Protein AF-A0A813WCS8-F1 (afdb_monomer)

Solvent-accessible surface area (backbone atoms only — not comparable to full-atom values): 65583 Å² total; per-residue (Å²): 140,63,80,89,73,40,68,46,46,51,56,26,48,79,69,76,45,44,88,50,39,61,56,40,42,63,80,65,61,40,78,45,73,72,50,58,80,77,59,51,70,71,60,46,44,73,74,68,45,48,73,70,55,47,50,54,49,54,53,55,49,56,73,70,52,80,87,79,82,84,84,76,90,78,84,90,56,73,82,90,68,63,91,81,60,49,68,58,52,55,49,52,51,54,51,66,75,33,71,63,46,60,46,54,70,72,63,73,67,81,82,78,74,84,79,86,50,64,59,99,81,44,48,51,66,44,59,60,90,34,52,46,77,41,69,52,99,89,43,72,38,68,78,48,74,58,99,74,27,39,28,32,35,29,37,34,53,39,98,86,75,48,77,40,71,25,28,32,42,33,28,62,50,93,40,77,42,85,87,40,74,67,28,44,46,53,52,51,43,51,53,44,24,53,56,64,49,63,86,61,84,52,93,22,40,66,47,70,69,32,34,30,67,47,62,98,82,71,76,82,30,54,46,30,41,35,27,66,53,46,82,64,40,30,41,29,60,53,28,49,78,31,40,93,63,44,64,60,56,68,68,55,55,51,50,47,54,42,37,51,27,52,34,46,28,54,31,56,79,67,43,41,28,51,76,57,53,40,42,70,36,27,32,23,61,50,99,87,40,45,23,44,47,72,49,68,64,33,46,72,35,69,92,56,36,44,70,63,92,68,93,68,94,69,72,59,71,42,49,41,67,60,37,66,73,70,32,45,40,30,58,54,38,40,38,24,7,43,30,49,27,51,40,21,62,35,49,30,46,53,68,62,71,70,98,57,53,75,66,57,48,44,44,37,47,68,73,69,61,47,74,83,76,87,33,83,65,53,26,78,74,60,45,52,55,38,50,34,25,61,37,89,53,58,80,66,25,70,53,42,66,53,49,33,51,52,56,72,66,57,78,84,37,65,32,30,26,67,45,69,44,81,52,99,91,40,44,66,41,49,58,64,41,46,32,38,57,38,42,53,61,81,68,47,45,70,25,30,31,30,34,69,86,78,30,41,67,35,41,39,63,53,60,43,52,38,59,94,63,86,87,62,77,84,53,58,28,79,49,52,90,98,48,89,62,68,49,74,78,75,88,90,81,90,91,85,84,78,70,54,62,65,55,66,54,71,68,59,50,63,43,94,62,88,29,62,84,76,66,69,87,61,62,65,80,54,54,54,50,56,55,51,59,65,60,68,60,60,75,58,58,66,51,55,68,65,52,75,82,66,88,74,94,83,90,87,81,90,77,85,87,81,86,82,89,78,87,84,89,83,87,86,83,88,79,90,90,84,82,89,86,87,88,84,90,89,90,87,86,90,80,90,90,86,91,84,90,90,88,92,81,89,92,88,88,86,89,84,86,85,88,84,85,88,79,90,86,84,83,85,92,86,85,89,81,90,83,90,89,91,89,88,83,79,92,85,84,62,88,80,56,60,68,57,56,58,56,54,52,57,59,53,77,73,69,77,54,64,47,100,84,72,45,77,70,80,90,60,80,70,71,67,60,71,71,67,76,80,70,98,71,72,77,96,57,52,78,68,47,58,58,49,50,51,49,53,53,52,50,53,54,46,51,50,52,46,53,50,49,50,52,52,50,49,52,52,48,50,56,54,46,54,56,52,50,52,58,49,50,67,54,58,68,69,78,70,89,77,87,83,93,77,88,87,79,76,98,75,76,77,82,84,56,84,86,58,64,34,34,25,34,38,34,41,31,45,57,63,48,30,72,34,46,82,43,36,41,59,24,37,26,44,48,39,56,29,65,57,63,39,74,52,62,50,26,91,60,47,11,57,50,51,15,64,70,45,28,62,64,54,28,56,53,27,46,75,61,76,30,31,30,54,43,59,66,41,52,49,54,39,33,54,51,17,32,58,49,31,42,71,79,39,57,91,50,37,48,50,39,63,37,62,18,13,68,31,18,83,55,31,42,66,62,34,51,53,50,42,64,71,56,56,27,49,36,32,34,44,32,43,66,38,40,41,35,29,56,50,52,48,39,32,54,51,43,47,57,44,48,52,37,58,74,68,73,43,77,71,93,39,52,55,28,33,47,56,60,51,39,73,42,68,37,55,38,49,41,52,40,49,35,45,52,64,44,49,68,74,42,62,75,99,52,40,75,68,30,35,36,37,34,34,30,78,42,46,44,43,74,53,50,76,25,46,45,56,27,70,61,33,47,51,49,29,51,50,50,25,36,59,73,50,68,60,70,47,56,72,47,79,31,17,35,87,81,77,77,93,68,63,52,47,70,55,40,44,69,62,45,55,45,51,33,28,78,69,71,50,33,35,39,37,39,30,60,74,68,53,50,52,55,37,62,67,49,57,37,48,46,49,42,50,42,49,59,54,40,29,69,75,50,65,42,78,42,72,50,71,36,68,57,50,51,83,41,68,52,41,37,51,29,55,24,50,54,54,48,55,42,63,74,67,65,56,36,50,52,78,69,59,74,56,73,36,87,59,62,82,59,77,61,64,55,57,35,41,47,21,41,72,67,67,48,131

Nearest PDB structures (foldseek):
  7ctc-assembly1_D  TM=9.943E-01  e=7.277E-52  Homo sapiens
  2po5-assembly1_B  TM=9.931E-01  e=8.984E-52  Homo sapiens
  2po7-assembly1_B  TM=9.927E-01  e=1.522E-51  Homo sapiens
  4f4d-assembly1_B  TM=9.910E-01  e=1.691E-51  Homo sapiens
  3aqi-assembly1_B  TM=9.921E-01  e=3.182E-51  Homo sapiens

InterPro domains:
  IPR000719 Protein kinase domain [PS50011] (137-411)
  IPR001015 Ferrochelatase [MF_00323] (758-1080)
  IPR001015 Ferrochelatase [PF00762] (759-1079)
  IPR001015 Ferrochelatase [PTHR11108] (750-1096)
  IPR001015 Ferrochelatase [TIGR00109] (756-1080)
  IPR001245 Serine-threonine/tyrosine-protein kinase, catalytic domain [PF07714] (141-405)
  IPR001245 Serine-threonine/tyrosine-protein kinase, catalytic domain [PR00109] (227-240)
  IPR001245 Serine-threonine/tyrosine-protein kinase, catalytic domain [PR00109] (266-284)
  IPR001245 Serine-threonine/tyrosine-protein kinase, catalytic domain [PR00109] (314-324)
  IPR001245 Serine-threonine/tyrosine-protein kinase, catalytic domain [PR00109] (333-355)
  IPR001245 Serine-threonine/tyrosine-protein kinase, catalytic domain [PR00109] (378-400)
  IPR001452 SH3 domain [PF14604] (422-465)
  IPR001452 SH3 domain [PS50002] (410-470)
  IPR001452 SH3 domain [SM00326] (413-469)
  IPR008266 Tyrosine-protein kinase, active site [PS00109] (272-284)
  IPR011009 Protein kinase-like domain superfamily [SSF56112] (132-403)
  IPR015116 Cdc42 binding domain-like [PF09027] (472-530)
  IPR017441 Protein kinase, ATP binding site [PS00107] (143-169)
  IPR019772 Ferrochelatase, active site [PS00534] (949-969)
  IPR020635 Tyrosine-protein kinase, catalytic domain [SM00219] (140-407)

Structure (mmCIF, N/CA/C/O backbone):
data_AF-A0A813WCS8-F1
#
_entry.id   AF-A0A813WCS8-F1
#
loop_
_atom_site.group_PDB
_atom_site.id
_atom_site.type_symbol
_atom_site.label_atom_id
_atom_site.label_alt_id
_atom_site.label_comp_id
_atom_site.label_asym_id
_atom_site.label_entity_id
_atom_site.label_seq_id
_atom_site.pdbx_PDB_ins_code
_atom_site.Cartn_x
_atom_site.Cartn_y
_atom_site.Cartn_z
_atom_site.occupancy
_atom_site.B_iso_or_equiv
_atom_site.auth_seq_id
_atom_site.auth_comp_id
_atom_site.auth_asym_id
_atom_site.auth_atom_id
_atom_site.pdbx_PDB_model_num
ATOM 1 N N . MET A 1 1 ? 39.001 10.587 -12.744 1.00 32.19 1 MET A N 1
ATOM 2 C CA . MET A 1 1 ? 40.081 11.580 -12.546 1.00 32.19 1 MET A CA 1
ATOM 3 C C . MET A 1 1 ? 39.586 12.700 -11.608 1.00 32.19 1 MET A C 1
ATOM 5 O O . MET A 1 1 ? 39.548 13.858 -11.999 1.00 32.19 1 MET A O 1
ATOM 9 N N . ASP A 1 2 ? 39.154 12.381 -10.377 1.00 41.16 2 ASP A N 1
ATOM 10 C CA . ASP A 1 2 ? 38.017 13.127 -9.778 1.00 41.16 2 ASP A CA 1
ATOM 11 C C . ASP A 1 2 ? 38.301 13.928 -8.494 1.00 41.16 2 ASP A C 1
ATOM 13 O O . ASP A 1 2 ? 37.421 14.645 -8.014 1.00 41.16 2 ASP A O 1
ATOM 17 N N . PHE A 1 3 ? 39.528 13.894 -7.957 1.00 40.31 3 PHE A N 1
ATOM 18 C CA . PHE A 1 3 ? 39.894 14.654 -6.745 1.00 40.31 3 PHE A CA 1
ATOM 19 C C . PHE A 1 3 ? 39.658 16.175 -6.867 1.00 40.31 3 PHE A C 1
ATOM 21 O O . PHE A 1 3 ? 39.407 16.847 -5.868 1.00 40.31 3 PHE A O 1
ATOM 28 N N . LEU A 1 4 ? 39.662 16.720 -8.089 1.00 40.50 4 LEU A N 1
ATOM 29 C CA . LEU A 1 4 ? 39.446 18.146 -8.368 1.00 40.50 4 LEU A CA 1
ATOM 30 C C . LEU A 1 4 ? 37.998 18.635 -8.156 1.00 40.50 4 LEU A C 1
ATOM 32 O O . LEU A 1 4 ? 37.777 19.847 -8.127 1.00 40.50 4 LEU A O 1
ATOM 36 N N . ASN A 1 5 ? 37.016 17.741 -7.984 1.00 47.69 5 ASN A N 1
ATOM 37 C CA . ASN A 1 5 ? 35.599 18.113 -7.837 1.00 47.69 5 ASN A CA 1
ATOM 38 C C . ASN A 1 5 ? 35.020 17.970 -6.419 1.00 47.69 5 ASN A C 1
ATOM 40 O O . ASN A 1 5 ? 33.848 18.274 -6.214 1.00 47.69 5 ASN A O 1
ATOM 44 N N . ASN A 1 6 ? 35.824 17.596 -5.420 1.00 70.56 6 ASN A N 1
ATOM 45 C CA . ASN A 1 6 ? 35.368 17.507 -4.030 1.00 70.56 6 ASN A CA 1
ATOM 46 C C . ASN A 1 6 ? 35.333 18.896 -3.344 1.00 70.56 6 ASN A C 1
ATOM 48 O O . ASN A 1 6 ? 36.366 19.557 -3.219 1.00 70.56 6 ASN A O 1
ATOM 52 N N . GLU A 1 7 ? 34.162 19.327 -2.853 1.00 77.19 7 GLU A N 1
ATOM 53 C CA . GLU A 1 7 ? 33.989 20.579 -2.086 1.00 77.19 7 GLU A CA 1
ATOM 54 C C . GLU A 1 7 ? 34.867 20.635 -0.824 1.00 77.19 7 GLU A C 1
ATOM 56 O O . GLU A 1 7 ? 35.377 21.697 -0.474 1.00 77.19 7 GLU A O 1
ATOM 61 N N . VAL A 1 8 ? 35.078 19.494 -0.156 1.00 80.44 8 VAL A N 1
ATOM 62 C CA . VAL A 1 8 ? 35.924 19.399 1.045 1.00 80.44 8 VAL A CA 1
ATOM 63 C C . VAL A 1 8 ? 37.391 19.651 0.691 1.00 80.44 8 VAL A C 1
ATOM 65 O O . VAL A 1 8 ? 38.073 20.373 1.412 1.00 80.44 8 VAL A O 1
ATOM 68 N N . TYR A 1 9 ? 37.866 19.119 -0.441 1.00 85.38 9 TYR A N 1
ATOM 69 C CA . TYR A 1 9 ? 39.236 19.348 -0.914 1.00 85.38 9 TYR A CA 1
ATOM 70 C C . TYR A 1 9 ? 39.462 20.816 -1.300 1.00 85.38 9 TYR A C 1
ATOM 72 O O . TYR A 1 9 ? 40.485 21.390 -0.930 1.00 85.38 9 TYR A O 1
ATOM 80 N N . LYS A 1 10 ? 38.486 21.447 -1.974 1.00 82.69 10 LYS A N 1
ATOM 81 C CA . LYS A 1 10 ? 38.527 22.885 -2.298 1.00 82.69 10 LYS A CA 1
ATOM 82 C C . LYS A 1 10 ? 38.620 23.730 -1.024 1.00 82.69 10 LYS A C 1
ATOM 84 O O . LYS A 1 10 ? 39.603 24.444 -0.860 1.00 82.69 10 LYS A O 1
ATOM 89 N N . LEU A 1 11 ? 37.706 23.536 -0.067 1.00 88.88 11 LEU A N 1
ATOM 90 C CA . LEU A 1 11 ? 37.731 24.285 1.195 1.00 88.88 11 LEU A CA 1
ATOM 91 C C . LEU A 1 11 ? 39.033 24.085 1.986 1.00 88.88 11 LEU A C 1
ATOM 93 O O . LEU A 1 11 ? 39.532 25.036 2.581 1.00 88.88 11 LEU A O 1
ATOM 97 N N . LEU A 1 12 ? 39.584 22.865 2.014 1.00 87.56 12 LEU A N 1
ATOM 98 C CA . LEU A 1 12 ? 40.853 22.589 2.694 1.00 87.56 12 LEU A CA 1
ATOM 99 C C . LEU A 1 12 ? 42.036 23.291 2.021 1.00 87.56 12 LEU A C 1
ATOM 101 O O . LEU A 1 12 ? 42.902 23.810 2.723 1.00 87.56 12 LEU A O 1
ATOM 105 N N . LYS A 1 13 ? 42.052 23.357 0.688 1.00 86.50 13 LYS A N 1
ATOM 106 C CA . LYS A 1 13 ? 43.065 24.090 -0.078 1.00 86.50 13 LYS A CA 1
ATOM 107 C C . LYS A 1 13 ? 42.977 25.601 0.156 1.00 86.50 13 LYS A C 1
ATOM 109 O O . LYS A 1 13 ? 43.998 26.240 0.397 1.00 86.50 13 LYS A O 1
ATOM 114 N N . ASP A 1 14 ? 41.765 26.153 0.195 1.00 83.88 14 ASP A N 1
ATOM 115 C CA . ASP A 1 14 ? 41.518 27.584 0.441 1.00 83.88 14 ASP A CA 1
ATOM 116 C C . ASP A 1 14 ? 42.014 28.063 1.825 1.00 83.88 14 ASP A C 1
ATOM 118 O O . ASP A 1 14 ? 42.195 29.261 2.047 1.00 83.88 14 ASP A O 1
ATOM 122 N N . ILE A 1 15 ? 42.261 27.138 2.763 1.00 90.81 15 ILE A N 1
ATOM 123 C CA . ILE A 1 15 ? 42.778 27.420 4.113 1.00 90.81 15 ILE A CA 1
ATOM 124 C C . ILE A 1 15 ? 44.161 26.813 4.400 1.00 90.81 15 ILE A C 1
ATOM 126 O O . ILE A 1 15 ? 44.595 26.849 5.558 1.00 90.81 15 ILE A O 1
ATOM 130 N N . GLN A 1 16 ? 44.849 26.290 3.377 1.00 90.50 16 GLN A N 1
ATOM 131 C CA . GLN A 1 16 ? 46.178 25.662 3.458 1.00 90.50 16 GLN A CA 1
ATOM 132 C C . GLN A 1 16 ? 46.229 24.436 4.393 1.00 90.50 16 GLN A C 1
ATOM 134 O O . GLN A 1 16 ? 47.082 24.344 5.280 1.00 90.50 16 GLN A O 1
ATOM 139 N N . LEU A 1 17 ? 45.265 23.522 4.244 1.00 91.19 17 LEU A N 1
ATOM 140 C CA . LEU A 1 17 ? 45.157 22.246 4.968 1.00 91.19 17 LEU A CA 1
ATOM 141 C C . LEU A 1 17 ? 44.853 21.055 4.033 1.00 91.19 17 LEU A C 1
ATOM 143 O O . LEU A 1 17 ? 44.443 19.992 4.499 1.00 91.19 17 LEU A O 1
ATOM 147 N N . GLU A 1 18 ? 45.073 21.187 2.723 1.00 88.31 18 GLU A N 1
ATOM 148 C CA . GLU A 1 18 ? 44.830 20.134 1.726 1.00 88.31 18 GLU A CA 1
ATOM 149 C C . GLU A 1 18 ? 45.628 18.845 1.983 1.00 88.31 18 GLU A C 1
ATOM 151 O O . GLU A 1 18 ? 45.149 17.759 1.662 1.00 88.31 18 GLU A O 1
ATOM 156 N N . ALA A 1 19 ? 46.790 18.941 2.640 1.00 83.69 19 ALA A N 1
ATOM 157 C CA . ALA A 1 19 ? 47.589 17.789 3.066 1.00 83.69 19 ALA A CA 1
ATOM 158 C C . ALA A 1 19 ? 46.855 16.881 4.075 1.00 83.69 19 ALA A C 1
ATOM 160 O O . ALA A 1 19 ? 47.097 15.677 4.105 1.00 83.69 19 ALA A O 1
ATOM 161 N N . PHE A 1 20 ? 45.918 17.433 4.854 1.00 87.25 20 PHE A N 1
ATOM 162 C CA . PHE A 1 20 ? 45.068 16.675 5.777 1.00 87.25 20 PHE A CA 1
ATOM 163 C C . PHE A 1 20 ? 43.812 16.108 5.095 1.00 87.25 20 PHE A C 1
ATOM 165 O O . PHE A 1 20 ? 43.018 15.427 5.745 1.00 87.25 20 PHE A O 1
ATOM 172 N N . CYS A 1 21 ? 43.594 16.369 3.797 1.00 83.00 21 CYS A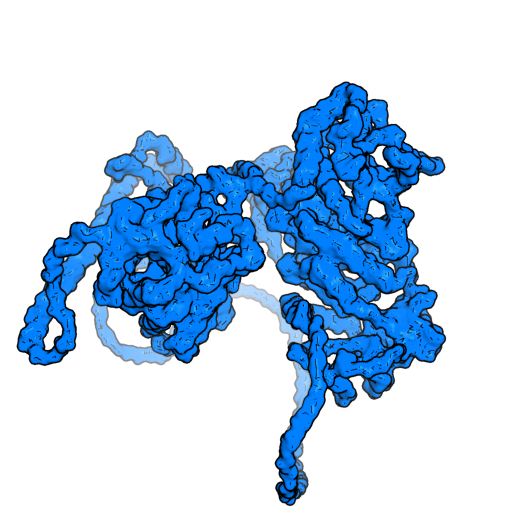 N 1
ATOM 173 C CA . CYS A 1 21 ? 42.383 15.928 3.108 1.00 83.00 21 CYS A CA 1
ATOM 174 C C . CYS A 1 21 ? 42.181 14.404 3.140 1.00 83.00 21 CYS A C 1
ATOM 176 O O . CYS A 1 21 ? 41.077 14.029 3.529 1.00 83.00 21 CYS A O 1
ATOM 178 N N . PRO A 1 22 ? 43.183 13.537 2.861 1.00 76.94 22 PRO A N 1
ATOM 179 C CA . PRO A 1 22 ? 43.013 12.083 2.957 1.00 76.94 22 PRO A CA 1
ATOM 180 C C . PRO A 1 22 ? 42.560 11.650 4.355 1.00 76.94 22 PRO A C 1
ATOM 182 O O . PRO A 1 22 ? 41.559 10.962 4.511 1.00 76.94 22 PRO A O 1
ATOM 185 N N . GLN A 1 23 ? 43.205 12.164 5.404 1.00 82.69 23 GLN A N 1
ATOM 186 C CA . GLN A 1 23 ? 42.868 11.850 6.798 1.00 82.69 23 GLN A CA 1
ATOM 187 C C . GLN A 1 23 ? 41.451 12.325 7.179 1.00 82.69 23 GLN A C 1
ATOM 189 O O . GLN A 1 23 ? 40.750 11.661 7.941 1.00 82.69 23 GLN A O 1
ATOM 194 N N . ILE A 1 24 ? 40.998 13.449 6.619 1.00 81.12 24 ILE A N 1
ATOM 195 C CA . ILE A 1 24 ? 39.640 13.981 6.788 1.00 81.12 24 ILE A CA 1
ATOM 196 C C . ILE A 1 24 ? 38.606 13.138 6.015 1.00 81.12 24 ILE A C 1
ATOM 198 O O . ILE A 1 24 ? 37.544 12.827 6.560 1.00 81.12 24 ILE A O 1
ATOM 202 N N . THR A 1 25 ? 38.899 12.719 4.781 1.00 74.69 25 THR A N 1
ATOM 203 C CA . THR A 1 25 ? 37.969 11.945 3.938 1.00 74.69 25 THR A CA 1
ATOM 204 C C . THR A 1 25 ? 37.929 10.453 4.257 1.00 74.69 25 THR A C 1
ATOM 206 O O . THR A 1 25 ? 36.892 9.834 4.047 1.00 74.69 25 THR A O 1
ATOM 209 N N . GLU A 1 26 ? 39.015 9.877 4.773 1.00 72.69 26 GLU A N 1
ATOM 210 C CA . GLU A 1 26 ? 39.177 8.431 4.986 1.00 72.69 26 GLU A CA 1
ATOM 211 C C . GLU A 1 26 ? 39.004 8.070 6.469 1.00 72.69 26 GLU A C 1
ATOM 213 O O . GLU A 1 26 ? 38.086 7.324 6.812 1.00 72.69 26 GLU A O 1
ATOM 218 N N . ASN A 1 27 ? 39.800 8.664 7.371 1.00 74.38 27 ASN A N 1
ATOM 219 C CA . ASN A 1 27 ? 39.747 8.331 8.805 1.00 74.38 27 ASN A CA 1
ATOM 220 C C . ASN A 1 27 ? 38.509 8.916 9.505 1.00 74.38 27 ASN A C 1
ATOM 222 O O . ASN A 1 27 ? 37.991 8.306 10.439 1.00 74.38 27 ASN A O 1
ATOM 226 N N . LEU A 1 28 ? 38.037 10.093 9.073 1.00 72.75 28 LEU A N 1
ATOM 227 C CA . LEU A 1 28 ? 36.837 10.747 9.623 1.00 72.75 28 LEU A CA 1
ATOM 228 C C . LEU A 1 28 ? 35.609 10.684 8.692 1.00 72.75 28 LEU A C 1
ATOM 230 O O . LEU A 1 28 ? 34.527 11.109 9.093 1.00 72.75 28 LEU A O 1
ATOM 234 N N . GLN A 1 29 ? 35.746 10.145 7.473 1.00 73.38 29 GLN A N 1
ATOM 235 C CA . GLN A 1 29 ? 34.651 9.953 6.500 1.00 73.38 29 GLN A CA 1
ATOM 236 C C . GLN A 1 29 ? 33.902 11.254 6.114 1.00 73.38 29 GLN A C 1
ATOM 238 O O . GLN A 1 29 ? 32.709 11.273 5.781 1.00 73.38 29 GLN A O 1
ATOM 243 N N . ILE A 1 30 ? 34.616 12.384 6.132 1.00 76.62 30 ILE A N 1
ATOM 244 C CA . ILE A 1 30 ? 34.082 13.720 5.839 1.00 76.62 30 ILE A CA 1
ATOM 245 C C . ILE A 1 30 ? 34.128 13.960 4.323 1.00 76.62 30 ILE A C 1
ATOM 247 O O . ILE A 1 30 ? 35.062 14.551 3.788 1.00 76.62 30 ILE A O 1
ATOM 251 N N . THR A 1 31 ? 33.098 13.498 3.615 1.00 72.31 31 THR A N 1
ATOM 252 C CA . THR A 1 31 ? 32.953 13.675 2.156 1.00 72.31 31 THR A CA 1
ATOM 253 C C . THR A 1 31 ? 32.118 14.896 1.754 1.00 72.31 31 THR A C 1
ATOM 255 O O . THR A 1 31 ? 32.017 15.199 0.567 1.00 72.31 31 THR A O 1
ATOM 258 N N . ARG A 1 32 ? 31.511 15.612 2.715 1.00 75.69 32 ARG A N 1
ATOM 259 C CA . ARG A 1 32 ? 30.709 16.833 2.492 1.00 75.69 32 ARG A CA 1
ATOM 260 C C . ARG A 1 32 ? 30.882 17.828 3.639 1.00 75.69 32 ARG A C 1
ATOM 262 O O . ARG A 1 32 ? 31.044 17.422 4.790 1.00 75.69 32 ARG A O 1
ATOM 269 N N . LEU A 1 33 ? 30.739 19.128 3.361 1.00 78.00 33 LEU A N 1
ATOM 270 C CA . LEU A 1 33 ? 30.887 20.196 4.369 1.00 78.00 33 LEU A CA 1
ATOM 271 C C . LEU A 1 33 ? 29.900 20.091 5.549 1.00 78.00 33 LEU A C 1
ATOM 273 O O . LEU A 1 33 ? 30.190 20.552 6.653 1.00 78.00 33 LEU A O 1
ATOM 277 N N . SER A 1 34 ? 28.748 19.447 5.346 1.00 71.94 34 SER A N 1
ATOM 278 C CA . SER A 1 34 ? 27.768 19.170 6.401 1.00 71.94 34 SER A CA 1
ATOM 279 C C . SER A 1 34 ? 28.222 18.107 7.408 1.00 71.94 34 SER A C 1
ATOM 281 O O . SER A 1 34 ? 27.733 18.116 8.537 1.00 71.94 34 SER A O 1
ATOM 283 N N . HIS A 1 35 ? 29.164 17.219 7.060 1.00 76.69 35 HIS A N 1
ATOM 284 C CA . HIS A 1 35 ? 29.621 16.152 7.964 1.00 76.69 35 HIS A CA 1
ATOM 285 C C . HIS A 1 35 ? 30.422 16.732 9.144 1.00 76.69 35 HIS A C 1
ATOM 287 O O . HIS A 1 35 ? 30.319 16.231 10.261 1.00 76.69 35 HIS A O 1
ATOM 293 N N . PHE A 1 36 ? 31.102 17.872 8.952 1.00 81.56 36 PHE A N 1
ATOM 294 C CA . PHE A 1 36 ? 31.761 18.625 10.028 1.00 81.56 36 PHE A CA 1
ATOM 295 C C . PHE A 1 36 ? 30.813 19.108 11.146 1.00 81.56 36 PHE A C 1
ATOM 297 O O . PHE A 1 36 ? 31.293 19.552 12.184 1.00 81.56 36 PHE A O 1
ATOM 304 N N . ASN A 1 37 ? 29.484 19.023 10.993 1.00 73.31 37 ASN A N 1
ATOM 305 C CA . ASN A 1 37 ? 28.548 19.255 12.105 1.00 73.31 37 ASN A CA 1
ATOM 306 C C . ASN A 1 37 ? 28.673 18.210 13.230 1.00 73.31 37 ASN A C 1
ATOM 308 O O . ASN A 1 37 ? 28.256 18.480 14.353 1.00 73.31 37 ASN A O 1
ATOM 312 N N . PHE A 1 38 ? 29.231 17.032 12.935 1.00 65.56 38 PHE A N 1
ATOM 313 C CA . PHE A 1 38 ? 29.321 15.894 13.858 1.00 65.56 38 PHE A CA 1
ATOM 314 C C . PHE A 1 38 ? 30.757 15.625 14.344 1.00 65.56 38 PHE A C 1
ATOM 316 O O . PHE A 1 38 ? 30.988 14.710 15.131 1.00 65.56 38 PHE A O 1
ATOM 323 N N . VAL A 1 39 ? 31.719 16.435 13.893 1.00 75.38 39 VAL A N 1
ATOM 324 C CA . VAL A 1 39 ? 33.158 16.271 14.132 1.00 75.38 39 VAL A CA 1
ATOM 325 C C . VAL A 1 39 ? 33.580 17.184 15.280 1.00 75.38 39 VAL A C 1
ATOM 327 O O . VAL A 1 39 ? 33.466 18.406 15.178 1.00 75.38 39 VAL A O 1
ATOM 330 N N . LYS A 1 40 ? 34.071 16.618 16.388 1.00 82.69 40 LYS A N 1
ATOM 331 C CA . LYS A 1 40 ? 34.500 17.412 17.550 1.00 82.69 40 LYS A CA 1
ATOM 332 C C . LYS A 1 40 ? 35.961 17.852 17.356 1.00 82.69 40 LYS A C 1
ATOM 334 O O . LYS A 1 40 ? 36.724 17.136 16.709 1.00 82.69 40 LYS A O 1
ATOM 339 N N . PRO A 1 41 ? 36.415 18.971 17.959 1.00 84.06 41 PRO A N 1
ATOM 340 C CA . PRO A 1 41 ? 37.815 19.401 17.873 1.00 84.06 41 PRO A CA 1
ATOM 341 C C . PRO A 1 41 ? 38.819 18.292 18.222 1.00 84.06 41 PRO A C 1
ATOM 343 O O . PRO A 1 41 ? 39.787 18.102 17.498 1.00 84.06 41 PRO A O 1
ATOM 346 N N . LYS A 1 42 ? 38.527 17.480 19.250 1.00 78.00 42 LYS A N 1
ATOM 347 C CA . LYS A 1 42 ? 39.355 16.330 19.657 1.00 78.00 42 LYS A CA 1
ATOM 348 C C . LYS A 1 42 ? 39.531 15.260 18.573 1.00 78.00 42 LYS A C 1
ATOM 350 O O . LYS A 1 42 ? 40.495 14.508 18.625 1.00 78.00 42 LYS A O 1
ATOM 355 N N . ASP A 1 43 ? 38.616 15.157 17.614 1.00 80.69 43 ASP A N 1
ATOM 356 C CA . ASP A 1 43 ? 38.708 14.175 16.529 1.00 80.69 43 ASP A CA 1
ATOM 357 C C . ASP A 1 43 ? 39.592 14.692 15.385 1.00 80.69 43 ASP A C 1
ATOM 359 O O . ASP A 1 43 ? 40.299 13.911 14.754 1.00 80.69 43 ASP A O 1
ATOM 363 N N . LEU A 1 44 ? 39.653 16.017 15.206 1.00 86.19 44 LEU A N 1
ATOM 364 C CA . LEU A 1 44 ? 40.629 16.681 14.339 1.00 86.19 44 LEU A CA 1
ATOM 365 C C . LEU A 1 44 ? 42.034 16.718 14.978 1.00 86.19 44 LEU A C 1
ATOM 367 O O . LEU A 1 44 ? 43.023 16.564 14.267 1.00 86.19 44 LEU A O 1
ATOM 371 N N . GLU A 1 45 ? 42.136 16.833 16.310 1.00 86.75 45 GLU A N 1
ATOM 372 C CA . GLU A 1 45 ? 43.411 16.682 17.041 1.00 86.75 45 GLU A CA 1
ATOM 373 C C . GLU A 1 45 ? 44.001 15.271 16.851 1.00 86.75 45 GLU A C 1
ATOM 375 O O . GLU A 1 45 ? 45.199 15.136 16.607 1.00 86.75 45 GLU A O 1
ATOM 380 N N . LYS A 1 46 ? 43.170 14.215 16.890 1.00 86.12 46 LYS A N 1
ATOM 381 C CA . LYS A 1 46 ? 43.603 12.815 16.676 1.00 86.12 46 LYS A CA 1
ATOM 382 C C . LYS A 1 46 ? 44.184 12.545 15.287 1.00 86.12 46 LYS A C 1
ATOM 384 O O . LYS A 1 46 ? 45.027 11.664 15.167 1.00 86.12 46 LYS A O 1
ATOM 389 N N . ILE A 1 47 ? 43.745 13.270 14.254 1.00 84.88 47 ILE A N 1
ATOM 390 C CA . ILE A 1 47 ? 44.322 13.176 12.900 1.00 84.88 47 ILE A CA 1
ATOM 391 C C . ILE A 1 47 ? 45.440 14.207 12.651 1.00 84.88 47 ILE A C 1
ATOM 393 O O . ILE A 1 47 ? 45.840 14.422 11.512 1.00 84.88 47 ILE A O 1
ATOM 397 N N . GLY A 1 48 ? 45.966 14.834 13.709 1.00 85.69 48 GLY A N 1
ATOM 398 C CA . GLY A 1 48 ? 47.180 15.650 13.655 1.00 85.69 48 GLY A CA 1
ATOM 399 C C . GLY A 1 48 ? 46.983 17.136 13.348 1.00 85.69 48 GLY A C 1
ATOM 400 O O . GLY A 1 48 ? 47.980 17.849 13.228 1.00 85.69 48 GLY A O 1
ATOM 401 N N . LEU A 1 49 ? 45.749 17.651 13.249 1.00 88.75 49 LEU A N 1
ATOM 402 C CA . LEU A 1 49 ? 45.558 19.098 13.110 1.00 88.75 49 LEU A CA 1
ATOM 403 C C . LEU A 1 49 ? 45.879 19.804 14.436 1.00 88.75 49 LEU A C 1
ATOM 405 O O . LEU A 1 49 ? 45.375 19.450 15.501 1.00 88.75 49 LEU A O 1
ATOM 409 N N . SER A 1 50 ? 46.670 20.874 14.365 1.00 90.19 50 SER A N 1
ATOM 410 C CA . SER A 1 50 ? 46.936 21.738 15.518 1.00 90.19 50 SER A CA 1
ATOM 411 C C . SER A 1 50 ? 45.711 22.591 15.877 1.00 90.19 50 SER A C 1
ATOM 413 O O . SER A 1 50 ? 44.917 22.962 15.011 1.00 90.19 50 SER A O 1
ATOM 415 N N . LYS A 1 51 ? 45.562 22.979 17.151 1.00 84.00 51 LYS A N 1
ATOM 416 C CA . LYS A 1 51 ? 44.429 23.807 17.626 1.00 84.00 51 LYS A CA 1
ATOM 417 C C . LYS A 1 51 ? 44.162 25.073 16.774 1.00 84.00 51 LYS A C 1
ATOM 419 O O . LYS A 1 51 ? 42.990 25.343 16.502 1.00 84.00 51 LYS A O 1
ATOM 424 N N . PRO A 1 52 ? 45.176 25.821 16.282 1.00 84.62 52 PRO A N 1
ATOM 425 C CA . PRO A 1 52 ? 44.958 26.923 15.338 1.00 84.62 52 PRO A CA 1
ATOM 426 C C . PRO A 1 52 ? 44.405 26.480 13.973 1.00 84.62 52 PRO A C 1
ATOM 428 O O . PRO A 1 52 ? 43.520 27.144 13.435 1.00 84.62 52 PRO A O 1
ATOM 431 N N . ALA A 1 53 ? 44.883 25.357 13.423 1.00 84.94 53 ALA A N 1
ATOM 432 C CA . ALA A 1 53 ? 44.387 24.792 12.166 1.00 84.94 53 ALA A CA 1
ATOM 433 C C . ALA A 1 53 ? 42.932 24.311 12.293 1.00 84.94 53 ALA A C 1
ATOM 435 O O . ALA A 1 53 ? 42.108 24.614 11.434 1.00 84.94 53 ALA A O 1
ATOM 436 N N . ILE A 1 54 ? 42.592 23.649 13.404 1.00 92.25 54 ILE A N 1
ATOM 437 C CA . ILE A 1 54 ? 41.223 23.213 13.724 1.00 92.25 54 ILE A CA 1
ATOM 438 C C . ILE A 1 54 ? 40.266 24.402 13.763 1.00 92.25 54 ILE A C 1
ATOM 440 O O . ILE A 1 54 ? 39.191 24.345 13.171 1.00 92.25 54 ILE A O 1
ATOM 444 N N . ARG A 1 55 ? 40.657 25.495 14.431 1.00 87.19 55 ARG A N 1
ATOM 445 C CA . ARG A 1 55 ? 39.840 26.711 14.495 1.00 87.19 55 ARG A CA 1
ATOM 446 C C . ARG A 1 55 ? 39.635 27.318 13.105 1.00 87.19 55 ARG A C 1
ATOM 448 O O . ARG A 1 55 ? 38.497 27.556 12.721 1.00 87.19 55 ARG A O 1
ATOM 455 N N . ARG A 1 56 ? 40.713 27.462 12.321 1.00 90.94 56 ARG A N 1
ATOM 456 C CA . ARG A 1 56 ? 40.669 27.959 10.932 1.00 90.94 56 ARG A CA 1
ATOM 457 C C . ARG A 1 56 ? 39.729 27.120 10.051 1.00 90.94 56 ARG A C 1
ATOM 459 O O . ARG A 1 56 ? 38.925 27.684 9.314 1.00 90.94 56 ARG A O 1
ATOM 466 N N . LEU A 1 57 ? 39.798 25.791 10.171 1.00 91.12 57 LEU A N 1
ATOM 467 C CA . LEU A 1 57 ? 38.935 24.845 9.462 1.00 91.12 57 LEU A CA 1
ATOM 468 C C . LEU A 1 57 ? 37.469 24.978 9.877 1.00 91.12 57 LEU A C 1
ATOM 470 O O . LEU A 1 57 ? 36.616 25.140 9.011 1.00 91.12 57 LEU A O 1
ATOM 474 N N . LEU A 1 58 ? 37.163 24.958 11.176 1.00 88.38 58 LEU A N 1
ATOM 475 C CA . LEU A 1 58 ? 35.783 25.062 11.656 1.00 88.38 58 LEU A CA 1
ATOM 476 C C . LEU A 1 58 ? 35.156 26.431 11.339 1.00 88.38 58 LEU A C 1
ATOM 478 O O . LEU A 1 58 ? 33.987 26.481 10.960 1.00 88.38 58 LEU A O 1
ATOM 482 N N . ASP A 1 59 ? 35.924 27.521 11.402 1.00 85.19 59 ASP A N 1
ATOM 483 C CA . ASP A 1 59 ? 35.459 28.860 11.018 1.00 85.19 59 ASP A CA 1
ATOM 484 C C . ASP A 1 59 ? 35.175 28.950 9.503 1.00 85.19 59 ASP A C 1
ATOM 486 O O . ASP A 1 59 ? 34.135 29.476 9.098 1.00 85.19 59 ASP A O 1
ATOM 490 N N . ALA A 1 60 ? 36.040 28.387 8.651 1.00 84.94 60 ALA A N 1
ATOM 491 C CA . ALA A 1 60 ? 35.832 28.350 7.198 1.00 84.94 60 ALA A CA 1
ATOM 492 C C . ALA A 1 60 ? 34.674 27.421 6.785 1.00 84.94 60 ALA A C 1
ATOM 494 O O . ALA A 1 60 ? 33.865 27.771 5.923 1.00 84.94 60 ALA A O 1
ATOM 495 N N . VAL A 1 61 ? 34.536 26.274 7.455 1.00 85.44 61 VAL A N 1
ATOM 496 C CA . VAL A 1 61 ? 33.387 25.364 7.348 1.00 85.44 61 VAL A CA 1
ATOM 497 C C . VAL A 1 61 ? 32.090 26.078 7.728 1.00 85.44 61 VAL A C 1
ATOM 499 O O . VAL A 1 61 ? 31.093 25.945 7.024 1.00 85.44 61 VAL A O 1
ATOM 502 N N . ASN A 1 62 ? 32.081 26.856 8.813 1.00 79.81 62 ASN A N 1
ATOM 503 C CA . ASN A 1 62 ? 30.883 27.562 9.264 1.00 79.81 62 ASN A CA 1
ATOM 504 C C . ASN A 1 62 ? 30.505 28.734 8.346 1.00 79.81 62 ASN A C 1
ATOM 506 O O . ASN A 1 62 ? 29.317 28.935 8.110 1.00 79.81 62 ASN A O 1
ATOM 510 N N . LYS A 1 63 ? 31.479 29.442 7.754 1.00 78.00 63 LYS A N 1
ATOM 511 C CA . LYS A 1 63 ? 31.221 30.468 6.723 1.00 78.00 63 LYS A CA 1
ATOM 512 C C . LYS A 1 63 ? 30.595 29.903 5.441 1.00 78.00 63 LYS A C 1
ATOM 514 O O . LYS A 1 63 ? 29.823 30.603 4.798 1.00 78.00 63 LYS A O 1
ATOM 519 N N . ASN A 1 64 ? 30.893 28.651 5.086 1.00 69.06 64 ASN A N 1
ATOM 520 C CA . ASN A 1 64 ? 30.383 28.004 3.869 1.00 69.06 64 ASN A CA 1
ATOM 521 C C . ASN A 1 64 ? 29.099 27.171 4.081 1.00 69.06 64 ASN A C 1
ATOM 523 O O . ASN A 1 64 ? 28.582 26.573 3.135 1.00 69.06 64 ASN A O 1
ATOM 527 N N . LYS A 1 65 ? 28.532 27.135 5.296 1.00 62.72 65 LYS A N 1
ATOM 528 C CA . LYS A 1 65 ? 27.230 26.495 5.552 1.00 62.72 65 LYS A CA 1
ATOM 529 C C . LYS A 1 65 ? 26.078 27.432 5.191 1.00 62.72 65 LYS A C 1
ATOM 531 O O . LYS A 1 65 ? 25.888 28.466 5.824 1.00 62.72 65 LYS A O 1
ATOM 536 N N . LYS A 1 66 ? 25.223 27.010 4.253 1.00 47.75 66 LYS A N 1
ATOM 537 C CA . LYS A 1 66 ? 23.878 27.594 4.105 1.00 47.75 66 LYS A CA 1
ATOM 538 C C . LYS A 1 66 ? 23.059 27.319 5.385 1.00 47.75 66 LYS A C 1
ATOM 540 O O . LYS A 1 66 ? 23.145 26.208 5.915 1.00 47.75 66 LYS A O 1
ATOM 545 N N . PRO A 1 67 ? 22.283 28.289 5.902 1.00 36.19 67 PRO A N 1
ATOM 546 C CA . PRO A 1 67 ? 21.618 28.158 7.196 1.00 36.19 67 PRO A CA 1
ATOM 547 C C . PRO A 1 67 ? 20.479 27.129 7.165 1.00 36.19 67 PRO A C 1
ATOM 549 O O . PRO A 1 67 ? 19.564 27.215 6.348 1.00 36.19 67 PRO A O 1
ATOM 552 N N . LEU A 1 68 ? 20.511 26.180 8.103 1.00 33.06 68 LEU A N 1
ATOM 553 C CA . LEU A 1 68 ? 19.425 25.232 8.363 1.00 33.06 68 LEU A CA 1
ATOM 554 C C . LEU A 1 68 ? 18.551 25.746 9.514 1.00 33.06 68 LEU A C 1
ATOM 556 O O . LEU A 1 68 ? 19.053 26.021 10.603 1.00 33.06 68 LEU A O 1
ATOM 560 N N . LEU A 1 69 ? 17.238 25.838 9.290 1.00 30.50 69 LEU A N 1
ATOM 561 C CA . LEU A 1 69 ? 16.274 26.156 10.348 1.00 30.50 69 LEU A CA 1
ATOM 562 C C . LEU A 1 69 ? 16.048 24.935 11.266 1.00 30.50 69 LEU A C 1
ATOM 564 O O . LEU A 1 69 ? 15.881 23.820 10.763 1.00 30.50 69 LEU A O 1
ATOM 568 N N . PRO A 1 70 ? 16.010 25.113 12.600 1.00 29.05 70 PRO A N 1
ATOM 569 C CA . PRO A 1 70 ? 15.925 24.000 13.541 1.00 29.05 70 PRO A CA 1
ATOM 570 C C . PRO A 1 70 ? 14.518 23.391 13.600 1.00 29.05 70 PRO A C 1
ATOM 572 O O . PRO A 1 70 ? 13.520 24.092 13.777 1.00 29.05 70 PRO A O 1
ATOM 575 N N . CYS A 1 71 ? 14.435 22.062 13.538 1.00 25.75 71 CYS A N 1
ATOM 576 C CA . CYS A 1 71 ? 13.200 21.339 13.841 1.00 25.75 71 CYS A CA 1
ATOM 577 C C . CYS A 1 71 ? 13.004 21.220 15.361 1.00 25.75 71 CYS A C 1
ATOM 579 O O . CYS A 1 71 ? 13.892 20.749 16.069 1.00 25.75 71 CYS A O 1
ATOM 581 N N . ARG A 1 72 ? 11.816 21.587 15.862 1.00 29.25 72 ARG A N 1
ATOM 582 C CA . ARG A 1 72 ? 11.343 21.163 17.193 1.00 29.25 72 ARG A CA 1
ATOM 583 C C . ARG A 1 72 ? 10.628 19.805 17.093 1.00 29.25 72 ARG A C 1
ATOM 585 O O . ARG A 1 72 ? 9.979 19.564 16.074 1.00 29.25 72 ARG A O 1
ATOM 592 N N . PRO A 1 73 ? 10.681 18.949 18.132 1.00 27.34 73 PRO A N 1
ATOM 593 C CA . PRO A 1 73 ? 9.905 17.711 18.165 1.00 27.34 73 PRO A CA 1
ATOM 594 C C . PRO A 1 73 ? 8.395 17.985 18.172 1.00 27.34 73 PRO A C 1
ATOM 596 O O . PRO A 1 73 ? 7.934 18.915 18.837 1.00 27.34 73 PRO A O 1
ATOM 599 N N . ALA A 1 74 ? 7.626 17.148 17.476 1.00 27.91 74 ALA A N 1
ATOM 600 C CA . ALA A 1 74 ? 6.170 17.092 17.604 1.00 27.91 74 ALA A CA 1
ATOM 601 C C . ALA A 1 74 ? 5.769 16.053 18.676 1.00 27.91 74 ALA A C 1
ATOM 603 O O . ALA A 1 74 ? 6.481 15.059 18.840 1.00 27.91 74 ALA A O 1
ATOM 604 N N . PRO A 1 75 ? 4.657 16.248 19.410 1.00 29.78 75 PRO A N 1
ATOM 605 C CA . PRO A 1 75 ? 4.220 15.305 20.440 1.00 29.78 75 PRO A CA 1
ATOM 606 C C . PRO A 1 75 ? 3.725 13.974 19.837 1.00 29.78 75 PRO A C 1
ATOM 608 O O . PRO A 1 75 ? 3.158 13.973 18.739 1.00 29.78 75 PRO A O 1
ATOM 611 N N . PRO A 1 76 ? 3.894 12.841 20.548 1.00 29.09 76 PRO A N 1
ATOM 612 C CA . PRO A 1 76 ? 3.465 11.530 20.074 1.00 29.09 76 PRO A CA 1
ATOM 613 C C . PRO A 1 76 ? 1.929 11.410 20.070 1.00 29.09 76 PRO A C 1
ATOM 615 O O . PRO A 1 76 ? 1.273 11.963 20.958 1.00 29.09 76 PRO A O 1
ATOM 618 N N . PRO A 1 77 ? 1.330 10.677 19.114 1.00 27.28 77 PRO A N 1
ATOM 619 C CA . PRO A 1 77 ? -0.120 10.630 18.981 1.00 27.28 77 PRO A CA 1
ATOM 620 C C . PRO A 1 77 ? -0.725 9.230 19.278 1.00 27.28 77 PRO A C 1
ATOM 622 O O . PRO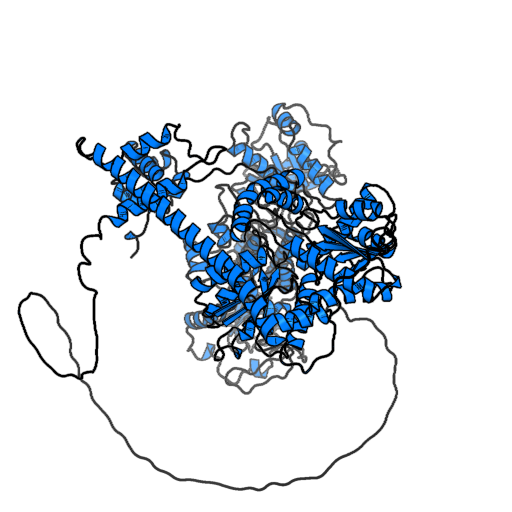 A 1 77 ? -0.002 8.234 19.306 1.00 27.28 77 PRO A O 1
ATOM 625 N N . PRO A 1 78 ? -2.047 9.115 19.529 1.00 27.56 78 PRO A N 1
ATOM 626 C CA . PRO A 1 78 ? -2.643 7.919 20.128 1.00 27.56 78 PRO A CA 1
ATOM 627 C C . PRO A 1 78 ? -2.929 6.795 19.122 1.00 27.56 78 PRO A C 1
ATOM 629 O O . PRO A 1 78 ? -3.552 7.011 18.082 1.00 27.56 78 PRO A O 1
ATOM 632 N N . VAL A 1 79 ? -2.559 5.571 19.500 1.00 30.91 79 VAL A N 1
ATOM 633 C CA . VAL A 1 79 ? -2.842 4.329 18.765 1.00 30.91 79 VAL A CA 1
ATOM 634 C C . VAL A 1 79 ? -4.130 3.688 19.302 1.00 30.91 79 VAL A C 1
ATOM 636 O O . VAL A 1 79 ? -4.217 3.402 20.495 1.00 30.91 79 VAL A O 1
ATOM 639 N N . LYS A 1 80 ? -5.118 3.415 18.434 1.00 27.95 80 LYS A N 1
ATOM 640 C CA . LYS A 1 80 ? -6.175 2.421 18.718 1.00 27.95 80 LYS A CA 1
ATOM 641 C C . LYS A 1 80 ? -5.607 1.034 18.399 1.00 27.95 80 LYS A C 1
ATOM 643 O O . LYS A 1 80 ? -5.133 0.809 17.290 1.00 27.95 80 LYS A O 1
ATOM 648 N N . SER A 1 81 ? -5.665 0.120 19.358 1.00 28.88 81 SER A N 1
ATOM 649 C CA . SER A 1 81 ? -5.035 -1.205 19.312 1.00 28.88 81 SER A CA 1
ATOM 650 C C . SER A 1 81 ? -6.040 -2.321 19.628 1.00 28.88 81 SER A C 1
ATOM 652 O O . SER A 1 81 ? -7.157 -2.058 20.078 1.00 28.88 81 SER A O 1
ATOM 654 N N . SER A 1 82 ? -5.673 -3.576 19.353 1.00 27.59 82 SER A N 1
ATOM 655 C CA . SER A 1 82 ? -6.542 -4.741 19.558 1.00 27.59 82 SER A CA 1
ATOM 656 C C . SER A 1 82 ? -6.872 -4.951 21.044 1.00 27.59 82 SER A C 1
ATOM 658 O O . SER A 1 82 ? -5.992 -5.087 21.900 1.00 27.59 82 SER A O 1
ATOM 660 N N . SER A 1 83 ? -8.171 -4.993 21.346 1.00 30.88 83 SER A N 1
ATOM 661 C CA . SER A 1 83 ? -8.756 -4.762 22.676 1.00 30.88 83 SER A CA 1
ATOM 662 C C . SER A 1 83 ? -8.574 -5.879 23.718 1.00 30.88 83 SER A C 1
ATOM 664 O O . SER A 1 83 ? -9.212 -5.825 24.763 1.00 30.88 83 SER A O 1
ATOM 666 N N . LEU A 1 84 ? -7.700 -6.863 23.468 1.00 30.33 84 LEU A N 1
ATOM 667 C CA . LEU A 1 84 ? -7.316 -7.898 24.445 1.00 30.33 84 LEU A CA 1
ATOM 668 C C . LEU A 1 84 ? -5.797 -8.059 24.657 1.00 30.33 84 LEU A C 1
ATOM 670 O O . LEU A 1 84 ? -5.401 -8.723 25.609 1.00 30.33 84 LEU A O 1
ATOM 674 N N . GLN A 1 85 ? -4.931 -7.472 23.817 1.00 32.84 85 GLN A N 1
ATOM 675 C CA . GLN A 1 85 ? -3.472 -7.510 24.048 1.00 32.84 85 GLN A CA 1
ATOM 676 C C . GLN A 1 85 ? -2.925 -6.167 24.556 1.00 32.84 85 GLN A C 1
ATOM 678 O O . GLN A 1 85 ? -1.975 -6.139 25.337 1.00 32.84 85 GLN A O 1
ATOM 683 N N . ALA A 1 86 ? -3.546 -5.050 24.168 1.00 33.28 86 ALA A N 1
ATOM 684 C CA . ALA A 1 86 ? -3.056 -3.714 24.502 1.00 33.28 86 ALA A CA 1
ATOM 685 C C . ALA A 1 86 ? -3.228 -3.315 25.975 1.00 33.28 86 ALA A C 1
ATOM 687 O O . ALA A 1 86 ? -2.417 -2.560 26.499 1.00 33.28 86 ALA A O 1
ATOM 688 N N . THR A 1 87 ? -4.252 -3.827 26.662 1.00 30.95 87 THR A N 1
ATOM 689 C CA . THR A 1 87 ? -4.439 -3.632 28.113 1.00 30.95 87 THR A CA 1
ATOM 690 C C . THR A 1 87 ? -3.228 -4.123 28.902 1.00 30.95 87 THR A C 1
ATOM 692 O O . THR A 1 87 ? -2.784 -3.468 29.842 1.00 30.95 87 THR A O 1
ATOM 695 N N . ASN A 1 88 ? -2.666 -5.247 28.464 1.00 33.31 88 ASN A N 1
ATOM 696 C CA . ASN A 1 88 ? -1.627 -5.984 29.165 1.00 33.31 88 ASN A CA 1
ATOM 697 C C . ASN A 1 88 ? -0.253 -5.337 28.942 1.00 33.31 88 ASN A C 1
ATOM 699 O O . ASN A 1 88 ? 0.473 -5.086 29.903 1.00 33.31 88 ASN A O 1
ATOM 703 N N . SER A 1 89 ? 0.079 -4.982 27.695 1.00 33.84 89 SER A N 1
ATOM 704 C CA . SER A 1 89 ? 1.316 -4.245 27.409 1.00 33.84 89 SER A CA 1
ATOM 705 C C . SER A 1 89 ? 1.300 -2.848 28.035 1.00 33.84 89 SER A C 1
ATOM 707 O O . SER A 1 89 ? 2.281 -2.456 28.657 1.00 33.84 89 SER A O 1
ATOM 709 N N . PHE A 1 90 ? 0.174 -2.124 27.985 1.00 36.16 90 PHE A N 1
ATOM 710 C CA . PHE A 1 90 ? 0.074 -0.785 28.577 1.00 36.16 90 PHE A CA 1
ATOM 711 C C . PHE A 1 90 ? 0.167 -0.802 30.114 1.00 36.16 90 PHE A C 1
ATOM 713 O O . PHE A 1 90 ? 0.680 0.152 30.697 1.00 36.16 90 PHE A O 1
ATOM 720 N N . GLN A 1 91 ? -0.261 -1.880 30.786 1.00 35.62 91 GLN A N 1
ATOM 721 C CA . GLN A 1 91 ? 0.002 -2.085 32.218 1.00 35.62 91 GLN A CA 1
ATOM 722 C C . GLN A 1 91 ? 1.493 -2.325 32.501 1.00 35.62 91 GLN A C 1
ATOM 724 O O . GLN A 1 91 ? 2.057 -1.636 33.353 1.00 35.62 91 GLN A O 1
ATOM 729 N N . ILE A 1 92 ? 2.146 -3.234 31.767 1.00 38.91 92 ILE A N 1
ATOM 730 C CA . ILE A 1 92 ? 3.574 -3.554 31.954 1.00 38.91 92 ILE A CA 1
ATOM 731 C C . ILE A 1 92 ? 4.449 -2.325 31.677 1.00 38.91 92 ILE A C 1
ATOM 733 O O . ILE A 1 92 ? 5.250 -1.942 32.530 1.00 38.91 92 ILE A O 1
ATOM 737 N N . THR A 1 93 ? 4.246 -1.640 30.546 1.00 38.50 93 THR A N 1
ATOM 738 C CA . THR A 1 93 ? 4.967 -0.401 30.228 1.00 38.50 93 THR A CA 1
ATOM 739 C C . THR A 1 93 ? 4.749 0.650 31.315 1.00 38.50 93 THR A C 1
ATOM 741 O O . THR A 1 93 ? 5.718 1.250 31.757 1.00 38.50 93 THR A O 1
ATOM 744 N N . LYS A 1 94 ? 3.524 0.828 31.832 1.00 39.50 94 LYS A N 1
ATOM 745 C CA . LYS A 1 94 ? 3.233 1.799 32.903 1.00 39.50 94 LYS A CA 1
ATOM 746 C C . LYS A 1 94 ? 3.855 1.426 34.260 1.00 39.50 94 LYS A C 1
ATOM 748 O O . LYS A 1 94 ? 4.144 2.325 35.049 1.00 39.50 94 LYS A O 1
ATOM 753 N N . MET A 1 95 ? 4.092 0.143 34.547 1.00 37.97 95 MET A N 1
ATOM 754 C CA . MET A 1 95 ? 4.835 -0.283 35.744 1.00 37.97 95 MET A CA 1
ATOM 755 C C . MET A 1 95 ? 6.350 -0.092 35.595 1.00 37.97 95 MET A C 1
ATOM 757 O O . MET A 1 95 ? 6.987 0.362 36.542 1.00 37.97 95 MET A O 1
ATOM 761 N N . LEU A 1 96 ? 6.917 -0.373 34.418 1.00 42.72 96 LEU A N 1
ATOM 762 C CA . LEU A 1 96 ? 8.350 -0.188 34.146 1.00 42.72 96 LEU A CA 1
ATOM 763 C C . LEU A 1 96 ? 8.730 1.286 33.894 1.00 42.72 96 LEU A C 1
ATOM 765 O O . LEU A 1 96 ? 9.851 1.688 34.190 1.00 42.72 96 LEU A O 1
ATOM 769 N N . SER A 1 97 ? 7.806 2.112 33.389 1.00 38.50 97 SER A N 1
ATOM 770 C CA . SER A 1 97 ? 8.037 3.527 33.056 1.00 38.50 97 SER A CA 1
ATOM 771 C C . SER A 1 97 ? 7.674 4.517 34.169 1.00 38.50 97 SER A C 1
ATOM 773 O O . SER A 1 97 ? 7.619 5.721 33.909 1.00 38.50 97 SER A O 1
ATOM 775 N N . THR A 1 98 ? 7.340 4.054 35.377 1.00 36.91 98 THR A N 1
ATOM 776 C CA . THR A 1 98 ? 7.016 4.938 36.510 1.00 36.91 98 THR A CA 1
ATOM 777 C C . THR A 1 98 ? 8.091 4.905 37.584 1.00 36.91 98 THR A C 1
ATOM 779 O O . THR A 1 98 ? 8.816 3.926 37.751 1.00 36.91 98 THR A O 1
ATOM 782 N N . THR A 1 99 ? 8.139 5.981 38.371 1.00 37.97 99 THR A N 1
ATOM 783 C CA . THR A 1 99 ? 9.098 6.235 39.457 1.00 37.97 99 THR A CA 1
ATOM 784 C C . THR A 1 99 ? 9.199 5.102 40.486 1.00 37.97 99 THR A C 1
ATOM 786 O O . THR A 1 99 ? 10.168 5.040 41.231 1.00 37.97 99 THR A O 1
ATOM 789 N N . LYS A 1 100 ? 8.239 4.165 40.529 1.00 38.72 100 LYS A N 1
ATOM 790 C CA . LYS A 1 100 ? 8.349 2.937 41.329 1.00 38.72 100 LYS A CA 1
ATOM 791 C C . LYS A 1 100 ? 9.552 2.076 40.930 1.00 38.72 100 LYS A C 1
ATOM 793 O O . LYS A 1 100 ? 10.228 1.590 41.826 1.00 38.72 100 LYS A O 1
ATOM 798 N N . PHE A 1 101 ? 9.843 1.898 39.638 1.00 42.59 101 PHE A N 1
ATOM 799 C CA . PHE A 1 101 ? 10.945 1.028 39.199 1.00 42.59 101 PHE A CA 1
ATOM 800 C C . PHE A 1 101 ? 12.314 1.617 39.580 1.00 42.59 101 PHE A C 1
ATOM 802 O O . PHE A 1 101 ? 13.158 0.921 40.137 1.00 42.59 101 PHE A O 1
ATOM 809 N N . THR A 1 102 ? 12.498 2.929 39.395 1.00 42.09 102 THR A N 1
ATOM 810 C CA . THR A 1 102 ? 13.701 3.644 39.854 1.00 42.09 102 THR A CA 1
ATOM 811 C C . THR A 1 102 ? 13.811 3.678 41.379 1.00 42.09 102 THR A C 1
ATOM 813 O O . THR A 1 102 ? 14.897 3.461 41.905 1.00 42.09 102 THR A O 1
ATOM 816 N N . ASN A 1 103 ? 12.703 3.877 42.103 1.00 38.84 103 ASN A N 1
ATOM 817 C CA . ASN A 1 103 ? 12.718 3.902 43.569 1.00 38.84 103 ASN A CA 1
ATOM 818 C C . ASN A 1 103 ? 12.999 2.518 44.178 1.00 38.84 103 ASN A C 1
ATOM 820 O O . ASN A 1 103 ? 13.656 2.451 45.212 1.00 38.84 103 ASN A O 1
ATOM 824 N N . LEU A 1 104 ? 12.546 1.426 43.549 1.00 42.91 104 LEU A N 1
ATOM 825 C CA . LEU A 1 104 ? 12.878 0.055 43.963 1.00 42.91 104 LEU A CA 1
ATOM 826 C C . LEU A 1 104 ? 14.386 -0.214 43.842 1.00 42.91 104 LEU A C 1
ATOM 828 O O . LEU A 1 104 ? 14.983 -0.747 44.772 1.00 42.91 104 LEU A O 1
ATOM 832 N N . ILE A 1 105 ? 15.010 0.224 42.742 1.00 43.72 105 ILE A N 1
ATOM 833 C CA . ILE A 1 105 ? 16.467 0.128 42.549 1.00 43.72 105 ILE A CA 1
ATOM 834 C C . ILE A 1 105 ? 17.224 1.018 43.554 1.00 43.72 105 ILE A C 1
ATOM 836 O O . ILE A 1 105 ? 18.267 0.615 44.055 1.00 43.72 105 ILE A O 1
ATOM 840 N N . GLN A 1 106 ? 16.701 2.206 43.885 1.00 38.22 106 GLN A N 1
ATOM 841 C CA . GLN A 1 106 ? 17.374 3.166 44.773 1.00 38.22 106 GLN A CA 1
ATOM 842 C C . GLN A 1 106 ? 17.204 2.914 46.282 1.00 38.22 106 GLN A C 1
ATOM 844 O O . GLN A 1 106 ? 18.039 3.390 47.047 1.00 38.22 106 GLN A O 1
ATOM 849 N N . LYS A 1 107 ? 16.146 2.226 46.739 1.00 36.31 107 LYS A N 1
ATOM 850 C CA . LYS A 1 107 ? 15.865 2.067 48.185 1.00 36.31 107 LYS A CA 1
ATOM 851 C C . LYS A 1 107 ? 16.416 0.795 48.824 1.00 36.31 107 LYS A C 1
ATOM 853 O O . LYS A 1 107 ? 16.660 0.814 50.023 1.00 36.31 107 LYS A O 1
ATOM 858 N N . GLY A 1 108 ? 16.575 -0.301 48.076 1.00 36.97 108 GLY A N 1
ATOM 859 C CA . GLY A 1 108 ? 17.048 -1.579 48.638 1.00 36.97 108 GLY A CA 1
ATOM 860 C C . GLY A 1 108 ? 16.128 -2.211 49.700 1.00 36.97 108 GLY A C 1
ATOM 861 O O . GLY A 1 108 ? 16.551 -3.126 50.400 1.00 36.97 108 GLY A O 1
ATOM 862 N N . GLU A 1 109 ? 14.891 -1.725 49.831 1.00 31.94 109 GLU A N 1
ATOM 863 C CA . GLU A 1 109 ? 13.878 -2.251 50.755 1.00 31.94 109 GLU A CA 1
ATOM 864 C C . GLU A 1 109 ? 13.287 -3.577 50.242 1.00 31.94 109 GLU A C 1
ATOM 866 O O . GLU A 1 109 ? 13.357 -3.887 49.051 1.00 31.94 109 GLU A O 1
ATOM 871 N N . GLU A 1 110 ? 12.733 -4.384 51.153 1.00 37.16 110 GLU A N 1
ATOM 872 C CA . GLU A 1 110 ? 12.364 -5.775 50.869 1.00 37.16 110 GLU A CA 1
ATOM 873 C C . GLU A 1 110 ? 11.294 -5.953 49.774 1.00 37.16 110 GLU A C 1
ATOM 875 O O . GLU A 1 110 ? 10.494 -5.070 49.459 1.00 37.16 110 GLU A O 1
ATOM 880 N N . SER A 1 111 ? 11.299 -7.153 49.183 1.00 35.31 111 SER A N 1
ATOM 881 C CA . SER A 1 111 ? 10.564 -7.524 47.969 1.00 35.31 111 SER A CA 1
ATOM 882 C C . SER A 1 111 ? 9.087 -7.090 47.962 1.00 35.31 111 SER A C 1
ATOM 884 O O . SER A 1 111 ? 8.355 -7.436 48.897 1.00 35.31 111 SER A O 1
ATOM 886 N N . PRO A 1 112 ? 8.592 -6.444 46.885 1.00 35.12 112 PRO A N 1
ATOM 887 C CA . PRO A 1 112 ? 7.179 -6.095 46.762 1.00 35.12 112 PRO A CA 1
ATOM 888 C C . PRO A 1 112 ? 6.307 -7.358 46.727 1.00 35.12 112 PRO A C 1
ATOM 890 O O . PRO A 1 112 ? 6.660 -8.353 46.091 1.00 35.12 112 PRO A O 1
ATOM 893 N N . SER A 1 113 ? 5.151 -7.322 47.399 1.00 36.34 113 SER A N 1
ATOM 894 C CA . SER A 1 113 ? 4.311 -8.516 47.551 1.00 36.34 113 SER A CA 1
ATOM 895 C C . SER A 1 113 ? 3.834 -9.060 46.196 1.00 36.34 113 SER A C 1
ATOM 897 O O . SER A 1 113 ? 3.351 -8.316 45.341 1.00 36.34 113 SER A O 1
ATOM 899 N N . THR A 1 114 ? 3.920 -10.376 46.010 1.00 38.78 114 THR A N 1
ATOM 900 C CA . THR A 1 114 ? 3.733 -11.082 44.726 1.00 38.78 114 THR A CA 1
ATOM 901 C C . THR A 1 114 ? 2.284 -11.136 44.207 1.00 38.78 114 THR A C 1
ATOM 903 O O . THR A 1 114 ? 1.966 -11.925 43.317 1.00 38.78 114 THR A O 1
ATOM 906 N N . LYS A 1 115 ? 1.378 -10.311 44.748 1.00 34.62 115 LYS A N 1
ATOM 907 C CA . LYS A 1 115 ? -0.058 -10.316 44.416 1.00 34.62 115 LYS A CA 1
ATOM 908 C C . LYS A 1 115 ? -0.431 -9.420 43.227 1.00 34.62 115 LYS A C 1
ATOM 910 O O . LYS A 1 115 ? -1.375 -9.756 42.517 1.00 34.62 115 LYS A O 1
ATOM 915 N N . ASP A 1 116 ? 0.326 -8.354 42.965 1.00 34.88 116 ASP A N 1
ATOM 916 C CA . ASP A 1 116 ? -0.052 -7.297 42.003 1.00 34.88 116 ASP A CA 1
ATOM 917 C C . ASP A 1 116 ? 0.364 -7.573 40.540 1.00 34.88 116 ASP A C 1
ATOM 919 O O . ASP A 1 116 ? 0.075 -6.778 39.647 1.00 34.88 116 ASP A O 1
ATOM 923 N N . LEU A 1 117 ? 1.058 -8.685 40.272 1.00 40.34 117 LEU A N 1
ATOM 924 C CA . LEU A 1 117 ? 1.680 -8.995 38.977 1.00 40.34 117 LEU A CA 1
ATOM 925 C C . LEU A 1 117 ? 1.262 -10.383 38.471 1.00 40.34 117 LEU A C 1
ATOM 927 O O . LEU A 1 117 ? 2.024 -11.342 38.578 1.00 40.34 117 LEU A O 1
ATOM 931 N N . LYS A 1 118 ? 0.060 -10.499 37.894 1.00 33.94 118 LYS A N 1
ATOM 932 C CA . LYS A 1 118 ? -0.399 -11.726 37.218 1.00 33.94 118 LYS A CA 1
ATOM 933 C C . LYS A 1 118 ? -0.886 -11.451 35.800 1.00 33.94 118 LYS A C 1
ATOM 935 O O . LYS A 1 118 ? -1.915 -10.809 35.612 1.00 33.94 118 LYS A O 1
ATOM 940 N N . LEU A 1 119 ? -0.200 -12.031 34.816 1.00 34.81 119 LEU A N 1
ATOM 941 C CA . LEU A 1 119 ? -0.684 -12.142 33.441 1.00 34.81 119 LEU A CA 1
ATOM 942 C C . LEU A 1 119 ? -1.051 -13.606 33.181 1.00 34.81 119 LEU A C 1
ATOM 944 O O . LEU A 1 119 ? -0.198 -14.483 33.285 1.00 34.81 119 LEU A O 1
ATOM 948 N N . ASN A 1 120 ? -2.328 -13.889 32.909 1.00 30.47 120 ASN A N 1
ATOM 949 C CA . ASN A 1 120 ? -2.859 -15.251 32.726 1.00 30.47 120 ASN A CA 1
ATOM 950 C C . ASN A 1 120 ? -2.419 -16.253 33.824 1.00 30.47 120 ASN A C 1
ATOM 952 O O . ASN A 1 120 ? -2.167 -17.422 33.554 1.00 30.47 120 ASN A O 1
ATOM 956 N N . GLY A 1 121 ? -2.306 -15.781 35.071 1.00 34.09 121 GLY A N 1
ATOM 957 C CA . GLY A 1 121 ? -1.894 -16.580 36.232 1.00 34.09 121 GLY A CA 1
ATOM 958 C C . GLY A 1 121 ? -0.385 -16.630 36.508 1.00 34.09 121 GLY A C 1
ATOM 959 O O . GLY A 1 121 ? -0.014 -16.943 37.638 1.00 34.09 121 GLY A O 1
ATOM 960 N N . VAL A 1 122 ? 0.470 -16.259 35.549 1.00 37.41 122 VAL A N 1
ATOM 961 C CA . VAL A 1 122 ? 1.938 -16.264 35.693 1.00 37.41 122 VAL A CA 1
ATOM 962 C C . VAL A 1 122 ? 2.441 -14.903 36.184 1.00 37.41 122 VAL A C 1
ATOM 964 O O . VAL A 1 122 ? 2.004 -13.853 35.702 1.00 37.41 122 VAL A O 1
ATOM 967 N N . SER A 1 123 ? 3.378 -14.913 37.134 1.00 53.59 123 SER A N 1
ATOM 968 C CA . SER A 1 123 ? 4.123 -13.727 37.562 1.00 53.59 123 SER A CA 1
ATOM 969 C C . SER A 1 123 ? 5.327 -13.498 36.652 1.00 53.59 123 SER A C 1
ATOM 971 O O . SER A 1 123 ? 6.264 -14.291 36.639 1.00 53.59 123 SER A O 1
ATOM 973 N N . PHE A 1 124 ? 5.306 -12.403 35.890 1.00 72.19 124 PHE A N 1
ATOM 974 C CA . PHE A 1 124 ? 6.360 -12.082 34.918 1.00 72.19 124 PHE A CA 1
ATOM 975 C C . PHE A 1 124 ? 7.682 -11.622 35.566 1.00 72.19 124 PHE A C 1
ATOM 977 O O . PHE A 1 124 ? 8.734 -11.654 34.930 1.00 72.19 124 PHE A O 1
ATOM 984 N N . VAL A 1 125 ? 7.640 -11.213 36.838 1.00 77.50 125 VAL A N 1
ATOM 985 C CA . VAL A 1 125 ? 8.836 -11.044 37.672 1.00 77.50 125 VAL A CA 1
ATOM 986 C C . VAL A 1 125 ? 9.076 -12.351 38.424 1.00 77.50 125 VAL A C 1
ATOM 988 O O . VAL A 1 125 ? 8.174 -12.843 39.104 1.00 77.50 125 VAL A O 1
ATOM 991 N N . ILE A 1 126 ? 10.284 -12.892 38.293 1.00 83.94 126 ILE A N 1
ATOM 992 C CA . ILE A 1 126 ? 10.754 -14.104 38.972 1.00 83.94 126 ILE A CA 1
ATOM 993 C C . ILE A 1 126 ? 11.620 -13.677 40.165 1.00 83.94 126 ILE A C 1
ATOM 995 O O . ILE A 1 126 ? 12.391 -12.718 40.061 1.00 83.94 126 ILE A O 1
ATOM 999 N N . ASN A 1 127 ? 11.495 -14.354 41.311 1.00 82.06 127 ASN A N 1
ATOM 1000 C CA . ASN A 1 127 ? 12.323 -14.051 42.479 1.00 82.06 127 ASN A CA 1
ATOM 1001 C C . ASN A 1 127 ? 13.774 -14.488 42.194 1.00 82.06 127 ASN A C 1
ATOM 1003 O O . ASN A 1 127 ? 13.962 -15.607 41.718 1.00 82.06 127 ASN A O 1
ATOM 1007 N N . PRO A 1 128 ? 14.810 -13.688 42.516 1.00 81.69 128 PRO A N 1
ATOM 1008 C CA . PRO A 1 128 ? 16.201 -14.134 42.403 1.00 81.69 128 PRO A CA 1
ATOM 1009 C C . PRO A 1 128 ? 16.474 -15.482 43.092 1.00 81.69 128 PRO A C 1
ATOM 1011 O O . PRO A 1 128 ? 17.265 -16.272 42.591 1.00 81.69 128 PRO A O 1
ATOM 1014 N N . LYS A 1 129 ? 15.771 -15.787 44.195 1.00 83.38 129 LYS A N 1
ATOM 1015 C CA . LYS A 1 129 ? 15.879 -17.067 44.922 1.00 83.38 129 LYS A CA 1
ATOM 1016 C C . LYS A 1 129 ? 15.334 -18.277 44.148 1.00 83.38 129 LYS A C 1
ATOM 1018 O O . LYS A 1 129 ? 15.683 -19.405 44.483 1.00 83.38 129 LYS A O 1
ATOM 1023 N N . ASP A 1 130 ? 14.507 -18.059 43.126 1.00 86.56 130 ASP A N 1
ATOM 1024 C CA . ASP A 1 130 ? 13.933 -19.129 42.304 1.00 86.56 130 ASP A CA 1
ATOM 1025 C C . ASP A 1 130 ? 14.887 -19.565 41.175 1.00 86.56 130 ASP A C 1
ATOM 1027 O O . ASP A 1 130 ? 14.645 -20.602 40.554 1.00 86.56 130 ASP A O 1
ATOM 1031 N N . ILE A 1 131 ? 15.955 -18.801 40.895 1.00 88.94 131 ILE A N 1
ATOM 1032 C CA . ILE A 1 131 ? 16.924 -19.055 39.818 1.00 88.94 131 ILE A CA 1
ATOM 1033 C C . ILE A 1 131 ? 18.271 -19.507 40.391 1.00 88.94 131 ILE A C 1
ATOM 1035 O O . ILE A 1 131 ? 18.965 -18.765 41.078 1.00 88.94 131 ILE A O 1
ATOM 1039 N N . GLU A 1 132 ? 18.682 -20.717 40.028 1.00 89.75 132 GLU A N 1
ATOM 1040 C CA . GLU A 1 132 ? 19.986 -21.293 40.356 1.00 89.75 132 GLU A CA 1
ATOM 1041 C C . GLU A 1 132 ? 20.889 -21.242 39.110 1.00 89.75 132 GLU A C 1
ATOM 1043 O O . GLU A 1 132 ? 20.583 -21.870 38.095 1.00 89.75 132 GLU A O 1
ATOM 1048 N N . ILE A 1 133 ? 21.992 -20.483 39.142 1.00 88.81 133 ILE A N 1
ATOM 1049 C CA . ILE A 1 133 ? 22.960 -20.449 38.030 1.00 88.81 133 ILE A CA 1
ATOM 1050 C C . ILE A 1 133 ? 23.836 -21.702 38.075 1.00 88.81 133 ILE A C 1
ATOM 1052 O O . ILE A 1 133 ? 24.514 -21.963 39.072 1.00 88.81 133 ILE A O 1
ATOM 1056 N N . LEU A 1 134 ? 23.853 -22.461 36.977 1.00 87.25 134 LEU A N 1
ATOM 1057 C CA . LEU A 1 134 ? 24.591 -23.718 36.900 1.00 87.25 134 LEU A CA 1
ATOM 1058 C C . LEU A 1 134 ? 26.091 -23.469 36.700 1.00 87.25 134 LEU A C 1
ATOM 1060 O O . LEU A 1 134 ? 26.510 -22.573 35.961 1.00 87.25 134 LEU A O 1
ATOM 1064 N N . LYS A 1 135 ? 26.907 -24.286 37.371 1.00 86.25 135 LYS A N 1
ATOM 1065 C CA . LYS A 1 135 ? 28.370 -24.171 37.397 1.00 86.25 135 LYS A CA 1
ATOM 1066 C C . LYS A 1 135 ? 29.020 -25.451 36.871 1.00 86.25 135 LYS A C 1
ATOM 1068 O O . LYS A 1 135 ? 28.570 -26.557 37.158 1.00 86.25 135 LYS A O 1
ATOM 1073 N N . ASN A 1 136 ? 30.084 -25.284 36.095 1.00 81.81 136 ASN A N 1
ATOM 1074 C CA . ASN A 1 136 ? 30.952 -26.340 35.585 1.00 81.81 136 ASN A CA 1
ATOM 1075 C C . ASN A 1 136 ? 32.347 -26.243 36.244 1.00 81.81 136 ASN A C 1
ATOM 1077 O O . ASN A 1 136 ? 32.568 -25.438 37.149 1.00 81.81 136 ASN A O 1
ATOM 1081 N N . LYS A 1 137 ? 33.311 -27.060 35.796 1.00 75.25 137 LYS A N 1
ATOM 1082 C CA . LYS A 1 137 ? 34.674 -27.113 36.369 1.00 75.25 137 LYS A CA 1
ATOM 1083 C C . LYS A 1 137 ? 35.457 -25.789 36.302 1.00 75.25 137 LYS A C 1
ATOM 1085 O O . LYS A 1 137 ? 36.433 -25.645 37.029 1.00 75.25 137 LYS A O 1
ATOM 1090 N N . ASN A 1 138 ? 35.034 -24.842 35.463 1.00 70.62 138 ASN A N 1
ATOM 1091 C CA . ASN A 1 138 ? 35.726 -23.583 35.185 1.00 70.62 138 ASN A CA 1
ATOM 1092 C C . ASN A 1 138 ? 34.966 -22.350 35.724 1.00 70.62 138 ASN A C 1
ATOM 1094 O O . ASN A 1 138 ? 35.344 -21.223 35.410 1.00 70.62 138 ASN A O 1
ATOM 1098 N N . GLY A 1 139 ? 33.889 -22.541 36.498 1.00 78.31 139 GLY A N 1
ATOM 1099 C CA . GLY A 1 139 ? 33.014 -21.464 36.976 1.00 78.31 139 GLY A CA 1
ATOM 1100 C C . GLY A 1 139 ? 31.587 -21.606 36.449 1.00 78.31 139 GLY A C 1
ATOM 1101 O O . GLY A 1 139 ? 31.050 -22.706 36.385 1.00 78.31 139 GLY A O 1
ATOM 1102 N N . GLU A 1 140 ? 30.937 -20.499 36.101 1.00 81.88 140 GLU A N 1
ATOM 1103 C CA . GLU A 1 140 ? 29.558 -20.503 35.592 1.00 81.88 140 GLU A CA 1
ATOM 1104 C C . GLU A 1 140 ? 29.461 -21.103 34.179 1.00 81.88 140 GLU A C 1
ATOM 1106 O O . GLU A 1 140 ? 30.346 -20.912 33.342 1.00 81.88 140 GLU A O 1
ATOM 1111 N N . GLU A 1 141 ? 28.369 -21.811 33.873 1.00 84.25 141 GLU A N 1
ATOM 1112 C CA . GLU A 1 141 ? 28.150 -22.374 32.538 1.00 84.25 141 GLU A CA 1
ATOM 1113 C C . GLU A 1 141 ? 27.639 -21.296 31.563 1.00 84.25 141 GLU A C 1
ATOM 1115 O O . GLU A 1 141 ? 26.440 -21.131 31.333 1.00 84.25 141 GLU A O 1
ATOM 1120 N N . ILE A 1 142 ? 28.582 -20.530 31.005 1.00 84.44 142 ILE A N 1
ATOM 1121 C CA . ILE A 1 142 ? 28.335 -19.521 29.968 1.00 84.44 142 ILE A CA 1
ATOM 1122 C C . ILE A 1 142 ? 27.967 -20.208 28.645 1.00 84.44 142 ILE A C 1
ATOM 1124 O O . ILE A 1 142 ? 28.726 -21.013 28.107 1.00 84.44 142 ILE A O 1
ATOM 1128 N N . LEU A 1 143 ? 26.809 -19.837 28.101 1.00 83.12 143 LEU A N 1
ATOM 1129 C CA . LEU A 1 143 ? 26.270 -20.297 26.819 1.00 83.12 143 LEU A CA 1
ATOM 1130 C C . LEU A 1 143 ? 26.690 -19.384 25.654 1.00 83.12 143 LEU A C 1
ATOM 1132 O O . LEU A 1 143 ? 26.811 -19.845 24.520 1.00 83.12 143 LEU A O 1
ATOM 1136 N N . GLY A 1 144 ? 26.925 -18.098 25.932 1.00 77.31 144 GLY A N 1
ATOM 1137 C CA . GLY A 1 144 ? 27.404 -17.116 24.960 1.00 77.31 144 GLY A CA 1
ATOM 1138 C C . GLY A 1 144 ? 27.630 -15.733 25.574 1.00 77.31 144 GLY A C 1
ATOM 1139 O O . GLY A 1 144 ? 27.188 -15.451 26.688 1.00 77.31 144 GLY A O 1
ATOM 1140 N N . SER A 1 145 ? 28.316 -14.855 24.846 1.00 72.62 145 SER A N 1
ATOM 1141 C CA . SER A 1 145 ? 28.569 -13.465 25.241 1.00 72.62 145 SER A CA 1
ATOM 1142 C C . SER A 1 145 ? 28.611 -12.547 24.015 1.00 72.62 145 SER A C 1
ATOM 1144 O O . SER A 1 145 ? 28.953 -12.976 22.914 1.00 72.62 145 SER A O 1
ATOM 1146 N N . GLY A 1 146 ? 28.235 -11.279 24.192 1.00 65.56 146 GLY A N 1
ATOM 1147 C CA . GLY A 1 146 ? 28.188 -10.288 23.116 1.00 65.56 146 GLY A CA 1
ATOM 1148 C C . GLY A 1 146 ? 27.905 -8.877 23.636 1.00 65.56 146 GLY A C 1
ATOM 1149 O O . GLY A 1 146 ? 27.834 -8.662 24.841 1.00 65.56 146 GLY A O 1
ATOM 1150 N N . ASN A 1 147 ? 27.712 -7.907 22.732 1.00 58.41 147 ASN A N 1
ATOM 1151 C CA . ASN A 1 147 ? 27.540 -6.486 23.094 1.00 58.41 147 ASN A CA 1
ATOM 1152 C C . ASN A 1 147 ? 26.420 -6.229 24.125 1.00 58.41 147 ASN A C 1
ATOM 1154 O O . ASN A 1 147 ? 26.504 -5.269 24.887 1.00 58.41 147 ASN A O 1
ATOM 1158 N N . PHE A 1 148 ? 25.375 -7.063 24.136 1.00 59.78 148 PHE A N 1
ATOM 1159 C CA . PHE A 1 148 ? 24.198 -6.895 24.992 1.00 59.78 148 PHE A CA 1
ATOM 1160 C C . PHE A 1 148 ? 24.321 -7.564 26.374 1.00 59.78 148 PHE A C 1
ATOM 1162 O O . PHE A 1 148 ? 23.492 -7.294 27.242 1.00 59.78 148 PHE A O 1
ATOM 1169 N N . GLY A 1 149 ? 25.324 -8.420 26.611 1.00 72.94 149 GLY A N 1
ATOM 1170 C CA . GLY A 1 149 ? 25.466 -9.140 27.879 1.00 72.94 149 GLY A CA 1
ATOM 1171 C C . GLY A 1 149 ? 26.125 -10.517 27.773 1.00 72.94 149 GLY A C 1
ATOM 1172 O O . GLY A 1 149 ? 26.691 -10.899 26.745 1.00 72.94 149 GLY A O 1
ATOM 1173 N N . VAL A 1 150 ? 26.006 -11.285 28.858 1.00 82.06 150 VAL A N 1
ATOM 1174 C CA . VAL A 1 150 ? 26.445 -12.685 28.957 1.00 82.06 150 VAL A CA 1
ATOM 1175 C C . VAL A 1 150 ? 25.224 -13.567 29.184 1.00 82.06 150 VAL A C 1
ATOM 1177 O O . VAL A 1 150 ? 24.421 -13.301 30.075 1.00 82.06 150 VAL A O 1
ATOM 1180 N N . VAL A 1 151 ? 25.088 -14.631 28.397 1.00 87.38 151 VAL A N 1
ATOM 1181 C CA . VAL A 1 151 ? 24.047 -15.643 28.582 1.00 87.38 151 VAL A CA 1
ATOM 1182 C C . VAL A 1 151 ? 24.634 -16.801 29.380 1.00 87.38 151 VAL A C 1
ATOM 1184 O O . VAL A 1 151 ? 25.536 -17.491 28.905 1.00 87.38 151 VAL A O 1
ATOM 1187 N N . LYS A 1 152 ? 24.124 -17.013 30.592 1.00 90.00 152 LYS A N 1
ATOM 1188 C CA . LYS A 1 152 ? 24.455 -18.145 31.466 1.00 90.00 152 LYS A CA 1
ATOM 1189 C C . LYS A 1 152 ? 23.363 -19.212 31.373 1.00 90.00 152 LYS A C 1
ATOM 1191 O O . LYS A 1 152 ? 22.223 -18.915 31.017 1.00 90.00 152 LYS A O 1
ATOM 1196 N N . LYS A 1 153 ? 23.682 -20.451 31.727 1.00 91.44 153 LYS A N 1
ATOM 1197 C CA . LYS A 1 153 ? 22.698 -21.517 31.942 1.00 91.44 153 LYS A CA 1
ATOM 1198 C C . LYS A 1 153 ? 22.216 -21.495 33.391 1.00 91.44 153 LYS A C 1
ATOM 1200 O O . LYS A 1 153 ? 23.021 -21.359 34.312 1.00 91.44 153 LYS A O 1
ATOM 1205 N N . GLY A 1 154 ? 20.918 -21.662 33.597 1.00 92.12 154 GLY A N 1
ATOM 1206 C CA . GLY A 1 154 ? 20.320 -21.714 34.926 1.00 92.12 154 GLY A CA 1
ATOM 1207 C C . GLY A 1 154 ? 19.229 -22.769 35.045 1.00 92.12 154 GLY A C 1
ATOM 1208 O O . GLY A 1 154 ? 18.824 -23.397 34.065 1.00 92.12 154 GLY A O 1
ATOM 1209 N N . LEU A 1 155 ? 18.743 -22.930 36.267 1.00 92.44 155 LEU A N 1
ATOM 1210 C CA . LEU A 1 155 ? 17.648 -23.805 36.645 1.00 92.44 155 LEU A CA 1
ATOM 1211 C C . LEU A 1 155 ? 16.602 -22.961 37.382 1.00 92.44 155 LEU A C 1
ATOM 1213 O O . LEU A 1 155 ? 16.896 -22.360 38.413 1.00 92.44 155 LEU A O 1
ATOM 1217 N N . TRP A 1 156 ? 15.393 -22.882 36.831 1.00 92.50 156 TRP A N 1
ATOM 1218 C CA . TRP A 1 156 ? 14.274 -22.155 37.421 1.00 92.50 156 TRP A CA 1
ATOM 1219 C C . TRP A 1 156 ? 13.375 -23.100 38.211 1.00 92.50 156 TRP A C 1
ATOM 1221 O O . TRP A 1 156 ? 12.832 -24.062 37.666 1.00 92.50 156 TRP A O 1
ATOM 1231 N N . ASN A 1 157 ? 13.194 -22.801 39.493 1.00 89.88 157 ASN A N 1
ATOM 1232 C CA . ASN A 1 157 ? 12.185 -23.409 40.346 1.00 89.88 157 ASN A CA 1
ATOM 1233 C C . ASN A 1 157 ? 10.851 -22.689 40.087 1.00 89.88 157 ASN A C 1
ATOM 1235 O O . ASN A 1 157 ? 10.588 -21.616 40.625 1.00 89.88 157 ASN A O 1
ATOM 1239 N N . SER A 1 158 ? 10.021 -23.249 39.207 1.00 80.44 158 SER A N 1
ATOM 1240 C CA . SER A 1 158 ? 8.721 -22.669 38.862 1.00 80.44 158 SER A CA 1
ATOM 1241 C C . SER A 1 158 ? 7.783 -22.640 40.082 1.00 80.44 158 SER A C 1
ATOM 1243 O O . SER A 1 158 ? 7.809 -23.591 40.868 1.00 80.44 158 SER A O 1
ATOM 1245 N N . PRO A 1 159 ? 6.873 -21.649 40.219 1.00 74.50 159 PRO A N 1
ATOM 1246 C CA . PRO A 1 159 ? 5.860 -21.619 41.284 1.00 74.50 159 PRO A CA 1
ATOM 1247 C C . PRO A 1 159 ? 4.982 -22.879 41.390 1.00 74.50 159 PRO A C 1
ATOM 1249 O O . PRO A 1 159 ? 4.388 -23.128 42.435 1.00 74.50 159 PRO A O 1
ATOM 1252 N N . ASN A 1 160 ? 4.929 -23.696 40.332 1.00 76.62 160 ASN A N 1
ATOM 1253 C CA . ASN A 1 160 ? 4.233 -24.986 40.300 1.00 76.62 160 ASN A CA 1
ATOM 1254 C C . ASN A 1 160 ? 5.088 -26.161 40.841 1.00 76.62 160 ASN A C 1
ATOM 1256 O O . ASN A 1 160 ? 4.728 -27.320 40.651 1.00 76.62 160 ASN A O 1
ATOM 1260 N N . GLY A 1 161 ? 6.251 -25.894 41.447 1.00 77.94 161 GLY A N 1
ATOM 1261 C CA . GLY A 1 161 ? 7.190 -26.898 41.972 1.00 77.94 161 GLY A CA 1
ATOM 1262 C C . GLY A 1 161 ? 8.091 -27.567 40.922 1.00 77.94 161 GLY A C 1
ATOM 1263 O O . GLY A 1 161 ? 8.967 -28.355 41.270 1.00 77.94 161 GLY A O 1
ATOM 1264 N N . THR A 1 162 ? 7.908 -27.268 39.634 1.00 84.81 162 THR A N 1
ATOM 1265 C CA . THR A 1 162 ? 8.691 -27.859 38.537 1.00 84.81 162 THR A CA 1
ATOM 1266 C C . THR A 1 162 ? 10.043 -27.165 38.369 1.00 84.81 162 THR A C 1
ATOM 1268 O O . THR A 1 162 ? 10.094 -25.945 38.218 1.00 84.81 162 THR A O 1
ATOM 1271 N N . LYS A 1 163 ? 11.137 -27.936 38.313 1.00 88.81 163 LYS A N 1
ATOM 1272 C CA . LYS A 1 163 ? 12.465 -27.428 37.936 1.00 88.81 163 LYS A CA 1
ATOM 1273 C C . LYS A 1 163 ? 12.628 -27.406 36.410 1.00 88.81 163 LYS A C 1
ATOM 1275 O O . LYS A 1 163 ? 12.434 -28.431 35.761 1.00 88.81 163 LYS A O 1
ATOM 1280 N N . ILE A 1 164 ? 12.986 -26.254 35.840 1.00 91.56 164 ILE A N 1
ATOM 1281 C CA . ILE A 1 164 ? 13.065 -26.013 34.388 1.00 91.56 164 ILE A CA 1
ATOM 1282 C C . ILE A 1 164 ? 14.459 -25.486 34.027 1.00 91.56 164 ILE A C 1
ATOM 1284 O O . ILE A 1 164 ? 14.911 -24.502 34.603 1.00 91.56 164 ILE A O 1
ATOM 1288 N N . ASN A 1 165 ? 15.141 -26.103 33.057 1.00 92.94 165 ASN A N 1
ATOM 1289 C CA . ASN A 1 165 ? 16.405 -25.571 32.531 1.00 92.94 165 ASN A CA 1
ATOM 1290 C C . ASN A 1 165 ? 16.147 -24.311 31.686 1.00 92.94 165 ASN A C 1
ATOM 1292 O O . ASN A 1 165 ? 15.333 -24.338 30.762 1.00 92.94 165 ASN A O 1
ATOM 1296 N N . VAL A 1 166 ? 16.862 -23.226 31.978 1.00 93.88 166 VAL A N 1
ATOM 1297 C CA . VAL A 1 166 ? 16.659 -21.898 31.378 1.00 93.88 166 VAL A CA 1
ATOM 1298 C C . VAL A 1 166 ? 17.967 -21.283 30.883 1.00 93.88 166 VAL A C 1
ATOM 1300 O O . VAL A 1 166 ? 19.053 -21.586 31.383 1.00 93.88 166 VAL A O 1
ATOM 1303 N N . ALA A 1 167 ? 17.860 -20.387 29.905 1.00 92.75 167 ALA A N 1
ATOM 1304 C CA . ALA A 1 167 ? 18.929 -19.467 29.538 1.00 92.75 167 ALA A CA 1
ATOM 1305 C C . ALA A 1 167 ? 18.704 -18.121 30.246 1.00 92.75 167 ALA A C 1
ATOM 1307 O O . ALA A 1 167 ? 17.599 -17.578 30.239 1.00 92.75 167 ALA A O 1
ATOM 1308 N N . VAL A 1 168 ? 19.756 -17.598 30.875 1.00 90.00 168 VAL A N 1
ATOM 1309 C CA . VAL A 1 168 ? 19.744 -16.383 31.697 1.00 90.00 168 VAL A CA 1
ATOM 1310 C C . VAL A 1 168 ? 20.614 -15.329 31.013 1.00 90.00 168 VAL A C 1
ATOM 1312 O O . VAL A 1 168 ? 21.840 -15.378 31.107 1.00 90.00 168 VAL A O 1
ATOM 1315 N N . LYS A 1 169 ? 19.997 -14.388 30.288 1.00 87.31 169 LYS A N 1
ATOM 1316 C CA . LYS A 1 169 ? 20.694 -13.266 29.629 1.00 87.31 169 LYS A CA 1
ATOM 1317 C C . LYS A 1 169 ? 20.919 -12.156 30.663 1.00 87.31 169 LYS A C 1
ATOM 1319 O O . LYS A 1 169 ? 20.019 -11.356 30.918 1.00 87.31 169 LYS A O 1
ATOM 1324 N N . CYS A 1 170 ? 22.106 -12.145 31.273 1.00 80.69 170 CYS A N 1
ATOM 1325 C CA . CYS A 1 170 ? 22.567 -11.126 32.218 1.00 80.69 170 CYS A CA 1
ATOM 1326 C C . CYS A 1 170 ? 23.079 -9.895 31.459 1.00 80.69 170 CYS A C 1
ATOM 1328 O O . CYS A 1 170 ? 24.013 -9.987 30.657 1.00 80.69 170 CYS A O 1
ATOM 1330 N N . LEU A 1 171 ? 22.479 -8.737 31.723 1.00 71.81 171 LEU A N 1
ATOM 1331 C CA . LEU A 1 171 ? 22.729 -7.486 31.006 1.00 71.81 171 LEU A CA 1
ATOM 1332 C C . LEU A 1 171 ? 23.826 -6.669 31.711 1.00 71.81 171 LEU A C 1
ATOM 1334 O O . LEU A 1 171 ? 23.877 -6.625 32.941 1.00 71.81 171 LEU A O 1
ATOM 1338 N N . HIS A 1 172 ? 24.730 -6.043 30.951 1.00 65.69 172 HIS A N 1
ATOM 1339 C CA . HIS A 1 172 ? 25.956 -5.455 31.510 1.00 65.69 172 HIS A CA 1
ATOM 1340 C C . HIS A 1 172 ? 25.720 -4.242 32.433 1.00 65.69 172 HIS A C 1
ATOM 1342 O O . HIS A 1 172 ? 25.135 -3.232 32.045 1.00 65.69 172 HIS A O 1
ATOM 1348 N N . GLU A 1 173 ? 26.298 -4.311 33.633 1.00 53.72 173 GLU A N 1
ATOM 1349 C CA . GLU A 1 173 ? 26.127 -3.348 34.733 1.00 53.72 173 GLU A CA 1
ATOM 1350 C C . GLU A 1 173 ? 26.638 -1.923 34.453 1.00 53.72 173 GLU A C 1
ATOM 1352 O O . GLU A 1 173 ? 26.120 -0.950 34.997 1.00 53.72 173 GLU A O 1
ATOM 1357 N N . LYS A 1 174 ? 27.617 -1.768 33.550 1.00 51.47 174 LYS A N 1
ATOM 1358 C CA . LYS A 1 174 ? 28.276 -0.478 33.234 1.00 51.47 174 LYS A CA 1
ATOM 1359 C C . LYS A 1 174 ? 27.335 0.594 32.652 1.00 51.47 174 LYS A C 1
ATOM 1361 O O . LYS A 1 174 ? 27.737 1.748 32.507 1.00 51.47 174 LYS A O 1
ATOM 1366 N N . ASN A 1 175 ? 26.095 0.214 32.348 1.00 48.22 175 ASN A N 1
ATOM 1367 C CA . ASN A 1 175 ? 25.068 1.038 31.720 1.00 48.22 175 ASN A CA 1
ATOM 1368 C C . ASN A 1 175 ? 24.036 1.608 32.717 1.00 48.22 175 ASN A C 1
ATOM 1370 O O . ASN A 1 175 ? 23.015 2.134 32.284 1.00 48.22 175 ASN A O 1
ATOM 1374 N N . PHE A 1 176 ? 24.274 1.523 34.032 1.00 53.81 176 PHE A N 1
ATOM 1375 C CA . PHE A 1 176 ? 23.335 1.984 35.065 1.00 53.81 176 PHE A CA 1
ATOM 1376 C C . PHE A 1 176 ? 23.838 3.208 35.850 1.00 53.81 176 PHE A C 1
ATOM 1378 O O . PHE A 1 176 ? 24.137 3.137 37.036 1.00 53.81 176 PHE A O 1
ATOM 1385 N N . ASP A 1 177 ? 23.866 4.365 35.188 1.00 54.09 177 ASP A N 1
ATOM 1386 C CA . ASP A 1 177 ? 23.845 5.674 35.856 1.00 54.09 177 ASP A CA 1
ATOM 1387 C C . ASP A 1 177 ? 22.777 6.539 35.173 1.00 54.09 177 ASP A C 1
ATOM 1389 O O . ASP A 1 177 ? 22.806 6.750 33.962 1.00 54.09 177 ASP A O 1
ATOM 1393 N N . LEU A 1 178 ? 21.788 6.978 35.957 1.00 54.00 178 LEU A N 1
ATOM 1394 C CA . LEU A 1 178 ? 20.604 7.697 35.474 1.00 54.00 178 LEU A CA 1
ATOM 1395 C C . LEU A 1 178 ? 20.887 9.171 35.145 1.00 54.00 178 LEU A C 1
ATOM 1397 O O . LEU A 1 178 ? 20.065 9.809 34.485 1.00 54.00 178 LEU A O 1
ATOM 1401 N N . ASN A 1 179 ? 22.031 9.701 35.588 1.00 51.16 179 ASN A N 1
ATOM 1402 C CA . ASN A 1 179 ? 22.473 11.067 35.302 1.00 51.16 179 ASN A CA 1
ATOM 1403 C C . ASN A 1 179 ? 23.167 11.171 33.933 1.00 51.16 179 ASN A C 1
ATOM 1405 O O . ASN A 1 179 ? 23.270 12.260 33.370 1.00 51.16 179 ASN A O 1
ATOM 1409 N N . ASP A 1 180 ? 23.620 10.040 33.388 1.00 57.84 180 ASP A N 1
ATOM 1410 C CA . ASP A 1 180 ? 24.262 9.927 32.083 1.00 57.84 180 ASP A CA 1
ATOM 1411 C C . ASP A 1 180 ? 23.204 9.686 30.979 1.00 57.84 180 ASP A C 1
ATOM 1413 O O . ASP A 1 180 ? 22.511 8.659 30.988 1.00 57.84 180 ASP A O 1
ATOM 1417 N N . PRO A 1 181 ? 23.049 10.607 30.003 1.00 57.59 181 PRO A N 1
ATOM 1418 C CA . PRO A 1 181 ? 22.042 10.478 28.952 1.00 57.59 181 PRO A CA 1
ATOM 1419 C C . PRO A 1 181 ? 22.204 9.255 28.043 1.00 57.59 181 PRO A C 1
ATOM 1421 O O . PRO A 1 181 ? 21.188 8.781 27.529 1.00 57.59 181 PRO A O 1
ATOM 1424 N N . GLU A 1 182 ? 23.431 8.761 27.834 1.00 55.28 182 GLU A N 1
ATOM 1425 C CA . GLU A 1 182 ? 23.718 7.607 26.971 1.00 55.28 182 GLU A CA 1
ATOM 1426 C C . GLU A 1 182 ? 23.361 6.307 27.703 1.00 55.28 182 GLU A C 1
ATOM 1428 O O . GLU A 1 182 ? 22.624 5.471 27.181 1.00 55.28 182 GLU A O 1
ATOM 1433 N N . LYS A 1 183 ? 23.768 6.176 28.970 1.00 60.12 183 LYS A N 1
ATOM 1434 C CA . LYS A 1 183 ? 23.416 5.020 29.813 1.00 60.12 183 LYS A CA 1
ATOM 1435 C C . LYS A 1 183 ? 21.909 4.904 30.055 1.00 60.12 183 LYS A C 1
ATOM 1437 O O . LYS A 1 183 ? 21.341 3.818 29.943 1.00 60.12 183 LYS A O 1
ATOM 1442 N N . ARG A 1 184 ? 21.227 6.031 30.293 1.00 61.09 184 ARG A N 1
ATOM 1443 C CA . ARG A 1 184 ? 19.760 6.081 30.407 1.00 61.09 184 ARG A CA 1
ATOM 1444 C C . ARG A 1 184 ? 19.053 5.576 29.137 1.00 61.09 184 ARG A C 1
ATOM 1446 O O . ARG A 1 184 ? 17.959 5.025 29.252 1.00 61.09 184 ARG A O 1
ATOM 1453 N N . GLN A 1 185 ? 19.648 5.734 27.950 1.00 60.75 185 GLN A N 1
ATOM 1454 C CA . GLN A 1 185 ? 19.104 5.176 26.706 1.00 60.75 185 GLN A CA 1
ATOM 1455 C C . GLN A 1 185 ? 19.239 3.645 26.673 1.00 60.75 185 GLN A C 1
ATOM 1457 O O . GLN A 1 185 ? 18.245 2.966 26.430 1.00 60.75 185 GLN A O 1
ATOM 1462 N N . SER A 1 186 ? 20.396 3.093 27.056 1.00 60.97 186 SER A N 1
ATOM 1463 C CA . SER A 1 186 ? 20.606 1.638 27.153 1.00 60.97 186 SER A CA 1
ATOM 1464 C C . SER A 1 186 ? 19.574 0.932 28.048 1.00 60.97 186 SER A C 1
ATOM 1466 O O . SER A 1 186 ? 19.124 -0.167 27.730 1.00 60.97 186 SER A O 1
ATOM 1468 N N . ILE A 1 187 ? 19.150 1.564 29.152 1.00 65.25 187 ILE A N 1
ATOM 1469 C CA . ILE A 1 187 ? 18.090 1.031 30.031 1.00 65.25 187 ILE A CA 1
ATOM 1470 C C . ILE A 1 187 ? 16.729 1.004 29.312 1.00 65.25 187 ILE A C 1
ATOM 1472 O O . ILE A 1 187 ? 15.966 0.049 29.464 1.00 65.25 187 ILE A O 1
ATOM 1476 N N . LEU A 1 188 ? 16.418 2.025 28.506 1.00 64.12 188 LEU A N 1
ATOM 1477 C CA . LEU A 1 188 ? 15.191 2.053 27.705 1.00 64.12 188 LEU A CA 1
ATOM 1478 C C . LEU A 1 188 ? 15.208 0.984 26.608 1.00 64.12 188 LEU A C 1
ATOM 1480 O O . LEU A 1 188 ? 14.179 0.359 26.374 1.00 64.12 188 LEU A O 1
ATOM 1484 N N . ASP A 1 189 ? 16.354 0.719 25.982 1.00 66.00 189 ASP A N 1
ATOM 1485 C CA . ASP A 1 189 ? 16.487 -0.352 24.990 1.00 66.00 189 ASP A CA 1
ATOM 1486 C C . ASP A 1 189 ? 16.307 -1.751 25.600 1.00 66.00 189 ASP A C 1
ATOM 1488 O O . ASP A 1 189 ? 15.636 -2.590 24.999 1.00 66.00 189 ASP A O 1
ATOM 1492 N N . ILE A 1 190 ? 16.787 -1.974 26.827 1.00 68.69 190 ILE A N 1
ATOM 1493 C CA . ILE A 1 190 ? 16.514 -3.193 27.609 1.00 68.69 190 ILE A CA 1
ATOM 1494 C C . ILE A 1 190 ? 15.009 -3.349 27.886 1.00 68.69 190 ILE A C 1
ATOM 1496 O O . ILE A 1 190 ? 14.436 -4.415 27.659 1.00 68.69 190 ILE A O 1
ATOM 1500 N N . ILE A 1 191 ? 14.340 -2.281 28.337 1.00 70.44 191 ILE A N 1
ATOM 1501 C CA . ILE A 1 191 ? 12.887 -2.291 28.578 1.00 70.44 191 ILE A CA 1
ATOM 1502 C C . ILE A 1 191 ? 12.115 -2.515 27.266 1.00 70.44 191 ILE A C 1
ATOM 1504 O O . ILE A 1 191 ? 11.098 -3.213 27.271 1.00 70.44 191 ILE A O 1
ATOM 1508 N N . ASN A 1 192 ? 12.599 -1.977 26.142 1.00 68.81 192 ASN A N 1
ATOM 1509 C CA . ASN A 1 192 ? 12.028 -2.197 24.814 1.00 68.81 192 ASN A CA 1
ATOM 1510 C C . ASN A 1 192 ? 12.184 -3.656 24.355 1.00 68.81 192 ASN A C 1
ATOM 1512 O O . ASN A 1 192 ? 11.209 -4.204 23.848 1.00 68.81 192 ASN A O 1
ATOM 1516 N N . GLU A 1 193 ? 13.343 -4.299 24.556 1.00 74.44 193 GLU A N 1
ATOM 1517 C CA . GLU A 1 193 ? 13.544 -5.728 24.251 1.00 74.44 193 GLU A CA 1
ATOM 1518 C C . GLU A 1 193 ? 12.545 -6.591 25.037 1.00 74.44 193 GLU A C 1
ATOM 1520 O O . GLU A 1 193 ? 11.755 -7.327 24.441 1.00 74.44 193 GLU A O 1
ATOM 1525 N N . ILE A 1 194 ? 12.494 -6.410 26.362 1.00 75.81 194 ILE A N 1
ATOM 1526 C CA . ILE A 1 194 ? 11.554 -7.107 27.253 1.00 75.81 194 ILE A CA 1
ATOM 1527 C C . ILE A 1 194 ? 10.106 -6.879 26.790 1.00 75.81 194 ILE A C 1
ATOM 1529 O O . ILE A 1 194 ? 9.346 -7.832 26.631 1.00 75.81 194 ILE A O 1
ATOM 1533 N N . THR A 1 195 ? 9.722 -5.629 26.508 1.00 75.25 195 THR A N 1
ATOM 1534 C CA . THR A 1 195 ? 8.359 -5.271 26.073 1.00 75.25 195 THR A CA 1
ATOM 1535 C C . THR A 1 195 ? 8.012 -5.818 24.683 1.00 75.25 195 THR A C 1
ATOM 1537 O O . THR A 1 195 ? 6.846 -6.120 24.438 1.00 75.25 195 THR A O 1
ATOM 1540 N N . CYS A 1 196 ? 8.984 -5.989 23.780 1.00 73.38 196 CYS A N 1
ATOM 1541 C CA . CYS A 1 196 ? 8.758 -6.632 22.482 1.00 73.38 196 CYS A CA 1
ATOM 1542 C C . CYS A 1 196 ? 8.573 -8.149 22.615 1.00 73.38 196 CYS A C 1
ATOM 1544 O O . CYS A 1 196 ? 7.783 -8.717 21.869 1.00 73.38 196 CYS A O 1
ATOM 1546 N N . MET A 1 197 ? 9.257 -8.793 23.569 1.00 78.62 197 MET A N 1
ATOM 1547 C CA . MET A 1 197 ? 9.093 -10.221 23.873 1.00 78.62 197 MET A CA 1
ATOM 1548 C C . MET A 1 197 ? 7.808 -10.523 24.668 1.00 78.62 197 MET A C 1
ATOM 1550 O O . MET A 1 197 ? 7.235 -11.605 24.528 1.00 78.62 197 MET A O 1
ATOM 1554 N N . CYS A 1 198 ? 7.319 -9.573 25.473 1.00 73.94 198 CYS A N 1
ATOM 1555 C CA . CYS A 1 198 ? 6.054 -9.663 26.208 1.00 73.94 198 CYS A CA 1
ATOM 1556 C C . CYS A 1 198 ? 4.850 -9.924 25.282 1.00 73.94 198 CYS A C 1
ATOM 1558 O O . CYS A 1 198 ? 4.286 -9.005 24.689 1.00 73.94 198 CYS A O 1
ATOM 1560 N N . GLY A 1 199 ? 4.387 -11.175 25.230 1.00 74.06 199 GLY A N 1
ATOM 1561 C CA . GLY A 1 199 ? 3.212 -11.568 24.445 1.00 74.06 199 GLY A CA 1
ATOM 1562 C C . GLY A 1 199 ? 3.517 -12.050 23.024 1.00 74.06 199 GLY A C 1
ATOM 1563 O O . GLY A 1 199 ? 2.579 -12.204 22.236 1.00 74.06 199 GLY A O 1
ATOM 1564 N N . LEU A 1 200 ? 4.787 -12.328 22.707 1.00 85.94 200 LEU A N 1
ATOM 1565 C CA . LEU A 1 200 ? 5.128 -13.255 21.629 1.00 85.94 200 LEU A CA 1
ATOM 1566 C C . LEU A 1 200 ? 4.858 -14.683 22.110 1.00 85.94 200 LEU A C 1
ATOM 1568 O O . LEU A 1 200 ? 5.370 -15.108 23.144 1.00 85.94 200 LEU A O 1
ATOM 1572 N N . ASP A 1 201 ? 4.053 -15.420 21.354 1.00 87.50 201 ASP A N 1
ATOM 1573 C CA . ASP A 1 201 ? 3.806 -16.843 21.583 1.00 87.50 201 ASP A CA 1
ATOM 1574 C C . ASP A 1 201 ? 3.669 -17.509 20.212 1.00 87.50 201 ASP A C 1
ATOM 1576 O O . ASP A 1 201 ? 2.672 -17.322 19.509 1.00 87.50 201 ASP A O 1
ATOM 1580 N N . HIS A 1 202 ? 4.738 -18.183 19.788 1.00 94.69 202 HIS A N 1
ATOM 1581 C CA . HIS A 1 202 ? 4.852 -18.854 18.497 1.00 94.69 202 HIS A CA 1
ATOM 1582 C C . HIS A 1 202 ? 5.885 -19.982 18.587 1.00 94.69 202 HIS A C 1
ATOM 1584 O O . HIS A 1 202 ? 6.917 -19.825 19.239 1.00 94.69 202 HIS A O 1
ATOM 1590 N N . ILE A 1 203 ? 5.650 -21.108 17.908 1.00 95.62 203 ILE A N 1
ATOM 1591 C CA . ILE A 1 203 ? 6.505 -22.302 18.022 1.00 95.62 203 ILE A CA 1
ATOM 1592 C C . ILE A 1 203 ? 7.953 -22.061 17.553 1.00 95.62 203 ILE A C 1
ATOM 1594 O O . ILE A 1 203 ? 8.877 -22.655 18.109 1.00 95.62 203 ILE A O 1
ATOM 1598 N N . ASN A 1 204 ? 8.151 -21.142 16.600 1.00 97.44 204 ASN A N 1
ATOM 1599 C CA . ASN A 1 204 ? 9.459 -20.767 16.047 1.00 97.44 204 ASN A CA 1
ATOM 1600 C C . ASN A 1 204 ? 10.023 -19.430 16.574 1.00 97.44 204 ASN A C 1
ATOM 1602 O O . ASN A 1 204 ? 10.910 -18.860 15.945 1.00 97.44 204 ASN A O 1
ATOM 1606 N N . LEU A 1 205 ? 9.547 -18.916 17.713 1.00 95.75 205 LEU A N 1
ATOM 1607 C CA . LEU A 1 205 ? 10.134 -17.749 18.396 1.00 95.75 205 LEU A CA 1
ATOM 1608 C C . LEU A 1 205 ? 10.560 -18.136 19.819 1.00 95.75 205 LEU A C 1
ATOM 1610 O O . LEU A 1 205 ? 9.851 -18.888 20.487 1.00 95.75 205 LEU A O 1
ATOM 1614 N N . ILE A 1 206 ? 11.713 -17.645 20.286 1.00 93.25 206 ILE A N 1
ATOM 1615 C CA . ILE A 1 206 ? 12.204 -17.942 21.640 1.00 93.25 206 ILE A CA 1
ATOM 1616 C C . ILE A 1 206 ? 11.248 -17.381 22.707 1.00 93.25 206 ILE A C 1
ATOM 1618 O O . ILE A 1 206 ? 10.895 -16.199 22.681 1.00 93.25 206 ILE A O 1
ATOM 1622 N N . LYS A 1 207 ? 10.817 -18.218 23.657 1.00 90.25 207 LYS A N 1
ATOM 1623 C CA . LYS A 1 207 ? 9.876 -17.807 24.706 1.00 90.25 207 LYS A CA 1
ATOM 1624 C C . LYS A 1 207 ? 10.606 -17.183 25.895 1.00 90.25 207 LYS A C 1
ATOM 1626 O O . LYS A 1 207 ? 11.567 -17.746 26.422 1.00 90.25 207 LYS A O 1
ATOM 1631 N N . LEU A 1 208 ? 10.103 -16.031 26.337 1.00 90.00 208 LEU A N 1
ATOM 1632 C CA . LEU A 1 208 ? 10.484 -15.376 27.588 1.00 90.00 208 LEU A CA 1
ATOM 1633 C C . LEU A 1 208 ? 9.576 -15.891 28.714 1.00 90.00 208 LEU A C 1
ATOM 1635 O O . LEU A 1 208 ? 8.355 -15.764 28.629 1.00 90.00 208 LEU A O 1
ATOM 1639 N N . TYR A 1 209 ? 10.164 -16.476 29.757 1.00 87.81 209 TYR A N 1
ATOM 1640 C CA . TYR A 1 209 ? 9.441 -16.900 30.960 1.00 87.81 209 TYR A CA 1
ATOM 1641 C C . TYR A 1 209 ? 9.206 -15.734 31.925 1.00 87.81 209 TYR A C 1
ATOM 1643 O O . TYR A 1 209 ? 8.154 -15.660 32.556 1.00 87.81 209 TYR A O 1
ATOM 1651 N N . GLY A 1 210 ? 10.167 -14.813 32.016 1.00 85.69 210 GLY A N 1
ATOM 1652 C CA . GLY A 1 210 ? 10.075 -13.627 32.858 1.00 85.69 210 GLY A CA 1
ATOM 1653 C C . GLY A 1 210 ? 11.408 -12.900 33.001 1.00 85.69 210 GLY A C 1
ATOM 1654 O O . GLY A 1 210 ? 12.382 -13.193 32.301 1.00 85.69 210 GLY A O 1
ATOM 1655 N N . VAL A 1 211 ? 11.446 -11.951 33.933 1.00 86.31 211 VAL A N 1
ATOM 1656 C CA . VAL A 1 211 ? 12.636 -11.165 34.277 1.00 86.31 211 VAL A CA 1
ATOM 1657 C C . VAL A 1 211 ? 12.959 -11.275 35.763 1.00 86.31 211 VAL A C 1
ATOM 1659 O O . VAL A 1 211 ? 12.061 -11.337 36.603 1.00 86.31 211 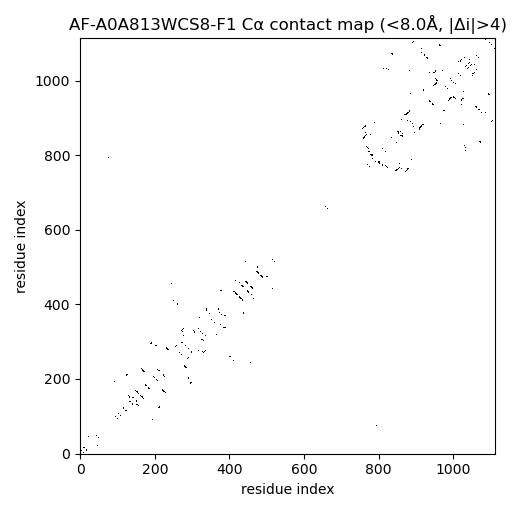VAL A O 1
ATOM 1662 N N . VAL A 1 212 ? 14.249 -11.266 36.082 1.00 84.62 212 VAL A N 1
ATOM 1663 C CA . VAL A 1 212 ? 14.768 -11.189 37.451 1.00 84.62 212 VAL A CA 1
ATOM 1664 C C . VAL A 1 212 ? 15.332 -9.793 37.675 1.00 84.62 212 VAL A C 1
ATOM 1666 O O . VAL A 1 212 ? 16.067 -9.272 36.832 1.00 84.62 212 VAL A O 1
ATOM 1669 N N . LEU A 1 213 ? 14.984 -9.206 38.818 1.00 78.50 213 LEU A N 1
ATOM 1670 C CA . LEU A 1 213 ? 15.539 -7.947 39.306 1.00 78.50 213 LEU A CA 1
ATOM 1671 C C . LEU A 1 213 ? 16.484 -8.274 40.461 1.00 78.50 213 LEU A C 1
ATOM 1673 O O . LEU A 1 213 ? 16.033 -8.679 41.534 1.00 78.50 213 LEU A O 1
ATOM 1677 N N . ASN A 1 214 ? 17.784 -8.129 40.231 1.00 67.81 214 ASN A N 1
ATOM 1678 C CA . ASN A 1 214 ? 18.791 -8.368 41.256 1.00 67.81 214 ASN A CA 1
ATOM 1679 C C . ASN A 1 214 ? 18.928 -7.112 42.124 1.00 67.81 214 ASN A C 1
ATOM 1681 O O . ASN A 1 214 ? 19.032 -5.995 41.614 1.00 67.81 214 ASN A O 1
ATOM 1685 N N . GLY A 1 215 ? 18.907 -7.290 43.446 1.00 56.84 215 GLY A N 1
ATOM 1686 C CA . GLY A 1 215 ? 19.165 -6.199 44.385 1.00 56.84 215 GLY A CA 1
ATOM 1687 C C . GLY A 1 215 ? 20.617 -5.723 44.298 1.00 56.84 215 GLY A C 1
ATOM 1688 O O . GLY A 1 215 ? 21.503 -6.491 43.937 1.00 56.84 215 GLY A O 1
ATOM 1689 N N . SER A 1 216 ? 20.873 -4.472 44.689 1.00 50.03 216 SER A N 1
ATOM 1690 C CA . SER A 1 216 ? 22.190 -3.807 44.613 1.00 50.03 216 SER A CA 1
ATOM 1691 C C . SER A 1 216 ? 23.293 -4.412 45.516 1.00 50.03 216 SER A C 1
ATOM 1693 O O . SER A 1 216 ? 24.295 -3.751 45.786 1.00 50.03 216 SER A O 1
ATOM 1695 N N . SER A 1 217 ? 23.102 -5.621 46.047 1.00 46.62 217 SER A N 1
ATOM 1696 C CA . SER A 1 217 ? 23.883 -6.190 47.148 1.00 46.62 217 SER A CA 1
ATOM 1697 C C . SER A 1 217 ? 24.799 -7.361 46.778 1.00 46.62 217 SER A C 1
ATOM 1699 O O . SER A 1 217 ? 25.603 -7.720 47.633 1.00 46.62 217 SER A O 1
ATOM 1701 N N . ASN A 1 218 ? 24.728 -7.938 45.564 1.00 43.28 218 ASN A N 1
ATOM 1702 C CA . ASN A 1 218 ? 25.795 -8.772 44.968 1.00 43.28 218 ASN A CA 1
ATOM 1703 C C . ASN A 1 218 ? 25.550 -9.125 43.475 1.00 43.28 218 ASN A C 1
ATOM 1705 O O . ASN A 1 218 ? 24.412 -9.283 43.049 1.00 43.28 218 ASN A O 1
ATOM 1709 N N . GLU A 1 219 ? 26.652 -9.334 42.737 1.00 51.72 219 GLU A N 1
ATOM 1710 C CA . GLU A 1 219 ? 26.778 -9.911 41.373 1.00 51.72 219 GLU A CA 1
ATOM 1711 C C . GLU A 1 219 ? 26.241 -9.147 40.128 1.00 51.72 219 GLU A C 1
ATOM 1713 O O . GLU A 1 219 ? 25.253 -9.539 39.509 1.00 51.72 219 GLU A O 1
ATOM 1718 N N . ASN A 1 220 ? 27.051 -8.201 39.625 1.00 54.00 220 ASN A N 1
ATOM 1719 C CA . ASN A 1 220 ? 27.365 -7.908 38.204 1.00 54.00 220 ASN A CA 1
ATOM 1720 C C . ASN A 1 220 ? 26.237 -7.642 37.164 1.00 54.00 220 ASN A C 1
ATOM 1722 O O . ASN A 1 220 ? 26.548 -7.462 35.977 1.00 54.00 220 ASN A O 1
ATOM 1726 N N . SER A 1 221 ? 24.949 -7.653 37.516 1.00 58.59 221 SER A N 1
ATOM 1727 C CA . SER A 1 221 ? 23.843 -7.391 36.583 1.00 58.59 221 SER A CA 1
ATOM 1728 C C . SER A 1 221 ? 22.528 -7.090 37.305 1.00 58.59 221 SER A C 1
ATOM 1730 O O . SER A 1 221 ? 21.963 -7.969 37.948 1.00 58.59 221 SER A O 1
ATOM 1732 N N . ILE A 1 222 ? 21.982 -5.879 37.140 1.00 66.44 222 ILE A N 1
ATOM 1733 C CA . ILE A 1 222 ? 20.735 -5.444 37.809 1.00 66.44 222 ILE A CA 1
ATOM 1734 C C . ILE A 1 222 ? 19.482 -6.142 37.240 1.00 66.44 222 ILE A C 1
ATOM 1736 O O . ILE A 1 222 ? 18.516 -6.384 37.964 1.00 66.44 222 ILE A O 1
ATOM 1740 N N . ILE A 1 223 ? 19.479 -6.483 35.945 1.00 76.44 223 ILE A N 1
ATOM 1741 C CA . ILE A 1 223 ? 18.336 -7.101 35.253 1.00 76.44 223 ILE A CA 1
ATOM 1742 C C . ILE A 1 223 ? 18.823 -8.302 34.441 1.00 76.44 223 ILE A C 1
ATOM 1744 O O . ILE A 1 223 ? 19.719 -8.171 33.606 1.00 76.44 223 ILE A O 1
ATOM 1748 N N . SER A 1 224 ? 18.188 -9.459 34.641 1.00 84.75 224 SER A N 1
ATOM 1749 C CA . SER A 1 224 ? 18.408 -10.664 33.831 1.00 84.75 224 SER A CA 1
ATOM 1750 C C . SER A 1 224 ? 17.103 -11.159 33.203 1.00 84.75 224 SER A C 1
ATOM 1752 O O . SER A 1 224 ? 16.069 -11.214 33.867 1.00 84.75 224 SER A O 1
ATOM 1754 N N . MET A 1 225 ? 17.145 -11.540 31.924 1.00 86.50 225 MET A N 1
ATOM 1755 C CA . MET A 1 225 ? 16.007 -12.147 31.218 1.00 86.50 225 MET A CA 1
ATOM 1756 C C . MET A 1 225 ? 16.097 -13.676 31.253 1.00 86.50 225 MET A C 1
ATOM 1758 O O . MET A 1 225 ? 17.172 -14.229 31.019 1.00 86.50 225 MET A O 1
ATOM 1762 N N . ILE A 1 226 ? 14.971 -14.345 31.519 1.00 90.50 226 ILE A N 1
ATOM 1763 C CA . ILE A 1 226 ? 14.881 -15.804 31.677 1.00 90.50 226 ILE A CA 1
ATOM 1764 C C . ILE A 1 226 ? 14.104 -16.401 30.501 1.00 90.50 226 ILE A C 1
ATOM 1766 O O . ILE A 1 226 ? 12.885 -16.251 30.418 1.00 90.50 226 ILE A O 1
ATOM 1770 N N . THR A 1 227 ? 14.794 -17.082 29.589 1.00 92.31 227 THR A N 1
ATOM 1771 C CA . THR A 1 227 ? 14.213 -17.685 28.375 1.00 92.31 227 THR A CA 1
ATOM 1772 C C . THR A 1 227 ? 14.361 -19.207 28.362 1.00 92.31 227 THR A C 1
ATOM 1774 O O . THR A 1 227 ? 15.094 -19.787 29.166 1.00 92.31 227 THR A O 1
ATOM 1777 N N . GLU A 1 228 ? 13.697 -19.874 27.416 1.00 92.12 228 GLU A N 1
ATOM 1778 C CA . GLU A 1 228 ? 13.948 -21.291 27.113 1.00 92.12 228 GLU A CA 1
ATOM 1779 C C . GLU A 1 228 ? 15.440 -21.565 26.840 1.00 92.12 228 GLU A C 1
ATOM 1781 O O . GLU A 1 228 ? 16.120 -20.778 26.176 1.00 92.12 228 GLU A O 1
ATOM 1786 N N . LEU A 1 229 ? 15.949 -22.705 27.318 1.00 93.25 229 LEU A N 1
ATOM 1787 C CA . LEU A 1 229 ? 17.288 -23.181 26.976 1.00 93.25 229 LEU A CA 1
ATOM 1788 C C . LEU A 1 229 ? 17.258 -23.960 25.651 1.00 93.25 229 LEU A C 1
ATOM 1790 O O . LEU A 1 229 ? 16.634 -25.014 25.578 1.00 93.25 229 LEU A O 1
ATOM 1794 N N . ALA A 1 230 ? 17.980 -23.482 24.635 1.00 93.25 230 ALA A N 1
ATOM 1795 C CA . ALA A 1 230 ? 18.199 -24.204 23.379 1.00 93.25 230 ALA A CA 1
ATOM 1796 C C . ALA A 1 230 ? 19.379 -25.194 23.522 1.00 93.25 230 ALA A C 1
ATOM 1798 O O . ALA A 1 230 ? 20.523 -24.737 23.611 1.00 93.25 230 ALA A O 1
ATOM 1799 N N . PRO A 1 231 ? 19.167 -26.529 23.547 1.00 89.62 231 PRO A N 1
ATOM 1800 C CA . PRO A 1 231 ? 20.221 -27.479 23.925 1.00 89.62 231 PRO A CA 1
ATOM 1801 C C . PRO A 1 231 ? 21.389 -27.565 22.935 1.00 89.62 231 PRO A C 1
ATOM 1803 O O . PRO A 1 231 ? 22.505 -27.892 23.335 1.00 89.62 231 PRO A O 1
ATOM 1806 N N . TYR A 1 232 ? 21.151 -27.259 21.656 1.00 88.81 232 TYR A N 1
ATOM 1807 C CA . TYR A 1 232 ? 22.153 -27.361 20.589 1.00 88.81 232 TYR A CA 1
ATOM 1808 C C . TYR A 1 232 ? 22.818 -26.011 20.248 1.00 88.81 232 TYR A C 1
ATOM 1810 O O . TYR A 1 232 ? 23.719 -25.957 19.411 1.00 88.81 232 TYR A O 1
ATOM 1818 N N . GLY A 1 233 ? 22.429 -24.920 20.921 1.00 91.50 233 GLY A N 1
ATOM 1819 C CA . GLY A 1 233 ? 22.954 -23.575 20.671 1.00 91.50 233 GLY A CA 1
ATOM 1820 C C . GLY A 1 233 ? 22.413 -22.946 19.382 1.00 91.50 233 GLY A C 1
ATOM 1821 O O . GLY A 1 233 ? 21.255 -23.156 19.022 1.00 91.50 233 GLY A O 1
ATOM 1822 N N . SER A 1 234 ? 23.231 -22.134 18.704 1.00 94.25 234 SER A N 1
ATOM 1823 C CA . SER A 1 234 ? 22.836 -21.447 17.468 1.00 94.25 234 SER A CA 1
ATOM 1824 C C . SER A 1 234 ? 23.023 -22.301 16.213 1.00 94.25 234 SER A C 1
ATOM 1826 O O . SER A 1 234 ? 23.969 -23.085 16.093 1.00 94.25 234 SER A O 1
ATOM 1828 N N . LEU A 1 235 ? 22.141 -22.093 15.234 1.00 95.81 235 LEU A N 1
ATOM 1829 C CA . LEU A 1 235 ? 22.154 -22.784 13.949 1.00 95.81 235 LEU A CA 1
ATOM 1830 C C . LEU A 1 235 ? 23.471 -22.550 13.199 1.00 95.81 235 LEU A C 1
ATOM 1832 O O . LEU A 1 235 ? 24.014 -23.500 12.651 1.00 95.81 235 LEU A O 1
ATOM 1836 N N . LEU A 1 236 ? 24.046 -21.341 13.243 1.00 95.00 236 LEU A N 1
ATOM 1837 C CA . LEU A 1 236 ? 25.370 -21.068 12.662 1.00 95.00 236 LEU A CA 1
ATOM 1838 C C . LEU A 1 236 ? 26.461 -22.017 13.196 1.00 95.00 236 LEU A C 1
ATOM 1840 O O . LEU A 1 236 ? 27.223 -22.579 12.412 1.00 95.00 236 LEU A O 1
ATOM 1844 N N . LYS A 1 237 ? 26.505 -22.250 14.517 1.00 92.62 237 LYS A N 1
ATOM 1845 C CA . LYS A 1 237 ? 27.469 -23.174 15.137 1.00 92.62 237 LYS A CA 1
ATOM 1846 C C . LYS A 1 237 ? 27.230 -24.615 14.677 1.00 92.62 237 LYS A C 1
ATOM 1848 O O . LYS A 1 237 ? 28.185 -25.323 14.368 1.00 92.62 237 LYS A O 1
ATOM 1853 N N . TYR A 1 238 ? 25.966 -25.029 14.595 1.00 93.38 238 TYR A N 1
ATOM 1854 C CA . TYR A 1 238 ? 25.580 -26.359 14.122 1.00 93.38 238 TYR A CA 1
ATOM 1855 C C . TYR A 1 238 ? 25.899 -26.576 12.629 1.00 93.38 238 TYR A C 1
ATOM 1857 O O . TYR A 1 238 ? 26.372 -27.646 12.245 1.00 93.38 238 TYR A O 1
ATOM 1865 N N . LEU A 1 239 ? 25.726 -25.551 11.790 1.00 94.12 239 LEU A N 1
ATOM 1866 C CA . LEU A 1 239 ? 26.128 -25.562 10.381 1.00 94.12 239 LEU A CA 1
ATOM 1867 C C . LEU A 1 239 ? 27.652 -25.697 10.244 1.00 94.12 239 LEU A C 1
ATOM 1869 O O . LEU A 1 239 ? 28.114 -26.579 9.521 1.00 94.12 239 LEU A O 1
ATOM 1873 N N . HIS A 1 240 ? 28.436 -24.907 10.993 1.00 93.50 240 HIS A N 1
ATOM 1874 C CA . HIS A 1 240 ? 29.904 -25.009 11.011 1.00 93.50 240 HIS A CA 1
ATOM 1875 C C . HIS A 1 240 ? 30.389 -26.403 11.420 1.00 93.50 240 HIS A C 1
ATOM 1877 O O . HIS A 1 240 ? 31.253 -26.962 10.747 1.00 93.50 240 HIS A O 1
ATOM 1883 N N . GLN A 1 241 ? 29.792 -26.999 12.457 1.00 90.50 241 GLN A N 1
ATOM 1884 C CA . GLN A 1 241 ? 30.101 -28.363 12.913 1.00 90.50 241 GLN A CA 1
ATOM 1885 C C . GLN A 1 241 ? 29.849 -29.449 11.851 1.00 90.50 241 GLN A C 1
ATOM 1887 O O . GLN A 1 241 ? 30.422 -30.531 11.943 1.00 90.50 241 GLN A O 1
ATOM 1892 N N . ASN A 1 242 ? 29.025 -29.169 10.836 1.00 87.69 242 ASN A N 1
ATOM 1893 C CA . ASN A 1 242 ? 28.701 -30.099 9.753 1.00 87.69 242 ASN A CA 1
ATOM 1894 C C . ASN A 1 242 ? 29.291 -29.690 8.386 1.00 87.69 242 ASN A C 1
ATOM 1896 O O . ASN A 1 242 ? 29.085 -30.409 7.406 1.00 87.69 242 ASN A O 1
ATOM 1900 N N . ARG A 1 243 ? 30.028 -28.569 8.304 1.00 86.25 243 ARG A N 1
ATOM 1901 C CA . ARG A 1 243 ? 30.457 -27.926 7.045 1.00 86.25 243 ARG A CA 1
ATOM 1902 C C . ARG A 1 243 ? 31.426 -28.765 6.210 1.00 86.25 243 ARG A C 1
ATOM 1904 O O . ARG A 1 243 ? 31.269 -28.807 4.994 1.00 86.25 243 ARG A O 1
ATOM 1911 N N . GLU A 1 244 ? 32.384 -29.441 6.846 1.00 75.31 244 GLU A N 1
ATOM 1912 C CA . GLU A 1 244 ? 33.497 -30.155 6.185 1.00 75.31 244 GLU A CA 1
ATOM 1913 C C . GLU A 1 244 ? 33.022 -31.179 5.137 1.00 75.31 244 GLU A C 1
ATOM 1915 O O . GLU A 1 244 ? 33.493 -31.169 4.004 1.00 75.31 244 GLU A O 1
ATOM 1920 N N . TYR A 1 245 ? 32.012 -31.989 5.480 1.00 70.81 245 TYR A N 1
ATOM 1921 C CA . TYR A 1 245 ? 31.403 -32.984 4.579 1.00 70.81 245 TYR A CA 1
ATOM 1922 C C . TYR A 1 245 ? 29.911 -32.725 4.316 1.00 70.81 245 TYR A C 1
ATOM 1924 O O . TYR A 1 245 ? 29.216 -33.596 3.799 1.00 70.81 245 TYR A O 1
ATOM 1932 N N . LYS A 1 246 ? 29.403 -31.543 4.694 1.00 77.69 246 LYS A N 1
ATOM 1933 C CA . LYS A 1 246 ? 28.022 -31.085 4.444 1.00 77.69 246 LYS A CA 1
ATOM 1934 C C . LYS A 1 246 ? 26.950 -32.060 4.964 1.00 77.69 246 LYS A C 1
ATOM 1936 O O . LYS A 1 246 ? 25.935 -32.296 4.314 1.00 77.69 246 LYS A O 1
ATOM 1941 N N . LYS A 1 247 ? 27.176 -32.615 6.164 1.00 81.06 247 LYS A N 1
ATOM 1942 C CA . LYS A 1 247 ? 26.474 -33.788 6.743 1.00 81.06 247 LYS A CA 1
ATOM 1943 C C . LYS A 1 247 ? 25.019 -33.555 7.198 1.00 81.06 247 LYS A C 1
ATOM 1945 O O . LYS A 1 247 ? 24.539 -34.266 8.075 1.00 81.06 247 LYS A O 1
ATOM 1950 N N . LEU A 1 248 ? 24.308 -32.576 6.639 1.00 90.88 248 LEU A N 1
ATOM 1951 C CA . LEU A 1 248 ? 22.900 -32.311 6.958 1.00 90.88 248 LEU A CA 1
ATOM 1952 C C . LEU A 1 248 ? 22.014 -32.626 5.746 1.00 90.88 248 LEU A C 1
ATOM 1954 O O . LEU A 1 248 ? 22.338 -32.167 4.647 1.00 90.88 248 LEU A O 1
ATOM 1958 N N . PRO A 1 249 ? 20.898 -33.364 5.907 1.00 92.62 249 PRO A N 1
ATOM 1959 C CA . PRO A 1 249 ? 19.962 -33.601 4.815 1.00 92.62 249 PRO A CA 1
ATOM 1960 C C . PRO A 1 249 ? 19.392 -32.283 4.283 1.00 92.62 249 PRO A C 1
ATOM 1962 O O . PRO A 1 249 ? 18.955 -31.429 5.057 1.00 92.62 249 PRO A O 1
ATOM 1965 N N . LEU A 1 250 ? 19.310 -32.137 2.961 1.00 91.81 250 LEU A N 1
ATOM 1966 C CA . LEU A 1 250 ? 18.756 -30.945 2.314 1.00 91.81 250 LEU A CA 1
ATOM 1967 C C . LEU A 1 250 ? 17.330 -30.638 2.808 1.00 91.81 250 LEU A C 1
ATOM 1969 O O . LEU A 1 250 ? 16.994 -29.483 3.063 1.00 91.81 250 LEU A O 1
ATOM 1973 N N . LYS A 1 251 ? 16.519 -31.680 3.041 1.00 90.62 251 LYS A N 1
ATOM 1974 C CA . LYS A 1 251 ? 15.183 -31.591 3.660 1.00 90.62 251 LYS A CA 1
ATOM 1975 C C . LYS A 1 251 ? 15.190 -30.873 5.015 1.00 90.62 251 LYS A C 1
ATOM 1977 O O . LYS A 1 251 ? 14.303 -30.065 5.276 1.00 90.62 251 LYS A O 1
ATOM 1982 N N . THR A 1 252 ? 16.192 -31.129 5.854 1.00 94.25 252 THR A N 1
ATOM 1983 C CA . THR A 1 252 ? 16.351 -30.485 7.164 1.00 94.25 252 THR A CA 1
ATOM 1984 C C . THR A 1 252 ? 16.676 -28.998 7.001 1.00 94.25 252 THR A C 1
ATOM 1986 O O . THR A 1 252 ? 16.073 -28.166 7.674 1.00 94.25 252 THR A O 1
ATOM 1989 N N . LEU A 1 253 ? 17.530 -28.639 6.031 1.00 95.56 253 LEU A N 1
ATOM 1990 C CA . LEU A 1 253 ? 17.814 -27.235 5.699 1.00 95.56 253 LEU A CA 1
ATOM 1991 C C . LEU A 1 253 ? 16.540 -26.496 5.244 1.00 95.56 253 LEU A C 1
ATOM 1993 O O . LEU A 1 253 ? 16.237 -25.422 5.762 1.00 95.56 253 LEU A O 1
ATOM 1997 N N . PHE A 1 254 ? 15.743 -27.093 4.350 1.00 95.06 254 PHE A N 1
ATOM 1998 C CA . PHE A 1 254 ? 14.442 -26.542 3.940 1.00 95.06 254 PHE A CA 1
ATOM 1999 C C . PHE A 1 254 ? 13.440 -26.429 5.101 1.00 95.06 254 PHE A C 1
ATOM 2001 O O . PHE A 1 254 ? 12.716 -25.436 5.179 1.00 95.06 254 PHE A O 1
ATOM 2008 N N . SER A 1 255 ? 13.420 -27.393 6.030 1.00 95.69 255 SER A N 1
ATOM 2009 C CA . SER A 1 255 ? 12.590 -27.330 7.242 1.00 95.69 255 SER A CA 1
ATOM 2010 C C . SER A 1 255 ? 12.948 -26.121 8.112 1.00 95.69 255 SER A C 1
ATOM 2012 O O . SER A 1 255 ? 12.056 -25.377 8.526 1.00 95.69 255 SER A O 1
ATOM 2014 N N . TYR A 1 256 ? 14.243 -25.860 8.330 1.00 97.94 256 TYR A N 1
ATOM 2015 C CA . TYR A 1 256 ? 14.697 -24.665 9.049 1.00 97.94 256 TYR A CA 1
ATOM 2016 C C . TYR A 1 256 ? 14.281 -23.376 8.325 1.00 97.94 256 TYR A C 1
ATOM 2018 O O . TYR A 1 256 ? 13.758 -22.457 8.953 1.00 97.94 256 TYR A O 1
ATOM 2026 N N . ILE A 1 257 ? 14.453 -23.317 7.001 1.00 98.31 257 ILE A N 1
ATOM 2027 C CA . ILE A 1 257 ? 14.091 -22.154 6.173 1.00 98.31 257 ILE A CA 1
ATOM 2028 C C . ILE A 1 257 ? 12.582 -21.854 6.255 1.00 98.31 257 ILE A C 1
ATOM 2030 O O . ILE A 1 257 ? 12.197 -20.696 6.435 1.00 98.31 257 ILE A O 1
ATOM 2034 N N . TYR A 1 258 ? 11.726 -22.882 6.196 1.00 97.88 258 TYR A N 1
ATOM 2035 C CA . TYR A 1 258 ? 10.277 -22.740 6.383 1.00 97.88 258 TYR A CA 1
ATOM 2036 C C . TYR A 1 258 ? 9.924 -22.224 7.788 1.00 97.88 258 TYR A C 1
ATOM 2038 O O . TYR A 1 258 ? 9.146 -21.283 7.921 1.00 97.88 258 TYR A O 1
ATOM 2046 N N . GLN A 1 259 ? 10.524 -22.798 8.833 1.00 98.31 259 GLN A N 1
ATOM 2047 C CA . GLN A 1 259 ? 10.275 -22.414 10.228 1.00 98.31 259 GLN A CA 1
ATOM 2048 C C . GLN A 1 259 ? 10.684 -20.967 10.537 1.00 98.31 259 GLN A C 1
ATOM 2050 O O . GLN A 1 259 ? 9.982 -20.265 11.267 1.00 98.31 259 GLN A O 1
ATOM 2055 N N . ILE A 1 260 ? 11.790 -20.493 9.955 1.00 98.62 260 ILE A N 1
ATOM 2056 C CA . ILE A 1 260 ? 12.211 -19.090 10.065 1.00 98.62 260 ILE A CA 1
ATOM 2057 C C . ILE A 1 260 ? 11.205 -18.182 9.340 1.00 98.62 260 ILE A C 1
ATOM 2059 O O . ILE A 1 260 ? 10.812 -17.155 9.890 1.00 98.62 260 ILE A O 1
ATOM 2063 N N . ALA A 1 261 ? 10.726 -18.565 8.150 1.00 98.38 261 ALA A N 1
ATOM 2064 C CA . ALA A 1 261 ? 9.695 -17.806 7.437 1.00 98.38 261 ALA A CA 1
ATOM 2065 C C . ALA A 1 261 ? 8.359 -17.746 8.208 1.00 98.38 261 ALA A C 1
ATOM 2067 O O . ALA A 1 261 ? 7.689 -16.717 8.181 1.00 98.38 261 ALA A O 1
ATOM 2068 N N . ASP A 1 262 ? 7.986 -18.808 8.930 1.00 98.19 262 ASP A N 1
ATOM 2069 C CA . ASP A 1 262 ? 6.779 -18.857 9.771 1.00 98.19 262 ASP A CA 1
ATOM 2070 C C . ASP A 1 262 ? 6.903 -17.977 11.025 1.00 98.19 262 ASP A C 1
ATOM 2072 O O . ASP A 1 262 ? 6.011 -17.182 11.326 1.00 98.19 262 ASP A O 1
ATOM 2076 N N . GLY A 1 263 ? 8.055 -18.026 11.705 1.00 97.56 263 GLY A N 1
ATOM 2077 C CA . GLY A 1 263 ? 8.376 -17.105 12.799 1.00 97.56 263 GLY A CA 1
ATOM 2078 C C . GLY A 1 263 ? 8.391 -15.634 12.366 1.00 97.56 263 GLY A C 1
ATOM 2079 O O . GLY A 1 263 ? 7.884 -14.777 13.089 1.00 97.56 263 GLY A O 1
ATOM 2080 N N . MET A 1 264 ? 8.910 -15.333 11.173 1.00 98.06 264 MET A N 1
ATOM 2081 C CA . MET A 1 264 ? 8.937 -13.968 10.642 1.00 98.06 264 MET A CA 1
ATOM 2082 C C . MET A 1 264 ? 7.576 -13.479 10.122 1.00 98.06 264 MET A C 1
ATOM 2084 O O . MET A 1 264 ? 7.259 -12.310 10.321 1.00 98.06 264 MET A O 1
ATOM 2088 N N . ASP A 1 265 ? 6.734 -14.343 9.540 1.00 97.69 265 ASP A N 1
ATOM 2089 C CA . ASP A 1 265 ? 5.339 -14.002 9.203 1.00 97.69 265 ASP A CA 1
ATOM 2090 C C . ASP A 1 265 ? 4.553 -13.637 10.475 1.00 97.69 265 ASP A C 1
ATOM 2092 O O . ASP A 1 265 ? 3.823 -12.645 10.494 1.00 97.69 265 ASP A O 1
ATOM 2096 N N . TYR A 1 266 ? 4.765 -14.344 11.592 1.00 96.31 266 TYR A N 1
ATOM 2097 C CA . TYR A 1 266 ? 4.186 -13.943 12.880 1.00 96.31 266 TYR A CA 1
ATOM 2098 C C . TYR A 1 266 ? 4.622 -12.524 13.299 1.00 96.31 266 TYR A C 1
ATOM 2100 O O . TYR A 1 266 ? 3.781 -11.729 13.722 1.00 96.31 266 TYR A O 1
ATOM 2108 N N . LEU A 1 267 ? 5.907 -12.174 13.157 1.00 93.38 267 LEU A N 1
ATOM 2109 C CA . LEU A 1 267 ? 6.427 -10.841 13.502 1.00 93.38 267 LEU A CA 1
ATOM 2110 C C . LEU A 1 267 ? 5.930 -9.738 12.547 1.00 93.38 267 LEU A C 1
ATOM 2112 O O . LEU A 1 267 ? 5.542 -8.666 13.021 1.00 93.38 267 LEU A O 1
ATOM 2116 N N . GLU A 1 268 ? 5.834 -10.017 11.240 1.00 93.62 268 GLU A N 1
ATOM 2117 C CA . GLU A 1 268 ? 5.214 -9.130 10.239 1.00 93.62 268 GLU A CA 1
ATOM 2118 C C . GLU A 1 268 ? 3.761 -8.811 10.636 1.00 93.62 268 GLU A C 1
ATOM 2120 O O . GLU A 1 268 ? 3.389 -7.642 10.758 1.00 93.62 268 GLU A O 1
ATOM 2125 N N . ASN A 1 269 ? 2.968 -9.831 10.987 1.00 92.00 269 ASN A N 1
ATOM 2126 C CA . ASN A 1 269 ? 1.588 -9.661 11.463 1.00 92.00 269 ASN A CA 1
ATOM 2127 C C . ASN A 1 269 ? 1.478 -8.959 12.841 1.00 92.00 269 ASN A C 1
ATOM 2129 O O . ASN A 1 269 ? 0.398 -8.479 13.201 1.00 92.00 269 ASN A O 1
ATOM 2133 N N . LYS A 1 270 ? 2.570 -8.846 13.613 1.00 88.38 270 LYS A N 1
ATOM 2134 C CA . LYS A 1 270 ? 2.655 -8.025 14.840 1.00 88.38 270 LYS A CA 1
ATOM 2135 C C . LYS A 1 270 ? 3.192 -6.604 14.600 1.00 88.38 270 LYS A C 1
ATOM 2137 O O . LYS A 1 270 ? 3.163 -5.806 15.534 1.00 88.38 270 LYS A O 1
ATOM 2142 N N . ASN A 1 271 ? 3.604 -6.252 13.377 1.00 86.94 271 ASN A N 1
ATOM 2143 C CA . ASN A 1 271 ? 4.305 -5.001 13.033 1.00 86.94 271 ASN A CA 1
ATOM 2144 C C . ASN A 1 271 ? 5.641 -4.823 13.789 1.00 86.94 271 ASN A C 1
ATOM 2146 O O . ASN A 1 271 ? 6.020 -3.705 14.153 1.00 86.94 271 ASN A O 1
ATOM 2150 N N . LEU A 1 272 ? 6.353 -5.924 14.043 1.00 89.19 272 LEU A N 1
ATOM 2151 C CA . LEU A 1 272 ? 7.676 -5.924 14.670 1.00 89.19 272 LEU A CA 1
ATOM 2152 C C . LEU A 1 272 ? 8.752 -6.153 13.605 1.00 89.19 272 LEU A C 1
ATOM 2154 O O . LEU A 1 272 ? 8.711 -7.152 12.893 1.00 89.19 272 LEU A O 1
ATOM 2158 N N . ILE A 1 273 ? 9.715 -5.234 13.516 1.00 91.38 273 ILE A N 1
ATOM 2159 C CA . ILE A 1 273 ? 10.890 -5.363 12.643 1.00 91.38 273 ILE A CA 1
ATOM 2160 C C . ILE A 1 273 ? 12.006 -5.977 13.488 1.00 91.38 273 ILE A C 1
ATOM 2162 O O . ILE A 1 273 ? 12.385 -5.367 14.491 1.00 91.38 273 ILE A O 1
ATOM 2166 N N . HIS A 1 274 ? 12.531 -7.141 13.105 1.00 92.69 274 HIS A N 1
ATOM 2167 C CA . HIS A 1 274 ? 13.533 -7.887 13.872 1.00 92.69 274 HIS A CA 1
ATOM 2168 C C . HIS A 1 274 ? 14.883 -7.157 13.918 1.00 92.69 274 HIS A C 1
ATOM 2170 O O . HIS A 1 274 ? 15.485 -7.013 14.984 1.00 92.69 274 HIS A O 1
ATOM 2176 N N . ARG A 1 275 ? 15.322 -6.636 12.763 1.00 91.31 275 ARG A N 1
ATOM 2177 C CA . ARG A 1 275 ? 16.541 -5.834 12.527 1.00 91.31 275 ARG A CA 1
ATOM 2178 C C . ARG A 1 275 ? 17.888 -6.528 12.749 1.00 91.31 275 ARG A C 1
ATOM 2180 O O . ARG A 1 275 ? 18.904 -5.927 12.400 1.00 91.31 275 ARG A O 1
ATOM 2187 N N . ASP A 1 276 ? 17.917 -7.763 13.245 1.00 91.69 276 ASP A N 1
ATOM 2188 C CA . ASP A 1 276 ? 19.109 -8.623 13.202 1.00 91.69 276 ASP A CA 1
ATOM 2189 C C . ASP A 1 276 ? 18.767 -10.101 12.928 1.00 91.69 276 ASP A C 1
ATOM 2191 O O . ASP A 1 276 ? 18.971 -10.986 13.758 1.00 91.69 276 ASP A O 1
ATOM 2195 N N . LEU A 1 277 ? 18.145 -10.372 11.776 1.00 96.50 277 LEU A N 1
ATOM 2196 C CA . LEU A 1 277 ? 17.879 -11.738 11.317 1.00 96.50 277 LEU A CA 1
ATOM 2197 C C . LEU A 1 277 ? 19.121 -12.306 10.603 1.00 96.50 277 LEU A C 1
ATOM 2199 O O . LEU A 1 277 ? 19.502 -11.822 9.539 1.00 96.50 277 LEU A O 1
ATOM 2203 N N . ALA A 1 278 ? 19.750 -13.309 11.215 1.00 96.19 278 ALA A N 1
ATOM 2204 C CA . ALA A 1 278 ? 20.975 -13.966 10.750 1.00 96.19 278 ALA A CA 1
ATOM 2205 C C . ALA A 1 278 ? 21.068 -15.382 11.342 1.00 96.19 278 ALA A C 1
ATOM 2207 O O . ALA A 1 278 ? 20.526 -15.623 12.424 1.00 96.19 278 ALA A O 1
ATOM 2208 N N . ALA A 1 279 ? 21.819 -16.306 10.730 1.00 96.25 279 ALA A N 1
ATOM 2209 C CA . ALA A 1 279 ? 21.899 -17.704 11.190 1.00 96.25 279 ALA A CA 1
ATOM 2210 C C . ALA A 1 279 ? 22.473 -17.873 12.616 1.00 96.25 279 ALA A C 1
ATOM 2212 O O . ALA A 1 279 ? 22.240 -18.891 13.273 1.00 96.25 279 ALA A O 1
ATOM 2213 N N . ARG A 1 280 ? 23.200 -16.869 13.129 1.00 94.25 280 ARG A N 1
ATOM 2214 C CA . ARG A 1 280 ? 23.663 -16.806 14.531 1.00 94.25 280 ARG A CA 1
ATOM 2215 C C . ARG A 1 280 ? 22.541 -16.559 15.551 1.00 94.25 280 ARG A C 1
ATOM 2217 O O . ARG A 1 280 ? 22.666 -17.018 16.681 1.00 94.25 280 ARG A O 1
ATOM 2224 N N . ASN A 1 281 ? 21.464 -15.889 15.134 1.00 94.94 281 ASN A N 1
ATOM 2225 C CA . ASN A 1 281 ? 20.299 -15.523 15.950 1.00 94.94 281 ASN A CA 1
ATOM 2226 C C . ASN A 1 281 ? 19.117 -16.491 15.725 1.00 94.94 281 ASN A C 1
ATOM 2228 O O . ASN A 1 281 ? 17.974 -16.205 16.078 1.00 94.94 281 ASN A O 1
ATOM 2232 N N . ILE A 1 282 ? 19.395 -17.652 15.126 1.00 97.62 282 ILE A N 1
ATOM 2233 C CA . ILE A 1 282 ? 18.495 -18.802 15.078 1.00 97.62 282 ILE A CA 1
ATOM 2234 C C . ILE A 1 282 ? 19.039 -19.844 16.056 1.00 97.62 282 ILE A C 1
ATOM 2236 O O . ILE A 1 282 ? 20.210 -20.211 15.977 1.00 97.62 282 ILE A O 1
ATOM 2240 N N . LEU A 1 283 ? 18.204 -20.327 16.971 1.00 95.88 283 LEU A N 1
ATOM 2241 C CA . LEU A 1 283 ? 18.535 -21.336 17.976 1.00 95.88 283 LEU A CA 1
ATOM 2242 C C . LEU A 1 283 ? 17.940 -22.695 17.609 1.00 95.88 283 LEU A C 1
ATOM 2244 O O . LEU A 1 283 ? 16.802 -22.770 17.147 1.00 95.88 283 LEU A O 1
ATOM 2248 N N . LEU A 1 284 ? 18.695 -23.764 17.855 1.00 95.19 284 LEU A N 1
ATOM 2249 C CA . LEU A 1 284 ? 18.313 -25.140 17.550 1.00 95.19 284 LEU A CA 1
ATOM 2250 C C . LEU A 1 284 ? 17.872 -25.869 18.833 1.00 95.19 284 LEU A C 1
ATOM 2252 O O . LEU A 1 284 ? 18.640 -26.018 19.789 1.00 95.19 284 LEU A O 1
ATOM 2256 N N . PHE A 1 285 ? 16.610 -26.298 18.856 1.00 92.56 285 PHE A N 1
ATOM 2257 C CA . PHE A 1 285 ? 15.953 -26.927 20.009 1.00 92.56 285 PHE A CA 1
ATOM 2258 C C . PHE A 1 285 ? 15.961 -28.453 19.929 1.00 92.56 285 PHE A C 1
ATOM 2260 O O . PHE A 1 285 ? 16.262 -29.129 20.911 1.00 92.56 285 PHE A O 1
ATOM 2267 N N . THR A 1 286 ? 15.690 -28.981 18.741 1.00 91.75 286 THR A N 1
ATOM 2268 C CA . THR A 1 286 ? 15.873 -30.385 18.353 1.00 91.75 286 THR A CA 1
ATOM 2269 C C . THR A 1 286 ? 16.496 -30.406 16.958 1.00 91.75 286 THR A C 1
ATOM 2271 O O . THR A 1 286 ? 16.616 -29.355 16.330 1.00 91.75 286 THR A O 1
ATOM 2274 N N . GLN A 1 287 ? 16.856 -31.578 16.427 1.00 87.44 287 GLN A N 1
ATOM 2275 C CA . GLN A 1 287 ? 17.356 -31.686 15.047 1.00 87.44 287 GLN A CA 1
ATOM 2276 C C . GLN A 1 287 ? 16.355 -31.165 13.995 1.00 87.44 287 GLN A C 1
ATOM 2278 O O . GLN A 1 287 ? 16.781 -30.738 12.924 1.00 87.44 287 GLN A O 1
ATOM 2283 N N . ASP A 1 288 ? 15.062 -31.107 14.330 1.00 90.38 288 ASP A N 1
ATOM 2284 C CA . ASP A 1 288 ? 13.978 -30.668 13.446 1.00 90.38 288 ASP A CA 1
ATOM 2285 C C . ASP A 1 288 ? 13.342 -29.324 13.840 1.00 90.38 288 ASP A C 1
ATOM 2287 O O . ASP A 1 288 ? 12.498 -28.830 13.096 1.00 90.38 288 ASP A O 1
ATOM 2291 N N . GLN A 1 289 ? 13.712 -28.711 14.975 1.00 95.25 289 GLN A N 1
ATOM 2292 C CA . GLN A 1 289 ? 13.066 -27.493 15.488 1.00 95.25 289 GLN A CA 1
ATOM 2293 C C . GLN A 1 289 ? 14.043 -26.328 15.676 1.00 95.25 289 GLN A C 1
ATOM 2295 O O . GLN A 1 289 ? 14.952 -26.392 16.508 1.00 95.25 289 GLN A O 1
ATOM 2300 N N . VAL A 1 290 ? 13.772 -25.214 14.989 1.00 97.75 290 VAL A N 1
ATOM 2301 C CA . VAL A 1 290 ? 14.489 -23.938 15.152 1.00 97.75 290 VAL A CA 1
ATOM 2302 C C . VAL A 1 290 ? 13.591 -22.823 15.690 1.00 97.75 290 VAL A C 1
ATOM 2304 O O . VAL A 1 290 ? 12.386 -22.796 15.432 1.00 97.75 290 VAL A O 1
ATOM 2307 N N . LYS A 1 291 ? 14.182 -21.871 16.421 1.00 97.69 291 LYS A N 1
ATOM 2308 C CA . LYS A 1 291 ? 13.509 -20.661 16.918 1.00 97.69 291 LYS A CA 1
ATOM 2309 C C . LYS A 1 291 ? 14.353 -19.404 16.698 1.00 97.69 291 LYS A C 1
ATOM 2311 O O . LYS A 1 291 ? 15.562 -19.442 16.897 1.00 97.69 291 LYS A O 1
ATOM 2316 N N . ILE A 1 292 ? 13.725 -18.287 16.337 1.00 97.25 292 ILE A N 1
ATOM 2317 C CA . ILE A 1 292 ? 14.384 -16.974 16.198 1.00 97.25 292 ILE A CA 1
ATOM 2318 C C . ILE A 1 292 ? 14.603 -16.351 17.591 1.00 97.25 292 ILE A C 1
ATOM 2320 O O . ILE A 1 292 ? 13.734 -16.487 18.459 1.00 97.25 292 ILE A O 1
ATOM 2324 N N . CYS A 1 293 ? 15.741 -15.682 17.811 1.00 90.56 293 CYS A N 1
ATOM 2325 C CA . CYS A 1 293 ? 16.100 -15.019 19.069 1.00 90.56 293 CYS A CA 1
ATOM 2326 C C . CYS A 1 293 ? 16.808 -13.657 18.894 1.00 90.56 293 CYS A C 1
ATOM 2328 O O . CYS A 1 293 ? 17.112 -13.231 17.788 1.00 90.56 293 CYS A O 1
ATOM 2330 N N . ASP A 1 294 ? 17.141 -13.037 20.034 1.00 82.44 294 ASP A N 1
ATOM 2331 C CA . ASP A 1 294 ? 17.846 -11.751 20.196 1.00 82.44 294 ASP A CA 1
ATOM 2332 C C . ASP A 1 294 ? 17.088 -10.516 19.671 1.00 82.44 294 ASP A C 1
ATOM 2334 O O . ASP A 1 294 ? 17.535 -9.765 18.805 1.00 82.44 294 ASP A O 1
ATOM 2338 N N . PHE A 1 295 ? 15.931 -10.255 20.285 1.00 80.50 295 PHE A N 1
ATOM 2339 C CA . PHE A 1 295 ? 15.071 -9.107 19.984 1.00 80.50 295 PHE A CA 1
ATOM 2340 C C . PHE A 1 295 ? 15.639 -7.745 20.452 1.00 80.50 295 PHE A C 1
ATOM 2342 O O . PHE A 1 295 ? 14.940 -6.734 20.386 1.00 80.50 295 PHE A O 1
ATOM 2349 N N . GLY A 1 296 ? 16.900 -7.660 20.897 1.00 67.19 296 GLY A N 1
ATOM 2350 C CA . GLY A 1 296 ? 17.521 -6.417 21.388 1.00 67.19 296 GLY A CA 1
ATOM 2351 C C . GLY A 1 296 ? 17.485 -5.260 20.380 1.00 67.19 296 GLY A C 1
ATOM 2352 O O . GLY A 1 296 ? 17.294 -4.097 20.749 1.00 67.19 296 GLY A O 1
ATOM 2353 N N . MET A 1 297 ? 17.569 -5.572 19.082 1.00 69.19 297 MET A N 1
ATOM 2354 C CA . MET A 1 297 ? 17.423 -4.596 17.993 1.00 69.19 297 MET A CA 1
ATOM 2355 C C . MET A 1 297 ? 15.983 -4.436 17.475 1.00 69.19 297 MET A C 1
ATOM 2357 O O . MET A 1 297 ? 15.730 -3.514 16.692 1.00 69.19 297 MET A O 1
ATOM 2361 N N . THR A 1 298 ? 15.036 -5.268 17.919 1.00 78.12 298 THR A N 1
ATOM 2362 C CA . THR A 1 298 ? 13.652 -5.279 17.424 1.00 78.12 298 THR A CA 1
ATOM 2363 C C . THR A 1 298 ? 12.904 -4.012 17.815 1.00 78.12 298 THR A C 1
ATOM 2365 O O . THR A 1 298 ? 12.979 -3.562 18.958 1.00 78.12 298 THR A O 1
ATOM 2368 N N . ARG A 1 299 ? 12.175 -3.404 16.875 1.00 79.50 299 ARG A N 1
ATOM 2369 C CA . ARG A 1 299 ? 11.384 -2.186 17.125 1.00 79.50 299 ARG A CA 1
ATOM 2370 C C . ARG A 1 299 ? 10.017 -2.278 16.441 1.00 79.50 299 ARG A C 1
ATOM 2372 O O . ARG A 1 299 ? 9.875 -2.895 15.386 1.00 79.50 299 ARG A O 1
ATOM 2379 N N . ASN A 1 300 ? 9.010 -1.656 17.053 1.00 75.75 300 ASN A N 1
ATOM 2380 C CA . ASN A 1 300 ? 7.656 -1.562 16.504 1.00 75.75 300 ASN A CA 1
ATOM 2381 C C . ASN A 1 300 ? 7.621 -0.559 15.335 1.00 75.75 300 ASN A C 1
ATOM 2383 O O . ASN A 1 300 ? 8.163 0.544 15.439 1.00 75.75 300 ASN A O 1
ATOM 2387 N N . ALA A 1 301 ? 7.011 -0.955 14.220 1.00 63.91 301 ALA A N 1
ATOM 2388 C CA . ALA A 1 301 ? 7.058 -0.234 12.955 1.00 63.91 301 ALA A CA 1
ATOM 2389 C C . ALA A 1 301 ? 6.023 0.905 12.886 1.00 63.91 301 ALA A C 1
ATOM 2391 O O . ALA A 1 301 ? 4.886 0.713 12.444 1.00 63.91 301 ALA A O 1
ATOM 2392 N N . VAL A 1 302 ? 6.411 2.128 13.262 1.00 56.00 302 VAL A N 1
ATOM 2393 C CA . VAL A 1 302 ? 5.523 3.300 13.167 1.00 56.00 302 VAL A CA 1
ATOM 2394 C C . VAL A 1 302 ? 5.281 3.640 11.690 1.00 56.00 302 VAL A C 1
ATOM 2396 O O . VAL A 1 302 ? 6.136 4.202 11.013 1.00 56.00 302 VAL A O 1
ATOM 2399 N N . ASN A 1 303 ? 4.091 3.295 11.188 1.00 53.81 303 ASN A N 1
ATOM 2400 C CA . ASN A 1 303 ? 3.742 3.298 9.759 1.00 53.81 303 ASN A CA 1
ATOM 2401 C C . ASN A 1 303 ? 4.603 2.341 8.902 1.00 53.81 303 ASN A C 1
ATOM 2403 O O . ASN A 1 303 ? 4.903 2.652 7.752 1.00 53.81 303 ASN A O 1
ATOM 2407 N N . GLY A 1 304 ? 5.022 1.192 9.447 1.00 62.22 304 GLY A N 1
ATOM 2408 C CA . GLY A 1 304 ? 5.815 0.193 8.709 1.00 62.22 304 GLY A CA 1
ATOM 2409 C C . GLY A 1 304 ? 7.316 0.507 8.592 1.00 62.22 304 GLY A C 1
ATOM 2410 O O . GLY A 1 304 ? 8.065 -0.296 8.035 1.00 62.22 304 GLY A O 1
ATOM 2411 N N . LEU A 1 305 ? 7.763 1.640 9.145 1.00 68.00 305 LEU A N 1
ATOM 2412 C CA . LEU A 1 305 ? 9.135 2.143 9.064 1.00 68.00 305 LEU A CA 1
ATOM 2413 C C . LEU A 1 305 ? 9.709 2.455 10.456 1.00 68.00 305 LEU A C 1
ATOM 2415 O O . LEU A 1 305 ? 8.988 2.812 11.388 1.00 68.00 305 LEU A O 1
ATOM 2419 N N . TYR A 1 306 ? 11.032 2.367 10.577 1.00 74.75 306 TYR A N 1
ATOM 2420 C CA . TYR A 1 306 ? 11.813 2.831 11.723 1.00 74.75 306 TYR A CA 1
ATOM 2421 C C . TYR A 1 306 ? 13.135 3.436 11.230 1.00 74.75 306 TYR A C 1
ATOM 2423 O O . TYR A 1 306 ? 13.931 2.748 10.595 1.00 74.75 306 TYR A O 1
ATOM 2431 N N . THR A 1 307 ? 13.396 4.711 11.523 1.00 72.81 307 THR A N 1
ATOM 2432 C CA . THR A 1 307 ? 14.679 5.366 11.213 1.00 72.81 307 THR A CA 1
ATOM 2433 C C . THR A 1 307 ? 15.543 5.400 12.470 1.00 72.81 307 THR A C 1
ATOM 2435 O O . THR A 1 307 ? 15.142 5.982 13.477 1.00 72.81 307 THR A O 1
ATOM 2438 N N . MET A 1 308 ? 16.729 4.792 12.424 1.00 66.25 308 MET A N 1
ATOM 2439 C CA . MET A 1 308 ? 17.648 4.761 13.564 1.00 66.25 308 MET A CA 1
ATOM 2440 C C . MET A 1 308 ? 18.487 6.044 13.621 1.00 66.25 308 MET A C 1
ATOM 2442 O O . MET A 1 308 ? 19.233 6.344 12.692 1.00 66.25 308 MET A O 1
ATOM 2446 N N . THR A 1 309 ? 18.403 6.774 14.733 1.00 55.28 309 THR A N 1
ATOM 2447 C CA . THR A 1 309 ? 19.139 8.033 14.974 1.00 55.28 309 THR A CA 1
ATOM 2448 C C . THR A 1 309 ? 20.445 7.856 15.758 1.00 55.28 309 THR A C 1
ATOM 2450 O O . THR A 1 309 ? 21.112 8.837 16.072 1.00 55.28 309 THR A O 1
ATOM 2453 N N . GLU A 1 310 ? 20.793 6.623 16.119 1.00 55.88 310 GLU A N 1
ATOM 2454 C CA . GLU A 1 310 ? 21.862 6.282 17.066 1.00 55.88 310 GLU A CA 1
ATOM 2455 C C . GLU A 1 310 ? 23.103 5.721 16.359 1.00 55.88 310 GLU A C 1
ATOM 2457 O O . GLU A 1 310 ? 23.004 5.024 15.351 1.00 55.88 310 GLU A O 1
ATOM 2462 N N . THR A 1 311 ? 24.289 5.948 16.926 1.00 52.25 311 THR A N 1
ATOM 2463 C CA . THR A 1 311 ? 25.575 5.456 16.395 1.00 52.25 311 THR A CA 1
ATOM 2464 C C . THR A 1 311 ? 25.924 4.039 16.872 1.00 52.25 311 THR A C 1
ATOM 2466 O O . THR A 1 311 ? 27.088 3.727 17.127 1.00 52.25 311 THR A O 1
ATOM 2469 N N . HIS A 1 312 ? 24.922 3.172 17.027 1.00 55.69 312 HIS A N 1
ATOM 2470 C CA . HIS A 1 312 ? 25.117 1.786 17.452 1.00 55.69 312 HIS A CA 1
ATOM 2471 C C . HIS A 1 312 ? 25.823 0.943 16.370 1.00 55.69 312 HIS A C 1
ATOM 2473 O O . HIS A 1 312 ? 25.623 1.145 15.169 1.00 55.69 312 HIS A O 1
ATOM 2479 N N . LYS A 1 313 ? 26.650 -0.030 16.791 1.00 62.03 313 LYS A N 1
ATOM 2480 C CA . LYS A 1 313 ? 27.254 -1.018 15.878 1.00 62.03 313 LYS A CA 1
ATOM 2481 C C . LYS A 1 313 ? 26.140 -1.855 15.246 1.00 62.03 313 LYS A C 1
ATOM 2483 O O . LYS A 1 313 ? 25.436 -2.561 15.959 1.00 62.03 313 LYS A O 1
ATOM 2488 N N . ILE A 1 314 ? 26.018 -1.791 13.923 1.00 72.06 314 ILE A N 1
ATOM 2489 C CA . ILE A 1 314 ? 24.986 -2.496 13.155 1.00 72.06 314 ILE A CA 1
ATOM 2490 C C . ILE A 1 314 ? 25.567 -3.639 12.300 1.00 72.06 314 ILE A C 1
ATOM 2492 O O . ILE A 1 314 ? 26.689 -3.516 11.802 1.00 72.06 314 ILE A O 1
ATOM 2496 N N . PRO A 1 315 ? 24.809 -4.728 12.077 1.00 84.50 315 PRO A N 1
ATOM 2497 C CA . PRO A 1 315 ? 25.212 -5.885 11.274 1.00 84.50 315 PRO A CA 1
ATOM 2498 C C . PRO A 1 315 ? 25.109 -5.602 9.760 1.00 84.50 315 PRO A C 1
ATOM 2500 O O . PRO A 1 315 ? 24.335 -6.235 9.048 1.00 84.50 315 PRO A O 1
ATOM 2503 N N . CYS A 1 316 ? 25.901 -4.648 9.248 1.00 87.38 316 CYS A N 1
ATOM 2504 C CA . CYS A 1 316 ? 25.816 -4.147 7.864 1.00 87.38 316 CYS A CA 1
ATOM 2505 C C . CYS A 1 316 ? 25.785 -5.230 6.772 1.00 87.38 316 CYS A C 1
ATOM 2507 O O . CYS A 1 316 ? 25.145 -5.015 5.749 1.00 87.38 316 CYS A O 1
ATOM 2509 N N . ALA A 1 317 ? 26.453 -6.372 6.969 1.00 92.00 317 ALA A N 1
ATOM 2510 C CA . ALA A 1 317 ? 26.502 -7.452 5.980 1.00 92.00 317 ALA A CA 1
ATOM 2511 C C . ALA A 1 317 ? 25.149 -8.153 5.745 1.00 92.00 317 ALA A C 1
ATOM 2513 O O . ALA A 1 317 ? 24.980 -8.783 4.704 1.00 92.00 317 ALA A O 1
ATOM 2514 N N . TRP A 1 318 ? 24.181 -8.003 6.662 1.00 95.56 318 TRP A N 1
ATOM 2515 C CA . TRP A 1 318 ? 22.808 -8.510 6.530 1.00 95.56 318 TRP A CA 1
ATOM 2516 C C . TRP A 1 318 ? 21.810 -7.453 6.029 1.00 95.56 318 TRP A C 1
ATOM 2518 O O . TRP A 1 318 ? 20.621 -7.742 5.902 1.00 95.56 318 TRP A O 1
ATOM 2528 N N . TYR A 1 319 ? 22.254 -6.221 5.756 1.00 94.56 319 TYR A N 1
ATOM 2529 C CA . TYR A 1 319 ? 21.364 -5.094 5.465 1.00 94.56 319 TYR A CA 1
ATOM 2530 C C . TYR A 1 319 ? 21.248 -4.777 3.965 1.00 94.56 319 TYR A C 1
ATOM 2532 O O . TYR A 1 319 ? 22.228 -4.898 3.228 1.00 94.56 319 TYR A O 1
ATOM 2540 N N . PRO A 1 320 ? 20.065 -4.329 3.505 1.00 94.75 320 PRO A N 1
ATOM 2541 C CA . PRO A 1 320 ? 19.878 -3.810 2.159 1.00 94.75 320 PRO A CA 1
ATOM 2542 C C . PRO A 1 320 ? 20.476 -2.397 2.016 1.00 94.75 320 PRO A C 1
ATOM 2544 O O . PRO A 1 320 ? 20.702 -1.713 3.026 1.00 94.75 320 PRO A O 1
ATOM 2547 N N . PRO A 1 321 ? 20.699 -1.912 0.779 1.00 91.38 321 PRO A N 1
ATOM 2548 C CA . PRO A 1 321 ? 21.373 -0.638 0.530 1.00 91.38 321 PRO A CA 1
ATOM 2549 C C . PRO A 1 321 ? 20.760 0.577 1.239 1.00 91.38 321 PRO A C 1
ATOM 2551 O O . PRO A 1 321 ? 21.494 1.395 1.801 1.00 91.38 321 PRO A O 1
ATOM 2554 N N . GLU A 1 322 ? 19.428 0.677 1.292 1.00 91.00 322 GLU A N 1
ATOM 2555 C CA . GLU A 1 322 ? 18.729 1.775 1.968 1.00 91.00 322 GLU A CA 1
ATOM 2556 C C . GLU A 1 322 ? 18.962 1.773 3.491 1.00 91.00 322 GLU A C 1
ATOM 2558 O O . GLU A 1 322 ? 19.181 2.825 4.097 1.00 91.00 322 GLU A O 1
ATOM 2563 N N . SER A 1 323 ? 19.027 0.595 4.119 1.00 91.31 323 SER A N 1
ATOM 2564 C CA . SER A 1 323 ? 19.332 0.465 5.550 1.00 91.31 323 SER A CA 1
ATOM 2565 C C . SER A 1 323 ? 20.810 0.734 5.855 1.00 91.31 323 SER A C 1
ATOM 2567 O O . SER A 1 323 ? 21.130 1.247 6.931 1.00 91.31 323 SER A O 1
ATOM 2569 N N . ILE A 1 324 ? 21.718 0.451 4.911 1.00 88.50 324 ILE A N 1
ATOM 2570 C CA . ILE A 1 324 ? 23.141 0.800 5.036 1.00 88.50 324 ILE A CA 1
ATOM 2571 C C . ILE A 1 324 ? 23.336 2.321 4.937 1.00 88.50 324 ILE A C 1
ATOM 2573 O O . ILE A 1 324 ? 24.004 2.886 5.808 1.00 88.50 324 ILE A O 1
ATOM 2577 N N . ARG A 1 325 ? 22.748 2.997 3.939 1.00 85.81 325 ARG A N 1
ATOM 2578 C CA . ARG A 1 325 ? 22.873 4.459 3.763 1.00 85.81 325 ARG A CA 1
ATOM 2579 C C . ARG A 1 325 ? 22.102 5.262 4.804 1.00 85.81 325 ARG A C 1
ATOM 2581 O O . ARG A 1 325 ? 22.683 6.039 5.553 1.00 85.81 325 ARG A O 1
ATOM 2588 N N . GLU A 1 326 ? 20.783 5.106 4.802 1.00 81.75 326 GLU A N 1
ATOM 2589 C CA . GLU A 1 326 ? 19.830 6.070 5.369 1.00 81.75 326 GLU A CA 1
ATOM 2590 C C . GLU A 1 326 ? 19.367 5.663 6.775 1.00 81.75 326 GLU A C 1
ATOM 2592 O O . GLU A 1 326 ? 18.628 6.395 7.429 1.00 81.75 326 GLU A O 1
ATOM 2597 N N . LYS A 1 327 ? 19.817 4.491 7.250 1.00 86.44 327 LYS A N 1
ATOM 2598 C CA . LYS A 1 327 ? 19.433 3.873 8.532 1.00 86.44 327 LYS A CA 1
ATOM 2599 C C . LYS A 1 327 ? 17.915 3.704 8.680 1.00 86.44 327 LYS A C 1
ATOM 2601 O O . LYS A 1 327 ? 17.385 3.716 9.793 1.00 86.44 327 LYS A O 1
ATOM 2606 N N . ILE A 1 328 ? 17.227 3.537 7.550 1.00 84.94 328 ILE A N 1
ATOM 2607 C CA . ILE A 1 328 ? 15.803 3.222 7.468 1.00 84.94 328 ILE A CA 1
ATOM 2608 C C . ILE A 1 328 ? 15.639 1.703 7.531 1.00 84.94 328 ILE A C 1
ATOM 2610 O O . ILE A 1 328 ? 16.296 0.962 6.801 1.00 84.94 328 ILE A O 1
ATOM 2614 N N . PHE A 1 329 ? 14.751 1.251 8.407 1.00 89.00 329 PHE A N 1
ATOM 2615 C CA . PHE A 1 329 ? 14.412 -0.144 8.644 1.00 89.00 329 PHE A CA 1
ATOM 2616 C C . PHE A 1 329 ? 12.922 -0.366 8.406 1.00 89.00 329 PHE A C 1
ATOM 2618 O O . PHE A 1 329 ? 12.096 0.485 8.733 1.00 89.00 329 PHE A O 1
ATOM 2625 N N . SER A 1 330 ? 12.581 -1.525 7.860 1.00 92.88 330 SER A N 1
ATOM 2626 C CA . SER A 1 330 ? 11.207 -1.984 7.638 1.00 92.88 330 SER A CA 1
ATOM 2627 C C . SER A 1 330 ? 11.181 -3.510 7.639 1.00 92.88 330 SER A C 1
ATOM 2629 O O . SER A 1 330 ? 12.241 -4.135 7.621 1.00 92.88 330 SER A O 1
ATOM 2631 N N . ILE A 1 331 ? 10.005 -4.133 7.541 1.00 94.75 331 ILE A N 1
ATOM 2632 C CA . ILE A 1 331 ? 9.944 -5.585 7.305 1.00 94.75 331 ILE A CA 1
ATOM 2633 C C . ILE A 1 331 ? 10.682 -5.988 6.008 1.00 94.75 331 ILE A C 1
ATOM 2635 O O . ILE A 1 331 ? 11.272 -7.062 5.940 1.00 94.75 331 ILE A O 1
ATOM 2639 N N . LYS A 1 332 ? 10.775 -5.093 5.008 1.00 96.50 332 LYS A N 1
ATOM 2640 C CA . LYS A 1 332 ? 11.560 -5.301 3.774 1.00 96.50 332 LYS A CA 1
ATOM 2641 C C . LYS A 1 332 ? 13.077 -5.340 4.017 1.00 96.50 332 LYS A C 1
ATOM 2643 O O . LYS A 1 332 ? 13.804 -5.866 3.173 1.00 96.50 332 LYS A O 1
ATOM 2648 N N . THR A 1 333 ? 13.554 -4.823 5.153 1.00 95.75 333 THR A N 1
ATOM 2649 C CA . THR A 1 333 ? 14.926 -5.036 5.642 1.00 95.75 333 THR A CA 1
ATOM 2650 C C . THR A 1 333 ? 15.094 -6.463 6.153 1.00 95.75 333 THR A C 1
ATOM 2652 O O . THR A 1 333 ? 16.048 -7.133 5.766 1.00 95.75 333 THR A O 1
ATOM 2655 N N . ASP A 1 334 ? 14.146 -6.958 6.952 1.00 97.12 334 ASP A N 1
ATOM 2656 C CA . ASP A 1 334 ? 14.190 -8.334 7.456 1.00 97.12 334 ASP A CA 1
ATOM 2657 C C . ASP A 1 334 ? 14.020 -9.366 6.330 1.00 97.12 334 ASP A C 1
ATOM 2659 O O . ASP A 1 334 ? 14.617 -10.431 6.395 1.00 97.12 334 ASP A O 1
ATOM 2663 N N . ILE A 1 335 ? 13.274 -9.056 5.264 1.00 98.12 335 ILE A N 1
ATOM 2664 C CA . ILE A 1 335 ? 13.147 -9.914 4.068 1.00 98.12 335 ILE A CA 1
ATOM 2665 C C . ILE A 1 335 ? 14.483 -10.039 3.314 1.00 98.12 335 ILE A C 1
ATOM 2667 O O . ILE A 1 335 ? 14.862 -11.134 2.897 1.00 98.12 335 ILE A O 1
ATOM 2671 N N . TRP A 1 336 ? 15.244 -8.947 3.187 1.00 97.88 336 TRP A N 1
ATOM 2672 C CA . TRP A 1 336 ? 16.602 -8.991 2.629 1.00 97.88 336 TRP A CA 1
ATOM 2673 C C . TRP A 1 336 ? 17.540 -9.823 3.519 1.00 97.88 336 TRP A C 1
ATOM 2675 O O . TRP A 1 336 ? 18.253 -10.706 3.032 1.00 97.88 336 TRP A O 1
ATOM 2685 N N . ALA A 1 337 ? 17.483 -9.590 4.835 1.00 97.88 337 ALA A N 1
ATOM 2686 C CA . ALA A 1 337 ? 18.245 -10.331 5.838 1.00 97.88 337 ALA A CA 1
ATOM 2687 C C . ALA A 1 337 ? 17.854 -11.823 5.893 1.00 97.88 337 ALA A C 1
ATOM 2689 O O . ALA A 1 337 ? 18.717 -12.679 6.085 1.00 97.88 337 ALA A O 1
ATOM 2690 N N . PHE A 1 338 ? 16.588 -12.163 5.631 1.00 98.56 338 PHE A N 1
ATOM 2691 C CA . PHE A 1 338 ? 16.111 -13.536 5.462 1.00 98.56 338 PHE A CA 1
ATOM 2692 C C . PHE A 1 338 ? 16.749 -14.190 4.239 1.00 98.56 338 PHE A C 1
ATOM 2694 O O . PHE A 1 338 ? 17.303 -15.275 4.371 1.00 98.56 338 PHE A O 1
ATOM 2701 N N . GLY A 1 339 ? 16.767 -13.524 3.077 1.00 97.94 339 GLY A N 1
ATOM 2702 C CA . GLY A 1 339 ? 17.471 -14.034 1.893 1.00 97.94 339 GLY A CA 1
ATOM 2703 C C . GLY A 1 339 ? 18.945 -14.357 2.179 1.00 97.94 339 GLY A C 1
ATOM 2704 O O . GLY A 1 339 ? 19.448 -15.392 1.746 1.00 97.94 339 GLY A O 1
ATOM 2705 N N . LEU A 1 340 ? 19.617 -13.523 2.981 1.00 97.75 340 LEU A N 1
ATOM 2706 C CA . LEU A 1 340 ? 20.995 -13.762 3.429 1.00 97.75 340 LEU A CA 1
ATOM 2707 C C . LEU A 1 340 ? 21.106 -14.869 4.493 1.00 97.75 340 LEU A C 1
ATOM 2709 O O . LEU A 1 340 ? 22.022 -15.677 4.414 1.00 97.75 340 LEU A O 1
ATOM 2713 N N . THR A 1 341 ? 20.150 -14.987 5.416 1.00 98.12 341 THR A N 1
ATOM 2714 C CA . THR A 1 341 ? 20.074 -16.093 6.393 1.00 98.12 341 THR A CA 1
ATOM 2715 C C . THR A 1 341 ? 19.876 -17.442 5.692 1.00 98.12 341 THR A C 1
ATOM 2717 O O . THR A 1 341 ? 20.487 -18.443 6.053 1.00 98.12 341 THR A O 1
ATOM 2720 N N . VAL A 1 342 ? 19.054 -17.479 4.642 1.00 98.06 342 VAL A N 1
ATOM 2721 C CA . VAL A 1 342 ? 18.860 -18.658 3.785 1.00 98.06 342 VAL A CA 1
ATOM 2722 C C . VAL A 1 342 ? 20.136 -18.982 2.998 1.00 98.06 342 VAL A C 1
ATOM 2724 O O . VAL A 1 342 ? 20.480 -20.154 2.838 1.00 98.06 342 VAL A O 1
ATOM 2727 N N . TRP A 1 343 ? 20.880 -17.961 2.560 1.00 97.56 343 TRP A N 1
ATOM 2728 C CA . TRP A 1 343 ? 22.198 -18.142 1.950 1.00 97.56 343 TRP A CA 1
ATOM 2729 C C . TRP A 1 343 ? 23.219 -18.730 2.940 1.00 97.56 343 TRP A C 1
ATOM 2731 O O . TRP A 1 343 ? 23.879 -19.706 2.590 1.00 97.56 343 TRP A O 1
ATOM 2741 N N . GLU A 1 344 ? 23.282 -18.230 4.185 1.00 97.31 344 GLU A N 1
ATOM 2742 C CA . GLU A 1 344 ? 24.084 -18.817 5.278 1.00 97.31 344 GLU A CA 1
ATOM 2743 C C . GLU A 1 344 ? 23.728 -20.298 5.508 1.00 97.31 344 GLU A C 1
ATOM 2745 O O . GLU A 1 344 ? 24.616 -21.130 5.687 1.00 97.31 344 GLU A O 1
ATOM 2750 N N . ILE A 1 345 ? 22.441 -20.664 5.475 1.00 96.94 345 ILE A N 1
ATOM 2751 C CA . ILE A 1 345 ? 21.999 -22.055 5.673 1.00 96.94 345 ILE A CA 1
ATOM 2752 C C . ILE A 1 345 ? 22.516 -22.972 4.552 1.00 96.94 345 ILE A C 1
ATOM 2754 O O . ILE A 1 345 ? 23.078 -24.030 4.839 1.00 96.94 345 ILE A O 1
ATOM 2758 N N . PHE A 1 346 ? 22.396 -22.574 3.282 1.00 95.81 346 PHE A N 1
ATOM 2759 C CA . PHE A 1 346 ? 22.855 -23.393 2.149 1.00 95.81 346 PHE A CA 1
ATOM 2760 C C . PHE A 1 346 ? 24.374 -23.356 1.893 1.00 95.81 346 PHE A C 1
ATOM 2762 O O . PHE A 1 346 ? 24.882 -24.216 1.165 1.00 95.81 346 PHE A O 1
ATOM 2769 N N . SER A 1 347 ? 25.105 -22.395 2.468 1.00 94.19 347 SER A N 1
ATOM 2770 C CA . SER A 1 347 ? 26.576 -22.337 2.449 1.00 94.19 347 SER A CA 1
ATOM 2771 C C . SER A 1 347 ? 27.234 -23.043 3.646 1.00 94.19 347 SER A C 1
ATOM 2773 O O . SER A 1 347 ? 28.459 -23.121 3.716 1.00 94.19 347 SER A O 1
ATOM 2775 N N . PHE A 1 348 ? 26.440 -23.598 4.573 1.00 94.44 348 PHE A N 1
ATOM 2776 C CA . PHE A 1 348 ? 26.898 -24.117 5.871 1.00 94.44 348 PHE A CA 1
ATOM 2777 C C . PHE A 1 348 ? 27.612 -23.057 6.734 1.00 94.44 348 PHE A C 1
ATOM 2779 O O . PHE A 1 348 ? 28.606 -23.338 7.404 1.00 94.44 348 PHE A O 1
ATOM 2786 N N . GLY A 1 349 ? 27.067 -21.841 6.764 1.00 93.25 349 GLY A N 1
ATOM 2787 C CA . GLY A 1 349 ? 27.464 -20.776 7.681 1.00 93.25 349 GLY A CA 1
ATOM 2788 C C . GLY A 1 349 ? 28.585 -19.873 7.171 1.00 93.25 349 GLY A C 1
ATOM 2789 O O . GLY A 1 349 ? 29.354 -19.345 7.976 1.00 93.25 349 GLY A O 1
ATOM 2790 N N . GLU A 1 350 ? 28.733 -19.705 5.858 1.00 93.62 350 GLU A N 1
ATOM 2791 C CA . GLU A 1 350 ? 29.677 -18.719 5.323 1.00 93.62 350 GLU A CA 1
ATOM 2792 C C . GLU A 1 350 ? 29.187 -17.294 5.603 1.00 93.62 350 GLU A C 1
ATOM 2794 O O . GLU A 1 350 ? 27.991 -17.013 5.563 1.00 93.62 350 GLU A O 1
ATOM 2799 N N . HIS A 1 351 ? 30.115 -16.383 5.899 1.00 91.94 351 HIS A N 1
ATOM 2800 C CA . HIS A 1 351 ? 29.778 -14.997 6.212 1.00 91.94 351 HIS A CA 1
ATOM 2801 C C . HIS A 1 351 ? 29.398 -14.240 4.924 1.00 91.94 351 HIS A C 1
ATOM 2803 O O . HIS A 1 351 ? 30.217 -14.210 4.002 1.00 91.94 351 HIS A O 1
ATOM 2809 N N . PRO A 1 352 ? 28.227 -13.577 4.845 1.00 93.06 352 PRO A N 1
ATOM 2810 C CA . PRO A 1 352 ? 27.875 -12.722 3.711 1.00 93.06 352 PRO A CA 1
ATOM 2811 C C . PRO A 1 352 ? 28.936 -11.641 3.456 1.00 93.06 352 PRO A C 1
ATOM 2813 O O . PRO A 1 352 ? 29.384 -10.988 4.397 1.00 93.06 352 PRO A O 1
ATOM 2816 N N . TRP A 1 353 ? 29.327 -11.434 2.195 1.00 89.94 353 TRP A N 1
ATOM 2817 C CA . TRP A 1 353 ? 30.287 -10.392 1.779 1.00 89.94 353 TRP A CA 1
ATOM 2818 C C . TRP A 1 353 ? 31.592 -10.369 2.614 1.00 89.94 353 TRP A C 1
ATOM 2820 O O . TRP A 1 353 ? 31.918 -9.357 3.242 1.00 89.94 353 TRP A O 1
ATOM 2830 N N . PRO A 1 354 ? 32.350 -11.482 2.662 1.00 88.81 354 PRO A N 1
ATOM 2831 C CA . PRO A 1 354 ? 33.495 -11.612 3.556 1.00 88.81 354 PRO A CA 1
ATOM 2832 C C . PRO A 1 354 ? 34.581 -10.581 3.223 1.00 88.81 354 PRO A C 1
ATOM 2834 O O . PRO A 1 354 ? 34.881 -10.333 2.056 1.00 88.81 354 PRO A O 1
ATOM 2837 N N . ASN A 1 355 ? 35.184 -10.008 4.268 1.00 86.12 355 ASN A N 1
ATOM 2838 C CA . ASN A 1 355 ? 36.254 -9.003 4.201 1.00 86.12 355 ASN A CA 1
ATOM 2839 C C . ASN A 1 355 ? 35.895 -7.687 3.474 1.00 86.12 355 ASN A C 1
ATOM 2841 O O . ASN A 1 355 ? 36.803 -6.958 3.087 1.00 86.12 355 ASN A O 1
ATOM 2845 N N . MET A 1 356 ? 34.608 -7.356 3.301 1.00 87.62 356 MET A N 1
ATOM 2846 C CA . MET A 1 356 ? 34.166 -6.126 2.622 1.00 87.62 356 MET A CA 1
ATOM 2847 C C . MET A 1 356 ? 33.585 -5.096 3.596 1.00 87.62 356 MET A C 1
ATOM 2849 O O . MET A 1 356 ? 32.818 -5.420 4.505 1.00 87.62 356 MET A O 1
ATOM 2853 N N . THR A 1 357 ? 33.911 -3.824 3.378 1.00 89.44 357 THR A N 1
ATOM 2854 C CA . THR A 1 357 ? 33.300 -2.694 4.085 1.00 89.44 357 THR A CA 1
ATOM 2855 C C . THR A 1 357 ? 31.882 -2.404 3.584 1.00 89.44 357 THR A C 1
ATOM 2857 O O . THR A 1 357 ? 31.462 -2.822 2.503 1.00 89.44 357 THR A O 1
ATOM 2860 N N . ALA A 1 358 ? 31.133 -1.603 4.348 1.00 86.12 358 ALA A N 1
ATOM 2861 C CA . ALA A 1 358 ? 29.808 -1.133 3.944 1.00 86.12 358 ALA A CA 1
ATOM 2862 C C . ALA A 1 358 ? 29.809 -0.330 2.625 1.00 86.12 358 ALA A C 1
ATOM 2864 O O . ALA A 1 358 ? 28.809 -0.349 1.911 1.00 86.12 358 ALA A O 1
ATOM 2865 N N . ALA A 1 359 ? 30.914 0.344 2.284 1.00 86.88 359 ALA A N 1
ATOM 2866 C CA . ALA A 1 359 ? 31.046 1.077 1.025 1.00 86.88 359 ALA A CA 1
ATOM 2867 C C . ALA A 1 359 ? 31.238 0.126 -0.170 1.00 86.88 359 ALA A C 1
ATOM 2869 O O . ALA A 1 359 ? 30.549 0.261 -1.179 1.00 86.88 359 ALA A O 1
ATOM 2870 N N . GLU A 1 360 ? 32.104 -0.881 -0.036 1.00 90.69 360 GLU A N 1
ATOM 2871 C CA . GLU A 1 360 ? 32.353 -1.881 -1.086 1.00 90.69 360 GLU A CA 1
ATOM 2872 C C . GLU A 1 360 ? 31.132 -2.777 -1.335 1.00 90.69 360 GLU A C 1
ATOM 2874 O O . GLU A 1 360 ? 30.853 -3.142 -2.478 1.00 90.69 360 GLU A O 1
ATOM 2879 N N . MET A 1 361 ? 30.359 -3.093 -0.287 1.00 90.06 361 MET A N 1
ATOM 2880 C CA . MET A 1 361 ? 29.070 -3.777 -0.438 1.00 90.06 361 MET A CA 1
ATOM 2881 C C . MET A 1 361 ? 28.081 -2.935 -1.255 1.00 90.06 361 MET A C 1
ATOM 2883 O O . MET A 1 361 ? 27.501 -3.450 -2.209 1.00 90.06 361 MET A O 1
ATOM 2887 N N . LEU A 1 362 ? 27.926 -1.639 -0.951 1.00 90.19 362 LEU A N 1
ATOM 2888 C CA . LEU A 1 362 ? 27.078 -0.736 -1.745 1.00 90.19 362 LEU A CA 1
ATOM 2889 C C . LEU A 1 362 ? 27.549 -0.642 -3.205 1.00 90.19 362 LEU A C 1
ATOM 2891 O O . LEU A 1 362 ? 26.734 -0.766 -4.119 1.00 90.19 362 LEU A O 1
ATOM 2895 N N . GLN A 1 363 ? 28.858 -0.503 -3.436 1.00 88.88 363 GLN A N 1
ATOM 2896 C CA . GLN A 1 363 ? 29.441 -0.486 -4.780 1.00 88.88 363 GLN A CA 1
ATOM 2897 C C . GLN A 1 363 ? 29.073 -1.751 -5.572 1.00 88.88 363 GLN A C 1
ATOM 2899 O O . GLN A 1 363 ? 28.539 -1.652 -6.681 1.00 88.88 363 GLN A O 1
ATOM 2904 N N . LYS A 1 364 ? 29.267 -2.940 -4.990 1.00 87.44 364 LYS A N 1
ATOM 2905 C CA . LYS A 1 364 ? 28.941 -4.209 -5.657 1.00 87.44 364 LYS A CA 1
ATOM 2906 C C . LYS A 1 364 ? 27.442 -4.384 -5.898 1.00 87.44 364 LYS A C 1
ATOM 2908 O O . LYS A 1 364 ? 27.051 -4.797 -6.986 1.00 87.44 364 LYS A O 1
ATOM 2913 N N . ILE A 1 365 ? 26.604 -4.055 -4.915 1.00 89.06 365 ILE A N 1
ATOM 2914 C CA . ILE A 1 365 ? 25.152 -4.288 -4.967 1.00 89.06 365 ILE A CA 1
ATOM 2915 C C . ILE A 1 365 ? 24.442 -3.308 -5.916 1.00 89.06 365 ILE A C 1
ATOM 2917 O O . ILE A 1 365 ? 23.518 -3.717 -6.628 1.00 89.06 365 ILE A O 1
ATOM 2921 N N . GLU A 1 366 ? 24.857 -2.036 -5.947 1.00 84.31 366 GLU A N 1
ATOM 2922 C CA . GLU A 1 366 ? 24.142 -0.970 -6.664 1.00 84.31 366 GLU A CA 1
ATOM 2923 C C . GLU A 1 366 ? 24.830 -0.460 -7.930 1.00 84.31 366 GLU A C 1
ATOM 2925 O O . GLU A 1 366 ? 24.114 -0.140 -8.881 1.00 84.31 366 GLU A O 1
ATOM 2930 N N . HIS A 1 367 ? 26.163 -0.389 -7.981 1.00 79.75 367 HIS A N 1
ATOM 2931 C CA . HIS A 1 367 ? 26.881 0.054 -9.183 1.00 79.75 367 HIS A CA 1
ATOM 2932 C C . HIS A 1 367 ? 27.208 -1.133 -10.092 1.00 79.75 367 HIS A C 1
ATOM 2934 O O . HIS A 1 367 ? 26.843 -1.118 -11.263 1.00 79.75 367 HIS A O 1
ATOM 2940 N N . GLU A 1 368 ? 27.808 -2.195 -9.547 1.00 83.69 368 GLU A N 1
ATOM 2941 C CA . GLU A 1 368 ? 28.134 -3.415 -10.308 1.00 83.69 368 GLU A CA 1
ATOM 2942 C C . GLU A 1 368 ? 26.934 -4.373 -10.466 1.00 83.69 368 GLU A C 1
ATOM 2944 O O . GLU A 1 368 ? 27.051 -5.388 -11.145 1.00 83.69 368 GLU A O 1
ATOM 2949 N N . LYS A 1 369 ? 25.791 -4.077 -9.821 1.00 83.94 369 LYS A N 1
ATOM 2950 C CA . LYS A 1 369 ? 24.545 -4.882 -9.794 1.00 83.94 369 LYS A CA 1
ATOM 2951 C C . LYS A 1 369 ? 24.697 -6.339 -9.320 1.00 83.94 369 LYS A C 1
ATOM 2953 O O . LYS A 1 369 ? 23.765 -7.130 -9.454 1.00 83.94 369 LYS A O 1
ATOM 2958 N N . LYS A 1 370 ? 25.823 -6.694 -8.701 1.00 87.19 370 LYS A N 1
ATOM 2959 C CA . LYS A 1 370 ? 26.141 -8.057 -8.252 1.00 87.19 370 LYS A CA 1
ATOM 2960 C C . LYS A 1 370 ? 25.300 -8.486 -7.048 1.00 87.19 370 LYS A C 1
ATOM 2962 O O . LYS A 1 370 ? 24.753 -7.671 -6.301 1.00 87.19 370 LYS A O 1
ATOM 2967 N N . ARG A 1 371 ? 25.224 -9.799 -6.847 1.00 91.56 371 ARG A N 1
ATOM 2968 C CA . ARG A 1 371 ? 24.662 -10.485 -5.672 1.00 91.56 371 ARG A CA 1
ATOM 2969 C C . ARG A 1 371 ? 25.668 -11.536 -5.191 1.00 91.56 371 ARG A C 1
ATOM 2971 O O . ARG A 1 371 ? 26.678 -11.754 -5.858 1.00 91.56 371 ARG A O 1
ATOM 2978 N N . LEU A 1 372 ? 25.425 -12.151 -4.032 1.00 92.19 372 LEU A N 1
ATOM 2979 C CA . LEU A 1 372 ? 26.190 -13.336 -3.627 1.00 92.19 372 LEU A CA 1
ATOM 2980 C C . LEU A 1 372 ? 25.928 -14.464 -4.632 1.00 92.19 372 LEU A C 1
ATOM 2982 O O . LEU A 1 372 ? 24.808 -14.583 -5.115 1.00 92.19 372 LEU A O 1
ATOM 2986 N N . SER A 1 373 ? 26.934 -15.280 -4.945 1.00 91.75 373 SER A N 1
ATOM 2987 C CA . SER A 1 373 ? 26.777 -16.432 -5.841 1.00 91.75 373 SER A CA 1
ATOM 2988 C C . SER A 1 373 ? 25.800 -17.470 -5.275 1.00 91.75 373 SER A C 1
ATOM 2990 O O . SER A 1 373 ? 25.510 -17.488 -4.074 1.00 91.75 373 SER A O 1
ATOM 2992 N N . ILE A 1 374 ? 25.285 -18.354 -6.136 1.00 90.94 374 ILE A N 1
ATOM 2993 C CA . ILE A 1 374 ? 24.388 -19.435 -5.715 1.00 90.94 374 ILE A CA 1
ATOM 2994 C C . ILE A 1 374 ? 25.088 -20.337 -4.671 1.00 90.94 374 ILE A C 1
ATOM 2996 O O . ILE A 1 374 ? 26.147 -20.901 -4.954 1.00 90.94 374 ILE A O 1
ATOM 3000 N N . PRO A 1 375 ? 24.550 -20.467 -3.441 1.00 91.00 375 PRO A N 1
ATOM 3001 C CA . PRO A 1 375 ? 25.213 -21.219 -2.382 1.00 91.00 375 PRO A CA 1
ATOM 3002 C C . PRO A 1 375 ? 25.093 -22.722 -2.643 1.00 91.00 375 PRO A C 1
ATOM 3004 O O . PRO A 1 375 ? 24.104 -23.196 -3.199 1.00 91.00 375 PRO A O 1
ATOM 3007 N N . TYR A 1 376 ? 26.100 -23.488 -2.222 1.00 84.19 376 TYR A N 1
ATOM 3008 C CA . TYR A 1 376 ? 26.358 -24.837 -2.735 1.00 84.19 376 TYR A CA 1
ATOM 3009 C C . TYR A 1 376 ? 25.176 -25.830 -2.643 1.00 84.19 376 TYR A C 1
ATOM 3011 O O . TYR A 1 376 ? 25.061 -26.685 -3.523 1.00 84.19 376 TYR A O 1
ATOM 3019 N N . MET A 1 377 ? 24.317 -25.751 -1.620 1.00 89.19 377 MET A N 1
ATOM 3020 C CA . MET A 1 377 ? 23.150 -26.642 -1.462 1.00 89.19 377 MET A CA 1
ATOM 3021 C C . MET A 1 377 ? 21.852 -26.128 -2.115 1.00 89.19 377 MET A C 1
ATOM 3023 O O . MET A 1 377 ? 20.834 -26.811 -2.054 1.00 89.19 377 MET A O 1
ATOM 3027 N N . CYS A 1 378 ? 21.854 -24.934 -2.708 1.00 90.75 378 CYS A N 1
ATOM 3028 C CA . CYS A 1 378 ? 20.664 -24.315 -3.290 1.00 90.75 378 CYS A CA 1
ATOM 3029 C C . CYS A 1 378 ? 20.503 -24.691 -4.771 1.00 90.75 378 CYS A C 1
ATOM 3031 O O . CYS A 1 378 ? 21.482 -24.731 -5.517 1.00 90.75 378 CYS A O 1
ATOM 3033 N N . SER A 1 379 ? 19.264 -24.938 -5.201 1.00 87.31 379 SER A N 1
ATOM 3034 C CA . SER A 1 379 ? 18.926 -25.132 -6.614 1.00 87.31 379 SER A CA 1
ATOM 3035 C C . SER A 1 379 ? 18.780 -23.797 -7.345 1.00 87.31 379 SER A C 1
ATOM 3037 O O . SER A 1 379 ? 18.477 -22.767 -6.735 1.00 87.31 379 SER A O 1
ATOM 3039 N N . ARG A 1 380 ? 18.954 -23.800 -8.674 1.00 82.19 380 ARG A N 1
ATOM 3040 C CA . ARG A 1 380 ? 18.796 -22.594 -9.511 1.00 82.19 380 ARG A CA 1
ATOM 3041 C C . ARG A 1 380 ? 17.379 -22.016 -9.409 1.00 82.19 380 ARG A C 1
ATOM 3043 O O . ARG A 1 380 ? 17.193 -20.804 -9.473 1.00 82.19 380 ARG A O 1
ATOM 3050 N N . GLU A 1 381 ? 16.392 -22.873 -9.177 1.00 78.75 381 GLU A N 1
ATOM 3051 C CA . GLU A 1 381 ? 14.975 -22.543 -9.031 1.00 78.75 381 GLU A CA 1
ATOM 3052 C C . GLU A 1 381 ? 14.712 -21.847 -7.695 1.00 78.75 381 GLU A C 1
ATOM 3054 O O . GLU A 1 381 ? 14.073 -20.797 -7.668 1.00 78.75 381 GLU A O 1
ATOM 3059 N N . PHE A 1 382 ? 15.241 -22.383 -6.590 1.00 87.12 382 PHE A N 1
ATOM 3060 C CA . PHE A 1 382 ? 15.061 -21.779 -5.271 1.00 87.12 382 PHE A CA 1
ATOM 3061 C C . PHE A 1 382 ? 15.905 -20.507 -5.101 1.00 87.12 382 PHE A C 1
ATOM 3063 O O . PHE A 1 382 ? 15.482 -19.559 -4.442 1.00 87.12 382 PHE A O 1
ATOM 3070 N N . TYR A 1 383 ? 17.056 -20.423 -5.772 1.00 91.69 383 TYR A N 1
ATOM 3071 C CA . TYR A 1 383 ? 17.886 -19.220 -5.805 1.00 91.69 383 TYR A CA 1
ATOM 3072 C C . TYR A 1 383 ? 17.151 -17.995 -6.392 1.00 91.69 383 TYR A C 1
ATOM 3074 O O . TYR A 1 383 ? 17.391 -16.874 -5.943 1.00 91.69 383 TYR A O 1
ATOM 3082 N N . LYS A 1 384 ? 16.164 -18.183 -7.286 1.00 88.19 384 LYS A N 1
ATOM 3083 C CA . LYS A 1 384 ? 15.273 -17.094 -7.751 1.00 88.19 384 LYS A CA 1
ATOM 3084 C C . LYS A 1 384 ? 14.486 -16.448 -6.601 1.00 88.19 384 LYS A C 1
ATOM 3086 O O . LYS A 1 384 ? 14.255 -15.241 -6.622 1.00 88.19 384 LYS A O 1
ATOM 3091 N N . ILE A 1 385 ? 14.134 -17.212 -5.561 1.00 91.25 385 ILE A N 1
ATOM 3092 C CA . ILE A 1 385 ? 13.467 -16.679 -4.363 1.00 91.25 385 ILE A CA 1
ATOM 3093 C C . ILE A 1 385 ? 14.439 -15.789 -3.573 1.00 91.25 385 ILE A C 1
ATOM 3095 O O . ILE A 1 385 ? 14.065 -14.677 -3.198 1.00 91.25 385 ILE A O 1
ATOM 3099 N N . LEU A 1 386 ? 15.702 -16.204 -3.398 1.00 94.69 386 LEU A N 1
ATOM 3100 C CA . LEU A 1 386 ? 16.737 -15.372 -2.761 1.00 94.69 386 LEU A CA 1
ATOM 3101 C C . LEU A 1 386 ? 16.977 -14.075 -3.554 1.00 94.69 386 LEU A C 1
ATOM 3103 O O . LEU A 1 386 ? 17.039 -13.003 -2.957 1.00 94.69 386 LEU A O 1
ATOM 3107 N N . LEU A 1 387 ? 17.022 -14.148 -4.890 1.00 93.06 387 LEU A N 1
ATOM 3108 C CA . LEU A 1 387 ? 17.110 -12.962 -5.750 1.00 93.06 387 LEU A CA 1
ATOM 3109 C C . LEU A 1 387 ? 15.926 -12.001 -5.544 1.00 93.06 387 LEU A C 1
ATOM 3111 O O . LEU A 1 387 ? 16.154 -10.796 -5.465 1.00 93.06 387 LEU A O 1
ATOM 3115 N N . SER A 1 388 ? 14.695 -12.506 -5.375 1.00 93.31 388 SER A N 1
ATOM 3116 C CA . SER A 1 388 ? 13.520 -11.667 -5.074 1.00 93.31 388 SER A CA 1
ATOM 3117 C C . SER A 1 388 ? 13.596 -10.995 -3.692 1.00 93.31 388 SER A C 1
ATOM 3119 O O . SER A 1 388 ? 13.211 -9.837 -3.537 1.00 93.31 388 SER A O 1
ATOM 3121 N N . CYS A 1 389 ? 14.178 -11.661 -2.687 1.00 96.69 389 CYS A N 1
ATOM 3122 C CA . CYS A 1 389 ? 14.502 -11.033 -1.401 1.00 96.69 389 CYS A CA 1
ATOM 3123 C C . CYS A 1 389 ? 15.554 -9.921 -1.546 1.00 96.69 389 CYS A C 1
ATOM 3125 O O . CYS A 1 389 ? 15.585 -8.994 -0.735 1.00 96.69 389 CYS A O 1
ATOM 3127 N N . TRP A 1 390 ? 16.401 -9.996 -2.577 1.00 96.06 390 TRP A N 1
ATOM 3128 C CA . TRP A 1 390 ? 17.463 -9.034 -2.872 1.00 96.06 390 TRP A CA 1
ATOM 3129 C C . TRP A 1 390 ? 17.124 -8.040 -3.995 1.00 96.06 390 TRP A C 1
ATOM 3131 O O . TRP A 1 390 ? 18.033 -7.444 -4.592 1.00 96.06 390 TRP A O 1
ATOM 3141 N N . SER A 1 391 ? 15.838 -7.808 -4.274 1.00 92.62 391 SER A N 1
ATOM 3142 C CA . SER A 1 391 ? 15.390 -6.711 -5.141 1.00 92.62 391 SER A CA 1
ATOM 3143 C C . SER A 1 391 ? 15.898 -5.356 -4.623 1.00 92.62 391 SER A C 1
ATOM 3145 O O . SER A 1 391 ? 15.851 -5.077 -3.421 1.00 92.62 391 SER A O 1
ATOM 3147 N N . ASN A 1 392 ? 16.393 -4.497 -5.526 1.00 86.25 392 ASN A N 1
ATOM 3148 C CA . ASN A 1 392 ? 16.906 -3.166 -5.158 1.00 86.25 392 ASN A CA 1
ATOM 3149 C C . ASN A 1 392 ? 15.799 -2.313 -4.514 1.00 86.25 392 ASN A C 1
ATOM 3151 O O . ASN A 1 392 ? 15.982 -1.784 -3.422 1.00 86.25 392 ASN A O 1
ATOM 3155 N N . SER A 1 393 ? 14.633 -2.248 -5.164 1.00 87.19 393 SER A N 1
ATOM 3156 C CA . SER A 1 393 ? 13.405 -1.684 -4.596 1.00 87.19 393 SER A CA 1
ATOM 3157 C C . SER A 1 393 ? 12.940 -2.530 -3.399 1.00 87.19 393 SER A C 1
ATOM 3159 O O . SER A 1 393 ? 12.772 -3.742 -3.557 1.00 87.19 393 SER A O 1
ATOM 3161 N N . PRO A 1 394 ? 12.689 -1.935 -2.215 1.00 91.12 394 PRO A N 1
ATOM 3162 C CA . PRO A 1 394 ? 12.115 -2.653 -1.076 1.00 91.12 394 PRO A CA 1
ATOM 3163 C C . PRO A 1 394 ? 10.702 -3.184 -1.343 1.00 91.12 394 PRO A C 1
ATOM 3165 O O . PRO A 1 394 ? 10.310 -4.205 -0.779 1.00 91.12 394 PRO A O 1
ATOM 3168 N N . ASN A 1 395 ? 9.941 -2.515 -2.213 1.00 87.56 395 ASN A N 1
ATOM 3169 C CA . ASN A 1 395 ? 8.572 -2.898 -2.554 1.00 87.56 395 ASN A CA 1
ATOM 3170 C C . ASN A 1 395 ? 8.523 -4.175 -3.401 1.00 87.56 395 ASN A C 1
ATOM 3172 O O . ASN A 1 395 ? 7.640 -5.003 -3.191 1.00 87.56 395 ASN A O 1
ATOM 3176 N N . ASP A 1 396 ? 9.516 -4.364 -4.271 1.00 89.56 396 ASP A N 1
ATOM 3177 C CA . ASP A 1 396 ? 9.665 -5.507 -5.183 1.00 89.56 396 ASP A CA 1
ATOM 3178 C C . ASP A 1 396 ? 10.176 -6.777 -4.462 1.00 89.56 396 ASP A C 1
ATOM 3180 O O . ASP A 1 396 ? 10.463 -7.791 -5.099 1.00 89.56 396 ASP A O 1
ATOM 3184 N N . ARG A 1 397 ? 10.354 -6.723 -3.134 1.00 95.12 397 ARG A N 1
ATOM 3185 C CA . ARG A 1 397 ? 10.674 -7.885 -2.290 1.00 95.12 397 ARG A CA 1
ATOM 3186 C C . ARG A 1 397 ? 9.359 -8.530 -1.812 1.00 95.12 397 ARG A C 1
ATOM 3188 O O . ARG A 1 397 ? 8.455 -7.784 -1.423 1.00 95.12 397 ARG A O 1
ATOM 3195 N N . PRO A 1 398 ? 9.216 -9.868 -1.771 1.00 94.19 398 PRO A N 1
ATOM 3196 C CA . PRO A 1 398 ? 7.998 -10.542 -1.288 1.00 94.19 398 PRO A CA 1
ATOM 3197 C C . PRO A 1 398 ? 7.685 -10.222 0.188 1.00 94.19 398 PRO A C 1
ATOM 3199 O O . PRO A 1 398 ? 8.518 -9.660 0.888 1.00 94.19 398 PRO A O 1
ATOM 3202 N N . SER A 1 399 ? 6.493 -10.567 0.690 1.00 96.00 399 SER A N 1
ATOM 3203 C CA . SER A 1 399 ? 6.212 -10.609 2.143 1.00 96.00 399 SER A CA 1
ATOM 3204 C C . SER A 1 399 ? 6.574 -11.974 2.740 1.00 96.00 399 SER A C 1
ATOM 3206 O O . SER A 1 399 ? 6.703 -12.955 1.998 1.00 96.00 399 SER A O 1
ATOM 3208 N N . PHE A 1 400 ? 6.686 -12.089 4.068 1.00 97.44 400 PHE A N 1
ATOM 3209 C CA . PHE A 1 400 ? 6.959 -13.384 4.703 1.00 97.44 400 PHE A CA 1
ATOM 3210 C C . PHE A 1 400 ? 5.819 -14.381 4.490 1.00 97.44 400 PHE A C 1
ATOM 3212 O O . PHE A 1 400 ? 6.078 -15.561 4.255 1.00 97.44 400 PHE A O 1
ATOM 3219 N N . LYS A 1 401 ? 4.569 -13.906 4.432 1.00 94.94 401 LYS A N 1
ATOM 3220 C CA . LYS A 1 401 ? 3.416 -14.718 4.014 1.00 94.94 401 LYS A CA 1
ATOM 3221 C C . LYS A 1 401 ? 3.602 -15.350 2.625 1.00 94.94 401 LYS A C 1
ATOM 3223 O O . LYS A 1 401 ? 3.292 -16.529 2.450 1.00 94.94 401 LYS A O 1
ATOM 3228 N N . ILE A 1 402 ? 4.101 -14.587 1.644 1.00 92.69 402 ILE A N 1
ATOM 3229 C CA . ILE A 1 402 ? 4.364 -15.087 0.281 1.00 92.69 402 ILE A CA 1
ATOM 3230 C C . ILE A 1 402 ? 5.536 -16.072 0.305 1.00 92.69 402 ILE A C 1
ATOM 3232 O O . ILE A 1 402 ? 5.392 -17.194 -0.179 1.00 92.69 402 ILE A O 1
ATOM 3236 N N . LEU A 1 403 ? 6.656 -15.697 0.935 1.00 94.81 403 LEU A N 1
ATOM 3237 C CA . LEU A 1 403 ? 7.834 -16.559 1.079 1.00 94.81 403 LEU A CA 1
ATOM 3238 C C . LEU A 1 403 ? 7.475 -17.910 1.700 1.00 94.81 403 LEU A C 1
ATOM 3240 O O . LEU A 1 403 ? 7.785 -18.946 1.120 1.00 94.81 403 LEU A O 1
ATOM 3244 N N . LYS A 1 404 ? 6.753 -17.918 2.825 1.00 95.19 404 LYS A N 1
ATOM 3245 C CA . LYS A 1 404 ? 6.296 -19.143 3.492 1.00 95.19 404 LYS A CA 1
ATOM 3246 C C . LYS A 1 404 ? 5.473 -20.039 2.562 1.00 95.19 404 LYS A C 1
ATOM 3248 O O . LYS A 1 404 ? 5.646 -21.256 2.589 1.00 95.19 404 LYS A O 1
ATOM 3253 N N . SER A 1 405 ? 4.601 -19.457 1.734 1.00 88.94 405 SER A N 1
ATOM 3254 C CA . SER A 1 405 ? 3.798 -20.217 0.771 1.00 88.94 405 SER A CA 1
ATOM 3255 C C . SER A 1 405 ? 4.666 -20.836 -0.329 1.00 88.94 405 SER A C 1
ATOM 3257 O O . SER A 1 405 ? 4.569 -22.039 -0.564 1.00 88.94 405 SER A O 1
ATOM 3259 N N . LEU A 1 406 ? 5.569 -20.053 -0.932 1.00 88.00 406 LEU A N 1
ATOM 3260 C CA . LEU A 1 406 ? 6.504 -20.530 -1.960 1.00 88.00 406 LEU A CA 1
ATOM 3261 C C . LEU A 1 406 ? 7.417 -21.645 -1.424 1.00 88.00 406 LEU A C 1
ATOM 3263 O O . LEU A 1 406 ? 7.558 -22.685 -2.062 1.00 88.00 406 LEU A O 1
ATOM 3267 N N . ILE A 1 407 ? 7.979 -21.473 -0.222 1.00 91.88 407 ILE A N 1
ATOM 3268 C CA . ILE A 1 407 ? 8.836 -22.472 0.437 1.00 91.88 407 ILE A CA 1
ATOM 3269 C C . ILE A 1 407 ? 8.054 -23.765 0.709 1.00 91.88 407 ILE A C 1
ATOM 3271 O O . ILE A 1 407 ? 8.566 -24.852 0.461 1.00 91.88 407 ILE A O 1
ATOM 3275 N N . LYS A 1 408 ? 6.799 -23.666 1.170 1.00 89.00 408 LYS A N 1
ATOM 3276 C CA . LYS A 1 408 ? 5.935 -24.828 1.443 1.00 89.00 408 LYS A CA 1
ATOM 3277 C C . LYS A 1 408 ? 5.518 -25.590 0.183 1.00 89.00 408 LYS A C 1
ATOM 3279 O O . LYS A 1 408 ? 5.273 -26.791 0.248 1.00 89.00 408 LYS A O 1
ATOM 3284 N N . GLN A 1 409 ? 5.395 -24.892 -0.943 1.00 82.56 409 GLN A N 1
ATOM 3285 C CA . GLN A 1 409 ? 5.058 -25.473 -2.243 1.00 82.56 409 GLN A CA 1
ATOM 3286 C C . GLN A 1 409 ? 6.286 -26.023 -2.987 1.00 82.56 409 GLN A C 1
ATOM 3288 O O . GLN A 1 409 ? 6.121 -26.792 -3.937 1.00 82.56 409 GLN A O 1
ATOM 3293 N N . PHE A 1 410 ? 7.503 -25.649 -2.576 1.00 84.56 410 PHE A N 1
ATOM 3294 C CA . PHE A 1 410 ? 8.734 -26.042 -3.252 1.00 84.56 410 PHE A CA 1
ATOM 3295 C C . PHE A 1 410 ? 8.985 -27.553 -3.129 1.00 84.56 410 PHE A C 1
ATOM 3297 O O . PHE A 1 410 ? 9.258 -28.084 -2.051 1.00 84.56 410 PHE A O 1
ATOM 3304 N N . LYS A 1 411 ? 8.889 -28.265 -4.255 1.00 77.56 411 LYS A N 1
ATOM 3305 C CA . LYS A 1 411 ? 9.031 -29.723 -4.304 1.00 77.56 411 LYS A CA 1
ATOM 3306 C C . LYS A 1 411 ? 10.507 -30.109 -4.289 1.00 77.56 411 LYS A C 1
ATOM 3308 O O . LYS A 1 411 ? 11.199 -29.972 -5.292 1.00 77.56 411 LYS A O 1
ATOM 3313 N N . ILE A 1 412 ? 10.968 -30.645 -3.162 1.00 82.88 412 ILE A N 1
ATOM 3314 C CA . ILE A 1 412 ? 12.243 -31.366 -3.092 1.00 82.88 412 ILE A CA 1
ATOM 3315 C C . ILE A 1 412 ? 12.096 -32.659 -3.903 1.00 82.88 412 ILE A C 1
ATOM 3317 O O . ILE A 1 412 ? 11.146 -33.417 -3.704 1.00 82.88 412 ILE A O 1
ATOM 3321 N N . ILE A 1 413 ? 13.017 -32.886 -4.836 1.00 81.69 413 ILE A N 1
ATOM 3322 C CA . ILE A 1 413 ? 12.965 -34.000 -5.786 1.00 81.69 413 ILE A CA 1
ATOM 3323 C C . ILE A 1 413 ? 13.857 -35.131 -5.283 1.00 81.69 413 ILE A C 1
ATOM 3325 O O . ILE A 1 413 ? 15.028 -34.905 -4.990 1.00 81.69 413 ILE A O 1
ATOM 3329 N N . GLU A 1 414 ? 13.319 -36.348 -5.239 1.00 86.38 414 GLU A N 1
ATOM 3330 C CA . GLU A 1 414 ? 14.063 -37.565 -4.909 1.00 86.38 414 GLU A CA 1
ATOM 3331 C C . GLU A 1 414 ? 13.939 -38.596 -6.030 1.00 86.38 414 GLU A C 1
ATOM 3333 O O . GLU A 1 414 ? 12.861 -38.798 -6.592 1.00 86.38 414 GLU A O 1
ATOM 3338 N N . MET A 1 415 ? 15.054 -39.250 -6.347 1.00 87.06 415 MET A N 1
ATOM 3339 C CA . MET A 1 415 ? 15.157 -40.300 -7.363 1.00 87.06 415 MET A CA 1
ATOM 3340 C C . MET A 1 415 ? 16.013 -41.449 -6.828 1.00 87.06 415 MET A C 1
ATOM 3342 O O . MET A 1 415 ? 16.763 -41.270 -5.868 1.00 87.06 415 MET A O 1
ATOM 3346 N N . LYS A 1 416 ? 15.909 -42.635 -7.430 1.00 89.81 416 LYS A N 1
ATOM 3347 C CA . LYS A 1 416 ? 16.628 -43.832 -6.971 1.00 89.81 416 LYS A CA 1
ATOM 3348 C C . LYS A 1 416 ? 17.780 -44.178 -7.911 1.00 89.81 416 LYS A C 1
ATOM 3350 O O . LYS A 1 416 ? 17.580 -44.193 -9.120 1.00 89.81 416 LYS A O 1
ATOM 3355 N N . ALA A 1 417 ? 18.960 -44.491 -7.386 1.00 91.25 417 ALA A N 1
ATOM 3356 C CA . ALA A 1 417 ? 20.093 -44.932 -8.197 1.00 91.25 417 ALA A CA 1
ATOM 3357 C C . ALA A 1 417 ? 19.801 -46.294 -8.864 1.00 91.25 417 ALA A C 1
ATOM 3359 O O . ALA A 1 417 ? 19.469 -47.266 -8.178 1.00 91.25 417 ALA A O 1
ATOM 3360 N N . LYS A 1 418 ? 19.930 -46.370 -10.195 1.00 87.38 418 LYS A N 1
ATOM 3361 C CA . LYS A 1 418 ? 19.741 -47.588 -11.002 1.00 87.38 418 LYS A CA 1
ATOM 3362 C C . LYS A 1 418 ? 20.870 -48.590 -10.806 1.00 87.38 418 LYS A C 1
ATOM 3364 O O . LYS A 1 418 ? 20.586 -49.772 -10.635 1.00 87.38 418 LYS A O 1
ATOM 3369 N N . ASP A 1 419 ? 22.105 -48.096 -10.758 1.00 87.56 419 ASP A N 1
ATOM 3370 C CA . ASP A 1 419 ? 23.342 -48.877 -10.713 1.00 87.56 419 ASP A CA 1
ATOM 3371 C C . ASP A 1 419 ? 24.402 -48.212 -9.818 1.00 87.56 419 ASP A C 1
ATOM 3373 O O . ASP A 1 419 ? 24.188 -47.130 -9.267 1.00 87.56 419 ASP A O 1
ATOM 3377 N N . ASN A 1 420 ? 25.540 -48.887 -9.643 1.00 90.62 420 ASN A N 1
ATOM 3378 C CA . ASN A 1 420 ? 26.677 -48.370 -8.883 1.00 90.62 420 ASN A CA 1
ATOM 3379 C C . ASN A 1 420 ? 27.465 -47.332 -9.702 1.00 90.62 420 ASN A C 1
ATOM 3381 O O . ASN A 1 420 ? 27.651 -47.496 -10.906 1.00 90.62 420 ASN A O 1
ATOM 3385 N N . PHE A 1 421 ? 28.008 -46.315 -9.034 1.00 92.06 421 PHE A N 1
ATOM 3386 C CA . PHE A 1 421 ? 28.903 -45.318 -9.625 1.00 92.06 421 PHE A CA 1
ATOM 3387 C C . PHE A 1 421 ? 30.037 -44.976 -8.662 1.00 92.06 421 PHE A C 1
ATOM 3389 O O . PHE A 1 421 ? 29.794 -44.798 -7.468 1.00 92.06 421 PHE A O 1
ATOM 3396 N N . ASN A 1 422 ? 31.263 -44.853 -9.171 1.00 91.00 422 ASN A N 1
ATOM 3397 C CA . ASN A 1 422 ? 32.407 -44.387 -8.398 1.00 91.00 422 ASN A CA 1
ATOM 3398 C C . ASN A 1 422 ? 33.418 -43.683 -9.317 1.00 91.00 422 ASN A C 1
ATOM 3400 O O . ASN A 1 422 ? 33.870 -44.268 -10.297 1.00 91.00 422 ASN A O 1
ATOM 3404 N N . ASP A 1 423 ? 33.752 -42.441 -8.984 1.00 87.31 423 ASP A N 1
ATOM 3405 C CA . ASP A 1 423 ? 34.697 -41.547 -9.664 1.00 87.31 423 ASP A CA 1
ATOM 3406 C C . ASP A 1 423 ? 35.276 -40.654 -8.555 1.00 87.31 423 ASP A C 1
ATOM 3408 O O . ASP A 1 423 ? 34.530 -40.189 -7.691 1.00 87.31 423 ASP A O 1
ATOM 3412 N N . GLU A 1 424 ? 36.599 -40.475 -8.531 1.00 77.88 424 GLU A N 1
ATOM 3413 C CA . GLU A 1 424 ? 37.334 -39.903 -7.391 1.00 77.88 424 GLU A CA 1
ATOM 3414 C C . GLU A 1 424 ? 36.917 -38.470 -7.023 1.00 77.88 424 GLU A C 1
ATOM 3416 O O . GLU A 1 424 ? 37.108 -38.053 -5.882 1.00 77.88 424 GLU A O 1
ATOM 3421 N N . ASN A 1 425 ? 36.325 -37.720 -7.959 1.00 82.31 425 ASN A N 1
ATOM 3422 C CA . ASN A 1 425 ? 35.940 -36.318 -7.766 1.00 82.31 425 ASN A CA 1
ATOM 3423 C C . ASN A 1 425 ? 34.413 -36.109 -7.780 1.00 82.31 425 ASN A C 1
ATOM 3425 O O . ASN A 1 425 ? 33.927 -34.983 -7.931 1.00 82.31 425 ASN A O 1
ATOM 3429 N N . ARG A 1 426 ? 33.633 -37.190 -7.661 1.00 89.69 426 ARG A N 1
ATOM 3430 C CA . ARG A 1 426 ? 32.180 -37.194 -7.883 1.00 89.69 426 ARG A CA 1
ATOM 3431 C C . ARG A 1 426 ? 31.424 -37.964 -6.800 1.00 89.69 426 ARG A C 1
ATOM 3433 O O . ARG A 1 426 ? 32.007 -38.555 -5.898 1.00 89.69 426 ARG A O 1
ATOM 3440 N N . LEU A 1 427 ? 30.092 -37.904 -6.838 1.00 91.19 427 LEU A N 1
ATOM 3441 C CA . LEU A 1 427 ? 29.263 -38.538 -5.812 1.00 91.19 427 LEU A CA 1
ATOM 3442 C C . LEU A 1 427 ? 29.129 -40.040 -6.073 1.00 91.19 427 LEU A C 1
ATOM 3444 O O . LEU A 1 427 ? 28.342 -40.441 -6.929 1.00 91.19 427 LEU A O 1
ATOM 3448 N N . SER A 1 428 ? 29.841 -40.868 -5.308 1.00 92.56 428 SER A N 1
ATOM 3449 C CA . SER A 1 428 ? 29.688 -42.324 -5.370 1.00 92.56 428 SER A CA 1
ATOM 3450 C C . SER A 1 428 ? 28.249 -42.751 -5.043 1.00 92.56 428 SER A C 1
ATOM 3452 O O . SER A 1 428 ? 27.676 -42.348 -4.022 1.00 92.56 428 SER A O 1
ATOM 3454 N N . LEU A 1 429 ? 27.674 -43.594 -5.901 1.00 93.56 429 LEU A N 1
ATOM 3455 C CA . LEU A 1 429 ? 26.315 -44.129 -5.783 1.00 93.56 429 LEU A CA 1
ATOM 3456 C C . LEU A 1 429 ? 26.371 -45.651 -5.632 1.00 93.56 429 LEU A C 1
ATOM 3458 O O . LEU A 1 429 ? 27.168 -46.315 -6.295 1.00 93.56 429 LEU A O 1
ATOM 3462 N N . ILE A 1 430 ? 25.492 -46.216 -4.808 1.00 94.00 430 ILE A N 1
ATOM 3463 C CA . ILE A 1 430 ? 25.199 -47.652 -4.797 1.00 94.00 430 ILE A CA 1
ATOM 3464 C C . ILE A 1 430 ? 23.797 -47.859 -5.369 1.00 94.00 430 ILE A C 1
ATOM 3466 O O . ILE A 1 430 ? 22.883 -47.081 -5.090 1.00 94.00 430 ILE A O 1
ATOM 3470 N N . ARG A 1 431 ? 23.616 -48.928 -6.151 1.00 91.81 431 ARG A N 1
ATOM 3471 C CA . ARG A 1 431 ? 22.325 -49.344 -6.701 1.00 91.81 431 ARG A CA 1
ATOM 3472 C C . ARG A 1 431 ? 21.256 -49.371 -5.611 1.00 91.81 431 ARG A C 1
ATOM 3474 O O . ARG A 1 431 ? 21.297 -50.180 -4.687 1.00 91.81 431 ARG A O 1
ATOM 3481 N N . GLY A 1 432 ? 20.259 -48.512 -5.771 1.00 88.31 432 GLY A N 1
ATOM 3482 C CA . GLY A 1 432 ? 19.134 -48.365 -4.864 1.00 88.31 432 GLY A CA 1
ATOM 3483 C C . GLY A 1 432 ? 19.231 -47.233 -3.841 1.00 88.31 432 GLY A C 1
ATOM 3484 O O . GLY A 1 432 ? 18.241 -47.026 -3.138 1.00 88.31 432 GLY A O 1
ATOM 3485 N N . ASP A 1 433 ? 20.337 -46.485 -3.788 1.00 94.06 433 ASP A N 1
ATOM 3486 C CA . ASP A 1 433 ? 20.438 -45.251 -3.001 1.00 94.06 433 ASP A CA 1
ATOM 3487 C C . ASP A 1 433 ? 19.359 -44.238 -3.410 1.00 94.06 433 ASP A C 1
ATOM 3489 O O . ASP A 1 433 ? 19.088 -44.043 -4.596 1.00 94.06 433 ASP A O 1
ATOM 3493 N N . MET A 1 434 ? 18.768 -43.558 -2.426 1.00 92.56 434 MET A N 1
ATOM 3494 C CA . MET A 1 434 ? 17.863 -42.432 -2.663 1.00 92.56 434 MET A CA 1
ATOM 3495 C C . MET A 1 434 ? 18.666 -41.137 -2.749 1.00 92.56 434 MET A C 1
ATOM 3497 O O . MET A 1 434 ? 19.422 -40.818 -1.832 1.00 92.56 434 MET A O 1
ATOM 3501 N N . ILE A 1 435 ? 18.502 -40.396 -3.840 1.00 92.94 435 ILE A N 1
ATOM 3502 C CA . ILE A 1 435 ? 19.267 -39.191 -4.159 1.00 92.94 435 ILE A CA 1
ATOM 3503 C C . ILE A 1 435 ? 18.320 -37.994 -4.207 1.00 92.94 435 ILE A C 1
ATOM 3505 O O . ILE A 1 435 ? 17.392 -37.965 -5.018 1.00 92.94 435 ILE A O 1
ATOM 3509 N N . THR A 1 436 ? 18.567 -36.998 -3.359 1.00 92.00 436 THR A N 1
ATOM 3510 C CA . THR A 1 436 ? 17.878 -35.704 -3.400 1.00 92.00 436 THR A CA 1
ATOM 3511 C C . THR A 1 436 ? 18.543 -34.800 -4.444 1.00 92.00 436 THR A C 1
ATOM 3513 O O . THR A 1 436 ? 19.739 -34.530 -4.351 1.00 92.00 436 THR A O 1
ATOM 3516 N N . ILE A 1 437 ? 17.797 -34.316 -5.437 1.00 89.69 437 ILE A N 1
ATOM 3517 C CA . ILE A 1 437 ? 18.335 -33.524 -6.560 1.00 89.69 437 ILE A CA 1
ATOM 3518 C C . ILE A 1 437 ? 18.472 -32.040 -6.178 1.00 89.69 437 ILE A C 1
ATOM 3520 O O . ILE A 1 437 ? 17.577 -31.472 -5.553 1.00 89.69 437 ILE A O 1
ATOM 3524 N N . ILE A 1 438 ? 19.589 -31.414 -6.571 1.00 89.31 438 ILE A N 1
ATOM 3525 C CA . ILE A 1 438 ? 19.922 -29.996 -6.323 1.00 89.31 438 ILE A CA 1
ATOM 3526 C C . ILE A 1 438 ? 20.033 -29.216 -7.644 1.00 89.31 438 ILE A C 1
ATOM 3528 O O . ILE A 1 438 ? 19.475 -28.131 -7.756 1.00 89.31 438 ILE A O 1
ATOM 3532 N N . ASP A 1 439 ? 20.702 -29.770 -8.658 1.00 83.06 439 ASP A N 1
ATOM 3533 C CA . ASP A 1 439 ? 20.634 -29.293 -10.048 1.00 83.06 439 ASP A CA 1
ATOM 3534 C C . ASP A 1 439 ? 20.426 -30.509 -10.954 1.00 83.06 439 ASP A C 1
ATOM 3536 O O . ASP A 1 439 ? 21.290 -31.382 -11.046 1.00 83.06 439 ASP A O 1
ATOM 3540 N N . GLY A 1 440 ? 19.253 -30.565 -11.582 1.00 75.44 440 GLY A N 1
ATOM 3541 C CA . GLY A 1 440 ? 18.856 -31.604 -12.529 1.00 75.44 440 GLY A CA 1
ATOM 3542 C C . GLY A 1 440 ? 18.501 -31.030 -13.898 1.00 75.44 440 GLY A C 1
ATOM 3543 O O . GLY A 1 440 ? 17.545 -31.479 -14.527 1.00 75.44 440 GLY A O 1
ATOM 3544 N N . SER A 1 441 ? 19.216 -29.988 -14.333 1.00 72.25 441 SER A N 1
ATOM 3545 C CA . SER A 1 441 ? 19.030 -29.366 -15.648 1.00 72.25 441 SER A CA 1
ATOM 3546 C C . SER A 1 441 ? 19.100 -30.421 -16.764 1.00 72.25 441 SER A C 1
ATOM 3548 O O . SER A 1 441 ? 20.133 -31.066 -16.945 1.00 72.25 441 SER A O 1
ATOM 3550 N N . ALA A 1 442 ? 18.016 -30.590 -17.532 1.00 64.25 442 ALA A N 1
ATOM 3551 C CA . ALA A 1 442 ? 17.885 -31.649 -18.544 1.00 64.25 442 ALA A CA 1
ATOM 3552 C C . ALA A 1 442 ? 18.961 -31.599 -19.650 1.00 64.25 442 ALA A C 1
ATOM 3554 O O . ALA A 1 442 ? 19.312 -32.626 -20.226 1.00 64.25 442 ALA A O 1
ATOM 3555 N N . GLU A 1 443 ? 19.499 -30.408 -19.923 1.00 64.44 443 GLU A N 1
ATOM 3556 C CA . GLU A 1 443 ? 20.545 -30.180 -20.924 1.00 64.44 443 GLU A CA 1
ATOM 3557 C C . GLU A 1 443 ? 21.917 -30.740 -20.500 1.00 64.44 443 GLU A C 1
ATOM 3559 O O . GLU A 1 443 ? 22.715 -31.083 -21.368 1.00 64.44 443 GLU A O 1
ATOM 3564 N N . LYS A 1 444 ? 22.185 -30.880 -19.190 1.00 74.25 444 LYS A N 1
ATOM 3565 C CA . LYS A 1 444 ? 23.468 -31.360 -18.641 1.00 74.25 444 LYS A CA 1
ATOM 3566 C C . LYS A 1 444 ? 23.531 -32.884 -18.558 1.00 74.25 444 LYS A C 1
ATOM 3568 O O . LYS A 1 444 ? 22.520 -33.538 -18.295 1.00 74.25 444 LYS A O 1
ATOM 3573 N N . TYR A 1 445 ? 24.717 -33.466 -18.714 1.00 82.19 445 TYR A N 1
ATOM 3574 C CA . TYR A 1 445 ? 25.011 -34.856 -18.351 1.00 82.19 445 TYR A CA 1
ATOM 3575 C C . TYR A 1 445 ? 25.254 -35.018 -16.847 1.00 82.19 445 TYR A C 1
ATOM 3577 O O . TYR A 1 445 ? 24.720 -35.938 -16.221 1.00 82.19 445 TYR A O 1
ATOM 3585 N N . TRP A 1 446 ? 26.044 -34.110 -16.274 1.00 86.25 446 TRP A N 1
ATOM 3586 C CA . TRP A 1 446 ? 26.436 -34.106 -14.873 1.00 86.25 446 TRP A CA 1
ATOM 3587 C C . TRP A 1 446 ? 25.394 -33.375 -14.028 1.00 86.25 446 TRP A C 1
ATOM 3589 O O . TRP A 1 446 ? 25.350 -32.146 -13.957 1.00 86.25 446 TRP A O 1
ATOM 3599 N N . TRP A 1 447 ? 24.548 -34.156 -13.368 1.00 88.81 447 TRP A N 1
ATOM 3600 C CA . TRP A 1 447 ? 23.576 -33.671 -12.395 1.00 88.81 447 TRP A CA 1
ATOM 3601 C C . TRP A 1 447 ? 24.182 -33.594 -11.007 1.00 88.81 447 TRP A C 1
ATOM 3603 O O . TRP A 1 447 ? 25.087 -34.358 -10.685 1.00 88.81 447 TRP A O 1
ATOM 3613 N N . LYS A 1 448 ? 23.660 -32.696 -10.170 1.00 90.06 448 LYS A N 1
ATOM 3614 C CA . LYS A 1 448 ? 24.097 -32.506 -8.786 1.00 90.06 448 LYS A CA 1
ATOM 3615 C C . LYS A 1 448 ? 22.990 -32.895 -7.818 1.00 90.06 448 LYS A C 1
ATOM 3617 O O . LYS A 1 448 ? 21.850 -32.448 -7.948 1.00 90.06 448 LYS A O 1
ATOM 3622 N N . GLY A 1 449 ? 23.345 -33.647 -6.786 1.00 91.94 449 GLY A N 1
ATOM 3623 C CA . GLY A 1 449 ? 22.427 -34.027 -5.717 1.00 91.94 449 GLY A CA 1
ATOM 3624 C C . GLY A 1 449 ? 23.152 -34.486 -4.459 1.00 91.94 449 GLY A C 1
ATOM 3625 O O . GLY A 1 449 ? 24.381 -34.556 -4.429 1.00 91.94 449 GLY A O 1
ATOM 3626 N N . GLN A 1 450 ? 22.375 -34.786 -3.424 1.00 93.88 450 GLN A N 1
ATOM 3627 C CA . GLN A 1 450 ? 22.825 -35.358 -2.161 1.00 93.88 450 GLN A CA 1
ATOM 3628 C C . GLN A 1 450 ? 22.364 -36.814 -2.067 1.00 93.88 450 GLN A C 1
ATOM 3630 O O . GLN A 1 450 ? 21.192 -37.112 -2.286 1.00 93.88 450 GLN A O 1
ATOM 3635 N N . ASN A 1 451 ? 23.269 -37.723 -1.714 1.00 93.81 451 ASN A N 1
ATOM 3636 C CA . ASN A 1 451 ? 22.932 -39.120 -1.455 1.00 93.81 451 ASN A CA 1
ATOM 3637 C C . ASN A 1 451 ? 22.366 -39.239 -0.031 1.00 93.81 451 ASN A C 1
ATOM 3639 O O . ASN A 1 451 ? 23.071 -38.969 0.939 1.00 93.81 451 ASN A O 1
ATOM 3643 N N . ASN A 1 452 ? 21.105 -39.650 0.118 1.00 92.00 452 ASN A N 1
ATOM 3644 C CA . ASN A 1 452 ? 20.421 -39.682 1.414 1.00 92.00 452 ASN A CA 1
ATOM 3645 C C . ASN A 1 452 ? 21.040 -40.687 2.409 1.00 92.00 452 ASN A C 1
ATOM 3647 O O . ASN A 1 452 ? 20.812 -40.555 3.609 1.00 92.00 452 ASN A O 1
ATOM 3651 N N . ARG A 1 453 ? 21.812 -41.683 1.942 1.00 92.12 453 ARG A N 1
ATOM 3652 C CA . ARG A 1 453 ? 22.492 -42.672 2.801 1.00 92.12 453 ARG A CA 1
ATOM 3653 C C . ARG A 1 453 ? 23.816 -42.150 3.361 1.00 92.12 453 ARG A C 1
ATOM 3655 O O . ARG A 1 453 ? 24.144 -42.446 4.505 1.00 92.12 453 ARG A O 1
ATOM 3662 N N . THR A 1 454 ? 24.597 -41.422 2.563 1.00 91.25 454 THR A N 1
ATOM 3663 C CA . THR A 1 454 ? 25.930 -40.923 2.969 1.00 91.25 454 THR A CA 1
ATOM 3664 C C . THR A 1 454 ? 25.922 -39.455 3.395 1.00 91.25 454 THR A C 1
ATOM 3666 O O . THR A 1 454 ? 26.890 -38.989 3.991 1.00 91.25 454 THR A O 1
ATOM 3669 N N . LEU A 1 455 ? 24.854 -38.723 3.062 1.00 91.38 455 LEU A N 1
ATOM 3670 C CA . LEU A 1 455 ? 24.695 -37.264 3.143 1.00 91.38 455 LEU A CA 1
ATOM 3671 C C . LEU A 1 455 ? 25.734 -36.454 2.349 1.00 91.38 455 LEU A C 1
ATOM 3673 O O . LEU A 1 455 ? 25.668 -35.223 2.324 1.00 91.38 455 LEU A O 1
ATOM 3677 N N . LEU A 1 456 ? 26.634 -37.126 1.626 1.00 90.25 456 LEU A N 1
ATOM 3678 C CA . LEU A 1 456 ? 27.562 -36.492 0.701 1.00 90.25 456 LEU A CA 1
ATOM 3679 C C . LEU A 1 456 ? 26.801 -35.906 -0.488 1.00 90.25 456 LEU A C 1
ATOM 3681 O O . LEU A 1 456 ? 25.785 -36.439 -0.939 1.00 90.25 456 LEU A O 1
ATOM 3685 N N . THR A 1 457 ? 27.322 -34.796 -0.995 1.00 89.88 457 THR A N 1
ATOM 3686 C CA . THR A 1 457 ? 26.777 -34.064 -2.138 1.00 89.88 457 THR A CA 1
ATOM 3687 C C . THR A 1 457 ? 27.849 -33.953 -3.208 1.00 89.88 457 THR A C 1
ATOM 3689 O O . THR A 1 457 ? 29.014 -33.716 -2.896 1.00 89.88 457 THR A O 1
ATOM 3692 N N . GLY A 1 458 ? 27.462 -34.099 -4.470 1.00 90.12 458 GLY A N 1
ATOM 3693 C CA . GLY A 1 458 ? 28.379 -34.002 -5.599 1.00 90.12 458 GLY A CA 1
ATOM 3694 C C . GLY A 1 458 ? 27.661 -34.213 -6.923 1.00 90.12 458 GLY A C 1
ATOM 3695 O O . GLY A 1 458 ? 26.431 -34.316 -6.960 1.00 90.12 458 GLY A O 1
ATOM 3696 N N . SER A 1 459 ? 28.439 -34.258 -8.001 1.00 91.38 459 SER A N 1
ATOM 3697 C CA . SER A 1 459 ? 27.916 -34.490 -9.346 1.00 91.38 459 SER A CA 1
ATOM 3698 C C . SER A 1 459 ? 27.938 -35.977 -9.711 1.00 91.38 459 SER A C 1
ATOM 3700 O O . SER A 1 459 ? 28.820 -36.701 -9.258 1.00 91.38 459 SER A O 1
ATOM 3702 N N . PHE A 1 460 ? 27.007 -36.427 -10.549 1.00 91.31 460 PHE A N 1
ATOM 3703 C CA . PHE A 1 460 ? 26.898 -37.800 -11.058 1.00 91.31 460 PHE A CA 1
ATOM 3704 C C . PHE A 1 460 ? 26.218 -37.815 -12.446 1.00 91.31 460 PHE A C 1
ATOM 3706 O O . PHE A 1 460 ? 25.584 -36.825 -12.822 1.00 91.31 460 PHE A O 1
ATOM 3713 N N . PRO A 1 461 ? 26.324 -38.904 -13.229 1.00 88.62 461 PRO A N 1
ATOM 3714 C CA . PRO A 1 461 ? 25.636 -39.023 -14.515 1.00 88.62 461 PRO A CA 1
ATOM 3715 C C . PRO A 1 461 ? 24.109 -39.119 -14.354 1.00 88.62 461 PRO A C 1
ATOM 3717 O O . PRO A 1 461 ? 23.612 -39.996 -13.642 1.00 88.62 461 PRO A O 1
ATOM 3720 N N . ARG A 1 462 ? 23.340 -38.265 -15.047 1.00 82.62 462 ARG A N 1
ATOM 3721 C CA . ARG A 1 462 ? 21.860 -38.239 -14.963 1.00 82.62 462 ARG A CA 1
ATOM 3722 C C . ARG A 1 462 ? 21.180 -39.583 -15.272 1.00 82.62 462 ARG A C 1
ATOM 3724 O O . ARG A 1 462 ? 20.116 -39.881 -14.739 1.00 82.62 462 ARG A O 1
ATOM 3731 N N . ASN A 1 463 ? 21.783 -40.396 -16.140 1.00 82.12 463 ASN A N 1
ATOM 3732 C CA . ASN A 1 463 ? 21.228 -41.657 -16.641 1.00 82.12 463 ASN A CA 1
ATOM 3733 C C . ASN A 1 463 ? 21.237 -42.785 -15.597 1.00 82.12 463 ASN A C 1
ATOM 3735 O O . ASN A 1 463 ? 20.547 -43.784 -15.789 1.00 82.12 463 ASN A O 1
ATOM 3739 N N . LEU A 1 464 ? 21.960 -42.617 -14.487 1.00 84.94 464 LEU A N 1
ATOM 3740 C CA . LEU A 1 464 ? 21.998 -43.575 -13.380 1.00 84.94 464 LEU A CA 1
ATOM 3741 C C . LEU A 1 464 ? 20.840 -43.407 -12.388 1.00 84.94 464 LEU A C 1
ATOM 3743 O O . LEU A 1 464 ? 20.870 -44.016 -11.322 1.00 84.94 464 LEU A O 1
ATOM 3747 N N . LEU A 1 465 ? 19.821 -42.604 -12.707 1.00 83.81 465 LEU A N 1
ATOM 3748 C CA . LEU A 1 465 ? 18.650 -42.387 -11.857 1.00 83.81 465 LEU A CA 1
ATOM 3749 C C . LEU A 1 465 ? 17.364 -42.993 -12.431 1.00 83.81 465 LEU A C 1
ATOM 3751 O O . LEU A 1 465 ? 17.168 -43.095 -13.643 1.00 83.81 465 LEU A O 1
ATOM 3755 N N . ASP A 1 466 ? 16.466 -43.364 -11.521 1.00 77.88 466 ASP A N 1
ATOM 3756 C CA . ASP A 1 466 ? 15.124 -43.861 -11.794 1.00 77.88 466 ASP A CA 1
ATOM 3757 C C . ASP A 1 466 ? 14.060 -42.978 -11.133 1.00 77.88 466 ASP A C 1
ATOM 3759 O O . ASP A 1 466 ? 14.141 -42.652 -9.941 1.00 77.88 466 ASP A O 1
ATOM 3763 N N . ALA A 1 467 ? 13.046 -42.609 -11.914 1.00 64.69 467 ALA A N 1
ATOM 3764 C CA . ALA A 1 467 ? 11.883 -41.874 -11.438 1.00 64.69 467 ALA A CA 1
ATOM 3765 C C . ALA A 1 467 ? 10.856 -42.873 -10.887 1.00 64.69 467 ALA A C 1
ATOM 3767 O O . ALA A 1 467 ? 10.188 -43.576 -11.641 1.00 64.69 467 ALA A O 1
ATOM 3768 N N . GLN A 1 468 ? 10.695 -42.939 -9.562 1.00 57.41 468 GLN A N 1
ATOM 3769 C CA . GLN A 1 468 ? 9.868 -43.960 -8.893 1.00 57.41 468 GLN A CA 1
ATOM 3770 C C . GLN A 1 468 ? 8.337 -43.782 -9.060 1.00 57.41 468 GLN A C 1
ATOM 3772 O O . GLN A 1 468 ? 7.561 -44.216 -8.207 1.00 57.41 468 GLN A O 1
ATOM 3777 N N . ARG A 1 469 ? 7.868 -43.115 -10.121 1.00 55.53 469 ARG A N 1
ATOM 3778 C CA . ARG A 1 469 ? 6.452 -42.797 -10.350 1.00 55.53 469 ARG A CA 1
ATOM 3779 C C . ARG A 1 469 ? 6.140 -42.715 -11.848 1.00 55.53 469 ARG A C 1
ATOM 3781 O O . ARG A 1 469 ? 6.912 -42.146 -12.610 1.00 55.53 469 ARG A O 1
ATOM 3788 N N . ARG A 1 470 ? 4.960 -43.207 -12.251 1.00 46.16 470 ARG A N 1
ATOM 3789 C CA . ARG A 1 470 ? 4.405 -42.991 -13.601 1.00 46.16 470 ARG A CA 1
ATOM 3790 C C . ARG A 1 470 ? 4.143 -41.500 -13.884 1.00 46.16 470 ARG A C 1
ATOM 3792 O O . ARG A 1 470 ? 3.790 -40.742 -12.977 1.00 46.16 470 ARG A O 1
ATOM 3799 N N . ILE A 1 471 ? 4.301 -41.129 -15.152 1.00 48.59 471 ILE A N 1
ATOM 3800 C CA . ILE A 1 471 ? 4.109 -39.778 -15.700 1.00 48.59 471 ILE A CA 1
ATOM 3801 C C . ILE A 1 471 ? 2.602 -39.460 -15.797 1.00 48.59 471 ILE A C 1
ATOM 3803 O O . ILE A 1 471 ? 1.818 -40.317 -16.208 1.00 48.59 471 ILE A O 1
ATOM 3807 N N . ASN A 1 472 ? 2.202 -38.242 -15.421 1.00 49.09 472 ASN A N 1
ATOM 3808 C CA . ASN A 1 472 ? 0.871 -37.660 -15.632 1.00 49.09 472 ASN A CA 1
ATOM 3809 C C . ASN A 1 472 ? 0.919 -36.579 -16.743 1.00 49.09 472 ASN A C 1
ATOM 3811 O O . ASN A 1 472 ? 1.990 -36.153 -17.168 1.00 49.09 472 ASN A O 1
ATOM 3815 N N . SER A 1 473 ? -0.249 -36.083 -17.167 1.00 44.75 473 SER A N 1
ATOM 3816 C CA . SER A 1 473 ? -0.425 -34.979 -18.135 1.00 44.75 473 SER A CA 1
ATOM 3817 C C . SER A 1 473 ? 0.334 -33.689 -17.804 1.00 44.75 473 SER A C 1
ATOM 3819 O O . SER A 1 473 ? 0.730 -32.958 -18.705 1.00 44.75 473 SER A O 1
ATOM 3821 N N . ASP A 1 474 ? 0.537 -33.410 -16.519 1.00 43.81 474 ASP A N 1
ATOM 3822 C CA . ASP A 1 474 ? 0.969 -32.094 -16.024 1.00 43.81 474 ASP A CA 1
ATOM 3823 C C . ASP A 1 474 ? 2.503 -31.998 -15.877 1.00 43.81 474 ASP A C 1
ATOM 3825 O O . ASP A 1 474 ? 3.045 -31.012 -15.381 1.00 43.81 474 ASP A O 1
ATOM 3829 N N . ASP A 1 475 ? 3.208 -33.062 -16.265 1.00 46.28 475 ASP A N 1
ATOM 3830 C CA . ASP A 1 475 ? 4.608 -33.332 -15.923 1.00 46.28 475 ASP A CA 1
ATOM 3831 C C . ASP A 1 475 ? 5.595 -33.038 -17.066 1.00 46.28 475 ASP A C 1
ATOM 3833 O O . ASP A 1 475 ? 6.742 -33.483 -17.044 1.00 46.28 475 ASP A O 1
ATOM 3837 N N . ILE A 1 476 ? 5.125 -32.342 -18.099 1.00 46.53 476 ILE A N 1
ATOM 3838 C CA . ILE A 1 476 ? 5.606 -32.512 -19.469 1.00 46.53 476 ILE A CA 1
ATOM 3839 C C . ILE A 1 476 ? 6.398 -31.285 -19.962 1.00 46.53 476 ILE A C 1
ATOM 3841 O O . ILE A 1 476 ? 6.032 -30.143 -19.683 1.00 46.53 476 ILE A O 1
ATOM 3845 N N . SER A 1 477 ? 7.504 -31.506 -20.687 1.00 46.78 477 SER A N 1
ATOM 3846 C CA . SER A 1 477 ? 8.486 -30.468 -21.042 1.00 46.78 477 SER A CA 1
ATOM 3847 C C . SER A 1 477 ? 8.609 -30.163 -22.541 1.00 46.78 477 SER A C 1
ATOM 3849 O O . SER A 1 477 ? 8.462 -31.037 -23.399 1.00 46.78 477 SER A O 1
ATOM 3851 N N . LEU A 1 478 ? 8.986 -28.912 -22.833 1.00 43.44 478 LEU A N 1
ATOM 3852 C CA . LEU A 1 478 ? 9.415 -28.434 -24.154 1.00 43.44 478 LEU A CA 1
ATOM 3853 C C . LEU A 1 478 ? 10.590 -29.258 -24.728 1.00 43.44 478 LEU A C 1
ATOM 3855 O O . LEU A 1 478 ? 11.364 -29.826 -23.954 1.00 43.44 478 LEU A O 1
ATOM 3859 N N . PRO A 1 479 ? 10.756 -29.298 -26.066 1.00 47.06 479 PRO A N 1
ATOM 3860 C CA . PRO A 1 479 ? 11.874 -29.992 -26.699 1.00 47.06 479 PRO A CA 1
ATOM 3861 C C . PRO A 1 479 ? 13.229 -29.356 -26.360 1.00 47.06 479 PRO A C 1
ATOM 3863 O O . PRO A 1 479 ? 13.336 -28.142 -26.171 1.00 47.06 479 PRO A O 1
ATOM 3866 N N . LEU A 1 480 ? 14.276 -30.189 -26.323 1.00 49.78 480 LEU A N 1
ATOM 3867 C CA . LEU A 1 480 ? 15.661 -29.741 -26.144 1.00 49.78 480 LEU A CA 1
ATOM 3868 C C . LEU A 1 480 ? 16.079 -28.779 -27.266 1.00 49.78 480 LEU A C 1
ATOM 3870 O O . LEU A 1 480 ? 15.709 -28.949 -28.430 1.00 49.78 480 LEU A O 1
ATOM 3874 N N . LYS A 1 481 ? 16.917 -27.795 -26.927 1.00 44.31 481 LYS A N 1
ATOM 3875 C CA . LYS A 1 481 ? 17.499 -26.854 -27.890 1.00 44.31 481 LYS A CA 1
ATOM 3876 C C . LYS A 1 481 ? 18.241 -27.628 -28.992 1.00 44.31 481 LYS A C 1
ATOM 3878 O O . LYS A 1 481 ? 19.103 -28.450 -28.697 1.00 44.31 481 LYS A O 1
ATOM 3883 N N . ASN A 1 482 ? 17.893 -27.362 -30.252 1.00 45.47 482 ASN A N 1
ATOM 3884 C CA . ASN A 1 482 ? 18.365 -28.079 -31.449 1.00 45.47 482 ASN A CA 1
ATOM 3885 C C . ASN A 1 482 ? 17.940 -29.567 -31.544 1.00 45.47 482 ASN A C 1
ATOM 3887 O O . ASN A 1 482 ? 18.624 -30.356 -32.191 1.00 45.47 482 ASN A O 1
ATOM 3891 N N . SER A 1 483 ? 16.810 -29.960 -30.942 1.00 49.56 483 SER A N 1
ATOM 3892 C CA . SER A 1 483 ? 16.266 -31.323 -31.023 1.00 49.56 483 SER A CA 1
ATOM 3893 C C . SER A 1 483 ? 14.766 -31.350 -31.331 1.00 49.56 483 SER A C 1
ATOM 3895 O O . SER A 1 483 ? 14.018 -30.473 -30.907 1.00 49.56 483 SER A O 1
ATOM 3897 N N . PHE A 1 484 ? 14.316 -32.407 -32.013 1.00 46.06 484 PHE A N 1
ATOM 3898 C CA . PHE A 1 484 ? 12.896 -32.706 -32.257 1.00 46.06 484 PHE A CA 1
ATOM 3899 C C . PHE A 1 484 ? 12.292 -33.664 -31.211 1.00 46.06 484 PHE A C 1
ATOM 3901 O O . PHE A 1 484 ? 11.182 -34.162 -31.391 1.00 46.06 484 PHE A O 1
ATOM 3908 N N . ILE A 1 485 ? 13.005 -33.960 -30.117 1.00 51.00 485 ILE A N 1
ATOM 3909 C CA . ILE A 1 485 ? 12.482 -34.802 -29.031 1.00 51.00 485 ILE A CA 1
ATOM 3910 C C . ILE A 1 485 ? 11.458 -33.993 -28.229 1.00 51.00 485 ILE A C 1
ATOM 3912 O O . ILE A 1 485 ? 11.814 -33.206 -27.353 1.00 51.00 485 ILE A O 1
ATOM 3916 N N . HIS A 1 486 ? 10.182 -34.185 -28.555 1.00 44.12 486 HIS A N 1
ATOM 3917 C CA . HIS A 1 486 ? 9.048 -33.601 -27.846 1.00 44.12 486 HIS A CA 1
ATOM 3918 C C . HIS A 1 486 ? 8.598 -34.466 -26.670 1.00 44.12 486 HIS A C 1
ATOM 3920 O O . HIS A 1 486 ? 8.612 -35.693 -26.740 1.00 44.12 486 HIS A O 1
ATOM 3926 N N . THR A 1 487 ? 8.025 -33.807 -25.666 1.00 43.03 487 THR A N 1
ATOM 3927 C CA . THR A 1 487 ? 6.943 -34.379 -24.858 1.00 43.03 487 THR A CA 1
ATOM 3928 C C . THR A 1 487 ? 5.742 -33.403 -24.910 1.00 43.03 487 THR A C 1
ATOM 3930 O O . THR A 1 487 ? 5.935 -32.232 -25.236 1.00 43.03 487 THR A O 1
ATOM 3933 N N . GLY A 1 488 ? 4.503 -33.889 -24.732 1.00 32.56 488 GLY A N 1
ATOM 3934 C CA . GLY A 1 488 ? 3.224 -33.179 -25.007 1.00 32.56 488 GLY A CA 1
ATOM 3935 C C . GLY A 1 488 ? 2.856 -31.898 -24.206 1.00 32.56 488 GLY A C 1
ATOM 3936 O O . GLY A 1 488 ? 3.711 -31.163 -23.718 1.00 32.56 488 GLY A O 1
ATOM 3937 N N . HIS A 1 489 ? 1.561 -31.552 -24.156 1.00 33.25 489 HIS A N 1
ATOM 3938 C CA . HIS A 1 489 ? 1.021 -30.236 -23.723 1.00 33.25 489 HIS A CA 1
ATOM 3939 C C . HIS A 1 489 ? -0.277 -30.429 -22.891 1.00 33.25 489 HIS A C 1
ATOM 3941 O O . HIS A 1 489 ? -0.806 -31.537 -22.897 1.00 33.25 489 HIS A O 1
ATOM 3947 N N . MET A 1 490 ? -0.885 -29.467 -22.174 1.00 29.58 490 MET A N 1
ATOM 3948 C CA . MET A 1 490 ? -0.795 -27.985 -22.068 1.00 29.58 490 MET A CA 1
ATOM 3949 C C . MET A 1 490 ? -0.817 -27.552 -20.572 1.00 29.58 490 MET A C 1
ATOM 3951 O O . MET A 1 490 ? -0.999 -28.403 -19.711 1.00 29.58 490 MET A O 1
ATOM 3955 N N . GLY A 1 491 ? -0.656 -26.289 -20.140 1.00 39.69 491 GLY A N 1
ATOM 3956 C CA . GLY A 1 491 ? -0.512 -24.994 -20.839 1.00 39.69 491 GLY A CA 1
ATOM 3957 C C . GLY A 1 491 ? -1.700 -24.034 -20.588 1.00 39.69 491 GLY A C 1
ATOM 3958 O O . GLY A 1 491 ? -2.835 -24.415 -20.844 1.00 39.69 491 GLY A O 1
ATOM 3959 N N . ALA A 1 492 ? -1.451 -22.800 -20.107 1.00 27.50 492 ALA A N 1
ATOM 3960 C CA . ALA A 1 492 ? -2.490 -21.767 -19.884 1.00 27.50 492 ALA A CA 1
ATOM 3961 C C . ALA A 1 492 ? -1.967 -20.309 -19.910 1.00 27.50 492 ALA A C 1
ATOM 3963 O O . ALA A 1 492 ? -2.638 -19.446 -20.464 1.00 27.50 492 ALA A O 1
ATOM 3964 N N . ASP A 1 493 ? -0.763 -20.040 -19.382 1.00 35.69 493 ASP A N 1
ATOM 3965 C CA . ASP A 1 493 ? -0.062 -18.749 -19.541 1.00 35.69 493 ASP A CA 1
ATOM 3966 C C . ASP A 1 493 ? 1.420 -18.954 -19.936 1.00 35.69 493 ASP A C 1
ATOM 3968 O O . ASP A 1 493 ? 1.885 -20.088 -20.103 1.00 35.69 493 ASP A O 1
ATOM 3972 N N . SER A 1 494 ? 2.136 -17.874 -20.254 1.00 42.53 494 SER A N 1
ATOM 3973 C CA . SER A 1 494 ? 2.748 -17.795 -21.578 1.00 42.53 494 SER A CA 1
ATOM 3974 C C . SER A 1 494 ? 4.251 -17.451 -21.614 1.00 42.53 494 SER A C 1
ATOM 3976 O O . SER A 1 494 ? 4.694 -16.348 -21.317 1.00 42.53 494 SER A O 1
ATOM 3978 N N . LYS A 1 495 ? 5.030 -18.393 -22.180 1.00 34.69 495 LYS A N 1
ATOM 3979 C CA . LYS A 1 495 ? 6.395 -18.222 -22.742 1.00 34.69 495 LYS A CA 1
ATOM 3980 C C . LYS A 1 495 ? 7.631 -18.228 -21.805 1.00 34.69 495 LYS A C 1
ATOM 3982 O O . LYS A 1 495 ? 8.593 -17.542 -22.146 1.00 34.69 495 LYS A O 1
ATOM 3987 N N . LYS A 1 496 ? 7.695 -19.059 -20.744 1.00 37.91 496 LYS A N 1
ATOM 3988 C CA . LYS A 1 496 ? 8.927 -19.781 -20.270 1.00 37.91 496 LYS A CA 1
ATOM 3989 C C . LYS A 1 496 ? 8.702 -20.538 -18.939 1.00 37.91 496 LYS A C 1
ATOM 3991 O O . LYS A 1 496 ? 9.090 -20.063 -17.880 1.00 37.91 496 LYS A O 1
ATOM 3996 N N . ASN A 1 497 ? 8.173 -21.761 -19.000 1.00 34.72 497 ASN A N 1
ATOM 3997 C CA . ASN A 1 497 ? 8.292 -22.729 -17.897 1.00 34.72 497 ASN A CA 1
ATOM 3998 C C . ASN A 1 497 ? 9.153 -23.916 -18.350 1.00 34.72 497 ASN A C 1
ATOM 4000 O O . ASN A 1 497 ? 9.079 -24.328 -19.508 1.00 34.72 497 ASN A O 1
ATOM 4004 N N . TRP A 1 498 ? 10.034 -24.398 -17.468 1.00 40.03 498 TRP A N 1
ATOM 4005 C CA . TRP A 1 498 ? 11.102 -25.361 -17.781 1.00 40.03 498 TRP A CA 1
ATOM 4006 C C . TRP A 1 498 ? 10.873 -26.704 -17.064 1.00 40.03 498 TRP A C 1
ATOM 4008 O O . TRP A 1 498 ? 10.170 -26.759 -16.056 1.00 40.03 498 TRP A O 1
ATOM 4018 N N . GLY A 1 499 ? 11.429 -27.790 -17.612 1.00 40.75 499 GLY A N 1
ATOM 4019 C CA . GLY A 1 499 ? 11.127 -29.167 -17.195 1.00 40.75 499 GLY A CA 1
ATOM 4020 C C . GLY A 1 499 ? 11.508 -29.504 -15.746 1.00 40.75 499 GLY A C 1
ATOM 4021 O O . GLY A 1 499 ? 12.490 -28.997 -15.210 1.00 40.75 499 GLY A O 1
ATOM 4022 N N . HIS A 1 500 ? 10.733 -30.394 -15.120 1.00 40.12 500 HIS A N 1
ATOM 4023 C CA . HIS A 1 500 ? 10.871 -30.771 -13.710 1.00 40.12 500 HIS A CA 1
ATOM 4024 C C . HIS A 1 500 ? 11.759 -32.029 -13.543 1.00 40.12 500 HIS A C 1
ATOM 4026 O O . HIS A 1 500 ? 11.324 -33.118 -13.931 1.00 40.12 500 HIS A O 1
ATOM 4032 N N . PRO A 1 501 ? 12.953 -31.949 -12.910 1.00 40.09 501 PRO A N 1
ATOM 4033 C CA . PRO A 1 501 ? 13.954 -33.031 -12.918 1.00 40.09 501 PRO A CA 1
ATOM 4034 C C . PRO A 1 501 ? 13.467 -34.422 -12.488 1.00 40.09 501 PRO A C 1
ATOM 4036 O O . PRO A 1 501 ? 13.928 -35.432 -13.006 1.00 40.09 501 PRO A O 1
ATOM 4039 N N . GLY A 1 502 ? 12.497 -34.496 -11.572 1.00 43.12 502 GLY A N 1
ATOM 4040 C CA . GLY A 1 502 ? 11.975 -35.766 -11.055 1.00 43.12 502 GLY A CA 1
ATOM 4041 C C . GLY A 1 502 ? 11.083 -36.560 -12.014 1.00 43.12 502 GLY A C 1
ATOM 4042 O O . GLY A 1 502 ? 10.556 -37.590 -11.601 1.00 43.12 502 GLY A O 1
ATOM 4043 N N . LYS A 1 503 ? 10.833 -36.061 -13.234 1.00 52.75 503 LYS A N 1
ATOM 4044 C CA . LYS A 1 503 ? 9.882 -36.643 -14.201 1.00 52.75 503 LYS A CA 1
ATOM 4045 C C . LYS A 1 503 ? 10.370 -36.558 -15.650 1.00 52.75 503 LYS A C 1
ATOM 4047 O O . LYS A 1 503 ? 9.599 -36.318 -16.571 1.00 52.75 503 LYS A O 1
ATOM 4052 N N . ILE A 1 504 ? 11.671 -36.741 -15.839 1.00 50.84 504 ILE A N 1
ATOM 4053 C CA . ILE A 1 504 ? 12.286 -36.755 -17.164 1.00 50.84 504 ILE A CA 1
ATOM 4054 C C . ILE A 1 504 ? 12.088 -38.124 -17.827 1.00 50.84 504 ILE A C 1
ATOM 4056 O O . ILE A 1 504 ? 12.347 -39.159 -17.214 1.00 50.84 504 ILE A O 1
ATOM 4060 N N . ASP A 1 505 ? 11.629 -38.103 -19.080 1.00 51.72 505 ASP A N 1
ATOM 4061 C CA . ASP A 1 505 ? 11.446 -39.286 -19.926 1.00 51.72 505 ASP A CA 1
ATOM 4062 C C . ASP A 1 505 ? 12.765 -40.067 -20.090 1.00 51.72 505 ASP A C 1
ATOM 4064 O O . ASP A 1 505 ? 13.859 -39.491 -20.140 1.00 51.72 505 ASP A O 1
ATOM 4068 N N . GLU A 1 506 ? 12.683 -41.391 -20.205 1.00 55.41 506 GLU A N 1
ATOM 4069 C CA . GLU A 1 506 ? 13.866 -42.229 -20.370 1.00 55.41 506 GLU A CA 1
ATOM 4070 C C . GLU A 1 506 ? 14.641 -41.906 -21.663 1.00 55.41 506 GLU A C 1
ATOM 4072 O O . GLU A 1 506 ? 15.868 -42.034 -21.683 1.00 55.41 506 GLU A O 1
ATOM 4077 N N . ILE A 1 507 ? 13.972 -41.389 -22.704 1.00 52.16 507 ILE A N 1
ATOM 4078 C CA . ILE A 1 507 ? 14.628 -40.902 -23.930 1.00 52.16 507 ILE A CA 1
ATOM 4079 C C . ILE A 1 507 ? 15.545 -39.691 -23.673 1.00 52.16 507 ILE A C 1
ATOM 4081 O O . ILE A 1 507 ? 16.595 -39.565 -24.302 1.00 52.16 507 ILE A O 1
ATOM 4085 N N . PHE A 1 508 ? 15.199 -38.828 -22.711 1.00 54.97 508 PHE A N 1
ATOM 4086 C CA . PHE A 1 508 ? 16.010 -37.674 -22.313 1.00 54.97 508 PHE A CA 1
ATOM 4087 C C . PHE A 1 508 ? 17.131 -38.067 -21.345 1.00 54.97 508 PHE A C 1
ATOM 4089 O O . PHE A 1 508 ? 18.251 -37.572 -21.476 1.00 54.97 508 PHE A O 1
ATOM 4096 N N . LEU A 1 509 ? 16.891 -39.000 -20.413 1.00 57.72 509 LEU A N 1
ATOM 4097 C CA . LEU A 1 509 ? 17.972 -39.562 -19.589 1.00 57.72 509 LEU A CA 1
ATOM 4098 C C . LEU A 1 509 ? 19.081 -40.136 -20.490 1.00 57.72 509 LEU A C 1
ATOM 4100 O O . LEU A 1 509 ? 20.263 -39.843 -20.286 1.00 57.72 509 LEU A O 1
ATOM 4104 N N . ARG A 1 510 ? 18.676 -40.844 -21.553 1.00 60.97 510 ARG A N 1
ATOM 4105 C CA . ARG A 1 510 ? 19.524 -41.443 -22.597 1.00 60.97 510 ARG A CA 1
ATOM 4106 C C . ARG A 1 510 ? 19.937 -40.486 -23.740 1.00 60.97 510 ARG A C 1
ATOM 4108 O O . ARG A 1 510 ? 20.445 -40.992 -24.732 1.00 60.97 510 ARG A O 1
ATOM 4115 N N . ASN A 1 511 ? 19.717 -39.163 -23.618 1.00 57.19 511 ASN A N 1
ATOM 4116 C CA . ASN A 1 511 ? 19.820 -38.138 -24.686 1.00 57.19 511 ASN A CA 1
ATOM 4117 C C . ASN A 1 511 ? 20.772 -38.502 -25.858 1.00 57.19 511 ASN A C 1
ATOM 4119 O O . ASN A 1 511 ? 21.980 -38.585 -25.628 1.00 57.19 511 ASN A O 1
ATOM 4123 N N . PRO A 1 512 ? 20.269 -38.652 -27.101 1.00 55.25 512 PRO A N 1
ATOM 4124 C CA . PRO A 1 512 ? 21.084 -39.015 -28.264 1.00 55.25 512 PRO A CA 1
ATOM 4125 C C . PRO A 1 512 ? 21.965 -37.873 -28.806 1.00 55.25 512 PRO A C 1
ATOM 4127 O O . PRO A 1 512 ? 22.716 -38.088 -29.755 1.00 55.25 512 PRO A O 1
ATOM 4130 N N . LEU A 1 513 ? 21.878 -36.663 -28.241 1.00 57.31 513 LEU A N 1
ATOM 4131 C CA . LEU A 1 513 ? 22.794 -35.555 -28.518 1.00 57.31 513 LEU A CA 1
ATOM 4132 C C . LEU A 1 513 ? 23.841 -35.443 -27.404 1.00 57.31 513 LEU A C 1
ATOM 4134 O O . LEU A 1 513 ? 23.495 -35.491 -26.222 1.00 57.31 513 LEU A O 1
ATOM 4138 N N . ASN A 1 514 ? 25.104 -35.219 -27.781 1.00 64.69 514 ASN A N 1
ATOM 4139 C CA . ASN A 1 514 ? 26.189 -34.954 -26.834 1.00 64.69 514 ASN A CA 1
ATOM 4140 C C . ASN A 1 514 ? 25.875 -33.695 -25.995 1.00 64.69 514 ASN A C 1
ATOM 4142 O O . ASN A 1 514 ? 25.730 -32.613 -26.570 1.00 64.69 514 ASN A O 1
ATOM 4146 N N . PRO A 1 515 ? 25.763 -33.807 -24.658 1.00 69.19 515 PRO A N 1
ATOM 4147 C CA . PRO A 1 515 ? 25.487 -32.672 -23.777 1.00 69.19 515 PRO A CA 1
ATOM 4148 C C . PRO A 1 515 ? 26.607 -31.615 -23.792 1.00 69.19 515 PRO A C 1
ATOM 4150 O O . PRO A 1 515 ? 27.771 -31.983 -23.972 1.00 69.19 515 PRO A O 1
ATOM 4153 N N . PRO A 1 516 ? 26.310 -30.320 -23.558 1.00 67.50 516 PRO A N 1
ATOM 4154 C CA . PRO A 1 516 ? 27.315 -29.254 -23.627 1.00 67.50 516 PRO A CA 1
ATOM 4155 C C . PRO A 1 516 ? 28.480 -29.454 -22.645 1.00 67.50 516 PRO A C 1
ATOM 4157 O O . PRO A 1 516 ? 29.630 -29.188 -22.976 1.00 67.50 516 PRO A O 1
ATOM 4160 N N . ASP A 1 517 ? 28.193 -30.012 -21.468 1.00 74.75 517 ASP A N 1
ATOM 4161 C CA . ASP A 1 517 ? 29.156 -30.354 -20.417 1.00 74.75 517 ASP A CA 1
ATOM 4162 C C . ASP A 1 517 ? 29.995 -31.618 -20.707 1.00 74.75 517 ASP A C 1
ATOM 4164 O O . ASP A 1 517 ? 30.847 -31.985 -19.898 1.00 74.75 517 ASP A O 1
ATOM 4168 N N . LEU A 1 518 ? 29.790 -32.268 -21.862 1.00 75.50 518 LEU A N 1
ATOM 4169 C CA . LEU A 1 518 ? 30.690 -33.286 -22.427 1.00 75.50 518 LEU A CA 1
ATOM 4170 C C . LEU A 1 518 ? 31.419 -32.818 -23.702 1.00 75.50 518 LEU A C 1
ATOM 4172 O O . LEU A 1 518 ? 32.309 -33.524 -24.172 1.00 75.50 518 LEU A O 1
ATOM 4176 N N . LEU A 1 519 ? 31.067 -31.656 -24.266 1.00 69.81 519 LEU A N 1
ATOM 4177 C CA . LEU A 1 519 ? 31.671 -31.121 -25.497 1.00 69.81 519 LEU A CA 1
ATOM 4178 C C . LEU A 1 519 ? 32.848 -30.161 -25.247 1.00 69.81 519 LEU A C 1
ATOM 4180 O O . LEU A 1 519 ? 33.545 -29.805 -26.189 1.00 69.81 519 LEU A O 1
ATOM 4184 N N . GLY A 1 520 ? 33.090 -29.752 -23.999 1.00 53.50 520 GLY A N 1
ATOM 4185 C CA . GLY A 1 520 ? 34.248 -28.938 -23.596 1.00 53.50 520 GLY A CA 1
ATOM 4186 C C . GLY A 1 520 ? 34.119 -27.427 -23.837 1.00 53.50 520 GLY A C 1
ATOM 4187 O O . GLY A 1 520 ? 34.701 -26.655 -23.081 1.00 53.50 520 GLY A O 1
ATOM 4188 N N . ASP A 1 521 ? 33.312 -26.991 -24.808 1.00 43.56 521 ASP A N 1
ATOM 4189 C CA . ASP A 1 521 ? 33.130 -25.576 -25.188 1.00 43.56 521 ASP A CA 1
ATOM 4190 C C . ASP A 1 521 ? 32.229 -24.756 -24.226 1.00 43.56 521 ASP A C 1
ATOM 4192 O O . ASP A 1 521 ? 31.336 -24.018 -24.651 1.00 43.56 521 ASP A O 1
ATOM 4196 N N . ILE A 1 522 ? 32.463 -24.846 -22.909 1.00 42.31 522 ILE A N 1
ATOM 4197 C CA . ILE A 1 522 ? 31.910 -23.909 -21.915 1.00 42.31 522 ILE A CA 1
ATOM 4198 C C . ILE A 1 522 ? 32.986 -23.500 -20.898 1.00 42.31 522 ILE A C 1
ATOM 4200 O O . ILE A 1 522 ? 33.301 -24.236 -19.966 1.00 42.31 522 ILE A O 1
ATOM 4204 N N . ASP A 1 523 ? 33.454 -22.252 -21.001 1.00 38.38 523 ASP A N 1
ATOM 4205 C CA . ASP A 1 523 ? 33.964 -21.515 -19.840 1.00 38.38 523 ASP A CA 1
ATOM 4206 C C . ASP A 1 523 ? 32.797 -21.300 -18.859 1.00 38.38 523 ASP A C 1
ATOM 4208 O O . ASP A 1 523 ? 31.931 -20.449 -19.107 1.00 38.38 523 ASP A O 1
ATOM 4212 N N . GLU A 1 524 ? 32.758 -22.033 -17.741 1.00 38.28 524 GLU A N 1
ATOM 4213 C CA . GLU A 1 524 ? 31.668 -21.911 -16.752 1.00 38.28 524 GLU A CA 1
ATOM 4214 C C . GLU A 1 524 ? 31.514 -20.453 -16.265 1.00 38.28 524 GLU A C 1
ATOM 4216 O O . GLU A 1 524 ? 30.407 -19.918 -16.203 1.00 38.28 524 GLU A O 1
ATOM 4221 N N . GLU A 1 525 ? 32.637 -19.749 -16.084 1.00 35.94 525 GLU A N 1
ATOM 4222 C CA . GLU A 1 525 ? 32.706 -18.319 -15.752 1.00 35.94 525 GLU A CA 1
ATOM 4223 C C . GLU A 1 525 ? 32.098 -17.352 -16.789 1.00 35.94 525 GLU A C 1
ATOM 4225 O O . GLU A 1 525 ? 31.862 -16.186 -16.453 1.00 35.94 525 GLU A O 1
ATOM 4230 N N . LYS A 1 526 ? 31.926 -17.759 -18.054 1.00 30.88 526 LYS A N 1
ATOM 4231 C CA . LYS A 1 526 ? 31.356 -16.909 -19.119 1.00 30.88 526 LYS A CA 1
ATOM 4232 C C . LYS A 1 526 ? 29.878 -17.202 -19.345 1.00 30.88 526 LYS A C 1
ATOM 4234 O O . LYS A 1 526 ? 29.111 -16.263 -19.551 1.00 30.88 526 LYS A O 1
ATOM 4239 N N . VAL A 1 527 ? 29.462 -18.467 -19.250 1.00 35.91 527 VAL A N 1
ATOM 4240 C CA . VAL A 1 527 ? 28.034 -18.818 -19.320 1.00 35.91 527 VAL A CA 1
ATOM 4241 C C . VAL A 1 527 ? 27.283 -18.298 -18.094 1.00 35.91 527 VAL A C 1
ATOM 4243 O O . VAL A 1 527 ? 26.218 -17.712 -18.271 1.00 35.91 527 VAL A O 1
ATOM 4246 N N . GLU A 1 528 ? 27.858 -18.364 -16.883 1.00 35.88 528 GLU A N 1
ATOM 4247 C CA . GLU A 1 528 ? 27.222 -17.723 -15.720 1.00 35.88 528 GLU A CA 1
ATOM 4248 C C . GLU A 1 528 ? 27.058 -16.206 -15.904 1.00 35.88 528 GLU A C 1
ATOM 4250 O O . GLU A 1 528 ? 26.001 -15.678 -15.568 1.00 35.88 528 GLU A O 1
ATOM 4255 N N . LYS A 1 529 ? 28.038 -15.498 -16.489 1.00 33.59 529 LYS A N 1
ATOM 4256 C CA . LYS A 1 529 ? 27.919 -14.051 -16.762 1.00 33.59 529 LYS A CA 1
ATOM 4257 C C . LYS A 1 529 ? 26.793 -13.747 -17.755 1.00 33.59 529 LYS A C 1
ATOM 4259 O O . LYS A 1 529 ? 25.947 -12.910 -17.453 1.00 33.59 529 LYS A O 1
ATOM 4264 N N . ASN A 1 530 ? 26.733 -14.455 -18.884 1.00 29.38 530 ASN A N 1
ATOM 4265 C CA . ASN A 1 530 ? 25.723 -14.207 -19.919 1.00 29.38 530 ASN A CA 1
ATOM 4266 C C . ASN A 1 530 ? 24.292 -14.524 -19.439 1.00 29.38 530 ASN A C 1
ATOM 4268 O O . ASN A 1 530 ? 23.372 -13.742 -19.690 1.00 29.38 530 ASN A O 1
ATOM 4272 N N . ASP A 1 531 ? 24.095 -15.626 -18.706 1.00 33.56 531 ASP A N 1
ATOM 4273 C CA . ASP A 1 531 ? 22.784 -15.957 -18.137 1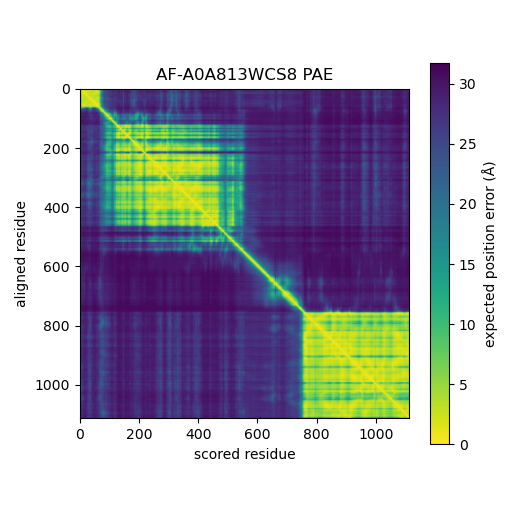.00 33.56 531 ASP A CA 1
ATOM 4274 C C . ASP A 1 531 ? 22.391 -14.969 -17.023 1.00 33.56 531 ASP A C 1
ATOM 4276 O O . ASP A 1 531 ? 21.251 -14.492 -17.006 1.00 33.56 531 ASP A O 1
ATOM 4280 N N . LEU A 1 532 ? 23.320 -14.585 -16.134 1.00 37.59 532 LEU A N 1
ATOM 4281 C CA . LEU A 1 532 ? 23.050 -13.610 -15.069 1.00 37.59 532 LEU A CA 1
ATOM 4282 C C . LEU A 1 532 ? 22.714 -12.220 -15.623 1.00 37.59 532 LEU A C 1
ATOM 4284 O O . LEU A 1 532 ? 21.743 -11.615 -15.160 1.00 37.59 532 LEU A O 1
ATOM 4288 N N . GLU A 1 533 ? 23.433 -11.736 -16.639 1.00 33.69 533 GLU A N 1
ATOM 4289 C CA . GLU A 1 533 ? 23.102 -10.478 -17.320 1.00 33.69 533 GLU A CA 1
ATOM 4290 C C . GLU A 1 533 ? 21.709 -10.544 -17.966 1.00 33.69 533 GLU A C 1
ATOM 4292 O O . GLU A 1 533 ? 20.926 -9.604 -17.802 1.00 33.69 533 GLU A O 1
ATOM 4297 N N . SER A 1 534 ? 21.325 -11.677 -18.571 1.00 31.30 534 SER A N 1
ATOM 4298 C CA . SER A 1 534 ? 19.971 -11.867 -19.121 1.00 31.30 534 SER A CA 1
ATOM 4299 C C . SER A 1 534 ? 18.859 -11.807 -18.058 1.00 31.30 534 SER A C 1
ATOM 4301 O O . SER A 1 534 ? 17.759 -11.337 -18.344 1.00 31.30 534 SER A O 1
ATOM 4303 N N . THR A 1 535 ? 19.150 -12.220 -16.816 1.00 34.78 535 THR A N 1
ATOM 4304 C CA . THR A 1 535 ? 18.211 -12.149 -15.676 1.00 34.78 535 THR A CA 1
ATOM 4305 C C . THR A 1 535 ? 18.246 -10.825 -14.906 1.00 34.78 535 THR A C 1
ATOM 4307 O O . THR A 1 535 ? 17.437 -10.619 -14.003 1.00 34.78 535 THR A O 1
ATOM 4310 N N . SER A 1 536 ? 19.147 -9.900 -15.259 1.00 34.16 536 SER A N 1
ATOM 4311 C CA . SER A 1 536 ? 19.207 -8.565 -14.642 1.00 34.16 536 SER A CA 1
ATOM 4312 C C . SER A 1 536 ? 18.083 -7.628 -15.115 1.00 34.16 536 SER A C 1
ATOM 4314 O O . SER A 1 536 ? 17.771 -6.637 -14.447 1.00 34.16 536 SER A O 1
ATOM 4316 N N . ALA A 1 537 ? 17.441 -7.954 -16.242 1.00 31.88 537 ALA A N 1
ATOM 4317 C CA . ALA A 1 537 ? 16.289 -7.242 -16.775 1.00 31.88 537 ALA A CA 1
ATOM 4318 C C . ALA A 1 537 ? 14.973 -7.796 -16.195 1.00 31.88 537 ALA A C 1
ATOM 4320 O O . ALA A 1 537 ? 14.670 -8.976 -16.331 1.00 31.88 537 ALA A O 1
ATOM 4321 N N . SER A 1 538 ? 14.152 -6.911 -15.618 1.00 34.72 538 SER A N 1
ATOM 4322 C CA . SER A 1 538 ? 12.813 -7.214 -15.082 1.00 34.72 538 SER A CA 1
ATOM 4323 C C . SER A 1 538 ? 12.767 -8.245 -13.938 1.00 34.72 538 SER A C 1
ATOM 4325 O O . SER A 1 538 ? 12.228 -9.343 -14.064 1.00 34.72 538 SER A O 1
ATOM 4327 N N . SER A 1 539 ? 13.176 -7.817 -12.738 1.00 37.34 539 SER A N 1
ATOM 4328 C CA . SER A 1 539 ? 12.786 -8.481 -11.480 1.00 37.34 539 SER A CA 1
ATOM 4329 C C . SER A 1 539 ? 11.268 -8.483 -11.234 1.00 37.34 539 SER A C 1
ATOM 4331 O O . SER A 1 539 ? 10.794 -9.196 -10.355 1.00 37.34 539 SER A O 1
ATOM 4333 N N . LYS A 1 540 ? 10.509 -7.671 -11.984 1.00 37.78 540 LYS A N 1
ATOM 4334 C CA . LYS A 1 540 ? 9.075 -7.459 -11.784 1.00 37.78 540 LYS A CA 1
ATOM 4335 C C . LYS A 1 540 ? 8.213 -8.514 -12.480 1.00 37.78 540 LYS A C 1
ATOM 4337 O O . LYS A 1 540 ? 7.385 -9.120 -11.814 1.00 37.78 540 LYS A O 1
ATOM 4342 N N . SER A 1 541 ? 8.474 -8.816 -13.756 1.00 37.16 541 SER A N 1
ATOM 4343 C CA . SER A 1 541 ? 7.729 -9.869 -14.470 1.00 37.16 541 SER A CA 1
ATOM 4344 C C . SER A 1 541 ? 7.863 -11.226 -13.779 1.00 37.16 541 SER A C 1
ATOM 4346 O O . SER A 1 541 ? 6.857 -11.869 -13.543 1.00 37.16 541 SER A O 1
ATOM 4348 N N . ILE A 1 542 ? 9.064 -11.592 -13.308 1.00 40.94 542 ILE A N 1
ATOM 4349 C CA . ILE A 1 542 ? 9.292 -12.840 -12.551 1.00 40.94 542 ILE A CA 1
ATOM 4350 C C . ILE A 1 542 ? 8.396 -12.931 -11.296 1.00 40.94 542 ILE A C 1
ATOM 4352 O O . ILE A 1 542 ? 8.047 -14.028 -10.868 1.00 40.94 542 ILE A O 1
ATOM 4356 N N . PHE A 1 543 ? 8.028 -11.798 -10.691 1.00 40.28 543 PHE A N 1
ATOM 4357 C CA . PHE A 1 543 ? 7.154 -11.752 -9.519 1.00 40.28 543 PHE A CA 1
ATOM 4358 C C . PHE A 1 543 ? 5.665 -11.779 -9.895 1.00 40.28 543 PHE A C 1
ATOM 4360 O O . PHE A 1 543 ? 4.895 -12.499 -9.261 1.00 40.28 543 PHE A O 1
ATOM 4367 N N . ASP A 1 544 ? 5.275 -11.055 -10.946 1.00 39.69 544 ASP A N 1
ATOM 4368 C CA . ASP A 1 544 ? 3.906 -11.062 -11.475 1.00 39.69 544 ASP A CA 1
ATOM 4369 C C . ASP A 1 544 ? 3.537 -12.467 -12.028 1.00 39.69 544 ASP A C 1
ATOM 4371 O O . ASP A 1 544 ? 2.488 -13.015 -11.675 1.00 39.69 544 ASP A O 1
ATOM 4375 N N . ASP A 1 545 ? 4.457 -13.114 -12.761 1.00 39.91 545 ASP A N 1
ATOM 4376 C CA . ASP A 1 545 ? 4.358 -14.492 -13.284 1.00 39.91 545 ASP A CA 1
ATOM 4377 C C . ASP A 1 545 ? 4.158 -15.542 -12.164 1.00 39.91 545 ASP A C 1
ATOM 4379 O O . ASP A 1 545 ? 3.516 -16.575 -12.369 1.00 39.91 545 ASP A O 1
ATOM 4383 N N . LEU A 1 546 ? 4.698 -15.294 -10.962 1.00 37.88 546 LEU A N 1
ATOM 4384 C CA . LEU A 1 546 ? 4.571 -16.185 -9.798 1.00 37.88 546 LEU A CA 1
ATOM 4385 C C . LEU A 1 546 ? 3.256 -16.004 -9.022 1.00 37.88 546 LEU A C 1
ATOM 4387 O O . LEU A 1 546 ? 2.878 -16.898 -8.262 1.00 37.88 546 LEU A O 1
ATOM 4391 N N . ILE A 1 547 ? 2.562 -14.874 -9.185 1.00 38.28 547 ILE A N 1
ATOM 4392 C CA . ILE A 1 547 ? 1.292 -14.591 -8.495 1.00 38.28 547 ILE A CA 1
ATOM 4393 C C . ILE A 1 547 ? 0.090 -15.109 -9.295 1.00 38.28 547 ILE A C 1
ATOM 4395 O O . ILE A 1 547 ? -0.855 -15.624 -8.692 1.00 38.28 547 ILE A O 1
ATOM 4399 N N . GLY A 1 548 ? 0.145 -15.069 -10.632 1.00 36.03 548 GLY A N 1
ATOM 4400 C CA . GLY A 1 548 ? -0.954 -15.491 -11.518 1.00 36.03 548 GLY A CA 1
ATOM 4401 C C . GLY A 1 548 ? -1.419 -16.952 -11.371 1.00 36.03 548 GLY A C 1
ATOM 4402 O O . GLY A 1 548 ? -2.483 -17.310 -11.866 1.00 36.03 548 GLY A O 1
ATOM 4403 N N . LEU A 1 549 ? -0.665 -17.796 -10.659 1.00 36.62 549 LEU A N 1
ATOM 4404 C CA . LEU A 1 549 ? -0.965 -19.218 -10.449 1.00 36.62 549 LEU A CA 1
ATOM 4405 C C . LEU A 1 549 ? -1.889 -19.529 -9.253 1.00 36.62 549 LEU A C 1
ATOM 4407 O O . LEU A 1 549 ? -2.222 -20.698 -9.057 1.00 36.62 549 LEU A O 1
ATOM 4411 N N . PHE A 1 550 ? -2.283 -18.543 -8.430 1.00 37.03 550 PHE A N 1
ATOM 4412 C CA . PHE A 1 550 ? -2.894 -18.823 -7.113 1.00 37.03 550 PHE A CA 1
ATOM 4413 C C . PHE A 1 550 ? -4.258 -18.177 -6.814 1.00 37.03 550 PHE A C 1
ATOM 4415 O O . PHE A 1 550 ? -4.843 -18.480 -5.770 1.00 37.03 550 PHE A O 1
ATOM 4422 N N . ASP A 1 551 ? -4.817 -17.371 -7.717 1.00 28.58 551 ASP A N 1
ATOM 4423 C CA . ASP A 1 551 ? -6.129 -16.729 -7.531 1.00 28.58 551 ASP A CA 1
ATOM 4424 C C . ASP A 1 551 ? -7.315 -17.613 -7.977 1.00 28.58 551 ASP A C 1
ATOM 4426 O O . ASP A 1 551 ? -8.099 -17.237 -8.846 1.00 28.58 551 ASP A O 1
ATOM 4430 N N . ASN A 1 552 ? -7.509 -18.777 -7.333 1.00 29.98 552 ASN A N 1
ATOM 4431 C CA . ASN A 1 552 ? -8.875 -19.305 -7.159 1.00 29.98 552 ASN A CA 1
ATOM 4432 C C . ASN A 1 552 ? -9.056 -20.274 -5.960 1.00 29.98 552 ASN A C 1
ATOM 4434 O O . ASN A 1 552 ? -8.758 -21.464 -6.073 1.00 29.98 552 ASN A O 1
ATOM 4438 N N . PRO A 1 553 ? -9.577 -19.801 -4.808 1.00 28.66 553 PRO A N 1
ATOM 4439 C CA . PRO A 1 553 ? -9.843 -20.634 -3.635 1.00 28.66 553 PRO A CA 1
ATOM 4440 C C . PRO A 1 553 ? -11.349 -20.841 -3.344 1.00 28.66 553 PRO A C 1
ATOM 4442 O O . PRO A 1 553 ? -11.767 -20.694 -2.197 1.00 28.66 553 PRO A O 1
ATOM 4445 N N . ASN A 1 554 ? -12.172 -21.174 -4.347 1.00 29.55 554 ASN A N 1
ATOM 4446 C CA . ASN A 1 554 ? -13.530 -21.720 -4.158 1.00 29.55 554 ASN A CA 1
ATOM 4447 C C . ASN A 1 554 ? -14.028 -22.449 -5.421 1.00 29.55 554 ASN A C 1
ATOM 4449 O O . ASN A 1 554 ? -14.479 -21.784 -6.343 1.00 29.55 554 ASN A O 1
ATOM 4453 N N . ASP A 1 555 ? -14.007 -23.789 -5.428 1.00 28.44 555 ASP A N 1
ATOM 4454 C CA . ASP A 1 555 ? -15.090 -24.611 -6.010 1.00 28.44 555 ASP A CA 1
ATOM 4455 C C . ASP A 1 555 ? -14.906 -26.110 -5.694 1.00 28.44 555 ASP A C 1
ATOM 4457 O O . ASP A 1 555 ? -14.425 -26.906 -6.497 1.00 28.44 555 ASP A O 1
ATOM 4461 N N . ILE A 1 556 ? -15.308 -26.513 -4.482 1.00 25.72 556 ILE A N 1
ATOM 4462 C CA . ILE A 1 556 ? -15.653 -27.911 -4.172 1.00 25.72 556 ILE A CA 1
ATOM 4463 C C . ILE A 1 556 ? -16.924 -27.916 -3.317 1.00 25.72 556 ILE A C 1
ATOM 4465 O O . ILE A 1 556 ? -16.869 -27.810 -2.089 1.00 25.72 556 ILE A O 1
ATOM 4469 N N . LYS A 1 557 ? -18.081 -28.102 -3.960 1.00 24.05 557 LYS A N 1
ATOM 4470 C CA . LYS A 1 557 ? -19.269 -28.685 -3.322 1.00 24.05 557 LYS A CA 1
ATOM 4471 C C . LYS A 1 557 ? -19.922 -29.709 -4.243 1.00 24.05 557 LYS A C 1
ATOM 4473 O O . LYS A 1 557 ? -19.886 -29.592 -5.460 1.00 24.05 557 LYS A O 1
ATOM 4478 N N . ILE A 1 558 ? -20.464 -30.747 -3.615 1.00 26.78 558 ILE A N 1
ATOM 4479 C CA . ILE A 1 558 ? -20.923 -31.975 -4.262 1.00 26.78 558 ILE A CA 1
ATOM 4480 C C . ILE A 1 558 ? -22.397 -31.845 -4.647 1.00 26.78 558 ILE A C 1
ATOM 4482 O O . ILE A 1 558 ? -23.230 -31.584 -3.780 1.00 26.78 558 ILE A O 1
ATOM 4486 N N . SER A 1 559 ? -22.719 -32.147 -5.905 1.00 22.34 559 SER A N 1
ATOM 4487 C CA . SER A 1 559 ? -24.052 -32.609 -6.312 1.00 22.34 559 SER A CA 1
ATOM 4488 C C . SER A 1 559 ? -23.985 -33.360 -7.647 1.00 22.34 559 SER A C 1
ATOM 4490 O O . SER A 1 559 ? -23.788 -32.742 -8.691 1.00 22.34 559 SER A O 1
ATOM 4492 N N . HIS A 1 560 ? -24.205 -34.677 -7.621 1.00 24.00 560 HIS A N 1
ATOM 4493 C CA . HIS A 1 560 ? -24.787 -35.371 -8.777 1.00 24.00 560 HIS A CA 1
ATOM 4494 C C . HIS A 1 560 ? -26.249 -34.907 -8.943 1.00 24.00 560 HIS A C 1
ATOM 4496 O O . HIS A 1 560 ? -26.873 -34.489 -7.962 1.00 24.00 560 HIS A O 1
ATOM 4502 N N . PRO A 1 561 ? -26.793 -34.958 -10.167 1.00 28.39 561 PRO A N 1
ATOM 4503 C CA . PRO A 1 561 ? -27.627 -36.114 -10.503 1.00 28.39 561 PRO A CA 1
ATOM 4504 C C . PRO A 1 561 ? -27.231 -36.776 -11.837 1.00 28.39 561 PRO A C 1
ATOM 4506 O O . PRO A 1 561 ? -26.185 -36.481 -12.415 1.00 28.39 561 PRO A O 1
ATOM 4509 N N . GLU A 1 562 ? -28.037 -37.740 -12.278 1.00 25.09 562 GLU A N 1
ATOM 4510 C CA . GLU A 1 562 ? -27.673 -38.744 -13.277 1.00 25.09 562 GLU A CA 1
ATOM 4511 C C . GLU A 1 562 ? -28.350 -38.546 -14.646 1.00 25.09 562 GLU A C 1
ATOM 4513 O O . GLU A 1 562 ? -29.536 -38.236 -14.729 1.00 25.09 562 GLU A O 1
ATOM 4518 N N . SER A 1 563 ? -27.637 -38.987 -15.690 1.00 24.92 563 SER A N 1
ATOM 4519 C CA . SER A 1 563 ? -28.180 -39.713 -16.856 1.00 24.92 563 SER A CA 1
ATOM 4520 C C . SER A 1 563 ? -28.927 -38.983 -17.995 1.00 24.92 563 SER A C 1
ATOM 4522 O O . SER A 1 563 ? -29.533 -37.931 -17.843 1.00 24.92 563 SER A O 1
ATOM 4524 N N . SER A 1 564 ? -28.958 -39.717 -19.117 1.00 24.17 564 SER A N 1
ATOM 4525 C CA . SER A 1 564 ? -30.064 -39.830 -20.086 1.00 24.17 564 SER A CA 1
ATOM 4526 C C . SER A 1 564 ? -30.181 -38.855 -21.272 1.00 24.17 564 SER A C 1
ATOM 4528 O O . SER A 1 564 ? -30.904 -37.872 -21.204 1.00 24.17 564 SER A O 1
ATOM 4530 N N . LEU A 1 565 ? -29.662 -39.342 -22.417 1.00 23.78 565 LEU A N 1
ATOM 4531 C CA . LEU A 1 565 ? -30.279 -39.311 -23.766 1.00 23.78 565 LEU A CA 1
ATOM 4532 C C . LEU A 1 565 ? -30.421 -37.944 -24.492 1.00 23.78 565 LEU A C 1
ATOM 4534 O O . LEU A 1 565 ? -30.587 -36.909 -23.869 1.00 23.78 565 LEU A O 1
ATOM 4538 N N . ALA A 1 566 ? -30.461 -37.855 -25.829 1.00 24.00 566 ALA A N 1
ATOM 4539 C CA . ALA A 1 566 ? -29.942 -38.682 -26.937 1.00 24.00 566 ALA A CA 1
ATOM 4540 C C . ALA A 1 566 ? -30.166 -37.921 -28.276 1.00 24.00 566 ALA A C 1
ATOM 4542 O O . ALA A 1 566 ? -30.892 -36.932 -28.287 1.00 24.00 566 ALA A O 1
ATOM 4543 N N . LEU A 1 567 ? -29.664 -38.471 -29.399 1.00 24.30 567 LEU A N 1
ATOM 4544 C CA . LEU A 1 567 ? -30.000 -38.098 -30.796 1.00 24.30 567 LEU A CA 1
ATOM 4545 C C . LEU A 1 567 ? -29.455 -36.711 -31.263 1.00 24.30 567 LEU A C 1
ATOM 4547 O O . LEU A 1 567 ? -29.238 -35.823 -30.452 1.00 24.30 567 LEU A O 1
ATOM 4551 N N . ILE A 1 568 ? -29.169 -36.450 -32.550 1.00 25.39 568 ILE A N 1
ATOM 4552 C CA . ILE A 1 568 ? -29.197 -37.314 -33.749 1.00 25.39 568 ILE A CA 1
ATOM 4553 C C . ILE A 1 568 ? -28.020 -37.006 -34.708 1.00 25.39 568 ILE A C 1
ATOM 4555 O O . ILE A 1 568 ? -27.307 -36.019 -34.551 1.00 25.39 568 ILE A O 1
ATOM 4559 N N . SER A 1 569 ? -27.799 -37.904 -35.669 1.00 23.58 569 SER A N 1
ATOM 4560 C CA . SER A 1 569 ? -26.678 -37.963 -36.619 1.00 23.58 569 SER A CA 1
ATOM 4561 C C . SER A 1 569 ? -26.689 -36.925 -37.755 1.00 23.58 569 SER A C 1
ATOM 4563 O O . SER A 1 569 ? -27.734 -36.374 -38.089 1.00 23.58 569 SER A O 1
ATOM 4565 N N . ASN A 1 570 ? -25.532 -36.756 -38.418 1.00 25.59 570 ASN A N 1
ATOM 4566 C CA . ASN A 1 570 ? -25.271 -37.100 -39.841 1.00 25.59 570 ASN A CA 1
ATOM 4567 C C . ASN A 1 570 ? -23.813 -36.698 -40.182 1.00 25.59 570 ASN A C 1
ATOM 4569 O O . ASN A 1 570 ? -23.439 -35.547 -40.007 1.00 25.59 570 ASN A O 1
ATOM 4573 N N . GLN A 1 571 ? -22.878 -37.638 -40.365 1.00 26.16 571 GLN A N 1
ATOM 4574 C CA . GLN A 1 571 ? -22.563 -38.414 -41.585 1.00 26.16 571 GLN A CA 1
ATOM 4575 C C . GLN A 1 571 ? -21.834 -37.623 -42.702 1.00 26.16 571 GLN A C 1
ATOM 4577 O O . GLN A 1 571 ? -22.209 -36.514 -43.060 1.00 26.16 571 GLN A O 1
ATOM 4582 N N . GLN A 1 572 ? -20.746 -38.231 -43.198 1.00 23.09 572 GLN A N 1
ATOM 4583 C CA . GLN A 1 572 ? -19.801 -37.779 -44.247 1.00 23.09 572 GLN A CA 1
ATOM 4584 C C . GLN A 1 572 ? -20.262 -38.328 -45.640 1.00 23.09 572 GLN A C 1
ATOM 4586 O O . GLN A 1 572 ? -21.412 -38.772 -45.686 1.00 23.09 572 GLN A O 1
ATOM 4591 N N . PRO A 1 573 ? -19.462 -38.443 -46.746 1.00 42.00 573 PRO A N 1
ATOM 4592 C CA . PRO A 1 573 ? -18.051 -38.082 -47.039 1.00 42.00 573 PRO A CA 1
ATOM 4593 C C . PRO A 1 573 ? -17.827 -37.470 -48.465 1.00 42.00 573 PRO A C 1
ATOM 4595 O O . PRO A 1 573 ? -18.720 -36.815 -48.984 1.00 42.00 573 PRO A O 1
ATOM 4598 N N . VAL A 1 574 ? -16.662 -37.756 -49.097 1.00 22.67 574 VAL A N 1
ATOM 4599 C CA . VAL A 1 574 ? -16.257 -37.539 -50.523 1.00 22.67 574 VAL A CA 1
ATOM 4600 C C . VAL A 1 574 ? -15.704 -36.134 -50.871 1.00 22.67 574 VAL A C 1
ATOM 4602 O O . VAL A 1 574 ? -16.290 -35.139 -50.472 1.00 22.67 574 VAL A O 1
ATOM 4605 N N . SER A 1 575 ? -14.617 -35.945 -51.649 1.00 24.11 575 SER A N 1
ATOM 4606 C CA . SER A 1 575 ? -13.378 -36.737 -51.890 1.00 24.11 575 SER A CA 1
ATOM 4607 C C . SER A 1 575 ? -12.303 -35.885 -52.611 1.00 24.11 575 SER A C 1
ATOM 4609 O O . SER A 1 575 ? -12.654 -34.959 -53.328 1.00 24.11 575 SER A O 1
ATOM 4611 N N . GLN A 1 576 ? -11.024 -36.265 -52.464 1.00 26.48 576 GLN A N 1
ATOM 4612 C CA . GLN A 1 576 ? -9.877 -36.144 -53.403 1.00 26.48 576 GLN A CA 1
ATOM 4613 C C . GLN A 1 576 ? -9.912 -35.145 -54.590 1.00 26.48 576 GLN A C 1
ATOM 4615 O O . GLN A 1 576 ? -10.781 -35.234 -55.451 1.00 26.48 576 GLN A O 1
ATOM 4620 N N . ASN A 1 577 ? -8.817 -34.383 -54.772 1.00 25.77 577 ASN A N 1
ATOM 4621 C CA . ASN A 1 577 ? -7.909 -34.578 -55.925 1.00 25.77 577 ASN A CA 1
ATOM 4622 C C . ASN A 1 577 ? -6.564 -33.819 -55.807 1.00 25.77 577 ASN A C 1
ATOM 4624 O O . ASN A 1 577 ? -6.487 -32.756 -55.197 1.00 25.77 577 ASN A O 1
ATOM 4628 N N . LEU A 1 578 ? -5.524 -34.390 -56.427 1.00 24.83 578 LEU A N 1
ATOM 4629 C CA . LEU A 1 578 ? -4.172 -33.848 -56.668 1.00 24.83 578 LEU A CA 1
ATOM 4630 C C . LEU A 1 578 ? -3.862 -33.986 -58.174 1.00 24.83 578 LEU A C 1
ATOM 4632 O O . LEU A 1 578 ? -4.433 -34.868 -58.820 1.00 24.83 578 LEU A O 1
ATOM 4636 N N . PRO A 1 579 ? -3.046 -33.088 -58.751 1.00 29.39 579 PRO A N 1
ATOM 4637 C CA . PRO A 1 579 ? -1.726 -33.459 -59.313 1.00 29.39 579 PRO A CA 1
ATOM 4638 C C . PRO A 1 579 ? -0.606 -32.532 -58.759 1.00 29.39 579 PRO A C 1
ATOM 4640 O O . PRO A 1 579 ? -0.911 -31.458 -58.247 1.00 29.39 579 PRO A O 1
ATOM 4643 N N . ASP A 1 580 ? 0.682 -32.894 -58.651 1.00 25.25 580 ASP A N 1
ATOM 4644 C CA . ASP A 1 580 ? 1.675 -33.375 -59.648 1.00 25.25 580 ASP A CA 1
ATOM 4645 C C . ASP A 1 580 ? 2.057 -32.297 -60.708 1.00 25.25 580 ASP A C 1
ATOM 4647 O O . ASP A 1 580 ? 1.180 -31.593 -61.195 1.00 25.25 580 ASP A O 1
ATOM 4651 N N . TYR A 1 581 ? 3.322 -32.068 -61.126 1.00 25.30 581 TYR A N 1
ATOM 4652 C CA . TYR A 1 581 ? 4.588 -32.806 -60.913 1.00 25.30 581 TYR A CA 1
ATOM 4653 C C . TYR A 1 581 ? 5.870 -31.950 -61.200 1.00 25.30 581 TYR A C 1
ATOM 4655 O O . TYR A 1 581 ? 5.832 -31.032 -62.009 1.00 25.30 581 TYR A O 1
ATOM 4663 N N . GLN A 1 582 ? 7.018 -32.370 -60.631 1.00 24.28 582 GLN A N 1
ATOM 4664 C CA . GLN A 1 582 ? 8.401 -32.387 -61.199 1.00 24.28 582 GLN A CA 1
ATOM 4665 C C . GLN A 1 582 ? 9.351 -31.157 -61.431 1.00 24.28 582 GLN A C 1
ATOM 4667 O O . GLN A 1 582 ? 9.148 -30.313 -62.289 1.00 24.28 582 GLN A O 1
ATOM 4672 N N . ASN A 1 583 ? 10.532 -31.262 -60.778 1.00 24.86 583 ASN A N 1
ATOM 4673 C CA . ASN A 1 583 ? 11.934 -31.327 -61.292 1.00 24.86 583 ASN A CA 1
ATOM 4674 C C . ASN A 1 583 ? 12.718 -30.196 -62.041 1.00 24.86 583 ASN A C 1
ATOM 4676 O O . ASN A 1 583 ? 12.414 -29.826 -63.164 1.00 24.86 583 ASN A O 1
ATOM 4680 N N . GLN A 1 584 ? 13.934 -29.963 -61.493 1.00 23.66 584 GLN A N 1
ATOM 4681 C CA . GLN A 1 584 ? 15.284 -29.893 -62.130 1.00 23.66 584 GLN A CA 1
ATOM 4682 C C . GLN A 1 584 ? 15.912 -28.598 -62.733 1.00 23.66 584 GLN A C 1
ATOM 4684 O O . GLN A 1 584 ? 15.448 -28.034 -63.710 1.00 23.66 584 GLN A O 1
ATOM 4689 N N . ASN A 1 585 ? 17.122 -28.305 -62.208 1.00 24.91 585 ASN A N 1
ATOM 4690 C CA . ASN A 1 585 ? 18.393 -27.891 -62.857 1.00 24.91 585 ASN A CA 1
ATOM 4691 C C . ASN A 1 585 ? 18.483 -26.656 -63.796 1.00 24.91 585 ASN A C 1
ATOM 4693 O O . ASN A 1 585 ? 17.949 -26.688 -64.897 1.00 24.91 585 ASN A O 1
ATOM 4697 N N . TYR A 1 586 ? 19.402 -25.707 -63.505 1.00 25.20 586 TYR A N 1
ATOM 4698 C CA . TYR A 1 586 ? 20.766 -25.691 -64.107 1.00 25.20 586 TYR A CA 1
ATOM 4699 C C . TYR A 1 586 ? 21.764 -24.678 -63.464 1.00 25.20 586 TYR A C 1
ATOM 4701 O O . TYR A 1 586 ? 21.431 -23.965 -62.523 1.00 25.20 586 TYR A O 1
ATOM 4709 N N . PHE A 1 587 ? 23.022 -24.685 -63.941 1.00 24.42 587 PHE A N 1
ATOM 4710 C CA . PHE A 1 587 ? 24.232 -24.007 -63.413 1.00 24.42 587 PHE A CA 1
ATOM 4711 C C . PHE A 1 587 ? 24.550 -22.604 -63.984 1.00 24.42 587 PHE A C 1
ATOM 4713 O O . PHE A 1 587 ? 24.358 -22.392 -65.177 1.00 24.42 587 PHE A O 1
ATOM 4720 N N . LEU A 1 588 ? 25.249 -21.765 -63.186 1.00 24.83 588 LEU A N 1
ATOM 4721 C CA . LEU A 1 588 ? 26.441 -20.921 -63.518 1.00 24.83 588 LEU A CA 1
ATOM 4722 C C . LEU A 1 588 ? 26.866 -20.097 -62.260 1.00 24.83 588 LEU A C 1
ATOM 4724 O O . LEU A 1 588 ? 25.988 -19.484 -61.672 1.00 24.83 588 LEU A O 1
ATOM 4728 N N . ASN A 1 589 ? 28.091 -20.000 -61.697 1.00 23.70 589 ASN A N 1
ATOM 4729 C CA . ASN A 1 589 ? 29.464 -20.548 -61.867 1.00 23.70 589 ASN A CA 1
ATOM 4730 C C . ASN A 1 589 ? 30.556 -19.527 -62.330 1.00 23.70 589 ASN A C 1
ATOM 4732 O O . ASN A 1 589 ? 30.376 -18.877 -63.354 1.00 23.70 589 ASN A O 1
ATOM 4736 N N . LYS A 1 590 ? 31.725 -19.510 -61.633 1.00 25.28 590 LYS A N 1
ATOM 4737 C CA . LYS A 1 590 ? 32.953 -18.650 -61.753 1.00 25.28 590 LYS A CA 1
ATOM 4738 C C . LYS A 1 590 ? 32.849 -17.233 -61.136 1.00 25.28 590 LYS A C 1
ATOM 4740 O O . LYS A 1 590 ? 31.784 -16.643 -61.218 1.00 25.28 590 LYS A O 1
ATOM 4745 N N . LYS A 1 591 ? 33.889 -16.583 -60.563 1.00 24.44 591 LYS A N 1
ATOM 4746 C CA . LYS A 1 591 ? 35.280 -16.888 -60.071 1.00 24.44 591 LYS A CA 1
ATOM 4747 C C . LYS A 1 591 ? 35.685 -15.706 -59.116 1.00 24.44 591 LYS A C 1
ATOM 4749 O O . LYS A 1 591 ? 35.130 -14.632 -59.298 1.00 24.44 591 LYS A O 1
ATOM 4754 N N . LEU A 1 592 ? 36.455 -15.811 -58.012 1.00 24.86 592 LEU A N 1
ATOM 4755 C CA . LEU A 1 592 ? 37.914 -16.076 -57.820 1.00 24.86 592 LEU A CA 1
ATOM 4756 C C . LEU A 1 592 ? 38.828 -15.039 -58.555 1.00 24.86 592 LEU A C 1
ATOM 4758 O O . LEU A 1 592 ? 38.588 -14.815 -59.735 1.00 24.86 592 LEU A O 1
ATOM 4762 N N . MET A 1 593 ? 39.896 -14.415 -57.998 1.00 23.52 593 MET A N 1
ATOM 4763 C CA . MET A 1 593 ? 40.703 -14.702 -56.776 1.00 23.52 593 MET A CA 1
ATOM 4764 C C . MET A 1 593 ? 41.499 -13.439 -56.205 1.00 23.52 593 MET A C 1
ATOM 4766 O O . MET A 1 593 ? 40.850 -12.398 -56.225 1.00 23.52 593 MET A O 1
ATOM 4770 N N . PRO A 1 594 ? 42.743 -13.424 -55.608 1.00 38.81 594 PRO A N 1
ATOM 4771 C CA . PRO A 1 594 ? 42.999 -12.732 -54.303 1.00 38.81 594 PRO A CA 1
ATOM 4772 C C . PRO A 1 594 ? 44.287 -11.828 -54.158 1.00 38.81 594 PRO A C 1
ATOM 4774 O O . PRO A 1 594 ? 44.952 -11.554 -55.152 1.00 38.81 594 PRO A O 1
ATOM 4777 N N . PHE A 1 595 ? 44.679 -11.509 -52.896 1.00 24.67 595 PHE A N 1
ATOM 4778 C CA . PHE A 1 595 ? 46.008 -11.042 -52.372 1.00 24.67 595 PHE A CA 1
ATOM 4779 C C . PHE A 1 595 ? 46.484 -9.592 -52.734 1.00 24.67 595 PHE A C 1
ATOM 4781 O O . PHE A 1 595 ? 45.971 -9.015 -53.685 1.00 24.67 595 PHE A O 1
ATOM 4788 N N . ASP A 1 596 ? 47.388 -8.890 -52.004 1.00 25.69 596 ASP A N 1
ATOM 4789 C CA . ASP A 1 596 ? 48.213 -9.225 -50.805 1.00 25.69 596 ASP A CA 1
ATOM 4790 C C . ASP A 1 596 ? 48.606 -8.014 -49.877 1.00 25.69 596 ASP A C 1
ATOM 4792 O O . ASP A 1 596 ? 48.117 -6.900 -50.063 1.00 25.69 596 ASP A O 1
ATOM 4796 N N . GLU A 1 597 ? 49.471 -8.243 -48.863 1.00 25.38 597 GLU A N 1
ATOM 4797 C CA . GLU A 1 597 ? 49.968 -7.308 -47.811 1.00 25.38 597 GLU A CA 1
ATOM 4798 C C . GLU A 1 597 ? 50.700 -6.002 -48.255 1.00 25.38 597 GLU A C 1
ATOM 4800 O O . GLU A 1 597 ? 51.376 -5.985 -49.281 1.00 25.38 597 GLU A O 1
ATOM 4805 N N . LEU A 1 598 ? 50.771 -4.976 -47.366 1.00 23.20 598 LEU A N 1
ATOM 4806 C CA . LEU A 1 598 ? 52.030 -4.590 -46.656 1.00 23.20 598 LEU A CA 1
ATOM 4807 C C . LEU A 1 598 ? 51.874 -3.522 -45.530 1.00 23.20 598 LEU A C 1
ATOM 4809 O O . LEU A 1 598 ? 50.778 -3.056 -45.232 1.00 23.20 598 LEU A O 1
ATOM 4813 N N . LYS A 1 599 ? 52.980 -3.227 -44.821 1.00 23.17 599 LYS A N 1
ATOM 4814 C CA . LYS A 1 599 ? 53.082 -2.589 -43.477 1.00 23.17 599 LYS A CA 1
ATOM 4815 C C . LYS A 1 599 ? 53.720 -1.179 -43.522 1.00 23.17 599 LYS A C 1
ATOM 4817 O O . LYS A 1 599 ? 54.442 -0.921 -44.476 1.00 23.17 599 LYS A O 1
ATOM 4822 N N . ILE A 1 600 ? 53.564 -0.347 -42.461 1.00 23.83 600 ILE A N 1
ATOM 4823 C CA . ILE A 1 600 ? 54.622 0.461 -41.752 1.00 23.83 600 ILE A CA 1
ATOM 4824 C C . ILE A 1 600 ? 54.056 1.533 -40.761 1.00 23.83 600 ILE A C 1
ATOM 4826 O O . ILE A 1 600 ? 52.945 2.030 -40.915 1.00 23.83 600 ILE A O 1
ATOM 4830 N N . LYS A 1 601 ? 54.848 1.862 -39.720 1.00 21.61 601 LYS A N 1
ATOM 4831 C CA . LYS A 1 601 ? 54.773 2.960 -38.705 1.00 21.61 601 LYS A CA 1
ATOM 4832 C C . LYS A 1 601 ? 56.218 3.498 -38.482 1.00 21.61 601 LYS A C 1
ATOM 4834 O O . LYS A 1 601 ? 57.119 2.756 -38.881 1.00 21.61 601 LYS A O 1
ATOM 4839 N N . PRO A 1 602 ? 56.516 4.638 -37.792 1.00 34.28 602 PRO A N 1
ATOM 4840 C CA . PRO A 1 602 ? 55.669 5.543 -36.989 1.00 34.28 602 PRO A CA 1
ATOM 4841 C C . PRO A 1 602 ? 55.522 6.985 -37.585 1.00 34.28 602 PRO A C 1
ATOM 4843 O O . PRO A 1 602 ? 54.918 7.040 -38.648 1.00 34.28 602 PRO A O 1
ATOM 4846 N N . THR A 1 603 ? 55.879 8.184 -37.057 1.00 23.91 603 THR A N 1
ATOM 4847 C CA . THR A 1 603 ? 56.792 8.662 -35.968 1.00 23.91 603 THR A CA 1
ATOM 4848 C C . THR A 1 603 ? 56.182 9.796 -35.082 1.00 23.91 603 THR A C 1
ATOM 4850 O O . THR A 1 603 ? 55.153 9.557 -34.459 1.00 23.91 603 THR A O 1
ATOM 4853 N N . TYR A 1 604 ? 56.820 10.975 -34.933 1.00 23.16 604 TYR A N 1
ATOM 4854 C CA . TYR A 1 604 ? 56.602 12.007 -33.887 1.00 23.16 604 TYR A CA 1
ATOM 4855 C C . TYR A 1 604 ? 56.938 13.455 -34.360 1.00 23.16 604 TYR A C 1
ATOM 4857 O O . TYR A 1 604 ? 57.745 13.621 -35.267 1.00 23.16 604 TYR A O 1
ATOM 4865 N N . GLN A 1 605 ? 56.451 14.448 -33.585 1.00 24.00 605 GLN A N 1
ATOM 4866 C CA . GLN A 1 605 ? 57.083 15.741 -33.181 1.00 24.00 605 GLN A CA 1
ATOM 4867 C C . GLN A 1 605 ? 56.898 17.095 -33.942 1.00 24.00 605 GLN A C 1
ATOM 4869 O O . GLN A 1 605 ? 57.515 17.362 -34.962 1.00 24.00 605 GLN A O 1
ATOM 4874 N N . ASN A 1 606 ? 56.204 18.010 -33.234 1.00 23.72 606 ASN A N 1
ATOM 4875 C CA . ASN A 1 606 ? 56.630 19.355 -32.762 1.00 23.72 606 ASN A CA 1
ATOM 4876 C C . ASN A 1 606 ? 56.716 20.643 -33.639 1.00 23.72 606 ASN A C 1
ATOM 4878 O O . ASN A 1 606 ? 57.629 20.827 -34.429 1.00 23.72 606 ASN A O 1
ATOM 4882 N N . TYR A 1 607 ? 55.915 21.629 -33.185 1.00 23.27 607 TYR A N 1
ATOM 4883 C CA . TYR A 1 607 ? 56.189 23.073 -32.964 1.00 23.27 607 TYR A CA 1
ATOM 4884 C C . TYR A 1 607 ? 56.315 24.130 -34.099 1.00 23.27 607 TYR A C 1
ATOM 4886 O O . TYR A 1 607 ? 57.092 24.014 -35.035 1.00 23.27 607 TYR A O 1
ATOM 4894 N N . ASN A 1 608 ? 55.678 25.277 -33.783 1.00 23.17 608 ASN A N 1
ATOM 4895 C CA . ASN A 1 608 ? 56.030 26.690 -34.048 1.00 23.17 608 ASN A CA 1
ATOM 4896 C C . ASN A 1 608 ? 55.444 27.502 -35.236 1.00 23.17 608 ASN A C 1
ATOM 4898 O O . ASN A 1 608 ? 55.923 27.453 -36.358 1.00 23.17 608 ASN A O 1
ATOM 4902 N N . TYR A 1 609 ? 54.560 28.431 -34.830 1.00 22.44 609 TYR A N 1
ATOM 4903 C CA . TYR A 1 609 ? 54.470 29.864 -35.184 1.00 22.44 609 TYR A CA 1
ATOM 4904 C C . TYR A 1 609 ? 53.997 30.374 -36.570 1.00 22.44 609 TYR A C 1
ATOM 4906 O O . TYR A 1 609 ? 54.155 29.774 -37.622 1.00 22.44 609 TYR A O 1
ATOM 4914 N N . GLN A 1 610 ? 53.363 31.552 -36.475 1.00 21.52 610 GLN A N 1
ATOM 4915 C CA . GLN A 1 610 ? 52.848 32.474 -37.506 1.00 21.52 610 GLN A CA 1
ATOM 4916 C C . GLN A 1 610 ? 53.988 33.229 -38.252 1.00 21.52 610 GLN A C 1
ATOM 4918 O O . GLN A 1 610 ? 55.123 33.110 -37.785 1.00 21.52 610 GLN A O 1
ATOM 4923 N N . PRO A 1 611 ? 53.748 34.067 -39.307 1.00 32.12 611 PRO A N 1
ATOM 4924 C CA . PRO A 1 611 ? 52.463 34.663 -39.747 1.00 32.12 611 PRO A CA 1
ATOM 4925 C C . PRO A 1 611 ? 52.184 34.764 -41.275 1.00 32.12 611 PRO A C 1
ATOM 4927 O O . PRO A 1 611 ? 53.084 34.628 -42.094 1.00 32.12 611 PRO A O 1
ATOM 4930 N N . GLY A 1 612 ? 50.963 35.202 -41.640 1.00 22.39 612 GLY A N 1
ATOM 4931 C CA . GLY A 1 612 ? 50.821 36.242 -42.684 1.00 22.39 612 GLY A CA 1
ATOM 4932 C C . GLY A 1 612 ? 49.779 36.081 -43.812 1.00 22.39 612 GLY A C 1
ATOM 4933 O O . GLY A 1 612 ? 49.995 35.325 -44.743 1.00 22.39 612 GLY A O 1
ATOM 4934 N N . ILE A 1 613 ? 48.751 36.948 -43.782 1.00 23.50 613 ILE A N 1
ATOM 4935 C CA . ILE A 1 613 ? 48.358 37.872 -44.884 1.00 23.50 613 ILE A CA 1
ATOM 4936 C C . ILE A 1 613 ? 47.835 37.292 -46.233 1.00 23.50 613 ILE A C 1
ATOM 4938 O O . ILE A 1 613 ? 48.625 36.917 -47.084 1.00 23.50 613 ILE A O 1
ATOM 4942 N N . LEU A 1 614 ? 46.509 37.467 -46.453 1.00 22.59 614 LEU A N 1
ATOM 4943 C CA . LEU A 1 614 ? 45.784 37.772 -47.726 1.00 22.59 614 LEU A CA 1
ATOM 4944 C C . LEU A 1 614 ? 45.864 36.734 -48.899 1.00 22.59 614 LEU A C 1
ATOM 4946 O O . LEU A 1 614 ? 46.821 35.989 -49.011 1.00 22.59 614 LEU A O 1
ATOM 4950 N N . GLN A 1 615 ? 44.901 36.592 -49.830 1.00 22.58 615 GLN A N 1
ATOM 4951 C CA . GLN A 1 615 ? 43.593 37.242 -50.064 1.00 22.58 615 GLN A CA 1
ATOM 4952 C C . GLN A 1 615 ? 42.651 36.349 -50.935 1.00 22.58 615 GLN A C 1
ATOM 4954 O O . GLN A 1 615 ? 43.124 35.373 -51.499 1.00 22.58 615 GLN A O 1
ATOM 4959 N N . THR A 1 616 ? 41.349 36.702 -51.020 1.00 25.00 616 THR A N 1
ATOM 4960 C CA . THR A 1 616 ? 40.371 36.603 -52.164 1.00 25.00 616 THR A CA 1
ATOM 4961 C C . THR A 1 616 ? 40.638 35.609 -53.327 1.00 25.00 616 THR A C 1
ATOM 4963 O O . THR A 1 616 ? 41.749 35.562 -53.834 1.00 25.00 616 THR A O 1
ATOM 4966 N N . ASN A 1 617 ? 39.678 34.917 -53.968 1.00 25.20 617 ASN A N 1
ATOM 4967 C CA . ASN A 1 617 ? 38.221 35.114 -54.175 1.00 25.20 617 ASN A CA 1
ATOM 4968 C C . ASN A 1 617 ? 37.628 33.805 -54.825 1.00 25.20 617 ASN A C 1
ATOM 4970 O O . ASN A 1 617 ? 38.361 32.824 -54.892 1.00 25.20 617 ASN A O 1
ATOM 4974 N N . ASP A 1 618 ? 36.388 33.617 -55.322 1.00 25.72 618 ASP A N 1
ATOM 4975 C CA . ASP A 1 618 ? 35.230 34.480 -55.656 1.00 25.72 618 ASP A CA 1
ATOM 4976 C C . ASP A 1 618 ? 33.904 33.653 -55.822 1.00 25.72 618 ASP A C 1
ATOM 4978 O O . ASP A 1 618 ? 33.889 32.446 -55.599 1.00 25.72 618 ASP A O 1
ATOM 4982 N N . TYR A 1 619 ? 32.839 34.298 -56.335 1.00 22.67 619 TYR A N 1
ATOM 4983 C CA . TYR A 1 619 ? 31.628 33.755 -57.004 1.00 22.67 619 TYR A CA 1
ATOM 4984 C C . TYR A 1 619 ? 30.455 33.155 -56.178 1.00 22.67 619 TYR A C 1
ATOM 4986 O O . TYR A 1 619 ? 30.289 31.947 -56.069 1.00 22.67 619 TYR A O 1
ATOM 4994 N N . LYS A 1 620 ? 29.564 34.061 -55.719 1.00 21.00 620 LYS A N 1
ATOM 4995 C CA . LYS A 1 620 ? 28.181 34.331 -56.238 1.00 21.00 620 LYS A CA 1
ATOM 4996 C C . LYS A 1 620 ? 27.171 33.164 -56.449 1.00 21.00 620 LYS A C 1
ATOM 4998 O O . LYS A 1 620 ? 27.565 32.103 -56.912 1.00 21.00 620 LYS A O 1
ATOM 5003 N N . PRO A 1 621 ? 25.842 33.383 -56.222 1.00 25.86 621 PRO A N 1
ATOM 5004 C CA . PRO A 1 621 ? 25.086 34.517 -56.791 1.00 25.86 621 PRO A CA 1
ATOM 5005 C C . PRO A 1 621 ? 24.175 35.365 -55.872 1.00 25.86 621 PRO A C 1
ATOM 5007 O O . PRO A 1 621 ? 24.006 35.137 -54.681 1.00 25.86 621 PRO A O 1
ATOM 5010 N N . GLN A 1 622 ? 23.637 36.410 -56.511 1.00 23.00 622 GLN A N 1
ATOM 5011 C CA . GLN A 1 622 ? 22.801 37.538 -56.062 1.00 23.00 622 GLN A CA 1
ATOM 5012 C C . GLN A 1 622 ? 21.466 37.523 -56.858 1.00 23.00 622 GLN A C 1
ATOM 5014 O O . GLN A 1 622 ? 21.414 36.819 -57.861 1.00 23.00 622 GLN A O 1
ATOM 5019 N N . GLN A 1 623 ? 20.401 38.314 -56.627 1.00 24.58 623 GLN A N 1
ATOM 5020 C CA . GLN A 1 623 ? 19.827 39.098 -55.501 1.00 24.58 623 GLN A CA 1
ATOM 5021 C C . GLN A 1 623 ? 18.534 39.780 -56.069 1.00 24.58 623 GLN A C 1
ATOM 5023 O O . GLN A 1 623 ? 17.992 39.299 -57.058 1.00 24.58 623 GLN A O 1
ATOM 5028 N N . TYR A 1 624 ? 18.138 40.938 -55.515 1.00 24.34 624 TYR A N 1
ATOM 5029 C CA . TYR A 1 624 ? 17.124 41.941 -55.918 1.00 24.34 624 TYR A CA 1
ATOM 5030 C C . TYR A 1 624 ? 15.704 41.822 -55.304 1.00 24.34 624 TYR A C 1
ATOM 5032 O O . TYR A 1 624 ? 15.087 40.769 -55.379 1.00 24.34 624 TYR A O 1
ATOM 5040 N N . SER A 1 625 ? 15.119 42.880 -54.705 1.00 24.92 625 SER A N 1
ATOM 5041 C CA . SER A 1 625 ? 15.713 44.158 -54.225 1.00 24.92 625 SER A CA 1
ATOM 5042 C C . SER A 1 625 ? 14.767 45.039 -53.378 1.00 24.92 625 SER A C 1
ATOM 5044 O O . SER A 1 625 ? 13.661 45.286 -53.836 1.00 24.92 625 SER A O 1
ATOM 5046 N N . LEU A 1 626 ? 15.318 45.644 -52.302 1.00 26.03 626 LEU A N 1
ATOM 5047 C CA . LEU A 1 626 ? 15.156 47.055 -51.835 1.00 26.03 626 LEU A CA 1
ATOM 5048 C C . LEU A 1 626 ? 13.735 47.585 -51.466 1.00 26.03 626 LEU A C 1
ATOM 5050 O O . LEU A 1 626 ? 12.736 47.046 -51.910 1.00 26.03 626 LEU A O 1
ATOM 5054 N N . THR A 1 627 ? 13.530 48.632 -50.644 1.00 24.86 627 THR A N 1
ATOM 5055 C CA . THR A 1 627 ? 14.377 49.617 -49.906 1.00 24.86 627 THR A CA 1
ATOM 5056 C C . THR A 1 627 ? 13.936 49.687 -48.411 1.00 24.86 627 THR A C 1
ATOM 5058 O O . THR A 1 627 ? 12.761 49.484 -48.136 1.00 24.86 627 THR A O 1
ATOM 5061 N N . ASN A 1 628 ? 14.791 49.801 -47.371 1.00 25.25 628 ASN A N 1
ATOM 5062 C CA . ASN A 1 628 ? 15.710 50.890 -46.922 1.00 25.25 628 ASN A CA 1
ATOM 5063 C C . ASN A 1 628 ? 15.004 51.985 -46.051 1.00 25.25 628 ASN A C 1
ATOM 5065 O O . ASN A 1 628 ? 13.839 52.260 -46.311 1.00 25.25 628 ASN A O 1
ATOM 5069 N N . PRO A 1 629 ? 15.680 52.734 -45.143 1.00 28.47 629 PRO A N 1
ATOM 5070 C CA . PRO A 1 629 ? 16.463 52.324 -43.955 1.00 28.47 629 PRO A CA 1
ATOM 5071 C C . PRO A 1 629 ? 16.065 53.058 -42.639 1.00 28.47 629 PRO A C 1
ATOM 5073 O O . PRO A 1 629 ? 15.448 54.115 -42.693 1.00 28.47 629 PRO A O 1
ATOM 5076 N N . PHE A 1 630 ? 16.529 52.572 -41.471 1.00 22.36 630 PHE A N 1
ATOM 5077 C CA . PHE A 1 630 ? 17.361 53.331 -40.493 1.00 22.36 630 PHE A CA 1
ATOM 5078 C C . PHE A 1 630 ? 17.623 52.515 -39.208 1.00 22.36 630 PHE A C 1
ATOM 5080 O O . PHE A 1 630 ? 16.860 52.580 -38.247 1.00 22.36 630 PHE A O 1
ATOM 5087 N N . LEU A 1 631 ? 18.722 51.750 -39.168 1.00 23.08 631 LEU A N 1
ATOM 5088 C CA . LEU A 1 631 ? 19.248 51.172 -37.922 1.00 23.08 631 LEU A CA 1
ATOM 5089 C C . LEU A 1 631 ? 20.701 50.702 -38.109 1.00 23.08 631 LEU A C 1
ATOM 5091 O O . LEU A 1 631 ? 20.932 49.633 -38.665 1.00 23.08 631 LEU A O 1
ATOM 5095 N N . ASN A 1 632 ? 21.674 51.506 -37.666 1.00 22.92 632 ASN A N 1
ATOM 5096 C CA . ASN A 1 632 ? 22.988 51.019 -37.225 1.00 22.92 632 ASN A CA 1
ATOM 5097 C C . ASN A 1 632 ? 23.827 52.139 -36.592 1.00 22.92 632 ASN A C 1
ATOM 5099 O O . ASN A 1 632 ? 24.255 53.061 -37.282 1.00 22.92 632 ASN A O 1
ATOM 5103 N N . ASN A 1 633 ? 24.104 52.035 -35.290 1.00 22.64 633 ASN A N 1
ATOM 5104 C CA . ASN A 1 633 ? 25.440 51.662 -34.800 1.00 22.64 633 ASN A CA 1
ATOM 5105 C C . ASN A 1 633 ? 25.474 51.587 -33.259 1.00 22.64 633 ASN A C 1
ATOM 5107 O O . ASN A 1 633 ? 24.545 52.015 -32.579 1.00 22.64 633 ASN A O 1
ATOM 5111 N N . ASN A 1 634 ? 26.584 51.066 -32.728 1.00 25.03 634 ASN A N 1
ATOM 5112 C CA . ASN A 1 634 ? 26.999 51.129 -31.319 1.00 25.03 634 ASN A CA 1
ATOM 5113 C C . ASN A 1 634 ? 26.247 50.242 -30.307 1.00 25.03 634 ASN A C 1
ATOM 5115 O O . ASN A 1 634 ? 26.021 50.624 -29.159 1.00 25.03 634 ASN A O 1
ATOM 5119 N N . LEU A 1 635 ? 26.067 48.967 -30.660 1.00 28.53 635 LEU A N 1
ATOM 5120 C CA . LEU A 1 635 ? 26.437 47.920 -29.700 1.00 28.53 635 LEU A CA 1
ATOM 5121 C C . LEU A 1 635 ? 27.967 47.956 -29.524 1.00 28.53 635 LEU A C 1
ATOM 5123 O O . LEU A 1 635 ? 28.664 47.592 -30.466 1.00 28.53 635 LEU A O 1
ATOM 5127 N N . ASN A 1 636 ? 28.456 48.451 -28.373 1.00 27.41 636 ASN A N 1
ATOM 5128 C CA . ASN A 1 636 ? 29.701 48.048 -27.665 1.00 27.41 636 ASN A CA 1
ATOM 5129 C C . ASN A 1 636 ? 30.201 49.089 -26.629 1.00 27.41 636 ASN A C 1
ATOM 5131 O O . ASN A 1 636 ? 31.380 49.432 -26.594 1.00 27.41 636 ASN A O 1
ATOM 5135 N N . SER A 1 637 ? 29.326 49.579 -25.740 1.00 27.59 637 SER A N 1
ATOM 5136 C CA . SER A 1 637 ? 29.743 50.398 -24.579 1.00 27.59 637 SER A CA 1
ATOM 5137 C C . SER A 1 637 ? 29.067 50.057 -23.240 1.00 27.59 637 SER A C 1
ATOM 5139 O O . SER A 1 637 ? 29.523 50.533 -22.207 1.00 27.59 637 SER A O 1
ATOM 5141 N N . PHE A 1 638 ? 28.029 49.207 -23.214 1.00 28.88 638 PHE A N 1
ATOM 5142 C CA . PHE A 1 638 ? 27.158 49.028 -22.034 1.00 28.88 638 PHE A CA 1
ATOM 5143 C C . PHE A 1 638 ? 27.162 47.632 -21.374 1.00 28.88 638 PHE A C 1
ATOM 5145 O O . PHE A 1 638 ? 26.337 47.362 -20.502 1.00 28.88 638 PHE A O 1
ATOM 5152 N N . GLN A 1 639 ? 28.102 46.739 -21.711 1.00 31.75 639 GLN A N 1
ATOM 5153 C CA . GLN A 1 639 ? 28.151 45.399 -21.093 1.00 31.75 639 GLN A CA 1
ATOM 5154 C C . GLN A 1 639 ? 28.674 45.360 -19.639 1.00 31.75 639 GLN A C 1
ATOM 5156 O O . GLN A 1 639 ? 28.516 44.332 -18.989 1.00 31.75 639 GLN A O 1
ATOM 5161 N N . ASN A 1 640 ? 29.212 46.463 -19.096 1.00 32.81 640 ASN A N 1
ATOM 5162 C CA . ASN A 1 640 ? 29.749 46.511 -17.723 1.00 32.81 640 ASN A CA 1
ATOM 5163 C C . ASN A 1 640 ? 28.877 47.251 -16.684 1.00 32.81 640 ASN A C 1
ATOM 5165 O O . ASN A 1 640 ? 29.177 47.162 -15.497 1.00 32.81 640 ASN A O 1
ATOM 5169 N N . GLU A 1 641 ? 27.790 47.932 -17.071 1.00 34.88 641 GLU A N 1
ATOM 5170 C CA . GLU A 1 641 ? 26.932 48.663 -16.109 1.00 34.88 641 GLU A CA 1
ATOM 5171 C C . GLU A 1 641 ? 25.620 47.929 -15.775 1.00 34.88 641 GLU A C 1
ATOM 5173 O O . GLU A 1 641 ? 25.165 47.947 -14.628 1.00 34.88 641 GLU A O 1
ATOM 5178 N N . GLY A 1 642 ? 25.038 47.197 -16.735 1.00 34.22 642 GLY A N 1
ATOM 5179 C CA . GLY A 1 642 ? 23.753 46.504 -16.548 1.00 34.22 642 GLY A CA 1
ATOM 5180 C C . GLY A 1 642 ? 23.745 45.435 -15.442 1.00 34.22 642 GLY A C 1
ATOM 5181 O O . GLY A 1 642 ? 22.698 45.159 -14.857 1.00 34.22 642 GLY A O 1
ATOM 5182 N N . VAL A 1 643 ? 24.909 44.865 -15.106 1.00 34.56 643 VAL A N 1
ATOM 5183 C CA . VAL A 1 643 ? 25.057 43.851 -14.043 1.00 34.56 643 VAL A CA 1
ATOM 5184 C C . VAL A 1 643 ? 24.954 44.467 -12.640 1.00 34.56 643 VAL A C 1
ATOM 5186 O O . VAL A 1 643 ? 24.474 43.812 -11.715 1.00 34.56 643 VAL A O 1
ATOM 5189 N N . VAL A 1 644 ? 25.354 45.731 -12.468 1.00 35.81 644 VAL A N 1
ATOM 5190 C CA . VAL A 1 644 ? 25.315 46.414 -11.163 1.00 35.81 644 VAL A CA 1
ATOM 5191 C C . VAL A 1 644 ? 23.877 46.807 -10.816 1.00 35.81 644 VAL A C 1
ATOM 5193 O O . VAL A 1 644 ? 23.380 46.464 -9.743 1.00 35.81 644 VAL A O 1
ATOM 5196 N N . ILE A 1 645 ? 23.171 47.437 -11.762 1.00 34.34 645 ILE A N 1
ATOM 5197 C CA . ILE A 1 645 ? 21.793 47.922 -11.578 1.00 34.34 645 ILE A CA 1
ATOM 5198 C C . ILE A 1 645 ? 20.832 46.770 -11.241 1.00 34.34 645 ILE A C 1
ATOM 5200 O O . ILE A 1 645 ? 20.017 46.884 -10.323 1.00 34.34 645 ILE A O 1
ATOM 5204 N N . ASN A 1 646 ? 20.943 45.640 -11.948 1.00 36.25 646 ASN A N 1
ATOM 5205 C CA . ASN A 1 646 ? 20.010 44.519 -11.803 1.00 36.25 646 ASN A CA 1
ATOM 5206 C C . ASN A 1 646 ? 20.132 43.814 -10.433 1.00 36.25 646 ASN A C 1
ATOM 5208 O O . ASN A 1 646 ? 19.138 43.339 -9.882 1.00 36.25 646 ASN A O 1
ATOM 5212 N N . ASN A 1 647 ? 21.326 43.806 -9.830 1.00 38.00 647 ASN A N 1
ATOM 5213 C CA . ASN A 1 647 ? 21.527 43.275 -8.478 1.00 38.00 647 ASN A CA 1
ATOM 5214 C C . ASN A 1 647 ? 20.980 44.222 -7.392 1.00 38.00 647 ASN A C 1
ATOM 5216 O O . ASN A 1 647 ? 20.360 43.758 -6.435 1.00 38.00 647 ASN A O 1
ATOM 5220 N N . SER A 1 648 ? 21.127 45.543 -7.553 1.00 38.00 648 SER A N 1
ATOM 5221 C CA . SER A 1 648 ? 20.567 46.524 -6.609 1.00 38.00 648 SER A CA 1
ATOM 5222 C C . SER A 1 648 ? 19.032 46.539 -6.605 1.00 38.00 648 SER A C 1
ATOM 5224 O O . SER A 1 648 ? 18.421 46.574 -5.537 1.00 38.00 648 SER A O 1
ATOM 5226 N N . LEU A 1 649 ? 18.393 46.453 -7.778 1.00 36.56 649 LEU A N 1
ATOM 5227 C CA . LEU A 1 649 ? 16.928 46.473 -7.908 1.00 36.56 649 LEU A CA 1
ATOM 5228 C C . LEU A 1 649 ? 16.252 45.266 -7.234 1.00 36.56 649 LEU A C 1
ATOM 5230 O O . LEU A 1 649 ? 15.259 45.431 -6.523 1.00 36.56 649 LEU A O 1
ATOM 5234 N N . ASN A 1 650 ? 16.830 44.068 -7.376 1.00 38.25 650 ASN A N 1
ATOM 5235 C CA . ASN A 1 650 ? 16.344 42.861 -6.697 1.00 38.25 650 ASN A CA 1
ATOM 5236 C C . ASN A 1 650 ? 16.463 42.947 -5.160 1.00 38.25 650 ASN A C 1
ATOM 5238 O O . ASN A 1 650 ? 15.636 42.374 -4.447 1.00 38.25 650 ASN A O 1
ATOM 5242 N N . MET A 1 651 ? 17.442 43.689 -4.631 1.00 39.41 651 MET A N 1
ATOM 5243 C CA . MET A 1 651 ? 17.605 43.872 -3.182 1.00 39.41 651 MET A CA 1
ATOM 5244 C C . MET A 1 651 ? 16.569 44.840 -2.581 1.00 39.41 651 MET A C 1
ATOM 5246 O O . MET A 1 651 ? 16.143 44.657 -1.441 1.00 39.41 651 MET A O 1
ATOM 5250 N N . ILE A 1 652 ? 16.128 45.843 -3.350 1.00 38.16 652 ILE A N 1
ATOM 5251 C CA . ILE A 1 652 ? 15.095 46.807 -2.931 1.00 38.16 652 ILE A CA 1
ATOM 5252 C C . ILE A 1 652 ? 13.705 46.150 -2.939 1.00 38.16 652 ILE A C 1
ATOM 5254 O O . ILE A 1 652 ? 12.960 46.265 -1.966 1.00 38.16 652 ILE A O 1
ATOM 5258 N N . LEU A 1 653 ? 13.371 45.413 -4.005 1.00 38.38 653 LEU A N 1
ATOM 5259 C CA . LEU A 1 653 ? 12.047 44.800 -4.195 1.00 38.38 653 LEU A CA 1
ATOM 5260 C C . LEU A 1 653 ? 11.726 43.657 -3.214 1.00 38.38 653 LEU A C 1
ATOM 5262 O O . LEU A 1 653 ? 10.561 43.296 -3.063 1.00 38.38 653 LEU A O 1
ATOM 5266 N N . THR A 1 654 ? 12.729 43.084 -2.544 1.00 41.25 654 THR A N 1
ATOM 5267 C CA . THR A 1 654 ? 12.562 41.925 -1.646 1.00 41.25 654 THR A CA 1
ATOM 5268 C C . THR A 1 654 ? 12.379 42.281 -0.165 1.00 41.25 654 THR A C 1
ATOM 5270 O O . THR A 1 654 ? 12.108 41.383 0.628 1.00 41.25 654 THR A O 1
ATOM 5273 N N . ASN A 1 655 ? 12.498 43.559 0.232 1.00 43.22 655 ASN A N 1
ATOM 5274 C CA . ASN A 1 655 ? 12.460 43.975 1.649 1.00 43.22 655 ASN A CA 1
ATOM 5275 C C . ASN A 1 655 ? 11.569 45.198 1.970 1.00 43.22 655 ASN A C 1
ATOM 5277 O O . ASN A 1 655 ? 11.542 45.652 3.118 1.00 43.22 655 ASN A O 1
ATOM 5281 N N . THR A 1 656 ? 10.805 45.732 1.013 1.00 41.22 656 THR A N 1
ATOM 5282 C CA . THR A 1 656 ? 9.853 46.831 1.265 1.00 41.22 656 THR A CA 1
ATOM 5283 C C . THR A 1 656 ? 8.661 46.385 2.115 1.00 41.22 656 THR A C 1
ATOM 5285 O O . THR A 1 656 ? 7.798 45.645 1.647 1.00 41.22 656 THR A O 1
ATOM 5288 N N . ASN A 1 657 ? 8.577 46.893 3.349 1.00 42.38 657 ASN A N 1
ATOM 5289 C CA . ASN A 1 657 ? 7.375 46.816 4.180 1.00 42.38 657 ASN A CA 1
ATOM 5290 C C . ASN A 1 657 ? 6.576 48.121 4.083 1.00 42.38 657 ASN A C 1
ATOM 5292 O O . ASN A 1 657 ? 7.137 49.215 4.180 1.00 42.38 657 ASN A O 1
ATOM 5296 N N . PHE A 1 658 ? 5.260 47.988 3.935 1.00 43.44 658 PHE A N 1
ATOM 5297 C CA . PHE A 1 658 ? 4.325 49.108 3.893 1.00 43.44 658 PHE A CA 1
ATOM 5298 C C . PHE A 1 658 ? 3.689 49.335 5.268 1.00 43.44 658 PHE A C 1
ATOM 5300 O O . PHE A 1 658 ? 3.395 48.384 5.997 1.00 43.44 658 PHE A O 1
ATOM 5307 N N . ASN A 1 659 ? 3.451 50.597 5.615 1.00 43.09 659 ASN A N 1
ATOM 5308 C CA . ASN A 1 659 ? 2.573 50.964 6.720 1.00 43.09 659 ASN A CA 1
ATOM 5309 C C . ASN A 1 659 ? 1.092 50.746 6.334 1.00 43.09 659 ASN A C 1
ATOM 5311 O O . ASN A 1 659 ? 0.776 50.354 5.207 1.00 43.09 659 ASN A O 1
ATOM 5315 N N . LYS A 1 660 ? 0.167 50.976 7.276 1.00 36.91 660 LYS A N 1
ATOM 5316 C CA . LYS A 1 660 ? -1.271 50.695 7.081 1.00 36.91 660 LYS A CA 1
ATOM 5317 C C . LYS A 1 660 ? -1.918 51.488 5.937 1.00 36.91 660 LYS A C 1
ATOM 5319 O O . LYS A 1 660 ? -2.941 51.048 5.423 1.00 36.91 660 LYS A O 1
ATOM 5324 N N . ASP A 1 661 ? -1.295 52.588 5.522 1.00 39.84 661 ASP A N 1
ATOM 5325 C CA . ASP A 1 661 ? -1.788 53.518 4.504 1.00 39.84 661 ASP A CA 1
ATOM 5326 C C . ASP A 1 661 ? -1.029 53.381 3.166 1.00 39.84 661 ASP A C 1
ATOM 5328 O O . ASP A 1 661 ? -1.157 54.217 2.272 1.00 39.84 661 ASP A O 1
ATOM 5332 N N . GLY A 1 662 ? -0.230 52.315 3.007 1.00 37.78 662 GLY A N 1
ATOM 5333 C CA . GLY A 1 662 ? 0.431 51.963 1.746 1.00 37.78 662 GLY A CA 1
ATOM 5334 C C . GLY A 1 662 ? 1.718 52.734 1.435 1.00 37.78 662 GLY A C 1
ATOM 5335 O O . GLY A 1 662 ? 2.174 52.710 0.293 1.00 37.78 662 GLY A O 1
ATOM 5336 N N . GLN A 1 663 ? 2.325 53.402 2.420 1.00 40.75 663 GLN A N 1
ATOM 5337 C CA . GLN A 1 663 ? 3.614 54.095 2.277 1.00 40.75 663 GLN A CA 1
ATOM 5338 C C . GLN A 1 663 ? 4.760 53.282 2.903 1.00 40.75 663 GLN A C 1
ATOM 5340 O O . GLN A 1 663 ? 4.535 52.448 3.779 1.00 40.75 663 GLN A O 1
ATOM 5345 N N . VAL A 1 664 ? 5.997 53.497 2.449 1.00 41.19 664 VAL A N 1
ATOM 5346 C CA . VAL A 1 664 ? 7.177 52.731 2.900 1.00 41.19 664 VAL A CA 1
ATOM 5347 C C . VAL A 1 664 ? 7.692 53.264 4.244 1.00 41.19 664 VAL A C 1
ATOM 5349 O O . VAL A 1 664 ? 7.970 54.455 4.371 1.00 41.19 664 VAL A O 1
ATOM 5352 N N . ASP A 1 665 ? 7.848 52.387 5.241 1.00 45.62 665 ASP A N 1
ATOM 5353 C CA . ASP A 1 665 ? 8.425 52.736 6.551 1.00 45.62 665 ASP A CA 1
ATOM 5354 C C . ASP A 1 665 ? 9.964 52.730 6.496 1.00 45.62 665 ASP A C 1
ATOM 5356 O O . ASP A 1 665 ? 10.593 51.680 6.356 1.00 45.62 665 ASP A O 1
ATOM 5360 N N . ILE A 1 666 ? 10.568 53.916 6.623 1.00 42.03 666 ILE A N 1
ATOM 5361 C CA . ILE A 1 666 ? 12.021 54.144 6.519 1.00 42.03 666 ILE A CA 1
ATOM 5362 C C . ILE A 1 666 ? 12.724 54.174 7.896 1.00 42.03 666 ILE A C 1
ATOM 5364 O O . ILE A 1 666 ? 13.926 54.410 7.983 1.00 42.03 666 ILE A O 1
ATOM 5368 N N . SER A 1 667 ? 11.998 53.957 8.999 1.00 44.41 667 SER A N 1
ATOM 5369 C CA . SER A 1 667 ? 12.428 54.357 10.354 1.00 44.41 667 SER A CA 1
ATOM 5370 C C . SER A 1 667 ? 13.383 53.402 11.098 1.00 44.41 667 SER A C 1
ATOM 5372 O O . SER A 1 667 ? 13.615 53.592 12.294 1.00 44.41 667 SER A O 1
ATOM 5374 N N . LYS A 1 668 ? 13.940 52.360 10.453 1.00 43.78 668 LYS A N 1
ATOM 5375 C CA . LYS A 1 668 ? 14.677 51.277 11.151 1.00 43.78 668 LYS A CA 1
ATOM 5376 C C . LYS A 1 668 ? 16.150 51.124 10.737 1.00 43.78 668 LYS A C 1
ATOM 5378 O O . LYS A 1 668 ? 16.451 51.150 9.545 1.00 43.78 668 LYS A O 1
ATOM 5383 N N . PRO A 1 669 ? 17.083 50.836 11.678 1.00 39.44 669 PRO A N 1
ATOM 5384 C CA . PRO A 1 669 ? 18.527 51.021 11.443 1.00 39.44 669 PRO A CA 1
ATOM 5385 C C . PRO A 1 669 ? 19.192 50.042 10.461 1.00 39.44 669 PRO A C 1
ATOM 5387 O O . PRO A 1 669 ? 20.379 50.174 10.170 1.00 39.44 669 PRO A O 1
ATOM 5390 N N . LYS A 1 670 ? 18.475 49.023 9.972 1.00 42.28 670 LYS A N 1
ATOM 5391 C CA . LYS A 1 670 ? 19.081 47.941 9.179 1.00 42.28 670 LYS A CA 1
ATOM 5392 C C . LYS A 1 670 ? 19.462 48.364 7.754 1.00 42.28 670 LYS A C 1
ATOM 5394 O O . LYS A 1 670 ? 20.397 47.800 7.199 1.00 42.28 670 LYS A O 1
ATOM 5399 N N . PHE A 1 671 ? 18.793 49.374 7.194 1.00 41.34 671 PHE A N 1
ATOM 5400 C CA . PHE A 1 671 ? 19.013 49.815 5.809 1.00 41.34 671 PHE A CA 1
ATOM 5401 C C . PHE A 1 671 ? 20.334 50.583 5.598 1.00 41.34 671 PHE A C 1
ATOM 5403 O O . PHE A 1 671 ? 20.904 50.532 4.514 1.00 41.34 671 PHE A O 1
ATOM 5410 N N . GLN A 1 672 ? 20.844 51.279 6.623 1.00 43.09 672 GLN A N 1
ATOM 5411 C CA . GLN A 1 672 ? 22.010 52.171 6.487 1.00 43.09 672 GLN A CA 1
ATOM 5412 C C . GLN A 1 672 ? 23.367 51.444 6.585 1.00 43.09 672 GLN A C 1
ATOM 5414 O O . GLN A 1 672 ? 24.344 51.862 5.959 1.00 43.09 672 GLN A O 1
ATOM 5419 N N . ASN A 1 673 ? 23.440 50.337 7.330 1.00 42.91 673 ASN A N 1
ATOM 5420 C CA . ASN A 1 673 ? 24.706 49.629 7.558 1.00 42.91 673 ASN A CA 1
ATOM 5421 C C . ASN A 1 673 ? 25.091 48.676 6.415 1.00 42.91 673 ASN A C 1
ATOM 5423 O O . ASN A 1 673 ? 26.270 48.579 6.083 1.00 42.91 673 ASN A O 1
ATOM 5427 N N . GLU A 1 674 ? 24.127 47.993 5.790 1.00 41.12 674 GLU A N 1
ATOM 5428 C CA . GLU A 1 674 ? 24.415 46.954 4.784 1.00 41.12 674 GLU A CA 1
ATOM 5429 C C . GLU A 1 674 ? 24.886 47.550 3.438 1.00 41.12 674 GLU A C 1
ATOM 5431 O O . GLU A 1 674 ? 25.742 46.968 2.775 1.00 41.12 674 GLU A O 1
ATOM 5436 N N . PHE A 1 675 ? 24.450 48.766 3.082 1.00 37.44 675 PHE A N 1
ATOM 5437 C CA . PHE A 1 675 ? 24.931 49.474 1.882 1.00 37.44 675 PHE A CA 1
ATOM 5438 C C . PHE A 1 675 ? 26.354 50.051 2.031 1.00 37.44 675 PHE A C 1
ATOM 5440 O O . PHE A 1 675 ? 27.021 50.343 1.038 1.00 37.44 675 PHE A O 1
ATOM 5447 N N . SER A 1 676 ? 26.837 50.211 3.268 1.00 41.97 676 SER A N 1
ATOM 5448 C CA . SER A 1 676 ? 28.075 50.943 3.578 1.00 41.97 676 SER A CA 1
ATOM 5449 C C . SER A 1 676 ? 29.353 50.092 3.521 1.00 41.97 676 SER A C 1
ATOM 5451 O O . SER A 1 676 ? 30.443 50.645 3.634 1.00 41.97 676 SER A O 1
ATOM 5453 N N . GLN A 1 677 ? 29.258 48.766 3.353 1.00 40.81 677 GLN A N 1
ATOM 5454 C CA . GLN A 1 677 ? 30.421 47.862 3.427 1.00 40.81 677 GLN A CA 1
ATOM 5455 C C . GLN A 1 677 ? 31.006 47.415 2.076 1.00 40.81 677 GLN A C 1
ATOM 5457 O O . GLN A 1 677 ? 32.080 46.819 2.072 1.00 40.81 677 GLN A O 1
ATOM 5462 N N . HIS A 1 678 ? 30.344 47.679 0.940 1.00 41.00 678 HIS A N 1
ATOM 5463 C CA . HIS A 1 678 ? 30.694 47.015 -0.329 1.00 41.00 678 HIS A CA 1
ATOM 5464 C C . HIS A 1 678 ? 31.341 47.873 -1.431 1.00 41.00 678 HIS A C 1
ATOM 5466 O O . HIS A 1 678 ? 31.798 47.294 -2.413 1.00 41.00 678 HIS A O 1
ATOM 5472 N N . ASN A 1 679 ? 31.439 49.202 -1.289 1.00 37.72 679 ASN A N 1
ATOM 5473 C CA . ASN A 1 679 ? 32.027 50.079 -2.315 1.00 37.72 679 ASN A CA 1
ATOM 5474 C C . ASN A 1 679 ? 32.997 51.121 -1.726 1.00 37.72 679 ASN A C 1
ATOM 5476 O O . ASN A 1 679 ? 32.573 52.097 -1.110 1.00 37.72 679 ASN A O 1
ATOM 5480 N N . ASN A 1 680 ? 34.300 50.953 -1.985 1.00 43.00 680 ASN A N 1
ATOM 5481 C CA . ASN A 1 680 ? 35.323 51.975 -1.728 1.00 43.00 680 ASN A CA 1
ATOM 5482 C C . ASN A 1 680 ? 35.260 53.060 -2.819 1.00 43.00 680 ASN A C 1
ATOM 5484 O O . ASN A 1 680 ? 35.832 52.890 -3.895 1.00 43.00 680 ASN A O 1
ATOM 5488 N N . ILE A 1 681 ? 34.564 54.170 -2.554 1.00 40.25 681 ILE A N 1
ATOM 5489 C CA . ILE A 1 681 ? 34.462 55.322 -3.466 1.00 40.25 681 ILE A CA 1
ATOM 5490 C C . ILE A 1 681 ? 34.663 56.624 -2.675 1.00 40.25 681 ILE A C 1
ATOM 5492 O O . ILE A 1 681 ? 34.075 56.810 -1.611 1.00 40.25 681 ILE A O 1
ATOM 5496 N N . ASN A 1 682 ? 35.495 57.528 -3.205 1.00 38.28 682 ASN A N 1
ATOM 5497 C CA . ASN A 1 682 ? 35.848 58.797 -2.559 1.00 38.28 682 ASN A CA 1
ATOM 5498 C C . ASN A 1 682 ? 34.641 59.736 -2.363 1.00 38.28 682 ASN A C 1
ATOM 5500 O O . ASN A 1 682 ? 33.721 59.784 -3.181 1.00 38.28 682 ASN A O 1
ATOM 5504 N N . SER A 1 683 ? 34.699 60.543 -1.298 1.00 42.50 683 SER A N 1
ATOM 5505 C CA . SER A 1 683 ? 33.609 61.397 -0.793 1.00 42.50 683 SER A CA 1
ATOM 5506 C C . SER A 1 683 ? 32.960 62.314 -1.834 1.00 42.50 683 SER A C 1
ATOM 5508 O O . SER A 1 683 ? 31.741 62.469 -1.837 1.00 42.50 683 SER A O 1
ATOM 5510 N N . ASN A 1 684 ? 33.740 62.881 -2.757 1.00 40.81 684 ASN A N 1
ATOM 5511 C CA . ASN A 1 684 ? 33.293 63.965 -3.644 1.00 40.81 684 ASN A CA 1
ATOM 5512 C C . ASN A 1 684 ? 32.486 63.486 -4.874 1.00 40.81 684 ASN A C 1
ATOM 5514 O O . ASN A 1 684 ? 32.380 64.202 -5.867 1.00 40.81 684 ASN A O 1
ATOM 5518 N N . LYS A 1 685 ? 31.921 62.270 -4.829 1.00 40.00 685 LYS A N 1
ATOM 5519 C CA . LYS A 1 685 ? 30.938 61.768 -5.810 1.00 40.00 685 LYS A CA 1
ATOM 5520 C C . LYS A 1 685 ? 29.595 61.340 -5.199 1.00 40.00 685 LYS A C 1
ATOM 5522 O O . LYS A 1 685 ? 28.740 60.865 -5.940 1.00 40.00 685 LYS A O 1
ATOM 5527 N N . LYS A 1 686 ? 29.381 61.511 -3.887 1.00 41.16 686 LYS A N 1
ATOM 5528 C CA . LYS A 1 686 ? 28.152 61.043 -3.216 1.00 41.16 686 LYS A CA 1
ATOM 5529 C C . LYS A 1 686 ? 26.892 61.813 -3.630 1.00 41.16 686 LYS A C 1
ATOM 5531 O O . LYS A 1 686 ? 25.913 61.194 -4.025 1.00 41.16 686 LYS A O 1
ATOM 5536 N N . GLU A 1 687 ? 26.942 63.144 -3.615 1.00 42.44 687 GLU A N 1
ATOM 5537 C CA . GLU A 1 687 ? 25.757 64.004 -3.806 1.00 42.44 687 GLU A CA 1
ATOM 5538 C C . GLU A 1 687 ? 25.105 63.866 -5.196 1.00 42.44 687 GLU A C 1
ATOM 5540 O O . GLU A 1 687 ? 23.891 63.985 -5.324 1.00 42.44 687 GLU A O 1
ATOM 5545 N N . ASN A 1 688 ? 25.882 63.530 -6.234 1.00 45.09 688 ASN A N 1
ATOM 5546 C CA . ASN A 1 688 ? 25.358 63.283 -7.586 1.00 45.09 688 ASN A CA 1
ATOM 5547 C C . ASN A 1 688 ? 24.739 61.882 -7.776 1.00 45.09 688 ASN A C 1
ATOM 5549 O O . ASN A 1 688 ? 24.128 61.634 -8.814 1.00 45.09 688 ASN A O 1
ATOM 5553 N N . LEU A 1 689 ? 24.911 60.951 -6.830 1.00 40.44 689 LEU A N 1
ATOM 5554 C CA . LEU A 1 689 ? 24.400 59.582 -6.967 1.00 40.44 689 LEU A CA 1
ATOM 5555 C C . LEU A 1 689 ? 22.980 59.436 -6.402 1.00 40.44 689 LEU A C 1
ATOM 5557 O O . LEU A 1 689 ? 22.153 58.759 -7.012 1.00 40.44 689 LEU A O 1
ATOM 5561 N N . ASP A 1 690 ? 22.681 60.109 -5.289 1.00 45.53 690 ASP A N 1
ATOM 5562 C CA . ASP A 1 690 ? 21.354 60.073 -4.662 1.00 45.53 690 ASP A CA 1
ATOM 5563 C C . ASP A 1 690 ? 20.293 60.807 -5.513 1.00 45.53 690 ASP A C 1
ATOM 5565 O O . ASP A 1 690 ? 19.182 60.298 -5.677 1.00 45.53 690 ASP A O 1
ATOM 5569 N N . ASP A 1 691 ? 20.636 61.942 -6.141 1.00 47.41 691 ASP A N 1
ATOM 5570 C CA . ASP A 1 691 ? 19.734 62.667 -7.062 1.00 47.41 691 ASP A CA 1
ATOM 5571 C C . ASP A 1 691 ? 19.448 61.863 -8.348 1.00 47.41 691 ASP A C 1
ATOM 5573 O O . ASP A 1 691 ? 18.320 61.830 -8.852 1.00 47.41 691 ASP A O 1
ATOM 5577 N N . LEU A 1 692 ? 20.454 61.132 -8.846 1.00 44.78 692 LEU A N 1
ATOM 5578 C CA . LEU A 1 692 ? 20.305 60.220 -9.982 1.00 44.78 692 LEU A CA 1
ATOM 5579 C C . LEU A 1 692 ? 19.415 59.017 -9.626 1.00 44.78 692 LEU A C 1
ATOM 5581 O O . LEU A 1 692 ? 18.554 58.635 -10.420 1.00 44.78 692 LEU A O 1
ATOM 5585 N N . LEU A 1 693 ? 19.568 58.454 -8.421 1.00 45.50 693 LEU A N 1
ATOM 5586 C CA . LEU A 1 693 ? 18.707 57.387 -7.904 1.00 45.50 693 LEU A CA 1
ATOM 5587 C C . LEU A 1 693 ? 17.252 57.846 -7.739 1.00 45.50 693 LEU A C 1
ATOM 5589 O O . LEU A 1 693 ? 16.348 57.114 -8.146 1.00 45.50 693 LEU A O 1
ATOM 5593 N N . GLN A 1 694 ? 17.006 59.056 -7.222 1.00 46.66 694 GLN A N 1
ATOM 5594 C CA . GLN A 1 694 ? 15.645 59.601 -7.139 1.00 46.66 694 GLN A CA 1
ATOM 5595 C C . GLN A 1 694 ? 15.009 59.788 -8.522 1.00 46.66 694 GLN A C 1
ATOM 5597 O O . GLN A 1 694 ? 13.857 59.388 -8.706 1.00 46.66 694 GLN A O 1
ATOM 5602 N N . LYS A 1 695 ? 15.743 60.323 -9.510 1.00 45.16 695 LYS A N 1
ATOM 5603 C CA . LYS A 1 695 ? 15.250 60.430 -10.896 1.00 45.16 695 LYS A CA 1
ATOM 5604 C C . LYS A 1 695 ? 14.907 59.064 -11.486 1.00 45.16 695 LYS A C 1
ATOM 5606 O O . LYS A 1 695 ? 13.766 58.856 -11.887 1.00 45.16 695 LYS A O 1
ATOM 5611 N N . VAL A 1 696 ? 15.836 58.106 -11.451 1.00 43.59 696 VAL A N 1
ATOM 5612 C CA . VAL A 1 696 ? 15.615 56.760 -12.010 1.00 43.59 696 VAL A CA 1
ATOM 5613 C C . VAL A 1 696 ? 14.446 56.044 -11.323 1.00 43.59 696 VAL A C 1
ATOM 5615 O O . VAL A 1 696 ? 13.638 55.413 -12.004 1.00 43.59 696 VAL A O 1
ATOM 5618 N N . MET A 1 697 ? 14.282 56.172 -10.000 1.00 42.16 697 MET A N 1
ATOM 5619 C CA . MET A 1 697 ? 13.115 55.611 -9.307 1.00 42.16 697 MET A CA 1
ATOM 5620 C C . MET A 1 697 ? 11.802 56.297 -9.711 1.00 42.16 697 MET A C 1
ATOM 5622 O O . MET A 1 697 ? 10.813 55.604 -9.953 1.00 42.16 697 MET A O 1
ATOM 5626 N N . CYS A 1 698 ? 11.773 57.628 -9.824 1.00 42.97 698 CYS A N 1
ATOM 5627 C CA . CYS A 1 698 ? 10.594 58.362 -10.288 1.00 42.97 698 CYS A CA 1
ATOM 5628 C C . CYS A 1 698 ? 10.211 57.995 -11.727 1.00 42.97 698 CYS A C 1
ATOM 5630 O O . CYS A 1 698 ? 9.036 57.738 -11.996 1.00 42.97 698 CYS A O 1
ATOM 5632 N N . ASP A 1 699 ? 11.185 57.907 -12.631 1.00 42.97 699 ASP A N 1
ATOM 5633 C CA . ASP A 1 699 ? 10.947 57.595 -14.039 1.00 42.97 699 ASP A CA 1
ATOM 5634 C C . ASP A 1 699 ? 10.492 56.146 -14.228 1.00 42.97 699 ASP A C 1
ATOM 5636 O O . ASP A 1 699 ? 9.497 55.923 -14.914 1.00 42.97 699 ASP A O 1
ATOM 5640 N N . VAL A 1 700 ? 11.098 55.168 -13.540 1.00 42.97 700 VAL A N 1
ATOM 5641 C CA . VAL A 1 700 ? 10.638 53.764 -13.557 1.00 42.97 700 VAL A CA 1
ATOM 5642 C C . VAL A 1 700 ? 9.226 53.625 -12.971 1.00 42.97 700 VAL A C 1
ATOM 5644 O O . VAL A 1 700 ? 8.388 52.920 -13.539 1.00 42.97 700 VAL A O 1
ATOM 5647 N N . LEU A 1 701 ? 8.910 54.321 -11.872 1.00 42.06 701 LEU A N 1
ATOM 5648 C CA . LEU A 1 701 ? 7.563 54.308 -11.287 1.00 42.06 701 LEU A CA 1
ATOM 5649 C C . LEU A 1 701 ? 6.525 55.003 -12.185 1.00 42.06 701 LEU A C 1
ATOM 5651 O O . LEU A 1 701 ? 5.364 54.581 -12.212 1.00 42.06 701 LEU A O 1
ATOM 5655 N N . ASN A 1 702 ? 6.920 56.027 -12.944 1.00 40.50 702 ASN A N 1
ATOM 5656 C CA . ASN A 1 702 ? 6.065 56.670 -13.940 1.00 40.50 702 ASN A CA 1
ATOM 5657 C C . ASN A 1 702 ? 5.874 55.789 -15.183 1.00 40.50 702 ASN A C 1
ATOM 5659 O O . ASN A 1 702 ? 4.737 55.622 -15.614 1.00 40.50 702 ASN A O 1
ATOM 5663 N N . GLU A 1 703 ? 6.922 55.141 -15.696 1.00 41.56 703 GLU A N 1
ATOM 5664 C CA . GLU A 1 703 ? 6.860 54.127 -16.761 1.00 41.56 703 GLU A CA 1
ATOM 5665 C C . GLU A 1 703 ? 5.878 53.000 -16.397 1.00 41.56 703 GLU A C 1
ATOM 5667 O O . GLU A 1 703 ? 4.980 52.679 -17.179 1.00 41.56 703 GLU A O 1
ATOM 5672 N N . PHE A 1 704 ? 5.967 52.457 -15.176 1.00 42.16 704 PHE A N 1
ATOM 5673 C CA . PHE A 1 704 ? 5.033 51.441 -14.680 1.00 42.16 704 PHE A CA 1
ATOM 5674 C C . PHE A 1 704 ? 3.599 51.971 -14.549 1.00 42.16 704 PHE A C 1
ATOM 5676 O O . PHE A 1 704 ? 2.664 51.319 -15.025 1.00 42.16 704 PHE A O 1
ATOM 5683 N N . LYS A 1 705 ? 3.397 53.164 -13.967 1.00 38.31 705 LYS A N 1
ATOM 5684 C CA . LYS A 1 705 ? 2.068 53.801 -13.883 1.00 38.31 705 LYS A CA 1
ATOM 5685 C C . LYS A 1 705 ? 1.468 54.064 -15.265 1.00 38.31 705 LYS A C 1
ATOM 5687 O O . LYS A 1 705 ? 0.266 53.866 -15.441 1.00 38.31 705 LYS A O 1
ATOM 5692 N N . ILE A 1 706 ? 2.275 54.474 -16.243 1.00 41.09 706 ILE A N 1
ATOM 5693 C CA . ILE A 1 706 ? 1.853 54.746 -17.621 1.00 41.09 706 ILE A CA 1
ATOM 5694 C C . ILE A 1 706 ? 1.521 53.439 -18.346 1.00 41.09 706 ILE A C 1
ATOM 5696 O O . ILE A 1 706 ? 0.420 53.333 -18.884 1.00 41.09 706 ILE A O 1
ATOM 5700 N N . LYS A 1 707 ? 2.376 52.408 -18.287 1.00 36.91 707 LYS A N 1
ATOM 5701 C CA . LYS A 1 707 ? 2.084 51.075 -18.849 1.00 36.91 707 LYS A CA 1
ATOM 5702 C C . LYS A 1 707 ? 0.797 50.483 -18.274 1.00 36.91 707 LYS A C 1
ATOM 5704 O O . LYS A 1 707 ? -0.041 50.013 -19.045 1.00 36.91 707 LYS A O 1
ATOM 5709 N N . TYR A 1 708 ? 0.576 50.570 -16.960 1.00 39.09 708 TYR A N 1
ATOM 5710 C CA . TYR A 1 708 ? -0.675 50.104 -16.354 1.00 39.09 708 TYR A CA 1
ATOM 5711 C C . TYR A 1 708 ? -1.885 50.974 -16.723 1.00 39.09 708 TYR A C 1
ATOM 5713 O O . TYR A 1 708 ? -2.906 50.408 -17.111 1.00 39.09 708 TYR A O 1
ATOM 5721 N N . LYS A 1 709 ? -1.799 52.317 -16.711 1.00 35.78 709 LYS A N 1
ATOM 5722 C CA . LYS A 1 709 ? -2.909 53.181 -17.174 1.00 35.78 709 LYS A CA 1
ATOM 5723 C C . LYS A 1 709 ? -3.261 52.929 -18.638 1.00 35.78 709 LYS A C 1
ATOM 5725 O O . LYS A 1 709 ? -4.439 52.797 -18.950 1.00 35.78 709 LYS A O 1
ATOM 5730 N N . ILE A 1 710 ? -2.272 52.827 -19.526 1.00 38.25 710 ILE A N 1
ATOM 5731 C CA . ILE A 1 710 ? -2.488 52.548 -20.951 1.00 38.25 710 ILE A CA 1
ATOM 5732 C C . ILE A 1 710 ? -3.144 51.175 -21.121 1.00 38.25 710 ILE A C 1
ATOM 5734 O O . ILE A 1 710 ? -4.160 51.084 -21.806 1.00 38.25 710 ILE A O 1
ATOM 5738 N N . ARG A 1 711 ? -2.658 50.127 -20.439 1.00 36.25 711 ARG A N 1
ATOM 5739 C CA . ARG A 1 711 ? -3.255 48.780 -20.499 1.00 36.25 711 ARG A CA 1
ATOM 5740 C C . ARG A 1 711 ? -4.694 48.761 -19.961 1.00 36.25 711 ARG A C 1
ATOM 5742 O O . ARG A 1 711 ? -5.562 48.170 -20.596 1.00 36.25 711 ARG A O 1
ATOM 5749 N N . PHE A 1 712 ? -4.981 49.473 -18.869 1.00 36.38 712 PHE A N 1
ATOM 5750 C CA . PHE A 1 712 ? -6.329 49.591 -18.291 1.00 36.38 712 PHE A CA 1
ATOM 5751 C C . PHE A 1 712 ? -7.293 50.401 -19.184 1.00 36.38 712 PHE A C 1
ATOM 5753 O O . PHE A 1 712 ? -8.468 50.051 -19.319 1.00 36.38 712 PHE A O 1
ATOM 5760 N N . ILE A 1 713 ? -6.796 51.453 -19.847 1.00 40.19 713 ILE A N 1
ATOM 5761 C CA . ILE A 1 713 ? -7.560 52.275 -20.800 1.00 40.19 713 ILE A CA 1
ATOM 5762 C C . ILE A 1 713 ? -7.807 51.522 -22.113 1.00 40.19 713 ILE A C 1
ATOM 5764 O O . ILE A 1 713 ? -8.908 51.622 -22.649 1.00 40.19 713 ILE A O 1
ATOM 5768 N N . LEU A 1 714 ? -6.844 50.742 -22.622 1.00 35.06 714 LEU A N 1
ATOM 5769 C CA . LEU A 1 714 ? -7.049 49.881 -23.793 1.00 35.06 714 LEU A CA 1
ATOM 5770 C C . LEU A 1 714 ? -8.067 48.778 -23.503 1.00 35.06 714 LEU A C 1
ATOM 5772 O O . LEU A 1 714 ? -9.004 48.628 -24.280 1.00 35.06 714 LEU A O 1
ATOM 5776 N N . ILE A 1 715 ? -7.950 48.074 -22.372 1.00 37.88 715 ILE A N 1
ATOM 5777 C CA . ILE A 1 715 ? -8.925 47.048 -21.971 1.00 37.88 715 ILE A CA 1
ATOM 5778 C C . ILE A 1 715 ? -10.325 47.673 -21.832 1.00 37.88 715 ILE A C 1
ATOM 5780 O O . ILE A 1 715 ? -11.270 47.196 -22.456 1.00 37.88 715 ILE A O 1
ATOM 5784 N N . SER A 1 716 ? -10.459 48.806 -21.131 1.00 36.59 716 SER A N 1
ATOM 5785 C CA . SER A 1 716 ? -11.752 49.501 -20.997 1.00 36.59 716 SER A CA 1
ATOM 5786 C C . SER A 1 716 ? -12.318 49.995 -22.338 1.00 36.59 716 SER A C 1
ATOM 5788 O O . SER A 1 716 ? -13.523 49.888 -22.571 1.00 36.59 716 SER A O 1
ATOM 5790 N N . LYS A 1 717 ? -11.478 50.511 -23.250 1.00 35.75 717 LYS A N 1
ATOM 5791 C CA . LYS A 1 717 ? -11.919 50.961 -24.583 1.00 35.75 717 LYS A CA 1
ATOM 5792 C C . LYS A 1 717 ? -12.269 49.801 -25.515 1.00 35.75 717 LYS A C 1
ATOM 5794 O O . LYS A 1 717 ? -13.217 49.944 -26.281 1.00 35.75 717 LYS A O 1
ATOM 5799 N N . MET A 1 718 ? -11.580 48.661 -25.443 1.00 35.12 718 MET A N 1
ATOM 5800 C CA . MET A 1 718 ? -11.961 47.455 -26.188 1.00 35.12 718 MET A CA 1
ATOM 5801 C C . MET A 1 718 ? -13.310 46.916 -25.701 1.00 35.12 718 MET A C 1
ATOM 5803 O O . MET A 1 718 ? -14.196 46.695 -26.526 1.00 35.12 718 MET A O 1
ATOM 5807 N N . SER A 1 719 ? -13.522 46.822 -24.384 1.00 38.62 719 SER A N 1
ATOM 5808 C CA . SER A 1 719 ? -14.813 46.424 -23.805 1.00 38.62 719 SER A CA 1
ATOM 5809 C C . SER A 1 719 ? -15.957 47.357 -24.226 1.00 38.62 719 SER A C 1
ATOM 5811 O O . SER A 1 719 ? -17.003 46.892 -24.677 1.00 38.62 719 SER A O 1
ATOM 5813 N N . LEU A 1 720 ? -15.762 48.680 -24.163 1.00 37.88 720 LEU A N 1
ATOM 5814 C CA . LEU A 1 720 ? -16.788 49.653 -24.565 1.00 37.88 720 LEU A CA 1
ATOM 5815 C C . LEU A 1 720 ? -17.033 49.691 -26.083 1.00 37.88 720 LEU A C 1
ATOM 5817 O O . LEU A 1 720 ? -18.175 49.878 -26.511 1.00 37.88 720 LEU A O 1
ATOM 5821 N N . ASN A 1 721 ? -16.004 49.479 -26.909 1.00 37.72 721 ASN A N 1
ATOM 5822 C CA . ASN A 1 721 ? -16.178 49.403 -28.360 1.00 37.72 721 ASN A CA 1
ATOM 5823 C C . ASN A 1 721 ? -16.871 48.106 -28.790 1.00 37.72 721 ASN A C 1
ATOM 5825 O O . ASN A 1 721 ? -17.723 48.174 -29.667 1.00 37.72 721 ASN A O 1
ATOM 5829 N N . LEU A 1 722 ? -16.614 46.959 -28.153 1.00 37.88 722 LEU A N 1
ATOM 5830 C CA . LEU A 1 722 ? -17.357 45.721 -28.433 1.00 37.88 722 LEU A CA 1
ATOM 5831 C C . LEU A 1 722 ? -18.856 45.867 -28.104 1.00 37.88 722 LEU A C 1
ATOM 5833 O O . LEU A 1 722 ? -19.703 45.413 -28.876 1.00 37.88 722 LEU A O 1
ATOM 5837 N N . VAL A 1 723 ? -19.208 46.591 -27.035 1.00 39.59 723 VAL A N 1
ATOM 5838 C CA . VAL A 1 723 ? -20.610 46.914 -26.692 1.00 39.59 723 VAL A CA 1
ATOM 5839 C C . VAL A 1 723 ? -21.242 47.903 -27.691 1.00 39.59 723 VAL A C 1
ATOM 5841 O O . VAL A 1 723 ? -22.411 47.758 -28.053 1.00 39.59 723 VAL A O 1
ATOM 5844 N N . ARG A 1 724 ? -20.490 48.883 -28.212 1.00 35.75 724 ARG A N 1
ATOM 5845 C CA . ARG A 1 724 ? -20.983 49.812 -29.255 1.00 35.75 724 ARG A CA 1
ATOM 5846 C C . ARG A 1 724 ? -21.072 49.187 -30.652 1.00 35.75 724 ARG A C 1
ATOM 5848 O O . ARG A 1 724 ? -21.992 49.502 -31.401 1.00 35.75 724 ARG A O 1
ATOM 5855 N N . ILE A 1 725 ? -20.160 48.283 -30.998 1.00 39.41 725 ILE A N 1
ATOM 5856 C CA . ILE A 1 725 ? -20.160 47.567 -32.280 1.00 39.41 725 ILE A CA 1
ATOM 5857 C C . ILE A 1 725 ? -21.305 46.550 -32.307 1.00 39.41 725 ILE A C 1
ATOM 5859 O O . ILE A 1 725 ? -22.100 46.571 -33.243 1.00 39.41 725 ILE A O 1
ATOM 5863 N N . SER A 1 726 ? -21.478 45.743 -31.255 1.00 36.69 726 SER A N 1
ATOM 5864 C CA . SER A 1 726 ? -22.609 44.804 -31.158 1.00 36.69 726 SER A CA 1
ATOM 5865 C C . SER A 1 726 ? -23.971 45.510 -31.173 1.00 36.69 726 SER A C 1
ATOM 5867 O O . SER A 1 726 ? -24.868 45.067 -31.887 1.00 36.69 726 SER A O 1
ATOM 5869 N N . SER A 1 727 ? -24.133 46.644 -30.479 1.00 36.53 727 SER A N 1
ATOM 5870 C CA . SER A 1 727 ? -25.397 47.405 -30.492 1.00 36.53 727 SER A CA 1
ATOM 5871 C C . SER A 1 727 ? -25.692 48.137 -31.812 1.00 36.53 727 SER A C 1
ATOM 5873 O O . SER A 1 727 ? -26.864 48.351 -32.123 1.00 36.53 727 SER A O 1
ATOM 5875 N N . ASN A 1 728 ? -24.682 48.462 -32.629 1.00 37.84 728 ASN A N 1
ATOM 5876 C CA . ASN A 1 728 ? -24.890 48.988 -33.985 1.00 37.84 728 ASN A CA 1
ATOM 5877 C C . ASN A 1 728 ? -25.117 47.872 -35.024 1.00 37.84 728 ASN A C 1
ATOM 5879 O O . ASN A 1 728 ? -26.003 48.002 -35.869 1.00 37.84 728 ASN A O 1
ATOM 5883 N N . ILE A 1 729 ? -24.415 46.738 -34.924 1.00 40.41 729 ILE A N 1
ATOM 5884 C CA . ILE A 1 729 ? -24.683 45.547 -35.751 1.00 40.41 729 ILE A CA 1
ATOM 5885 C C . ILE A 1 729 ? -26.109 45.029 -35.487 1.00 40.41 729 ILE A C 1
ATOM 5887 O O . ILE A 1 729 ? -26.861 44.794 -36.431 1.00 40.41 729 ILE A O 1
ATOM 5891 N N . ALA A 1 730 ? -26.545 44.984 -34.222 1.00 37.31 730 ALA A N 1
ATOM 5892 C CA . ALA A 1 730 ? -27.910 44.619 -33.824 1.00 37.31 730 ALA A CA 1
ATOM 5893 C C . ALA A 1 730 ? -28.997 45.661 -34.183 1.00 37.31 730 ALA A C 1
ATOM 5895 O O . ALA A 1 730 ? -30.186 45.398 -33.973 1.00 37.31 730 ALA A O 1
ATOM 5896 N N . LYS A 1 731 ? -28.614 46.831 -34.719 1.00 36.72 731 LYS A N 1
ATOM 5897 C CA . LYS A 1 731 ? -29.525 47.770 -35.399 1.00 36.72 731 LYS A CA 1
ATOM 5898 C C . LYS A 1 731 ? -29.559 47.526 -36.908 1.00 36.72 731 LYS A C 1
ATOM 5900 O O . LYS A 1 731 ? -30.647 47.505 -37.472 1.00 36.72 731 LYS A O 1
ATOM 5905 N N . SER A 1 732 ? -28.407 47.291 -37.540 1.00 35.12 732 SER A N 1
ATOM 5906 C CA . SER A 1 732 ? -28.316 47.014 -38.983 1.00 35.12 732 SER A CA 1
ATOM 5907 C C . SER A 1 732 ? -29.048 45.720 -39.373 1.00 35.12 732 SER A C 1
ATOM 5909 O O . SER A 1 732 ? -29.911 45.725 -40.252 1.00 35.12 732 SER A O 1
ATOM 5911 N N . LEU A 1 733 ? -28.813 44.630 -38.631 1.00 35.44 733 LEU A N 1
ATOM 5912 C CA . LEU A 1 733 ? -29.406 43.304 -38.871 1.00 35.44 733 LEU A CA 1
ATOM 5913 C C . LEU A 1 733 ? -30.915 43.201 -38.558 1.00 35.44 733 LEU A C 1
ATOM 5915 O O . LEU A 1 733 ? -31.478 42.114 -38.606 1.00 35.44 733 LEU A O 1
ATOM 5919 N N . ARG A 1 734 ? -31.600 44.313 -38.255 1.00 35.78 734 ARG A N 1
ATOM 5920 C CA . ARG A 1 734 ? -33.075 44.367 -38.173 1.00 35.78 734 ARG A CA 1
ATOM 5921 C C . ARG A 1 734 ? -33.751 44.756 -39.491 1.00 35.78 734 ARG A C 1
ATOM 5923 O O . ARG A 1 734 ? -34.974 44.823 -39.533 1.00 35.78 734 ARG A O 1
ATOM 5930 N N . SER A 1 735 ? -32.978 45.043 -40.538 1.00 39.12 735 SER A N 1
ATOM 5931 C CA . SER A 1 735 ? -33.486 45.539 -41.827 1.00 39.12 735 SER A CA 1
ATOM 5932 C C . SER A 1 735 ? -33.812 44.449 -42.859 1.00 39.12 735 SER A C 1
ATOM 5934 O O . SER A 1 735 ? -34.446 44.748 -43.867 1.00 39.12 735 SER A O 1
ATOM 5936 N N . GLN A 1 736 ? -33.410 43.195 -42.623 1.00 33.38 736 GLN A N 1
ATOM 5937 C CA . GLN A 1 736 ? -33.629 42.066 -43.535 1.00 33.38 736 GLN A CA 1
ATOM 5938 C C . GLN A 1 736 ? -34.100 40.852 -42.728 1.00 33.38 736 GLN A C 1
ATOM 5940 O O . GLN A 1 736 ? -33.339 40.300 -41.938 1.00 33.38 736 GLN A O 1
ATOM 5945 N N . GLY A 1 737 ? -35.372 40.475 -42.873 1.00 33.16 737 GLY A N 1
ATOM 5946 C CA . GLY A 1 737 ? -36.000 39.439 -42.052 1.00 33.16 737 GLY A CA 1
ATOM 5947 C C . GLY A 1 737 ? -36.369 38.182 -42.834 1.00 33.16 737 GLY A C 1
ATOM 5948 O O . GLY A 1 737 ? -37.213 38.248 -43.722 1.00 33.16 737 GLY A O 1
ATOM 5949 N N . ALA A 1 738 ? -35.803 37.039 -42.441 1.00 32.78 738 ALA A N 1
ATOM 5950 C CA . ALA A 1 738 ? -36.341 35.699 -42.689 1.00 32.78 738 ALA A CA 1
ATOM 5951 C C . ALA A 1 738 ? -35.666 34.687 -41.740 1.00 32.78 738 ALA A C 1
ATOM 5953 O O . ALA A 1 738 ? -34.448 34.722 -41.612 1.00 32.78 738 ALA A O 1
ATOM 5954 N N . TYR A 1 739 ? -36.455 33.785 -41.136 1.00 27.77 739 TYR A N 1
ATOM 5955 C CA . TYR A 1 739 ? -36.055 32.667 -40.249 1.00 27.77 739 TYR A CA 1
ATOM 5956 C C . TYR A 1 739 ? -35.218 33.051 -38.993 1.00 27.77 739 TYR A C 1
ATOM 5958 O O . TYR A 1 739 ? -34.184 33.693 -39.068 1.00 27.77 739 TYR A O 1
ATOM 5966 N N . SER A 1 740 ? -35.577 32.657 -37.770 1.00 25.80 740 SER A N 1
ATOM 5967 C CA . SER A 1 740 ? -36.243 31.414 -37.369 1.00 25.80 740 SER A CA 1
ATOM 5968 C C . SER A 1 740 ? -37.158 31.578 -36.143 1.00 25.80 740 SER A C 1
ATOM 5970 O O . SER A 1 740 ? -37.016 32.492 -35.331 1.00 25.80 740 SER A O 1
ATOM 5972 N N . THR A 1 741 ? -38.100 30.647 -35.994 1.00 35.38 741 THR A N 1
ATOM 5973 C CA . THR A 1 741 ? -38.998 30.566 -34.837 1.00 35.38 741 THR A CA 1
ATOM 5974 C C . THR A 1 741 ? -38.383 29.677 -33.758 1.00 35.38 741 THR A C 1
ATOM 5976 O O . THR A 1 741 ? -38.381 28.464 -33.939 1.00 35.38 741 THR A O 1
ATOM 5979 N N . LEU A 1 742 ? -37.917 30.250 -32.639 1.00 28.89 742 LEU A N 1
ATOM 5980 C CA . LEU A 1 742 ? -38.016 29.665 -31.285 1.00 28.89 742 LEU A CA 1
ATOM 5981 C C . LEU A 1 742 ? -37.492 30.632 -30.200 1.00 28.89 742 LEU A C 1
ATOM 5983 O O . LEU A 1 742 ? -36.373 31.123 -30.268 1.00 28.89 742 LEU A O 1
ATOM 5987 N N . VAL A 1 743 ? -38.319 30.846 -29.171 1.00 30.39 743 VAL A N 1
ATOM 5988 C CA . VAL A 1 743 ? -38.000 31.434 -27.852 1.00 30.39 743 VAL A CA 1
ATOM 5989 C C . VAL A 1 743 ? -37.173 32.733 -27.841 1.00 30.39 743 VAL A C 1
ATOM 5991 O O . VAL A 1 743 ? -36.033 32.781 -27.383 1.00 30.39 743 VAL A O 1
ATOM 5994 N N . SER A 1 744 ? -37.839 33.848 -28.141 1.00 26.14 744 SER A N 1
ATOM 5995 C CA . SER A 1 744 ? -37.570 35.105 -27.431 1.00 26.14 744 SER A CA 1
ATOM 5996 C C . SER A 1 744 ? -38.721 35.402 -26.467 1.00 26.14 744 SER A C 1
ATOM 5998 O O . SER A 1 744 ? -39.707 36.027 -26.858 1.00 26.14 744 SER A O 1
ATOM 6000 N N . TYR A 1 745 ? -38.600 34.976 -25.206 1.00 26.72 745 TYR A N 1
ATOM 6001 C CA . TYR A 1 745 ? -39.465 35.457 -24.124 1.00 26.72 745 TYR A CA 1
ATOM 6002 C C . TYR A 1 745 ? -38.698 36.469 -23.271 1.00 26.72 745 TYR A C 1
ATOM 6004 O O . TYR A 1 745 ? -37.597 36.198 -22.794 1.00 26.72 745 TYR A O 1
ATOM 6012 N N . ARG A 1 746 ? -39.258 37.675 -23.137 1.00 30.25 746 ARG A N 1
ATOM 6013 C CA . ARG A 1 746 ? -38.667 38.762 -22.344 1.00 30.25 746 ARG A CA 1
ATOM 6014 C C . ARG A 1 746 ? -38.806 38.473 -20.850 1.00 30.25 746 ARG A C 1
ATOM 6016 O O . ARG A 1 746 ? -39.727 37.774 -20.438 1.00 30.25 746 ARG A O 1
ATOM 6023 N N . PHE A 1 747 ? -37.954 39.105 -20.043 1.00 31.77 747 PHE A N 1
ATOM 6024 C CA . PHE A 1 747 ? -38.154 39.208 -18.598 1.00 31.77 747 PHE A CA 1
ATOM 6025 C C . PHE A 1 747 ? -39.474 39.936 -18.296 1.00 31.77 747 PHE A C 1
ATOM 6027 O O . PHE A 1 747 ? -39.550 41.162 -18.303 1.00 31.77 747 PHE A O 1
ATOM 6034 N N . SER A 1 748 ? -40.518 39.150 -18.049 1.00 32.56 748 SER A N 1
ATOM 6035 C CA . SER A 1 748 ? -41.773 39.563 -17.424 1.00 32.56 748 SER A CA 1
ATOM 6036 C C . SER A 1 748 ? -42.294 38.394 -16.586 1.00 32.56 748 SER A C 1
ATOM 6038 O O . SER A 1 748 ? -43.345 37.816 -16.841 1.00 32.56 748 SER A O 1
ATOM 6040 N N . SER A 1 749 ? -41.490 37.993 -15.601 1.00 30.11 749 SER A N 1
ATOM 6041 C CA . SER A 1 749 ? -41.937 37.143 -14.504 1.00 30.11 749 SER A CA 1
ATOM 6042 C C . SER A 1 749 ? -42.507 38.048 -13.417 1.00 30.11 749 SER A C 1
ATOM 6044 O O . SER A 1 749 ? -41.756 38.685 -12.678 1.00 30.11 749 SER A O 1
ATOM 6046 N N . THR A 1 750 ? -43.833 38.125 -13.335 1.00 29.64 750 THR A N 1
ATOM 6047 C CA . THR A 1 750 ? -44.523 38.646 -12.150 1.00 29.64 750 THR A CA 1
ATOM 6048 C C . THR A 1 750 ? -44.048 37.871 -10.925 1.00 29.64 750 THR A C 1
ATOM 6050 O O . THR A 1 750 ? -44.063 36.640 -10.953 1.00 29.64 750 THR A O 1
ATOM 6053 N N . ASP A 1 751 ? -43.633 38.559 -9.861 1.00 34.31 751 ASP A N 1
ATOM 6054 C CA . ASP A 1 751 ? -42.963 37.927 -8.714 1.00 34.31 751 ASP A CA 1
ATOM 6055 C C . ASP A 1 751 ? -43.951 37.262 -7.729 1.00 34.31 751 ASP A C 1
ATOM 6057 O O . ASP A 1 751 ? -44.045 37.570 -6.543 1.00 34.31 751 ASP A O 1
ATOM 6061 N N . THR A 1 752 ? -44.772 36.354 -8.257 1.00 39.47 752 THR A N 1
ATOM 6062 C CA . THR A 1 752 ? -45.906 35.717 -7.570 1.00 39.47 752 THR A CA 1
ATOM 6063 C C . THR A 1 752 ? -45.519 34.477 -6.756 1.00 39.47 752 THR A C 1
ATOM 6065 O O . THR A 1 752 ? -46.396 33.792 -6.227 1.00 39.47 752 THR A O 1
ATOM 6068 N N . ASN A 1 753 ? -44.222 34.162 -6.6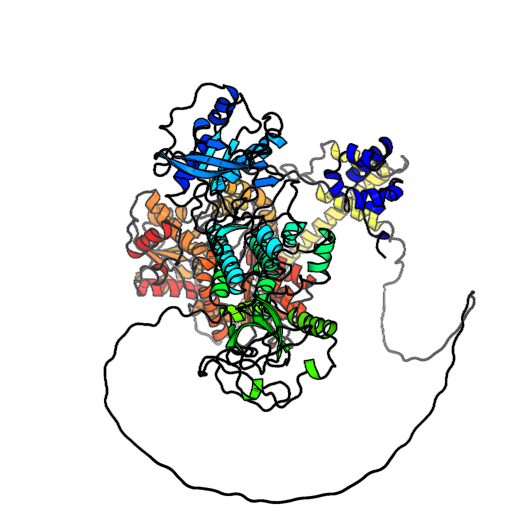61 1.00 41.69 753 ASN A N 1
ATOM 6069 C CA . ASN A 1 753 ? -43.703 32.995 -5.938 1.00 41.69 753 ASN A CA 1
ATOM 6070 C C . ASN A 1 753 ? -42.732 33.336 -4.791 1.00 41.69 753 ASN A C 1
ATOM 6072 O O . ASN A 1 753 ? -42.495 32.451 -3.973 1.00 41.69 753 ASN A O 1
ATOM 6076 N N . ALA A 1 754 ? -42.242 34.578 -4.652 1.00 44.50 754 ALA A N 1
ATOM 6077 C CA . ALA A 1 754 ? -41.287 34.969 -3.599 1.00 44.50 754 ALA A CA 1
ATOM 6078 C C . ALA A 1 754 ? -41.745 34.684 -2.147 1.00 44.50 754 ALA A C 1
ATOM 6080 O O . ALA A 1 754 ? -40.913 34.592 -1.251 1.00 44.50 754 ALA A O 1
ATOM 6081 N N . ASN A 1 755 ? -43.053 34.508 -1.916 1.00 46.81 755 ASN A N 1
ATOM 6082 C CA . ASN A 1 755 ? -43.649 34.190 -0.609 1.00 46.81 755 ASN A CA 1
ATOM 6083 C C . ASN A 1 755 ? -44.042 32.707 -0.414 1.00 46.81 755 ASN A C 1
ATOM 6085 O O . ASN A 1 755 ? -44.675 32.373 0.589 1.00 46.81 755 ASN A O 1
ATOM 6089 N N . LYS A 1 756 ? -43.712 31.794 -1.341 1.00 64.06 756 LYS A N 1
ATOM 6090 C CA . LYS A 1 756 ? -43.973 30.353 -1.160 1.00 64.06 756 LYS A CA 1
ATOM 6091 C C . LYS A 1 756 ? -42.774 29.666 -0.510 1.00 64.06 756 LYS A C 1
ATOM 6093 O O . LYS A 1 756 ? -41.647 29.810 -0.976 1.00 64.06 756 LYS A O 1
ATOM 6098 N N . LYS A 1 757 ? -43.027 28.879 0.541 1.00 82.62 757 LYS A N 1
ATOM 6099 C CA . LYS A 1 757 ? -41.998 28.029 1.158 1.00 82.62 757 LYS A CA 1
ATOM 6100 C C . LYS A 1 757 ? -41.465 27.011 0.134 1.00 82.62 757 LYS A C 1
ATOM 6102 O O . LYS A 1 757 ? -42.260 26.491 -0.653 1.00 82.62 757 LYS A O 1
ATOM 6107 N N . PRO A 1 758 ? -40.153 26.720 0.125 1.00 90.81 758 PRO A N 1
ATOM 6108 C CA . PRO A 1 758 ? -39.573 25.738 -0.782 1.00 90.81 758 PRO A CA 1
ATOM 6109 C C . PRO A 1 758 ? -40.029 24.331 -0.392 1.00 90.81 758 PRO A C 1
ATOM 6111 O O . PRO A 1 758 ? -39.834 23.894 0.738 1.00 90.81 758 PRO A O 1
ATOM 6114 N N . LYS A 1 759 ? -40.616 23.601 -1.338 1.00 93.88 759 LYS A N 1
ATOM 6115 C CA . LYS A 1 759 ? -41.107 22.239 -1.102 1.00 93.88 759 LYS A CA 1
ATOM 6116 C C . LYS A 1 759 ? -39.967 21.219 -1.123 1.00 93.88 759 LYS A C 1
ATOM 6118 O O . LYS A 1 759 ? -39.936 20.294 -0.309 1.00 93.88 759 LYS A O 1
ATOM 6123 N N . THR A 1 760 ? -39.011 21.415 -2.032 1.00 97.06 760 THR A N 1
ATOM 6124 C CA . THR A 1 760 ? -37.880 20.502 -2.239 1.00 97.06 760 THR A CA 1
ATOM 6125 C C . THR A 1 760 ? -36.554 21.250 -2.141 1.00 97.06 760 THR A C 1
ATOM 6127 O O . THR A 1 760 ? -36.234 22.090 -2.983 1.00 97.06 760 THR A O 1
ATOM 6130 N N . GLY A 1 761 ? -35.771 20.937 -1.110 1.00 97.81 761 GLY A N 1
ATOM 6131 C CA . GLY A 1 761 ? -34.452 21.510 -0.866 1.00 97.81 761 GLY A CA 1
ATOM 6132 C C . GLY A 1 761 ? -33.335 20.602 -1.379 1.00 97.81 761 GLY A C 1
ATOM 6133 O O . GLY A 1 761 ? -33.232 19.445 -0.975 1.00 97.81 761 GLY A O 1
ATOM 6134 N N . ILE A 1 762 ? -32.483 21.123 -2.259 1.00 98.50 762 ILE A N 1
ATOM 6135 C CA . ILE A 1 762 ? -31.410 20.370 -2.919 1.00 98.50 762 ILE A CA 1
ATOM 6136 C C . ILE A 1 762 ? -30.069 20.821 -2.340 1.00 98.50 762 ILE A C 1
ATOM 6138 O O . ILE A 1 762 ? -29.547 21.875 -2.703 1.00 98.50 762 ILE A O 1
ATOM 6142 N N . LEU A 1 763 ? -29.516 20.029 -1.423 1.00 98.38 763 LEU A N 1
ATOM 6143 C CA . LEU A 1 763 ? -28.232 20.293 -0.786 1.00 98.38 763 LEU A CA 1
ATOM 6144 C C . LEU A 1 763 ? -27.094 19.801 -1.689 1.00 98.38 763 LEU A C 1
ATOM 6146 O O . LEU A 1 763 ? -26.818 18.603 -1.762 1.00 98.38 763 LEU A O 1
ATOM 6150 N N . MET A 1 764 ? -26.440 20.734 -2.377 1.00 98.31 764 MET A N 1
ATOM 6151 C CA . MET A 1 764 ? -25.314 20.496 -3.279 1.00 98.31 764 MET A CA 1
ATOM 6152 C C . MET A 1 764 ? -24.027 20.321 -2.463 1.00 98.31 764 MET A C 1
ATOM 6154 O O . MET A 1 764 ? -23.423 21.293 -2.004 1.00 98.31 764 MET A O 1
ATOM 6158 N N . LEU A 1 765 ? -23.621 19.065 -2.259 1.00 97.44 765 LEU A N 1
ATOM 6159 C CA . LEU A 1 765 ? -22.489 18.695 -1.406 1.00 97.44 765 LEU A CA 1
ATOM 6160 C C . LEU A 1 765 ? -21.166 18.678 -2.180 1.00 97.44 765 LEU A C 1
ATOM 6162 O O . LEU A 1 765 ? -21.018 17.945 -3.157 1.00 97.44 765 LEU A O 1
ATOM 6166 N N . ASN A 1 766 ? -20.177 19.426 -1.698 1.00 94.44 766 ASN A N 1
ATOM 6167 C CA . ASN A 1 766 ? -18.821 19.500 -2.256 1.00 94.44 766 ASN A CA 1
ATOM 6168 C C . ASN A 1 766 ? -17.820 19.762 -1.106 1.00 94.44 766 ASN A C 1
ATOM 6170 O O . ASN A 1 766 ? -18.229 20.162 -0.016 1.00 94.44 766 ASN A O 1
ATOM 6174 N N . LEU A 1 767 ? -16.513 19.571 -1.299 1.00 90.25 767 LEU A N 1
ATOM 6175 C CA . LEU A 1 767 ? -15.513 20.007 -0.314 1.00 90.25 767 LEU A CA 1
ATOM 6176 C C . LEU A 1 767 ? -15.505 21.539 -0.155 1.00 90.25 767 LEU A C 1
ATOM 6178 O O . LEU A 1 767 ? -15.331 22.045 0.959 1.00 90.25 767 LEU A O 1
ATOM 6182 N N . GLY A 1 768 ? -15.759 22.257 -1.253 1.00 91.19 768 GLY A N 1
ATOM 6183 C CA . GLY A 1 768 ? -15.655 23.712 -1.329 1.00 91.19 768 GLY A CA 1
ATOM 6184 C C . GLY A 1 768 ? -14.205 24.197 -1.408 1.00 91.19 768 GLY A C 1
ATOM 6185 O O . GLY A 1 768 ? -13.266 23.409 -1.500 1.00 91.19 768 GLY A O 1
ATOM 6186 N N . GLY A 1 769 ? -14.017 25.514 -1.368 1.00 90.75 769 GLY A N 1
ATOM 6187 C CA . GLY A 1 769 ? -12.702 26.152 -1.343 1.00 90.75 769 GLY A CA 1
ATOM 6188 C C . GLY A 1 769 ? -12.803 27.605 -0.866 1.00 90.75 769 GLY A C 1
ATOM 6189 O O . GLY A 1 769 ? -13.890 28.176 -0.925 1.00 90.75 769 GLY A O 1
ATOM 6190 N N . PRO A 1 770 ? -11.704 28.202 -0.378 1.00 91.38 770 PRO A N 1
ATOM 6191 C CA . PRO A 1 770 ? -11.699 29.562 0.149 1.00 91.38 770 PRO A CA 1
ATOM 6192 C C . PRO A 1 770 ? -11.966 30.574 -0.973 1.00 91.38 770 PRO A C 1
ATOM 6194 O O . PRO A 1 770 ? -11.282 30.566 -1.994 1.00 91.38 770 PRO A O 1
ATOM 6197 N N . GLU A 1 771 ? -12.938 31.465 -0.782 1.00 88.88 771 GLU A N 1
ATOM 6198 C CA . GLU A 1 771 ? -13.324 32.505 -1.751 1.00 88.88 771 GLU A CA 1
ATOM 6199 C C . GLU A 1 771 ? -12.238 33.580 -1.911 1.00 88.88 771 GLU A C 1
ATOM 6201 O O . GLU A 1 771 ? -12.192 34.287 -2.913 1.00 88.88 771 GLU A O 1
ATOM 6206 N N . ASN A 1 772 ? -11.367 33.714 -0.910 1.00 90.62 772 ASN A N 1
ATOM 6207 C CA . ASN A 1 772 ? -10.245 34.644 -0.878 1.00 90.62 772 ASN A CA 1
ATOM 6208 C C . ASN A 1 772 ? -9.086 34.076 -0.039 1.00 90.62 772 ASN A C 1
ATOM 6210 O O . ASN A 1 772 ? -9.295 33.236 0.840 1.00 90.62 772 ASN A O 1
ATOM 6214 N N . THR A 1 773 ? -7.866 34.569 -0.263 1.00 88.50 773 THR A N 1
ATOM 6215 C CA . THR A 1 773 ? -6.648 34.119 0.439 1.00 88.50 773 THR A CA 1
ATOM 6216 C C . THR A 1 773 ? -6.748 34.163 1.970 1.00 88.50 773 THR A C 1
ATOM 6218 O O . THR A 1 773 ? -6.147 33.319 2.634 1.00 88.50 773 THR A O 1
ATOM 6221 N N . ASN A 1 774 ? -7.521 35.072 2.570 1.00 89.56 774 ASN A N 1
ATOM 6222 C CA . ASN A 1 774 ? -7.642 35.149 4.033 1.00 89.56 774 ASN A CA 1
ATOM 6223 C C . ASN A 1 774 ? -8.341 33.912 4.630 1.00 89.56 774 ASN A C 1
ATOM 6225 O O . ASN A 1 774 ? -7.946 33.443 5.695 1.00 89.56 774 ASN A O 1
ATOM 6229 N N . GLN A 1 775 ? -9.308 33.324 3.918 1.00 90.81 775 GLN A N 1
ATOM 6230 C CA . GLN A 1 775 ? -10.048 32.128 4.353 1.00 90.81 775 GLN A CA 1
ATOM 6231 C C . GLN A 1 775 ? -9.237 30.818 4.259 1.00 90.81 775 GLN A C 1
ATOM 6233 O O . GLN A 1 775 ? -9.695 29.772 4.725 1.00 90.81 775 GLN A O 1
ATOM 6238 N N . VAL A 1 776 ? -8.034 30.839 3.666 1.00 91.56 776 VAL A N 1
ATOM 6239 C CA . VAL A 1 776 ? -7.199 29.639 3.459 1.00 91.56 776 VAL A CA 1
ATOM 6240 C C . VAL A 1 776 ? -6.860 28.932 4.775 1.00 91.56 776 VAL A C 1
ATOM 6242 O O . VAL A 1 776 ? -6.846 27.701 4.807 1.00 91.56 776 VAL A O 1
ATOM 6245 N N . TYR A 1 777 ? -6.628 29.673 5.865 1.00 92.88 777 TYR A N 1
ATOM 6246 C CA . TYR A 1 777 ? -6.339 29.057 7.164 1.00 92.88 777 TYR A CA 1
ATOM 6247 C C . TYR A 1 777 ? -7.516 28.217 7.670 1.00 92.88 777 TYR A C 1
ATOM 6249 O O . TYR A 1 777 ? -7.323 27.050 8.008 1.00 92.88 777 TYR A O 1
ATOM 6257 N N . ASP A 1 778 ? -8.729 28.773 7.670 1.00 92.12 778 ASP A N 1
ATOM 6258 C CA . ASP A 1 778 ? -9.917 28.090 8.193 1.00 92.12 778 ASP A CA 1
ATOM 6259 C C . ASP A 1 778 ? -10.346 26.923 7.295 1.00 92.12 778 ASP A C 1
ATOM 6261 O O . ASP A 1 778 ? -10.777 25.880 7.789 1.00 92.12 778 ASP A O 1
ATOM 6265 N N . PHE A 1 779 ? -10.165 27.056 5.977 1.00 92.50 779 PHE A N 1
ATOM 6266 C CA . PHE A 1 779 ? -10.334 25.956 5.027 1.00 92.50 779 PHE A CA 1
ATOM 6267 C C . PHE A 1 779 ? -9.395 24.784 5.347 1.00 92.50 779 PHE A C 1
ATOM 6269 O O . PHE A 1 779 ? -9.852 23.661 5.566 1.00 92.50 779 PHE A O 1
ATOM 6276 N N . LEU A 1 780 ? -8.085 25.042 5.454 1.00 90.50 780 LEU A N 1
ATOM 6277 C CA . LEU A 1 780 ? -7.101 24.009 5.792 1.00 90.50 780 LEU A CA 1
ATOM 6278 C C . LEU A 1 780 ? -7.318 23.448 7.205 1.00 90.50 780 LEU A C 1
ATOM 6280 O O . LEU A 1 780 ? -7.119 22.255 7.422 1.00 90.50 780 LEU A O 1
ATOM 6284 N N . LEU A 1 781 ? -7.738 24.278 8.162 1.00 92.75 781 LEU A N 1
ATOM 6285 C CA . LEU A 1 781 ? -8.047 23.865 9.529 1.00 92.75 781 LEU A CA 1
ATOM 6286 C C . LEU A 1 781 ? -9.207 22.867 9.555 1.00 92.75 781 LEU A C 1
ATOM 6288 O O . LEU A 1 781 ? -9.067 21.814 10.181 1.00 92.75 781 LEU A O 1
ATOM 6292 N N . ARG A 1 782 ? -10.322 23.153 8.868 1.00 92.50 782 ARG A N 1
ATOM 6293 C CA . ARG A 1 782 ? -11.457 22.219 8.768 1.00 92.50 782 ARG A CA 1
ATOM 6294 C C . ARG A 1 782 ? -11.054 20.941 8.021 1.00 92.50 782 ARG A C 1
ATOM 6296 O O . ARG A 1 782 ? -11.304 19.852 8.534 1.00 92.50 782 ARG A O 1
ATOM 6303 N N . LEU A 1 783 ? -10.341 21.067 6.897 1.00 89.25 783 LEU A N 1
ATOM 6304 C CA . LEU A 1 783 ? -9.856 19.948 6.075 1.00 89.25 783 LEU A CA 1
ATOM 6305 C C . LEU A 1 783 ? -8.955 18.986 6.867 1.00 89.25 783 LEU A C 1
ATOM 6307 O O . LEU A 1 783 ? -9.217 17.786 6.912 1.00 89.25 783 LEU A O 1
ATOM 6311 N N . PHE A 1 784 ? -7.926 19.494 7.553 1.00 85.88 784 PHE A N 1
ATOM 6312 C CA . PHE A 1 784 ? -7.048 18.656 8.380 1.00 85.88 784 PHE A CA 1
ATOM 6313 C C . PHE A 1 784 ? -7.700 18.193 9.689 1.00 85.88 784 PHE A C 1
ATOM 6315 O O . PHE A 1 784 ? -7.184 17.265 10.314 1.00 85.88 784 PHE A O 1
ATOM 6322 N N . SER A 1 785 ? -8.815 18.792 10.119 1.00 86.88 785 SER A N 1
ATOM 6323 C CA . SER A 1 785 ? -9.578 18.342 11.295 1.00 86.88 785 SER A CA 1
ATOM 6324 C C . SER A 1 785 ? -10.544 17.191 10.994 1.00 86.88 785 SER A C 1
ATOM 6326 O O . SER A 1 785 ? -11.059 16.575 11.930 1.00 86.88 785 SER A O 1
ATOM 6328 N N . ASP A 1 786 ? -10.787 16.882 9.717 1.00 83.38 786 ASP A N 1
ATOM 6329 C CA . ASP A 1 786 ? -11.735 15.852 9.311 1.00 83.38 786 ASP A CA 1
ATOM 6330 C C . ASP A 1 786 ? -11.141 14.438 9.359 1.00 83.38 786 ASP A C 1
ATOM 6332 O O . ASP A 1 786 ? -10.195 14.095 8.649 1.00 83.38 786 ASP A O 1
ATOM 6336 N N . LYS A 1 787 ? -11.751 13.588 10.187 1.00 77.62 787 LYS A N 1
ATOM 6337 C CA . LYS A 1 787 ? -11.373 12.180 10.376 1.00 77.62 787 LYS A CA 1
ATOM 6338 C C . LYS A 1 787 ? -11.726 11.288 9.193 1.00 77.62 787 LYS A C 1
ATOM 6340 O O . LYS A 1 787 ? -11.141 10.214 9.073 1.00 77.62 787 LYS A O 1
ATOM 6345 N N . ASP A 1 788 ? -12.681 11.701 8.363 1.00 73.50 788 ASP A N 1
ATOM 6346 C CA . ASP A 1 788 ? -13.154 10.883 7.246 1.00 73.50 788 ASP A CA 1
ATOM 6347 C C . ASP A 1 788 ? -12.258 11.026 6.006 1.00 73.50 788 ASP A C 1
ATOM 6349 O O . ASP A 1 788 ? -12.072 10.047 5.279 1.00 73.50 788 ASP A O 1
ATOM 6353 N N . LEU A 1 789 ? -11.666 12.212 5.807 1.00 73.94 789 LEU A N 1
ATOM 6354 C CA . LEU A 1 789 ? -10.727 12.504 4.720 1.00 73.94 789 LEU A CA 1
ATOM 6355 C C . LEU A 1 789 ? -9.267 12.244 5.124 1.00 73.94 789 LEU A C 1
ATOM 6357 O O . LEU A 1 789 ? -8.584 11.472 4.453 1.00 73.94 789 LEU A O 1
ATOM 6361 N N . ILE A 1 790 ? -8.778 12.861 6.212 1.00 73.81 790 ILE A N 1
ATOM 6362 C CA . ILE A 1 790 ? -7.382 12.720 6.664 1.00 73.81 790 ILE A CA 1
ATOM 6363 C C . ILE A 1 790 ? -7.357 12.278 8.134 1.00 73.81 790 ILE A C 1
ATOM 6365 O O . ILE A 1 790 ? -7.367 13.126 9.027 1.00 73.81 790 ILE A O 1
ATOM 6369 N N . PRO A 1 791 ? -7.288 10.967 8.435 1.00 68.31 791 PRO A N 1
ATOM 6370 C CA . PRO A 1 791 ? -7.209 10.470 9.807 1.00 68.31 791 PRO A CA 1
ATOM 6371 C C . PRO A 1 791 ? -5.834 10.773 10.432 1.00 68.31 791 PRO A C 1
ATOM 6373 O O . PRO A 1 791 ? -4.955 9.915 10.509 1.00 68.31 791 PRO A O 1
ATOM 6376 N N . LEU A 1 792 ? -5.639 12.014 10.885 1.00 71.88 792 LEU A N 1
ATOM 6377 C CA . LEU A 1 792 ? -4.428 12.433 11.582 1.00 71.88 792 LEU A CA 1
ATOM 6378 C C . LEU A 1 792 ? -4.443 11.956 13.040 1.00 71.88 792 LEU A C 1
ATOM 6380 O O . LEU A 1 792 ? -5.430 12.140 13.757 1.00 71.88 792 LEU A O 1
ATOM 6384 N N . PRO A 1 793 ? -3.336 11.404 13.548 1.00 72.06 793 PRO A N 1
ATOM 6385 C CA . PRO A 1 793 ? -3.264 10.994 14.937 1.00 72.06 793 PRO A CA 1
ATOM 6386 C C . PRO A 1 793 ? -3.009 12.264 15.792 1.00 72.06 793 PRO A C 1
ATOM 6388 O O . PRO A 1 793 ? -2.276 13.161 15.392 1.00 72.06 793 PRO A O 1
ATOM 6391 N N . ALA A 1 794 ? -3.670 12.402 16.950 1.00 79.81 794 ALA A N 1
ATOM 6392 C CA . ALA A 1 794 ? -3.703 13.640 17.761 1.00 79.81 794 ALA A CA 1
ATOM 6393 C C . ALA A 1 794 ? -4.239 14.888 17.011 1.00 79.81 794 ALA A C 1
ATOM 6395 O O . ALA A 1 794 ? -3.864 16.027 17.299 1.00 79.81 794 ALA A O 1
ATOM 6396 N N . GLN A 1 795 ? -5.176 14.669 16.081 1.00 79.25 795 GLN A N 1
ATOM 6397 C CA . GLN A 1 795 ? -5.766 15.654 15.163 1.00 79.25 795 GLN A CA 1
ATOM 6398 C C . GLN A 1 795 ? -6.114 17.025 15.764 1.00 79.25 795 GLN A C 1
ATOM 6400 O O . GLN A 1 795 ? -5.824 18.037 15.136 1.00 79.25 795 GLN A O 1
ATOM 6405 N N . LYS A 1 796 ? -6.657 17.081 16.994 1.00 82.25 796 LYS A N 1
ATOM 6406 C CA . LYS A 1 796 ? -6.995 18.344 17.688 1.00 82.25 796 LYS A CA 1
ATOM 6407 C C . LYS A 1 796 ? -5.811 19.318 17.817 1.00 82.25 796 LYS A C 1
ATOM 6409 O O . LYS A 1 796 ? -6.038 20.518 17.906 1.00 82.25 796 LYS A O 1
ATOM 6414 N N . TYR A 1 797 ? -4.577 18.813 17.826 1.00 84.88 797 TYR A N 1
ATOM 6415 C CA . TYR A 1 797 ? -3.353 19.614 17.923 1.00 84.88 797 TYR A CA 1
ATOM 6416 C C . TYR A 1 797 ? -2.577 19.660 16.600 1.00 84.88 797 TYR A C 1
ATOM 6418 O O . TYR A 1 797 ? -2.032 20.706 16.249 1.00 84.88 797 TYR A O 1
ATOM 6426 N N . LEU A 1 798 ? -2.550 18.559 15.836 1.00 78.75 798 LEU A N 1
ATOM 6427 C CA . LEU A 1 798 ? -1.848 18.535 14.548 1.00 78.75 798 LEU A CA 1
ATOM 6428 C C . LEU A 1 798 ? -2.574 19.321 13.449 1.00 78.75 798 LEU A C 1
ATOM 6430 O O . LEU A 1 798 ? -1.898 19.956 12.645 1.00 78.75 798 LEU A O 1
ATOM 6434 N N . ALA A 1 799 ? -3.910 19.332 13.408 1.00 83.00 799 ALA A N 1
ATOM 6435 C CA . ALA A 1 799 ? -4.648 20.022 12.349 1.00 83.00 799 ALA A CA 1
ATOM 6436 C C . ALA A 1 799 ? -4.433 21.552 12.358 1.00 83.00 799 ALA A C 1
ATOM 6438 O O . ALA A 1 799 ? -4.032 22.072 11.315 1.00 83.00 799 ALA A O 1
ATOM 6439 N N . PRO A 1 800 ? -4.551 22.277 13.495 1.00 89.75 800 PRO A N 1
ATOM 6440 C CA . PRO A 1 800 ? -4.219 23.706 13.541 1.00 89.75 800 PRO A CA 1
ATOM 6441 C C . PRO A 1 800 ? -2.753 23.998 13.200 1.00 89.75 800 PRO A C 1
ATOM 6443 O O . PRO A 1 800 ? -2.454 24.974 12.513 1.00 89.75 800 PRO A O 1
ATOM 6446 N N . PHE A 1 801 ? -1.825 23.137 13.634 1.00 88.31 801 PHE A N 1
ATOM 6447 C CA . PHE A 1 801 ? -0.400 23.300 13.344 1.00 88.31 801 PHE A CA 1
ATOM 6448 C C . PHE A 1 801 ? -0.084 23.120 11.850 1.00 88.31 801 PHE A C 1
ATOM 6450 O O . PHE A 1 801 ? 0.611 23.948 11.260 1.00 88.31 801 PHE A O 1
ATOM 6457 N N . ILE A 1 802 ? -0.616 22.067 11.220 1.00 83.38 802 ILE A N 1
ATOM 6458 C CA . ILE A 1 802 ? -0.416 21.785 9.793 1.00 83.38 802 ILE A CA 1
ATOM 6459 C C . ILE A 1 802 ? -1.111 22.846 8.937 1.00 83.38 802 ILE A C 1
ATOM 6461 O O . ILE A 1 802 ? -0.494 23.332 7.988 1.00 83.38 802 ILE A O 1
ATOM 6465 N N . ALA A 1 803 ? -2.330 23.264 9.297 1.00 88.94 803 ALA A N 1
ATOM 6466 C CA . ALA A 1 803 ? -3.026 24.369 8.644 1.00 88.94 803 ALA A CA 1
ATOM 6467 C C . ALA A 1 803 ? -2.190 25.655 8.702 1.00 88.94 803 ALA A C 1
ATOM 6469 O O . ALA A 1 803 ? -1.853 26.206 7.655 1.00 88.94 803 ALA A O 1
ATOM 6470 N N . LYS A 1 804 ? -1.740 26.082 9.893 1.00 90.88 804 LYS A N 1
ATOM 6471 C CA . LYS A 1 804 ? -0.917 27.294 10.055 1.00 90.88 804 LYS A CA 1
ATOM 6472 C C . LYS A 1 804 ? 0.411 27.215 9.293 1.00 90.88 804 LYS A C 1
ATOM 6474 O O . LYS A 1 804 ? 0.825 28.203 8.699 1.00 90.88 804 LYS A O 1
ATOM 6479 N N . ARG A 1 805 ? 1.062 26.044 9.265 1.00 89.81 805 ARG A N 1
ATOM 6480 C CA . ARG A 1 805 ? 2.310 25.813 8.513 1.00 89.81 805 ARG A CA 1
ATOM 6481 C C . ARG A 1 805 ? 2.105 25.815 6.993 1.00 89.81 805 ARG A C 1
ATOM 6483 O O . ARG A 1 805 ? 3.003 26.249 6.280 1.00 89.81 805 ARG A O 1
ATOM 6490 N N . ARG A 1 806 ? 0.981 25.294 6.486 1.00 86.81 806 ARG A N 1
ATOM 6491 C CA . ARG A 1 806 ? 0.691 25.231 5.039 1.00 86.81 806 ARG A CA 1
ATOM 6492 C C . ARG A 1 806 ? 0.061 26.508 4.484 1.00 86.81 806 ARG A C 1
ATOM 6494 O O . ARG A 1 806 ? 0.242 26.768 3.301 1.00 86.81 806 ARG A O 1
ATOM 6501 N N . THR A 1 807 ? -0.631 27.286 5.318 1.00 90.75 807 THR A N 1
ATOM 6502 C CA . THR A 1 807 ? -1.405 28.470 4.903 1.00 90.75 807 THR A CA 1
ATOM 6503 C C . THR A 1 807 ? -0.638 29.401 3.958 1.00 90.75 807 THR A C 1
ATOM 6505 O O . THR A 1 807 ? -1.185 29.633 2.887 1.00 90.75 807 THR A O 1
ATOM 6508 N N . PRO A 1 808 ? 0.614 29.837 4.231 1.00 90.44 808 PRO A N 1
ATOM 6509 C CA . PRO A 1 808 ? 1.333 30.741 3.328 1.00 90.44 808 PRO A CA 1
ATOM 6510 C C . PRO A 1 808 ? 1.479 30.189 1.902 1.00 90.44 808 PRO A C 1
ATOM 6512 O O . PRO A 1 808 ? 0.958 30.797 0.977 1.00 90.44 808 PRO A O 1
ATOM 6515 N N . LYS A 1 809 ? 2.033 28.974 1.719 1.00 86.94 809 LYS A N 1
ATOM 6516 C CA . LYS A 1 809 ? 2.162 28.374 0.373 1.00 86.94 809 LYS A CA 1
ATOM 6517 C C . LYS A 1 809 ? 0.805 28.272 -0.336 1.00 86.94 809 LYS A C 1
ATOM 6519 O O . LYS A 1 809 ? 0.719 28.534 -1.530 1.00 86.94 809 LYS A O 1
ATOM 6524 N N . ILE A 1 810 ? -0.249 27.866 0.373 1.00 86.12 810 ILE A N 1
ATOM 6525 C CA . ILE A 1 810 ? -1.575 27.712 -0.243 1.00 86.12 810 ILE A CA 1
ATOM 6526 C C . ILE A 1 810 ? -2.187 29.087 -0.585 1.00 86.12 810 ILE A C 1
ATOM 6528 O O . ILE A 1 810 ? -2.848 29.212 -1.612 1.00 86.12 810 ILE A O 1
ATOM 6532 N N . GLN A 1 811 ? -1.921 30.135 0.204 1.00 89.69 811 GLN A N 1
ATOM 6533 C CA . GLN A 1 811 ? -2.266 31.521 -0.136 1.00 89.69 811 GLN A CA 1
ATOM 6534 C C . GLN A 1 811 ? -1.524 31.998 -1.387 1.00 89.69 811 GLN A C 1
ATOM 6536 O O . GLN A 1 811 ? -2.164 32.569 -2.266 1.00 89.69 811 GLN A O 1
ATOM 6541 N N . ASP A 1 812 ? -0.226 31.705 -1.511 1.00 87.31 812 ASP A N 1
ATOM 6542 C CA . ASP A 1 812 ? 0.576 32.051 -2.691 1.00 87.31 812 ASP A CA 1
ATOM 6543 C C . ASP A 1 812 ? 0.026 31.378 -3.962 1.00 87.31 812 ASP A C 1
ATOM 6545 O O . ASP A 1 812 ? -0.038 32.000 -5.024 1.00 87.31 812 ASP A O 1
ATOM 6549 N N . GLN A 1 813 ? -0.413 30.116 -3.868 1.00 84.81 813 GLN A N 1
ATOM 6550 C CA . GLN A 1 813 ? -1.039 29.398 -4.986 1.00 84.81 813 GLN A CA 1
ATOM 6551 C C . GLN A 1 813 ? -2.427 29.969 -5.332 1.00 84.81 813 GLN A C 1
ATOM 6553 O O . GLN A 1 813 ? -2.712 30.192 -6.507 1.00 84.81 813 GLN A O 1
ATOM 6558 N N . TYR A 1 814 ? -3.267 30.285 -4.336 1.00 86.06 814 TYR A N 1
ATOM 6559 C CA . TYR A 1 814 ? -4.553 30.954 -4.582 1.00 86.06 814 TYR A CA 1
ATOM 6560 C C . TYR A 1 814 ? -4.390 32.364 -5.165 1.00 86.06 814 TYR A C 1
ATOM 6562 O O . TYR A 1 814 ? -5.187 32.762 -6.012 1.00 86.06 814 TYR A O 1
ATOM 6570 N N . ALA A 1 815 ? -3.355 33.110 -4.771 1.00 87.62 815 ALA A N 1
ATOM 6571 C CA . ALA A 1 815 ? -3.045 34.422 -5.334 1.00 87.62 815 ALA A CA 1
ATOM 6572 C C . ALA A 1 815 ? -2.713 34.340 -6.834 1.00 87.62 815 ALA A C 1
ATOM 6574 O O . ALA A 1 815 ? -3.222 35.143 -7.615 1.00 87.62 815 ALA A O 1
ATOM 6575 N N . GLN A 1 816 ? -1.930 33.337 -7.249 1.00 82.75 816 GLN A N 1
ATOM 6576 C CA . GLN A 1 816 ? -1.538 33.134 -8.650 1.00 82.75 816 GLN A CA 1
ATOM 6577 C C . GLN A 1 816 ? -2.720 32.816 -9.583 1.00 82.75 816 GLN A C 1
ATOM 6579 O O . GLN A 1 816 ? -2.681 33.205 -10.746 1.00 82.75 816 GLN A O 1
ATOM 6584 N N . ILE A 1 817 ? -3.795 32.200 -9.076 1.00 82.06 817 ILE A N 1
ATOM 6585 C CA . ILE A 1 817 ? -5.013 31.894 -9.858 1.00 82.06 817 ILE A CA 1
ATOM 6586 C C . ILE A 1 817 ? -6.121 32.961 -9.744 1.00 82.06 817 ILE A C 1
ATOM 6588 O O . ILE A 1 817 ? -7.261 32.712 -10.133 1.00 82.06 817 ILE A O 1
ATOM 6592 N N . GLY A 1 818 ? -5.810 34.152 -9.215 1.00 84.75 818 GLY A N 1
ATOM 6593 C CA . GLY A 1 818 ? -6.746 35.285 -9.136 1.00 84.75 818 GLY A CA 1
ATOM 6594 C C . GLY A 1 818 ? -7.266 35.631 -7.734 1.00 84.75 818 GLY A C 1
ATOM 6595 O O . GLY A 1 818 ? -8.141 36.483 -7.611 1.00 84.75 818 GLY A O 1
ATOM 6596 N N . GLY A 1 819 ? -6.728 35.016 -6.677 1.00 84.69 819 GLY A N 1
ATOM 6597 C CA . GLY A 1 819 ? -6.962 35.398 -5.278 1.00 84.69 819 GLY A CA 1
ATOM 6598 C C . GLY A 1 819 ? -7.858 34.463 -4.460 1.00 84.69 819 GLY A C 1
ATOM 6599 O O . GLY A 1 819 ? -7.963 34.661 -3.250 1.00 84.69 819 GLY A O 1
ATOM 6600 N N . GLY A 1 820 ? -8.476 33.446 -5.065 1.00 87.50 820 GLY A N 1
ATOM 6601 C CA . GLY A 1 820 ? -9.409 32.537 -4.388 1.00 87.50 820 GLY A CA 1
ATOM 6602 C C . GLY A 1 820 ? -9.954 31.433 -5.298 1.00 87.50 820 GLY A C 1
ATOM 6603 O O . GLY A 1 820 ? -9.592 31.342 -6.469 1.00 87.50 820 GLY A O 1
ATOM 6604 N N . SER A 1 821 ? -10.811 30.568 -4.754 1.00 90.06 821 SER A N 1
ATOM 6605 C CA . SER A 1 821 ? -11.432 29.454 -5.478 1.00 90.06 821 SER A CA 1
ATOM 6606 C C . SER A 1 821 ? -12.745 29.876 -6.157 1.00 90.06 821 SER A C 1
ATOM 6608 O O . SER A 1 821 ? -13.667 30.306 -5.461 1.00 90.06 821 SER A O 1
ATOM 6610 N N . PRO A 1 822 ? -12.914 29.685 -7.481 1.00 90.62 822 PRO A N 1
ATOM 6611 C CA . PRO A 1 822 ? -14.165 30.008 -8.175 1.00 90.62 822 PRO A CA 1
ATOM 6612 C C . PRO A 1 822 ? -15.285 28.975 -7.940 1.00 90.62 822 PRO A C 1
ATOM 6614 O O . PRO A 1 822 ? -16.402 29.164 -8.421 1.00 90.62 822 PRO A O 1
ATOM 6617 N N . ILE A 1 823 ? -15.017 27.897 -7.190 1.00 91.38 823 ILE A N 1
ATOM 6618 C CA . ILE A 1 823 ? -15.937 26.765 -6.995 1.00 91.38 823 ILE A CA 1
ATOM 6619 C C . ILE A 1 823 ? -17.313 27.174 -6.450 1.00 91.38 823 ILE A C 1
ATOM 6621 O O . ILE A 1 823 ? -18.319 26.595 -6.855 1.00 91.38 823 ILE A O 1
ATOM 6625 N N . LYS A 1 824 ? -17.382 28.193 -5.582 1.00 92.94 824 LYS A N 1
ATOM 6626 C CA . LYS A 1 824 ? -18.644 28.713 -5.034 1.00 92.94 824 LYS A CA 1
ATOM 6627 C C . LYS A 1 824 ? -19.517 29.323 -6.129 1.00 92.94 824 LYS A C 1
ATOM 6629 O O . LYS A 1 824 ? -20.608 28.818 -6.365 1.00 92.94 824 LYS A O 1
ATOM 6634 N N . LYS A 1 825 ? -18.974 30.295 -6.872 1.00 93.56 825 LYS A N 1
ATOM 6635 C CA . LYS A 1 825 ? -19.626 30.945 -8.020 1.00 93.56 825 LYS A CA 1
ATOM 6636 C C . LYS A 1 825 ? -20.157 29.921 -9.029 1.00 93.56 825 LYS A C 1
ATOM 6638 O O . LYS A 1 825 ? -21.277 30.060 -9.509 1.00 93.56 825 LYS A O 1
ATOM 6643 N N . TRP A 1 826 ? -19.364 28.895 -9.355 1.00 94.12 826 TRP A N 1
ATOM 6644 C CA . TRP A 1 826 ? -19.812 27.836 -10.263 1.00 94.12 826 TRP A CA 1
ATOM 6645 C C . TRP A 1 826 ? -20.923 26.972 -9.656 1.00 94.12 826 TRP A C 1
ATOM 6647 O O . TRP A 1 826 ? -21.899 26.706 -10.345 1.00 94.12 826 TRP A O 1
ATOM 6657 N N . THR A 1 827 ? -20.827 26.593 -8.376 1.00 94.75 827 THR A N 1
ATOM 6658 C CA . THR A 1 827 ? -21.874 25.806 -7.691 1.00 94.75 827 THR A CA 1
ATOM 6659 C C . THR A 1 827 ? -23.188 26.591 -7.576 1.00 94.75 827 THR A C 1
ATOM 6661 O O . THR A 1 827 ? -24.257 26.017 -7.752 1.00 94.75 827 THR A O 1
ATOM 6664 N N . GLU A 1 828 ? -23.122 27.901 -7.323 1.00 95.75 828 GLU A N 1
ATOM 6665 C CA . GLU A 1 828 ? -24.288 28.793 -7.251 1.00 95.75 828 GLU A CA 1
ATOM 6666 C C . GLU A 1 828 ? -24.962 28.937 -8.625 1.00 95.75 828 GLU A C 1
ATOM 6668 O O . GLU A 1 828 ? -26.153 28.661 -8.742 1.00 95.75 828 GLU A O 1
ATOM 6673 N N . LEU A 1 829 ? -24.199 29.223 -9.688 1.00 96.38 829 LEU A N 1
ATOM 6674 C CA . LEU A 1 829 ? -24.706 29.274 -11.070 1.00 96.38 829 LEU A CA 1
ATOM 6675 C C . LEU A 1 829 ? -25.319 27.932 -11.513 1.00 96.38 829 LEU A C 1
ATOM 6677 O O . LEU A 1 829 ? -26.385 27.900 -12.132 1.00 96.38 829 LEU A O 1
ATOM 6681 N N . GLN A 1 830 ? -24.665 26.817 -11.173 1.00 96.25 830 GLN A N 1
ATOM 6682 C CA . GLN A 1 830 ? -25.170 25.465 -11.428 1.00 96.25 830 GLN A CA 1
ATOM 6683 C C . GLN A 1 830 ? -26.479 25.203 -10.672 1.00 96.25 830 GLN A C 1
ATOM 6685 O O . GLN A 1 830 ? -27.411 24.640 -11.246 1.00 96.25 830 GLN A O 1
ATOM 6690 N N . GLY A 1 831 ? -26.573 25.650 -9.417 1.00 96.50 831 GLY A N 1
ATOM 6691 C CA . GLY A 1 831 ? -27.761 25.542 -8.575 1.00 96.50 831 GLY A CA 1
ATOM 6692 C C . GLY A 1 831 ? -28.950 26.356 -9.085 1.00 96.50 831 GLY A C 1
ATOM 6693 O O . GLY A 1 831 ? -30.054 25.821 -9.183 1.00 96.50 831 GLY A O 1
ATOM 6694 N N . GLU A 1 832 ? -28.725 27.615 -9.470 1.00 97.00 832 GLU A N 1
ATOM 6695 C CA . GLU A 1 832 ? -29.741 28.504 -10.051 1.00 97.00 832 GLU A CA 1
ATOM 6696 C C . GLU A 1 832 ? -30.318 27.927 -11.350 1.00 97.00 832 GLU A C 1
ATOM 6698 O O . GLU A 1 832 ? -31.538 27.813 -11.503 1.00 97.00 832 GLU A O 1
ATOM 6703 N N . ALA A 1 833 ? -29.447 27.506 -12.273 1.00 96.31 833 ALA A N 1
ATOM 6704 C CA . ALA A 1 833 ? -29.863 26.912 -13.539 1.00 96.31 833 ALA A CA 1
ATOM 6705 C C . ALA A 1 833 ? -30.587 25.569 -13.340 1.00 96.31 833 ALA A C 1
ATOM 6707 O O . ALA A 1 833 ? -31.616 25.326 -13.973 1.00 96.31 833 ALA A O 1
ATOM 6708 N N . MET A 1 834 ? -30.090 24.717 -12.435 1.00 97.56 834 MET A N 1
ATOM 6709 C CA . MET A 1 834 ? -30.725 23.446 -12.082 1.00 97.56 834 MET A CA 1
ATOM 6710 C C . MET A 1 834 ? -32.129 23.658 -11.501 1.00 97.56 834 MET A C 1
ATOM 6712 O O . MET A 1 834 ? -33.063 23.001 -11.952 1.00 97.56 834 MET A O 1
ATOM 6716 N N . VAL A 1 835 ? -32.295 24.570 -10.535 1.00 97.50 835 VAL A N 1
ATOM 6717 C CA . VAL A 1 835 ? -33.599 24.868 -9.914 1.00 97.50 835 VAL A CA 1
ATOM 6718 C C . VAL A 1 835 ? -34.587 25.413 -10.934 1.00 97.50 835 VAL A C 1
ATOM 6720 O O . VAL A 1 835 ? -35.711 24.920 -10.995 1.00 97.50 835 VAL A O 1
ATOM 6723 N N . LYS A 1 836 ? -34.166 26.356 -11.785 1.00 96.19 836 LYS A N 1
ATOM 6724 C CA . LYS A 1 836 ? -35.039 26.901 -12.830 1.00 96.19 836 LYS A CA 1
ATOM 6725 C C . LYS A 1 836 ? -35.552 25.806 -13.771 1.00 96.19 836 LYS A C 1
ATOM 6727 O O . LYS A 1 836 ? -36.744 25.752 -14.050 1.00 96.19 836 LYS A O 1
ATOM 6732 N N . ILE A 1 837 ? -34.669 24.914 -14.225 1.00 97.06 837 ILE A N 1
ATOM 6733 C CA . ILE A 1 837 ? -35.064 23.789 -15.083 1.00 97.06 837 ILE A CA 1
ATOM 6734 C C . ILE A 1 837 ? -35.963 22.809 -14.306 1.00 97.06 837 ILE A C 1
ATOM 6736 O O . ILE A 1 837 ? -36.925 22.306 -14.873 1.00 97.06 837 ILE A O 1
ATOM 6740 N N . LEU A 1 838 ? -35.702 22.551 -13.020 1.00 95.62 838 LEU A N 1
ATOM 6741 C CA . LEU A 1 838 ? -36.509 21.650 -12.184 1.00 95.62 838 LEU A CA 1
ATOM 6742 C C . LEU A 1 838 ? -37.929 22.152 -11.910 1.00 95.62 838 LEU A C 1
ATOM 6744 O O . LEU A 1 838 ? -38.855 21.343 -11.928 1.00 95.62 838 LEU A O 1
ATOM 6748 N N . ASP A 1 839 ? -38.126 23.452 -11.693 1.00 95.25 839 ASP A N 1
ATOM 6749 C CA . ASP A 1 839 ? -39.469 24.035 -11.576 1.00 95.25 839 ASP A CA 1
ATOM 6750 C C . ASP A 1 839 ? -40.259 23.915 -12.897 1.00 95.25 839 ASP A C 1
ATOM 6752 O O . ASP A 1 839 ? -41.477 23.738 -12.864 1.00 95.25 839 ASP A O 1
ATOM 6756 N N . GLU A 1 840 ? -39.577 23.933 -14.052 1.00 95.25 840 GLU A N 1
ATOM 6757 C CA . GLU A 1 840 ? -40.177 23.695 -15.374 1.00 95.25 840 GLU A CA 1
ATOM 6758 C C . GLU A 1 840 ? -40.483 22.199 -15.633 1.00 95.25 840 GLU A C 1
ATOM 6760 O O . GLU A 1 840 ? -41.559 21.878 -16.140 1.00 95.25 840 GLU A O 1
ATOM 6765 N N . ILE A 1 841 ? -39.576 21.267 -15.290 1.00 95.81 841 ILE A N 1
ATOM 6766 C CA . ILE A 1 841 ? -39.713 19.827 -15.623 1.00 95.81 841 ILE A CA 1
ATOM 6767 C C . ILE A 1 841 ? -40.314 18.952 -14.509 1.00 95.81 841 ILE A C 1
ATOM 6769 O O . ILE A 1 841 ? -40.606 17.782 -14.758 1.00 95.81 841 ILE A O 1
ATOM 6773 N N . SER A 1 842 ? -40.479 19.472 -13.290 1.00 94.50 842 SER A N 1
ATOM 6774 C CA . SER A 1 842 ? -40.997 18.736 -12.123 1.00 94.50 842 SER A CA 1
ATOM 6775 C C . SER A 1 842 ? -41.917 19.598 -11.230 1.00 94.50 842 SER A C 1
ATOM 6777 O O . SER A 1 842 ? -41.703 19.693 -10.017 1.00 94.50 842 SER A O 1
ATOM 6779 N N . PRO A 1 843 ? -42.967 20.244 -11.777 1.00 93.75 843 PRO A N 1
ATOM 6780 C CA . PRO A 1 843 ? -43.809 21.190 -11.033 1.00 93.75 843 PRO A CA 1
ATOM 6781 C C . PRO A 1 843 ? -44.503 20.591 -9.794 1.00 93.75 843 PRO A C 1
ATOM 6783 O O . PRO A 1 843 ? -44.846 21.319 -8.866 1.00 93.75 843 PRO A O 1
ATOM 6786 N N . GLN A 1 844 ? -44.673 19.267 -9.719 1.00 92.62 844 GLN A N 1
ATOM 6787 C CA . GLN A 1 844 ? -45.237 18.558 -8.563 1.00 92.62 844 GLN A CA 1
ATOM 6788 C C . GLN A 1 844 ? -44.355 18.606 -7.294 1.00 92.62 844 GLN A C 1
ATOM 6790 O O . GLN A 1 844 ? -44.859 18.440 -6.175 1.00 92.62 844 GLN A O 1
ATOM 6795 N N . THR A 1 845 ? -43.050 18.848 -7.452 1.00 92.81 845 THR A N 1
ATOM 6796 C CA . THR A 1 845 ? -42.057 18.985 -6.367 1.00 92.81 845 THR A CA 1
ATOM 6797 C C . THR A 1 845 ? -41.568 20.424 -6.173 1.00 92.81 845 THR A C 1
ATOM 6799 O O . THR A 1 845 ? -40.823 20.688 -5.228 1.00 92.81 845 THR A O 1
ATOM 6802 N N . ALA A 1 846 ? -42.032 21.352 -7.013 1.00 91.81 846 ALA A N 1
ATOM 6803 C CA . ALA A 1 846 ? -41.778 22.784 -6.907 1.00 91.81 846 ALA A CA 1
ATOM 6804 C C . ALA A 1 846 ? -42.515 23.428 -5.700 1.00 91.81 846 ALA A C 1
ATOM 6806 O O . ALA A 1 846 ? -43.531 22.890 -5.244 1.00 91.81 846 ALA A O 1
ATOM 6807 N N . PRO A 1 847 ? -42.054 24.587 -5.182 1.00 96.69 847 PRO A N 1
ATOM 6808 C CA . PRO A 1 847 ? -40.828 25.290 -5.567 1.00 96.69 847 PRO A CA 1
ATOM 6809 C C . PRO A 1 847 ? -39.582 24.527 -5.111 1.00 96.69 847 PRO A C 1
ATOM 6811 O O . PRO A 1 847 ? -39.497 24.115 -3.947 1.00 96.69 847 PRO A O 1
ATOM 6814 N N . HIS A 1 848 ? -38.616 24.350 -6.010 1.00 97.62 848 HIS A N 1
ATOM 6815 C CA . HIS A 1 848 ? -37.302 23.825 -5.651 1.00 97.62 848 HIS A CA 1
ATOM 6816 C C . HIS A 1 848 ? -36.406 24.957 -5.134 1.00 97.62 848 HIS A C 1
ATOM 6818 O O . HIS A 1 848 ? -36.538 26.115 -5.528 1.00 97.62 848 HIS A O 1
ATOM 6824 N N . LYS A 1 849 ? -35.454 24.634 -4.257 1.00 98.00 849 LYS A N 1
ATOM 6825 C CA . LYS A 1 849 ? -34.429 25.582 -3.800 1.00 98.00 849 LYS A CA 1
ATOM 6826 C C . LYS A 1 849 ? -33.114 24.850 -3.593 1.00 98.00 849 LYS A C 1
ATOM 6828 O O . LYS A 1 849 ? -33.085 23.809 -2.940 1.00 98.00 849 LYS A O 1
ATOM 6833 N N . PHE A 1 850 ? -32.032 25.368 -4.164 1.00 98.00 850 PHE A N 1
ATOM 6834 C CA . PHE A 1 850 ? -30.702 24.804 -3.959 1.00 98.00 850 PHE A CA 1
ATOM 6835 C C . PHE A 1 850 ? -30.054 25.411 -2.714 1.00 98.00 850 PHE A C 1
ATOM 6837 O O . PHE A 1 850 ? -30.321 26.553 -2.333 1.00 98.00 850 PHE A O 1
ATOM 6844 N N . TYR A 1 851 ? -29.183 24.628 -2.093 1.00 98.25 851 TYR A N 1
ATOM 6845 C CA . TYR A 1 851 ? -28.393 25.010 -0.936 1.00 98.25 851 TYR A CA 1
ATOM 6846 C C . TYR A 1 851 ? -26.970 24.528 -1.186 1.00 98.25 851 TYR A C 1
ATOM 6848 O O . TYR A 1 851 ? -26.750 23.342 -1.422 1.00 98.25 851 TYR A O 1
ATOM 6856 N N . VAL A 1 852 ? -25.992 25.429 -1.149 1.00 97.75 852 VAL A N 1
ATOM 6857 C CA . VAL A 1 852 ? -24.579 25.036 -1.189 1.00 97.75 852 VAL A CA 1
ATOM 6858 C C . VAL A 1 852 ? -24.220 24.458 0.179 1.00 97.75 852 VAL A C 1
ATOM 6860 O O . VAL A 1 852 ? -24.466 25.102 1.194 1.00 97.75 852 VAL A O 1
ATOM 6863 N N . GLY A 1 853 ? -23.679 23.239 0.212 1.00 96.94 853 GLY A N 1
ATOM 6864 C CA . GLY A 1 853 ? -23.284 22.550 1.441 1.00 96.94 853 GLY A CA 1
ATOM 6865 C C . GLY A 1 853 ? -21.821 22.146 1.388 1.00 96.94 853 GLY A C 1
ATOM 6866 O O . GLY A 1 853 ? -21.510 20.981 1.134 1.00 96.94 853 GLY A O 1
ATOM 6867 N N . PHE A 1 854 ? -20.913 23.094 1.610 1.00 96.56 854 PHE A N 1
ATOM 6868 C CA . PHE A 1 854 ? -19.477 22.833 1.543 1.00 96.56 854 PHE A CA 1
ATOM 6869 C C . PHE A 1 854 ? -18.935 22.174 2.814 1.00 96.56 854 PHE A C 1
ATOM 6871 O O . PHE A 1 854 ? -19.385 22.436 3.925 1.00 96.56 854 PHE A O 1
ATOM 6878 N N . ARG A 1 855 ? -17.949 21.286 2.658 1.00 94.31 855 ARG A N 1
ATOM 6879 C CA . ARG A 1 855 ? -17.388 20.526 3.782 1.00 94.31 855 ARG A CA 1
ATOM 6880 C C . ARG A 1 855 ? -16.375 21.332 4.606 1.00 94.31 855 ARG A C 1
ATOM 6882 O O . ARG A 1 855 ? -16.323 21.154 5.823 1.00 94.31 855 ARG A O 1
ATOM 6889 N N . TYR A 1 856 ? -15.569 22.185 3.961 1.00 92.25 856 TYR A N 1
ATOM 6890 C CA . TYR A 1 856 ? -14.463 22.923 4.606 1.00 92.25 856 TYR A CA 1
ATOM 6891 C C . TYR A 1 856 ? -14.455 24.440 4.354 1.00 92.25 856 TYR A C 1
ATOM 6893 O O . TYR A 1 856 ? -13.726 25.162 5.036 1.00 92.25 856 TYR A O 1
ATOM 6901 N N . ALA A 1 857 ? -15.244 24.929 3.399 1.00 93.19 857 ALA A N 1
ATOM 6902 C CA . ALA A 1 857 ? -15.444 26.353 3.124 1.00 93.19 857 ALA A CA 1
ATOM 6903 C C . ALA A 1 857 ? -16.873 26.778 3.495 1.00 93.19 857 ALA A C 1
ATOM 6905 O O . ALA A 1 857 ? -17.720 25.925 3.747 1.00 93.19 857 ALA A O 1
ATOM 6906 N N . GLU A 1 858 ? -17.146 28.083 3.519 1.00 90.00 858 GLU A N 1
ATOM 6907 C CA . GLU A 1 858 ? -18.512 28.583 3.706 1.00 90.00 858 GLU A CA 1
ATOM 6908 C C . GLU A 1 858 ? -19.282 28.629 2.368 1.00 90.00 858 GLU A C 1
ATOM 6910 O O . GLU A 1 858 ? -18.671 28.893 1.328 1.00 90.00 858 GLU A O 1
ATOM 6915 N N . PRO A 1 859 ? -20.612 28.417 2.367 1.00 95.19 859 PRO A N 1
ATOM 6916 C CA . PRO A 1 859 ? -21.434 27.994 3.505 1.00 95.19 859 PRO A CA 1
ATOM 6917 C C . PRO A 1 859 ? -21.225 26.510 3.854 1.00 95.19 859 PRO A C 1
ATOM 6919 O O . PRO A 1 859 ? -21.299 25.640 2.983 1.00 95.19 859 PRO A O 1
ATOM 6922 N N . LEU A 1 860 ? -20.985 26.223 5.137 1.00 95.44 860 LEU A N 1
ATOM 6923 C CA . LEU A 1 860 ? -20.805 24.847 5.611 1.00 95.44 860 LEU A CA 1
ATOM 6924 C C . LEU A 1 860 ? -22.063 23.982 5.445 1.00 95.44 860 LEU A C 1
ATOM 6926 O O . LEU A 1 860 ? -23.189 24.476 5.491 1.00 95.44 860 LEU A O 1
ATOM 6930 N N . THR A 1 861 ? -21.864 22.666 5.327 1.00 94.94 861 THR A N 1
ATOM 6931 C CA . THR A 1 861 ? -22.933 21.654 5.296 1.00 94.94 861 THR A CA 1
ATOM 6932 C C . THR A 1 861 ? -23.911 21.823 6.465 1.00 94.94 861 THR A C 1
ATOM 6934 O O . THR A 1 861 ? -25.118 21.789 6.257 1.00 94.94 861 THR A O 1
ATOM 6937 N N . GLU A 1 862 ? -23.406 22.055 7.676 1.00 94.06 862 GLU A N 1
ATOM 6938 C CA . GLU A 1 862 ? -24.198 22.281 8.887 1.00 94.06 862 GLU A CA 1
ATOM 6939 C C . GLU A 1 862 ? -25.053 23.563 8.778 1.00 94.06 862 GLU A C 1
ATOM 6941 O O . GLU A 1 862 ? -26.274 23.506 8.930 1.00 94.06 862 GLU A O 1
ATOM 6946 N N . ASN A 1 863 ? -24.440 24.685 8.378 1.00 94.81 863 ASN A N 1
ATOM 6947 C CA . ASN A 1 863 ? -25.109 25.979 8.161 1.00 94.81 863 ASN A CA 1
ATOM 6948 C C . ASN A 1 863 ? -26.216 25.886 7.086 1.00 94.81 863 ASN A C 1
ATOM 6950 O O . ASN A 1 863 ? -27.246 26.559 7.161 1.00 94.81 863 ASN A O 1
ATOM 6954 N N . ALA A 1 864 ? -26.014 25.039 6.074 1.00 96.38 864 ALA A N 1
ATOM 6955 C CA . ALA A 1 864 ? -26.990 24.789 5.021 1.00 96.38 864 ALA A CA 1
ATOM 6956 C C . ALA A 1 864 ? -28.191 23.960 5.511 1.00 96.38 864 ALA A C 1
ATOM 6958 O O . ALA A 1 864 ? -29.326 24.296 5.173 1.00 96.38 864 ALA A O 1
ATOM 6959 N N . ILE A 1 865 ? -27.971 22.933 6.347 1.00 96.00 865 ILE A N 1
ATOM 6960 C CA . ILE A 1 865 ? -29.056 22.150 6.969 1.00 96.00 865 ILE A CA 1
ATOM 6961 C C . ILE A 1 865 ? -29.904 23.044 7.883 1.00 96.00 865 ILE A C 1
ATOM 6963 O O . ILE A 1 865 ? -31.131 22.985 7.819 1.00 96.00 865 ILE A O 1
ATOM 6967 N N . GLU A 1 866 ? -29.276 23.904 8.690 1.00 95.06 866 GLU A N 1
ATOM 6968 C CA . GLU A 1 866 ? -29.988 24.873 9.535 1.00 95.06 866 GLU A CA 1
ATOM 6969 C C . GLU A 1 866 ? -30.903 25.781 8.708 1.00 95.06 866 GLU A C 1
ATOM 6971 O O . GLU A 1 866 ? -32.073 25.959 9.050 1.00 95.06 866 GLU A O 1
ATOM 6976 N N . LYS A 1 867 ? -30.412 26.288 7.570 1.00 95.75 867 LYS A N 1
ATOM 6977 C CA . LYS A 1 867 ? -31.209 27.113 6.655 1.00 95.75 867 LYS A CA 1
ATOM 6978 C C . LYS A 1 867 ? -32.364 26.337 6.005 1.00 95.75 867 LYS A C 1
ATOM 6980 O O . LYS A 1 867 ? -33.449 26.890 5.861 1.00 95.75 867 LYS A O 1
ATOM 6985 N N . MET A 1 868 ? -32.165 25.065 5.653 1.00 96.19 868 MET A N 1
ATOM 6986 C CA . MET A 1 868 ? -33.221 24.191 5.114 1.00 96.19 868 MET A CA 1
ATOM 6987 C C . MET A 1 868 ? -34.324 23.892 6.148 1.00 96.19 868 MET A C 1
ATOM 6989 O O . MET A 1 868 ? -35.507 23.931 5.806 1.00 96.19 868 MET A O 1
ATOM 6993 N N . GLU A 1 869 ? -33.960 23.652 7.415 1.00 93.56 869 GLU A N 1
ATOM 6994 C CA . GLU A 1 869 ? -34.925 23.498 8.519 1.00 93.56 869 GLU A CA 1
ATOM 6995 C C . GLU A 1 869 ? -35.694 24.814 8.774 1.00 93.56 869 GLU A C 1
ATOM 6997 O O . GLU A 1 869 ? -36.906 24.781 8.979 1.00 93.56 869 GLU A O 1
ATOM 7002 N N . GLN A 1 870 ? -35.019 25.974 8.722 1.00 93.81 870 GLN A N 1
ATOM 7003 C CA . GLN A 1 870 ? -35.633 27.305 8.895 1.00 93.81 870 GLN A CA 1
ATOM 7004 C C . GLN A 1 870 ? -36.589 27.681 7.752 1.00 93.81 870 GLN A C 1
ATOM 7006 O O . GLN A 1 870 ? -37.670 28.215 8.002 1.00 93.81 870 GLN A O 1
ATOM 7011 N N . ASP A 1 871 ? -36.215 27.385 6.504 1.00 94.44 871 ASP A N 1
ATOM 7012 C CA . ASP A 1 871 ? -37.064 27.576 5.322 1.00 94.44 871 ASP A CA 1
ATOM 7013 C C . ASP A 1 871 ? -38.323 26.677 5.347 1.00 94.44 871 ASP A C 1
ATOM 7015 O O . ASP A 1 871 ? -39.314 26.975 4.676 1.00 94.44 871 ASP A O 1
ATOM 7019 N N . GLY A 1 872 ? -38.307 25.596 6.138 1.00 93.50 872 GLY A N 1
ATOM 7020 C CA . GLY A 1 872 ? -39.419 24.655 6.274 1.00 93.50 872 GLY A CA 1
ATOM 7021 C C . GLY A 1 872 ? -39.561 23.699 5.089 1.00 93.50 872 GLY A C 1
ATOM 7022 O O . GLY A 1 872 ? -40.683 23.425 4.669 1.00 93.50 872 GLY A O 1
ATOM 7023 N N . VAL A 1 873 ? -38.434 23.227 4.544 1.00 95.44 873 VAL A N 1
ATOM 7024 C CA . VAL A 1 873 ? -38.378 22.251 3.442 1.00 95.44 873 VAL A CA 1
ATOM 7025 C C . VAL A 1 873 ? -39.123 20.957 3.805 1.00 95.44 873 VAL A C 1
ATOM 7027 O O . VAL A 1 873 ? -38.932 20.421 4.890 1.00 95.44 873 VAL A O 1
ATOM 7030 N N . GLU A 1 874 ? -39.925 20.402 2.889 1.00 93.31 874 GLU A N 1
ATOM 7031 C CA . GLU A 1 874 ? -40.558 19.083 3.085 1.00 93.31 874 GLU A CA 1
ATOM 7032 C C . GLU A 1 874 ? -39.609 17.936 2.698 1.00 93.31 874 GLU A C 1
ATOM 7034 O O . GLU A 1 874 ? -39.435 16.967 3.441 1.00 93.31 874 GLU A O 1
ATOM 7039 N N . ASN A 1 875 ? -38.994 18.042 1.514 1.00 94.69 875 ASN A N 1
ATOM 7040 C CA . ASN A 1 875 ? -38.186 16.990 0.895 1.00 94.69 875 ASN A CA 1
ATOM 7041 C C . ASN A 1 875 ? -36.746 17.475 0.702 1.00 94.69 875 ASN A C 1
ATOM 7043 O O . ASN A 1 875 ? -36.502 18.434 -0.026 1.00 94.69 875 ASN A O 1
ATOM 7047 N N . ALA A 1 876 ? -35.786 16.801 1.330 1.00 97.38 876 ALA A N 1
ATOM 7048 C CA . ALA A 1 876 ? -34.373 17.152 1.293 1.00 97.38 876 ALA A CA 1
ATOM 7049 C C . ALA A 1 876 ? -33.575 16.146 0.454 1.00 97.38 876 ALA A C 1
ATOM 7051 O O . ALA A 1 876 ? -33.615 14.937 0.695 1.00 97.38 876 ALA A O 1
ATOM 7052 N N . ILE A 1 877 ? -32.820 16.641 -0.525 1.00 98.31 877 ILE A N 1
ATOM 7053 C CA . ILE A 1 877 ? -31.959 15.827 -1.387 1.00 98.31 877 ILE A CA 1
ATOM 7054 C C . ILE A 1 877 ? -30.505 16.195 -1.111 1.00 98.31 877 ILE A C 1
ATOM 7056 O O . ILE A 1 877 ? -30.040 17.262 -1.503 1.00 98.31 877 ILE A O 1
ATOM 7060 N N . ALA A 1 878 ? -29.768 15.294 -0.468 1.00 98.38 878 ALA A N 1
ATOM 7061 C CA . ALA A 1 878 ? -28.314 15.368 -0.372 1.00 98.38 878 ALA A CA 1
ATOM 7062 C C . ALA A 1 878 ? -27.701 14.962 -1.724 1.00 98.38 878 ALA A C 1
ATOM 7064 O O . ALA A 1 878 ? -27.490 13.775 -1.985 1.00 98.38 878 ALA A O 1
ATOM 7065 N N . PHE A 1 879 ? -27.461 15.940 -2.598 1.00 98.38 879 PHE A N 1
ATOM 7066 C CA . PHE A 1 879 ? -26.952 15.739 -3.954 1.00 98.38 879 PHE A CA 1
ATOM 7067 C C . PHE A 1 879 ? -25.444 15.990 -3.998 1.00 98.38 879 PHE A C 1
ATOM 7069 O O . PHE A 1 879 ? -24.980 17.135 -3.976 1.00 98.38 879 PHE A O 1
ATOM 7076 N N . THR A 1 880 ? -24.654 14.916 -4.070 1.00 98.00 880 THR A N 1
ATOM 7077 C CA . THR A 1 880 ? -23.202 15.062 -4.201 1.00 98.00 880 THR A CA 1
ATOM 7078 C C . THR A 1 880 ? -22.825 15.681 -5.541 1.00 98.00 880 THR A C 1
ATOM 7080 O O . THR A 1 880 ? -23.363 15.300 -6.578 1.00 98.00 880 THR A O 1
ATOM 7083 N N . GLN A 1 881 ? -21.874 16.611 -5.529 1.00 96.81 881 GLN A N 1
ATOM 7084 C CA . GLN A 1 881 ? -21.311 17.212 -6.741 1.00 96.81 881 GLN A CA 1
ATOM 7085 C C . GLN A 1 881 ? -20.118 16.410 -7.298 1.00 96.81 881 GLN A C 1
ATOM 7087 O O . GLN A 1 881 ? -19.514 16.812 -8.288 1.00 96.81 881 GLN A O 1
ATOM 7092 N N . TYR A 1 882 ? -19.808 15.256 -6.692 1.00 96.88 882 TYR A N 1
ATOM 7093 C CA . TYR A 1 882 ? -18.864 14.263 -7.208 1.00 96.88 882 TYR A CA 1
ATOM 7094 C C . TYR A 1 882 ? -19.610 13.187 -8.003 1.00 96.88 882 TYR A C 1
ATOM 7096 O O . TYR A 1 882 ? -20.338 12.401 -7.393 1.00 96.88 882 TYR A O 1
ATOM 7104 N N . PRO A 1 883 ? -19.422 13.073 -9.330 1.00 97.56 883 PRO A N 1
ATOM 7105 C CA . PRO A 1 883 ? -20.044 11.994 -10.089 1.00 97.56 883 PRO A CA 1
ATOM 7106 C C . PRO A 1 883 ? -19.622 10.615 -9.574 1.00 97.56 883 PRO A C 1
ATOM 7108 O O . PRO A 1 883 ? -20.446 9.704 -9.490 1.00 97.56 883 PRO A O 1
ATOM 7111 N N . GLN A 1 884 ? -18.347 10.478 -9.204 1.00 98.19 884 GLN A N 1
ATOM 7112 C CA . GLN A 1 884 ? -17.743 9.258 -8.681 1.00 98.19 884 GLN A CA 1
ATOM 7113 C C . GLN A 1 884 ? -17.680 9.305 -7.149 1.00 98.19 884 GLN A C 1
ATOM 7115 O O . GLN A 1 884 ? -17.052 10.192 -6.564 1.00 98.19 884 GLN A O 1
ATOM 7120 N N . TYR A 1 885 ? -18.308 8.344 -6.474 1.00 97.50 885 TYR A N 1
ATOM 7121 C CA . TYR A 1 885 ? -18.317 8.284 -5.014 1.00 97.50 885 TYR A CA 1
ATOM 7122 C C . TYR A 1 885 ? -16.953 7.858 -4.463 1.00 97.50 885 TYR A C 1
ATOM 7124 O O . TYR A 1 885 ? -16.452 6.784 -4.792 1.00 97.50 885 TYR A O 1
ATOM 7132 N N . SER A 1 886 ? -16.419 8.632 -3.513 1.00 95.69 886 SER A N 1
ATOM 7133 C CA . SER A 1 886 ? -15.436 8.141 -2.541 1.00 95.69 886 SER A CA 1
ATOM 7134 C C . SER A 1 886 ? -15.989 8.222 -1.120 1.00 95.69 886 SER A C 1
ATOM 7136 O O . SER A 1 886 ? -16.730 9.155 -0.791 1.00 95.69 886 SER A O 1
ATOM 7138 N N . CYS A 1 887 ? -15.579 7.311 -0.224 1.00 92.38 887 CYS A N 1
ATOM 7139 C CA . CYS A 1 887 ? -15.861 7.510 1.203 1.00 92.38 887 CYS A CA 1
ATOM 7140 C C . CYS A 1 887 ? -15.129 8.738 1.773 1.00 92.38 887 CYS A C 1
ATOM 7142 O O . CYS A 1 887 ? -15.556 9.259 2.799 1.00 92.38 887 CYS A O 1
ATOM 7144 N N . SER A 1 888 ? -14.060 9.201 1.117 1.00 89.06 888 SER A N 1
ATOM 7145 C CA . SER A 1 888 ? -13.294 10.377 1.540 1.00 89.06 888 SER A CA 1
ATOM 7146 C C . SER A 1 888 ? -13.914 11.711 1.087 1.00 89.06 888 SER A C 1
ATOM 7148 O O . SER A 1 888 ? -13.661 12.730 1.722 1.00 89.06 888 SER A O 1
ATOM 7150 N N . THR A 1 889 ? -14.744 11.720 0.033 1.00 92.44 889 THR A N 1
ATOM 7151 C CA . THR A 1 889 ? -15.447 12.918 -0.473 1.00 92.44 889 THR A CA 1
ATOM 7152 C C . THR A 1 889 ? -16.935 12.871 -0.112 1.00 92.44 889 THR A C 1
ATOM 7154 O O . THR A 1 889 ? -17.312 13.322 0.969 1.00 92.44 889 THR A O 1
ATOM 7157 N N . THR A 1 890 ? -17.779 12.250 -0.947 1.00 95.94 890 THR A N 1
ATOM 7158 C CA . THR A 1 890 ? -19.221 12.079 -0.698 1.00 95.94 890 THR A CA 1
ATOM 7159 C C . THR A 1 890 ? -19.487 11.426 0.659 1.00 95.94 890 THR A C 1
ATOM 7161 O O . THR A 1 890 ? -20.364 11.873 1.394 1.00 95.94 890 THR A O 1
ATOM 7164 N N . GLY A 1 891 ? -18.708 10.405 1.036 1.00 95.06 891 GLY A N 1
ATOM 7165 C CA . GLY A 1 891 ? -18.869 9.731 2.328 1.00 95.06 891 GLY A CA 1
ATOM 7166 C C . GLY A 1 891 ? -18.654 10.643 3.541 1.00 95.06 891 GLY A C 1
ATOM 7167 O O . GLY A 1 891 ? -19.399 10.513 4.510 1.00 95.06 891 GLY A O 1
ATOM 7168 N N . SER A 1 892 ? -17.714 11.597 3.480 1.00 93.50 892 SER A N 1
ATOM 7169 C CA . SER A 1 892 ? -17.533 12.598 4.543 1.00 93.50 892 SER A CA 1
ATOM 7170 C C . SER A 1 892 ? -18.726 13.557 4.611 1.00 93.50 892 SER A C 1
ATOM 7172 O O . SER A 1 892 ? -19.260 13.803 5.693 1.00 93.50 892 SER A O 1
ATOM 7174 N N . SER A 1 893 ? -19.210 14.035 3.462 1.00 95.56 893 SER A N 1
ATOM 7175 C CA . SER A 1 893 ? -20.368 14.938 3.389 1.00 95.56 893 SER A CA 1
ATOM 7176 C C . SER A 1 893 ? -21.661 14.290 3.907 1.00 95.56 893 SER A C 1
ATOM 7178 O O . SER A 1 893 ? -22.389 14.899 4.689 1.00 95.56 893 SER A O 1
ATOM 7180 N N . LEU A 1 894 ? -21.926 13.025 3.561 1.00 96.69 894 LEU A N 1
ATOM 7181 C CA . LEU A 1 894 ? -23.078 12.279 4.089 1.00 96.69 894 LEU A CA 1
ATOM 7182 C C . LEU A 1 894 ? -22.917 11.938 5.582 1.00 96.69 894 LEU A C 1
ATOM 7184 O O . LEU A 1 894 ? -23.887 11.997 6.341 1.00 96.69 894 LEU A O 1
ATOM 7188 N N . ASN A 1 895 ? -21.694 11.639 6.038 1.00 95.31 895 ASN A N 1
ATOM 7189 C CA . ASN A 1 895 ? -21.404 11.488 7.465 1.00 95.31 895 ASN A CA 1
ATOM 7190 C C . ASN A 1 895 ? -21.594 12.809 8.239 1.00 95.31 895 ASN A C 1
ATOM 7192 O O . ASN A 1 895 ? -21.955 12.753 9.413 1.00 95.31 895 ASN A O 1
ATOM 7196 N N . ALA A 1 896 ? -21.358 13.979 7.631 1.00 94.56 896 ALA A N 1
ATOM 7197 C CA . ALA A 1 896 ? -21.585 15.281 8.265 1.00 94.56 896 ALA A CA 1
ATOM 7198 C C . ALA A 1 896 ? -23.079 15.520 8.544 1.00 94.56 896 ALA A C 1
ATOM 7200 O O . ALA A 1 896 ? -23.433 15.805 9.687 1.00 94.56 896 ALA A O 1
ATOM 7201 N N . ILE A 1 897 ? -23.958 15.269 7.563 1.00 95.69 897 ILE A N 1
ATOM 7202 C CA . ILE A 1 897 ? -25.424 15.341 7.742 1.00 95.69 897 ILE A CA 1
ATOM 7203 C C . ILE A 1 897 ? -25.877 14.426 8.892 1.00 95.69 897 ILE A C 1
ATOM 7205 O O . ILE A 1 897 ? -26.598 14.858 9.790 1.00 95.69 897 ILE A O 1
ATOM 7209 N N . TYR A 1 898 ? -25.401 13.175 8.922 1.00 95.31 898 TYR A N 1
ATOM 7210 C CA . TYR A 1 898 ? -25.727 12.249 10.011 1.00 95.31 898 TYR A CA 1
ATOM 7211 C C . TYR A 1 898 ? -25.206 12.728 11.381 1.00 95.31 898 TYR A C 1
ATOM 7213 O O . TYR A 1 898 ? -25.912 12.633 12.387 1.00 95.31 898 TYR A O 1
ATOM 7221 N N . ARG A 1 899 ? -23.980 13.269 11.442 1.00 93.81 899 ARG A N 1
ATOM 7222 C CA . ARG A 1 899 ? -23.391 13.807 12.681 1.00 93.81 899 ARG A CA 1
ATOM 7223 C C . ARG A 1 899 ? -24.127 15.033 13.206 1.00 93.81 899 ARG A C 1
ATOM 7225 O O . ARG A 1 899 ? -24.239 15.142 14.421 1.00 93.81 899 ARG A O 1
ATOM 7232 N N . TYR A 1 900 ? -24.622 15.908 12.333 1.00 94.19 900 TYR A N 1
ATOM 7233 C CA . TYR A 1 900 ? -25.401 17.086 12.714 1.00 94.19 900 TYR A CA 1
ATOM 7234 C C . TYR A 1 900 ? -26.652 16.675 13.510 1.00 94.19 900 TYR A C 1
ATOM 7236 O O . TYR A 1 900 ? -26.767 16.986 14.697 1.00 94.19 900 TYR A O 1
ATOM 7244 N N . TYR A 1 901 ? -27.528 15.857 12.917 1.00 93.94 901 TYR A N 1
ATOM 7245 C CA . TYR A 1 901 ? -28.757 15.409 13.585 1.00 93.94 901 TYR A CA 1
ATOM 7246 C C . TYR A 1 901 ? -28.491 14.540 14.821 1.00 93.94 901 TYR A C 1
ATOM 7248 O O . TYR A 1 901 ? -29.165 14.693 15.842 1.00 93.94 901 TYR A O 1
ATOM 7256 N N . LYS A 1 902 ? -27.465 13.675 14.776 1.00 91.94 902 LYS A N 1
ATOM 7257 C CA . LYS A 1 902 ? -27.052 12.878 15.939 1.00 91.94 902 LYS A CA 1
ATOM 7258 C C . LYS A 1 902 ? -26.508 13.740 17.082 1.00 91.94 902 LYS A C 1
ATOM 7260 O O . LYS A 1 902 ? -26.794 13.448 18.238 1.00 91.94 902 LYS A O 1
ATOM 7265 N N . GLY A 1 903 ? -25.739 14.784 16.775 1.00 89.31 903 GLY A N 1
ATOM 7266 C CA . GLY A 1 903 ? -25.178 15.709 17.764 1.00 89.31 903 GLY A CA 1
ATOM 7267 C C . GLY A 1 903 ? -26.249 16.530 18.481 1.00 89.31 903 GLY A C 1
ATOM 7268 O O . GLY A 1 903 ? -26.125 16.776 19.676 1.00 89.31 903 GLY A O 1
ATOM 7269 N N . LEU A 1 904 ? -27.326 16.880 17.772 1.00 88.88 904 LEU A N 1
ATOM 7270 C CA . LEU A 1 904 ? -28.511 17.538 18.333 1.00 88.88 904 LEU A CA 1
ATOM 7271 C C . LEU A 1 904 ? -29.503 16.566 19.001 1.00 88.88 904 LEU A C 1
ATOM 7273 O O . LEU A 1 904 ? -30.473 17.015 19.605 1.00 88.88 904 LEU A O 1
ATOM 7277 N N . ASN A 1 905 ? -29.301 15.248 18.861 1.00 84.50 905 ASN A N 1
ATOM 7278 C CA . ASN A 1 905 ? -30.258 14.198 19.237 1.00 84.50 905 ASN A CA 1
ATOM 7279 C C . ASN A 1 905 ? -31.691 14.459 18.707 1.00 84.50 905 ASN A C 1
ATOM 7281 O O . ASN A 1 905 ? -32.684 14.145 19.364 1.00 84.50 905 ASN A O 1
ATOM 7285 N N . LYS A 1 906 ? -31.794 15.069 17.517 1.00 84.44 906 LYS A N 1
ATOM 7286 C CA . LYS A 1 906 ? -33.040 15.573 16.923 1.00 84.44 906 LYS A CA 1
ATOM 7287 C C . LYS A 1 906 ? -33.325 14.832 15.620 1.00 84.44 906 LYS A C 1
ATOM 7289 O O . LYS A 1 906 ? -32.513 14.893 14.702 1.00 84.44 906 LYS A O 1
ATOM 7294 N N . THR A 1 907 ? -34.485 14.190 15.500 1.00 84.56 907 THR A N 1
ATOM 7295 C CA . THR A 1 907 ? -34.964 13.671 14.206 1.00 84.56 907 THR A CA 1
ATOM 7296 C C . THR A 1 907 ? -35.153 14.816 13.201 1.00 84.56 907 THR A C 1
ATOM 7298 O O . THR A 1 907 ? -35.660 15.868 13.605 1.00 84.56 907 THR A O 1
ATOM 7301 N N . PRO A 1 908 ? -34.794 14.645 11.914 1.00 88.50 908 PRO A N 1
ATOM 7302 C CA . PRO A 1 908 ? -35.033 15.663 10.892 1.00 88.50 908 PRO A CA 1
ATOM 7303 C C . PRO A 1 908 ? -36.496 16.100 10.823 1.00 88.50 908 PRO A C 1
ATOM 7305 O O . PRO A 1 908 ? -37.392 15.267 10.954 1.00 88.50 908 PRO A O 1
ATOM 7308 N N . ALA A 1 909 ? -36.736 17.390 10.576 1.00 87.25 909 ALA A N 1
ATOM 7309 C CA . ALA A 1 909 ? -38.083 17.875 10.262 1.00 87.25 909 ALA A CA 1
ATOM 7310 C C . ALA A 1 909 ? -38.492 17.550 8.810 1.00 87.25 909 ALA A C 1
ATOM 7312 O O . ALA A 1 909 ? -39.677 17.482 8.498 1.00 87.25 909 ALA A O 1
ATOM 7313 N N . MET A 1 910 ? -37.501 17.327 7.941 1.00 92.44 910 MET A N 1
ATOM 7314 C CA . MET A 1 910 ? -37.643 17.119 6.498 1.00 92.44 910 MET A CA 1
ATOM 7315 C C . MET A 1 910 ? -37.193 15.719 6.065 1.00 92.44 910 MET A C 1
ATOM 7317 O O . MET A 1 910 ? -36.255 15.152 6.631 1.00 92.44 910 MET A O 1
ATOM 7321 N N . LYS A 1 911 ? -37.841 15.163 5.034 1.00 94.12 911 LYS A N 1
ATOM 7322 C CA . LYS A 1 911 ? -37.545 13.825 4.498 1.00 94.12 911 LYS A CA 1
ATOM 7323 C C . LYS A 1 911 ? -36.248 13.852 3.689 1.00 94.12 911 LYS A C 1
ATOM 7325 O O . LYS A 1 911 ? -36.241 14.297 2.543 1.00 94.12 911 LYS A O 1
ATOM 7330 N N . TRP A 1 912 ? -35.171 13.315 4.249 1.00 97.12 912 TRP A N 1
ATOM 7331 C CA . TRP A 1 912 ? -33.893 13.142 3.568 1.00 97.12 912 TRP A CA 1
ATOM 7332 C C . TRP A 1 912 ? -33.885 11.965 2.596 1.00 97.12 912 TRP A C 1
ATOM 7334 O O . TRP A 1 912 ? -34.279 10.844 2.922 1.00 97.12 912 TRP A O 1
ATOM 7344 N N . THR A 1 913 ? -33.323 12.223 1.423 1.00 97.62 913 THR A N 1
ATOM 7345 C CA . THR A 1 913 ? -32.852 11.249 0.434 1.00 97.62 913 THR A CA 1
ATOM 7346 C C . THR A 1 913 ? -31.460 11.681 -0.042 1.00 97.62 913 THR A C 1
ATOM 7348 O O . THR A 1 913 ? -31.012 12.789 0.272 1.00 97.62 913 THR A O 1
ATOM 7351 N N . THR A 1 914 ? -30.742 10.839 -0.786 1.00 98.25 914 THR A N 1
ATOM 7352 C CA . THR A 1 914 ? -29.441 11.221 -1.352 1.00 98.25 914 THR A CA 1
ATOM 7353 C C . THR A 1 914 ? -29.210 10.684 -2.757 1.00 98.25 914 THR A C 1
ATOM 7355 O O . THR A 1 914 ? -29.452 9.515 -3.045 1.00 98.25 914 THR A O 1
ATOM 7358 N N . ILE A 1 915 ? -28.670 11.559 -3.604 1.00 98.31 915 ILE A N 1
ATOM 7359 C CA . ILE A 1 915 ? -28.056 11.214 -4.882 1.00 98.31 915 ILE A CA 1
ATOM 7360 C C . ILE A 1 915 ? -26.557 11.133 -4.596 1.00 98.31 915 ILE A C 1
ATOM 7362 O O . ILE A 1 915 ? -25.866 12.155 -4.572 1.00 98.31 915 ILE A O 1
ATOM 7366 N N . ASP A 1 916 ? -26.073 9.927 -4.289 1.00 97.81 916 ASP A N 1
ATOM 7367 C CA . ASP A 1 916 ? -24.719 9.710 -3.764 1.00 97.81 916 ASP A CA 1
ATOM 7368 C C . ASP A 1 916 ? -23.661 9.371 -4.832 1.00 97.81 916 ASP A C 1
ATOM 7370 O O . ASP A 1 916 ? -22.468 9.428 -4.534 1.00 97.81 916 ASP A O 1
ATOM 7374 N N . ARG A 1 917 ? -24.072 9.041 -6.066 1.00 98.00 917 ARG A N 1
ATOM 7375 C CA . ARG A 1 917 ? -23.192 8.840 -7.235 1.00 98.00 917 ARG A CA 1
ATOM 7376 C C . ARG A 1 917 ? -23.957 8.933 -8.552 1.00 98.00 917 ARG A C 1
ATOM 7378 O O . ARG A 1 917 ? -25.146 8.632 -8.594 1.00 98.00 917 ARG A O 1
ATOM 7385 N N . TRP A 1 918 ? -23.268 9.321 -9.622 1.00 97.69 918 TRP A N 1
ATOM 7386 C CA . TRP A 1 918 ? -23.847 9.527 -10.960 1.00 97.69 918 TRP A CA 1
ATOM 7387 C C . TRP A 1 918 ? -22.797 9.458 -12.097 1.00 97.69 918 TRP A C 1
ATOM 7389 O O . TRP A 1 918 ? -22.992 9.998 -13.186 1.00 97.69 918 TRP A O 1
ATOM 7399 N N . ALA A 1 919 ? -21.698 8.732 -11.858 1.00 97.19 919 ALA A N 1
ATOM 7400 C CA . ALA A 1 919 ? -20.469 8.643 -12.661 1.00 97.19 919 ALA A CA 1
ATOM 7401 C C . ALA A 1 919 ? -20.627 8.385 -14.173 1.00 97.19 919 ALA A C 1
ATOM 7403 O O . ALA A 1 919 ? -19.725 8.711 -14.943 1.00 97.19 919 ALA A O 1
ATOM 7404 N N . THR A 1 920 ? -21.734 7.780 -14.608 1.00 97.50 920 THR A N 1
ATOM 7405 C CA . THR A 1 920 ? -21.986 7.407 -16.013 1.00 97.50 920 THR A CA 1
ATOM 7406 C C . THR A 1 920 ? -23.264 8.027 -16.589 1.00 97.50 920 THR A C 1
ATOM 7408 O O . THR A 1 920 ? -23.770 7.561 -17.609 1.00 97.50 920 THR A O 1
ATOM 7411 N N . HIS A 1 921 ? -23.797 9.085 -15.962 1.00 98.00 921 HIS A N 1
ATOM 7412 C CA . HIS A 1 921 ? -25.006 9.764 -16.434 1.00 98.00 921 HIS A CA 1
ATOM 7413 C C . HIS A 1 921 ? -24.827 10.324 -17.867 1.00 98.00 921 HIS A C 1
ATOM 7415 O O . HIS A 1 921 ? -23.868 11.063 -18.098 1.00 98.00 921 HIS A O 1
ATOM 7421 N N . PRO A 1 922 ? -25.737 10.062 -18.830 1.00 97.38 922 PRO A N 1
ATOM 7422 C CA . PRO A 1 922 ? -25.517 10.408 -20.240 1.00 97.38 922 PRO A CA 1
ATOM 7423 C C . PRO A 1 922 ? -25.175 11.880 -20.505 1.00 97.38 922 PRO A C 1
ATOM 7425 O O . PRO A 1 922 ? -24.284 12.162 -21.299 1.00 97.38 922 PRO A O 1
ATOM 7428 N N . GLY A 1 923 ? -25.815 12.822 -19.801 1.00 96.56 923 GLY A N 1
ATOM 7429 C CA . GLY A 1 923 ? -25.530 14.256 -19.956 1.00 96.56 923 GLY A CA 1
ATOM 7430 C C . GLY A 1 923 ? -24.161 14.699 -19.416 1.00 96.56 923 GLY A C 1
ATOM 7431 O O . GLY A 1 923 ? -23.611 15.684 -19.894 1.00 96.56 923 GLY A O 1
ATOM 7432 N N . LEU A 1 924 ? -23.581 13.955 -18.465 1.00 97.19 924 LEU A N 1
ATOM 7433 C CA . LEU A 1 924 ? -22.205 14.172 -17.998 1.00 97.19 924 LEU A CA 1
ATOM 7434 C C . LEU A 1 924 ? -21.199 13.700 -19.057 1.00 97.19 924 LEU A C 1
ATOM 7436 O O . LEU A 1 924 ? -20.250 14.407 -19.385 1.00 97.19 924 LEU A O 1
ATOM 7440 N N . ILE A 1 925 ? -21.443 12.509 -19.608 1.00 98.19 925 ILE A N 1
ATOM 7441 C CA . ILE A 1 925 ? -20.607 11.889 -20.642 1.00 98.19 925 ILE A CA 1
ATOM 7442 C C . ILE A 1 925 ? -20.626 12.715 -21.938 1.00 98.19 925 ILE A C 1
ATOM 7444 O O . ILE A 1 925 ? -19.577 12.931 -22.541 1.00 98.19 925 ILE A O 1
ATOM 7448 N N . GLU A 1 926 ? -21.793 13.232 -22.334 1.00 97.69 926 GLU A N 1
ATOM 7449 C CA . GLU A 1 926 ? -21.943 14.164 -23.459 1.00 97.69 926 GLU A CA 1
ATOM 7450 C C . GLU A 1 926 ? -21.145 15.459 -23.236 1.00 97.69 926 GLU A C 1
ATOM 7452 O O . GLU A 1 926 ? -2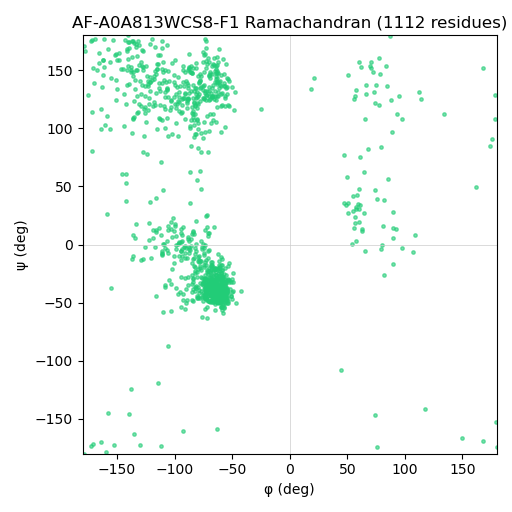0.373 15.850 -24.107 1.00 97.69 926 GLU A O 1
ATOM 7457 N N . ALA A 1 927 ? -21.272 16.096 -22.065 1.00 97.00 927 ALA A N 1
ATOM 7458 C CA . ALA A 1 927 ? -20.574 17.348 -21.773 1.00 97.00 927 ALA A CA 1
ATOM 7459 C C . ALA A 1 927 ? -19.039 17.187 -21.793 1.00 97.00 927 ALA A C 1
ATOM 7461 O O . ALA A 1 927 ? -18.352 18.000 -22.412 1.00 97.00 927 ALA A O 1
ATOM 7462 N N . PHE A 1 928 ? -18.498 16.105 -21.212 1.00 98.00 928 PHE A N 1
ATOM 7463 C CA . PHE A 1 928 ? -17.068 15.789 -21.334 1.00 98.00 928 PHE A CA 1
ATOM 7464 C C . PHE A 1 928 ? -16.656 15.523 -22.790 1.00 98.00 928 PHE A C 1
ATOM 7466 O O . PHE A 1 928 ? -15.668 16.090 -23.251 1.00 98.00 928 PHE A O 1
ATOM 7473 N N . ALA A 1 929 ? -17.405 14.705 -23.537 1.00 97.62 929 ALA A N 1
ATOM 7474 C CA . ALA A 1 929 ? -17.074 14.389 -24.927 1.00 97.62 929 ALA A CA 1
ATOM 7475 C C . ALA A 1 929 ? -17.087 15.633 -25.841 1.00 97.62 929 ALA A C 1
ATOM 7477 O O . ALA A 1 929 ? -16.264 15.732 -26.752 1.00 97.62 929 ALA A O 1
ATOM 7478 N N . GLN A 1 930 ? -17.975 16.599 -25.591 1.00 97.00 930 GLN A N 1
ATOM 7479 C CA . GLN A 1 930 ? -18.008 17.865 -26.330 1.00 97.00 930 GLN A CA 1
ATOM 7480 C C . GLN A 1 930 ? -16.853 18.798 -25.951 1.00 97.00 930 GLN A C 1
ATOM 7482 O O . GLN A 1 930 ? -16.181 19.304 -26.850 1.00 97.00 930 GLN A O 1
ATOM 7487 N N . ASN A 1 931 ? -16.562 18.979 -24.656 1.00 96.69 931 ASN A N 1
ATOM 7488 C CA . ASN A 1 931 ? -15.419 19.791 -24.223 1.00 96.69 931 ASN A CA 1
ATOM 7489 C C . ASN A 1 931 ? -14.084 19.214 -24.751 1.00 96.69 931 ASN A C 1
ATOM 7491 O O . ASN A 1 931 ? -13.216 19.976 -25.173 1.00 96.69 931 ASN A O 1
ATOM 7495 N N . ILE A 1 932 ? -13.941 17.882 -24.813 1.00 97.62 932 ILE A N 1
ATOM 7496 C CA . ILE A 1 932 ? -12.761 17.212 -25.387 1.00 97.62 932 ILE A CA 1
ATOM 7497 C C . ILE A 1 932 ? -12.634 17.486 -26.890 1.00 97.62 932 ILE A C 1
ATOM 7499 O O . ILE A 1 932 ? -11.567 17.909 -27.328 1.00 97.62 932 ILE A O 1
ATOM 7503 N N . LYS A 1 933 ? -13.703 17.310 -27.683 1.00 96.94 933 LYS A N 1
ATOM 7504 C CA . LYS A 1 933 ? -13.688 17.621 -29.129 1.00 96.94 933 LYS A CA 1
ATOM 7505 C C . LYS A 1 933 ? -13.299 19.079 -29.393 1.00 96.94 933 LYS A C 1
ATOM 7507 O O . LYS A 1 933 ? -12.386 19.336 -30.173 1.00 96.94 933 LYS A O 1
ATOM 7512 N N . LYS A 1 934 ? -13.906 20.009 -28.651 1.00 96.50 934 LYS A N 1
ATOM 7513 C CA . LYS A 1 934 ? -13.617 21.450 -28.700 1.00 96.50 934 LYS A CA 1
ATOM 7514 C C . LYS A 1 934 ? -12.152 21.787 -28.377 1.00 96.50 934 LYS A C 1
ATOM 7516 O O . LYS A 1 934 ? -11.635 22.777 -28.888 1.00 96.50 934 LYS A O 1
ATOM 7521 N N . GLU A 1 935 ? -11.470 21.011 -27.531 1.00 96.50 935 GLU A N 1
ATOM 7522 C CA . GLU A 1 935 ? -10.040 21.217 -27.245 1.00 96.50 935 GLU A CA 1
ATOM 7523 C C . GLU A 1 935 ? -9.127 20.529 -28.276 1.00 96.50 935 GLU A C 1
ATOM 7525 O O . GLU A 1 935 ? -8.096 21.095 -28.633 1.00 96.50 935 GLU A O 1
ATOM 7530 N N . LEU A 1 936 ? -9.520 19.366 -28.816 1.00 96.50 936 LEU A N 1
ATOM 7531 C CA . LEU A 1 936 ? -8.820 18.681 -29.917 1.00 96.50 936 LEU A CA 1
ATOM 7532 C C . LEU A 1 936 ? -8.795 19.527 -31.201 1.00 96.50 936 LEU A C 1
ATOM 7534 O O . LEU A 1 936 ? -7.770 19.613 -31.877 1.00 96.50 936 LEU A O 1
ATOM 7538 N N . GLU A 1 937 ? -9.883 20.237 -31.503 1.00 96.06 937 GLU A N 1
ATOM 7539 C CA . GLU A 1 937 ? -9.951 21.212 -32.601 1.00 96.06 937 GLU A CA 1
ATOM 7540 C C . GLU A 1 937 ? -8.872 22.310 -32.490 1.00 96.06 937 GLU A C 1
ATOM 7542 O O . GLU A 1 937 ? -8.375 22.782 -33.513 1.00 96.06 937 GLU A O 1
ATOM 7547 N N . LYS A 1 938 ? -8.434 22.660 -31.269 1.00 95.75 938 LYS A N 1
ATOM 7548 C CA . LYS A 1 938 ? -7.388 23.668 -31.000 1.00 95.75 938 LYS A CA 1
ATOM 7549 C C . LYS A 1 938 ? -5.950 23.131 -31.131 1.00 95.75 938 LYS A C 1
ATOM 7551 O O . LYS A 1 938 ? -5.011 23.915 -30.976 1.00 95.75 938 LYS A O 1
ATOM 7556 N N . PHE A 1 939 ? -5.747 21.837 -31.399 1.00 95.25 939 PHE A N 1
ATOM 7557 C CA . PHE A 1 939 ? -4.442 21.308 -31.821 1.00 95.25 939 PHE A CA 1
ATOM 7558 C C . PHE A 1 939 ? -4.218 21.534 -33.329 1.00 95.25 939 PHE A C 1
ATOM 7560 O O . PHE A 1 939 ? -5.195 21.570 -34.087 1.00 95.25 939 PHE A O 1
ATOM 7567 N N . PRO A 1 940 ? -2.954 21.662 -33.790 1.00 93.94 940 PRO A N 1
ATOM 7568 C CA . PRO A 1 940 ? -2.650 21.753 -35.215 1.00 93.94 940 PRO A CA 1
ATOM 7569 C C . PRO A 1 940 ? -3.120 20.499 -35.958 1.00 93.94 940 PRO A C 1
ATOM 7571 O O . PRO A 1 940 ? -2.912 19.382 -35.494 1.00 93.94 940 PRO A O 1
ATOM 7574 N N . GLU A 1 941 ? -3.727 20.692 -37.126 1.00 90.19 941 GLU A N 1
ATOM 7575 C CA . GLU A 1 941 ? -4.414 19.642 -37.888 1.00 90.19 941 GLU A CA 1
ATOM 7576 C C . GLU A 1 941 ? -3.528 18.418 -38.164 1.00 90.19 941 GLU A C 1
ATOM 7578 O O . GLU A 1 941 ? -3.886 17.309 -37.784 1.00 90.19 941 GLU A O 1
ATOM 7583 N N . GLY A 1 942 ? -2.317 18.632 -38.689 1.00 89.88 942 GLY A N 1
ATOM 7584 C CA . GLY A 1 942 ? -1.346 17.569 -38.986 1.00 89.88 942 GLY A CA 1
ATOM 7585 C C . GLY A 1 942 ? -0.699 16.874 -37.777 1.00 89.88 942 GLY A C 1
ATOM 7586 O O . GLY A 1 942 ? 0.275 16.156 -37.972 1.00 89.88 942 GLY A O 1
ATOM 7587 N N . VAL A 1 943 ? -1.176 17.110 -36.548 1.00 92.62 943 VAL A N 1
ATOM 7588 C CA . VAL A 1 943 ? -0.818 16.324 -35.347 1.00 92.62 943 VAL A CA 1
ATOM 7589 C C . VAL A 1 943 ? -2.032 15.989 -34.467 1.00 92.62 943 VAL A C 1
ATOM 7591 O O . VAL A 1 943 ? -1.854 15.523 -33.342 1.00 92.62 943 VAL A O 1
ATOM 7594 N N . ARG A 1 944 ? -3.261 16.273 -34.925 1.00 93.44 944 ARG A N 1
ATOM 7595 C CA . ARG A 1 944 ? -4.475 16.163 -34.099 1.00 93.44 944 ARG A CA 1
ATOM 7596 C C . ARG A 1 944 ? -4.786 14.712 -33.733 1.00 93.44 944 ARG A C 1
ATOM 7598 O O . ARG A 1 944 ? -4.996 14.423 -32.560 1.00 93.44 944 ARG A O 1
ATOM 7605 N N . ASP A 1 945 ? -4.725 13.815 -34.710 1.00 92.69 945 ASP A N 1
ATOM 7606 C CA . ASP A 1 945 ? -5.038 12.393 -34.523 1.00 92.69 945 ASP A CA 1
ATOM 7607 C C . ASP A 1 945 ? -3.969 11.664 -33.671 1.00 92.69 945 ASP A C 1
ATOM 7609 O O . ASP A 1 945 ? -4.255 10.655 -33.028 1.00 92.69 945 ASP A O 1
ATOM 7613 N N . ASP A 1 946 ? -2.757 12.232 -33.578 1.00 92.56 946 ASP A N 1
ATOM 7614 C CA . ASP A 1 946 ? -1.655 11.775 -32.714 1.00 92.56 946 ASP A CA 1
ATOM 7615 C C . ASP A 1 946 ? -1.780 12.243 -31.242 1.00 92.56 946 ASP A C 1
ATOM 7617 O O . ASP A 1 946 ? -0.888 11.981 -30.426 1.00 92.56 946 ASP A O 1
ATOM 7621 N N . VAL A 1 947 ? -2.834 12.983 -30.868 1.00 97.38 947 VAL A N 1
ATOM 7622 C CA . VAL A 1 947 ? -3.009 13.483 -29.492 1.00 97.38 947 VAL A CA 1
ATOM 7623 C C . VAL A 1 947 ? -3.386 12.345 -28.541 1.00 97.38 947 VAL A C 1
ATOM 7625 O O . VAL A 1 947 ? -4.410 11.682 -28.705 1.00 97.38 947 VAL A O 1
ATOM 7628 N N . VAL A 1 948 ? -2.606 12.174 -27.468 1.00 97.94 948 VAL A N 1
ATOM 7629 C CA . VAL A 1 948 ? -2.943 11.250 -26.377 1.00 97.94 948 VAL A CA 1
ATOM 7630 C C . VAL A 1 948 ? -3.779 11.962 -25.313 1.00 97.94 948 VAL A C 1
ATOM 7632 O O . VAL A 1 948 ? -3.356 12.960 -24.723 1.00 97.94 948 VAL A O 1
ATOM 7635 N N . ILE A 1 949 ? -4.965 11.421 -25.029 1.00 98.38 949 ILE A N 1
ATOM 7636 C CA . ILE A 1 949 ? -5.888 11.944 -24.016 1.00 98.38 949 ILE A CA 1
ATOM 7637 C C . ILE A 1 949 ? -5.505 11.397 -22.632 1.00 98.38 949 ILE A C 1
ATOM 7639 O O . ILE A 1 949 ? -5.604 10.201 -22.352 1.00 98.38 949 ILE A O 1
ATOM 7643 N N . MET A 1 950 ? -5.081 12.285 -21.740 1.00 97.44 950 MET A N 1
ATOM 7644 C CA . MET A 1 950 ? -4.718 11.988 -20.357 1.00 97.44 950 MET A CA 1
ATOM 7645 C C . MET A 1 950 ? -5.845 12.419 -19.417 1.00 97.44 950 MET A C 1
ATOM 7647 O O . MET A 1 950 ? -5.923 13.572 -18.991 1.00 97.44 950 MET A O 1
ATOM 7651 N N . PHE A 1 951 ? -6.721 11.481 -19.067 1.00 98.06 951 PHE A N 1
ATOM 7652 C CA . PHE A 1 951 ? -7.742 11.701 -18.049 1.00 98.06 951 PHE A CA 1
ATOM 7653 C C . PHE A 1 951 ? -7.078 11.755 -16.671 1.00 98.06 951 PHE A C 1
ATOM 7655 O O . PHE A 1 951 ? -6.587 10.738 -16.189 1.00 98.06 951 PHE A O 1
ATOM 7662 N N . SER A 1 952 ? -7.060 12.935 -16.054 1.00 95.25 952 SER A N 1
ATOM 7663 C CA . SER A 1 952 ? -6.482 13.178 -14.733 1.00 95.25 952 SER A CA 1
ATOM 7664 C C . SER A 1 952 ? -7.585 13.224 -13.676 1.00 95.25 952 SER A C 1
ATOM 7666 O O . SER A 1 952 ? -8.567 13.963 -13.808 1.00 95.25 952 SER A O 1
ATOM 7668 N N . ALA A 1 953 ? -7.430 12.425 -12.626 1.00 94.81 953 ALA A N 1
ATOM 7669 C CA . ALA A 1 953 ? -8.314 12.374 -11.464 1.00 94.81 953 ALA A CA 1
ATOM 7670 C C . ALA A 1 953 ? -7.495 12.491 -10.170 1.00 94.81 953 ALA A C 1
ATOM 7672 O O . ALA A 1 953 ? -6.308 12.172 -10.160 1.00 94.81 953 ALA A O 1
ATOM 7673 N N . HIS A 1 954 ? -8.100 12.926 -9.062 1.00 91.31 954 HIS A N 1
ATOM 7674 C CA . HIS A 1 954 ? -7.376 12.982 -7.785 1.00 91.31 954 HIS A CA 1
ATOM 7675 C C . HIS A 1 954 ? -6.944 11.589 -7.350 1.00 91.31 954 HIS A C 1
ATOM 7677 O O . HIS A 1 954 ? -7.755 10.668 -7.274 1.00 91.31 954 HIS A O 1
ATOM 7683 N N . SER A 1 955 ? -5.658 11.427 -7.050 1.00 90.94 955 SER A N 1
ATOM 7684 C CA . SER A 1 955 ? -5.164 10.173 -6.501 1.00 90.94 955 SER A CA 1
ATOM 7685 C C . SER A 1 955 ? -5.751 9.927 -5.105 1.00 90.94 955 SER A C 1
ATOM 7687 O O . SER A 1 955 ? -6.106 10.856 -4.379 1.00 90.94 955 SER A O 1
ATOM 7689 N N . LEU A 1 956 ? -5.829 8.659 -4.703 1.00 87.75 956 LEU A N 1
ATOM 7690 C CA . LEU A 1 956 ? -6.175 8.254 -3.342 1.00 87.75 956 LEU A CA 1
ATOM 7691 C C . LEU A 1 956 ? -5.000 7.482 -2.728 1.00 87.75 956 LEU A C 1
ATOM 7693 O O . LEU A 1 956 ? -4.353 6.711 -3.442 1.00 87.75 956 LEU A O 1
ATOM 7697 N N . PRO A 1 957 ? -4.732 7.612 -1.414 1.00 87.75 957 PRO A N 1
ATOM 7698 C CA . PRO A 1 957 ? -3.769 6.755 -0.730 1.00 87.75 957 PRO A CA 1
ATOM 7699 C C . PRO A 1 957 ? -4.104 5.276 -0.952 1.00 87.75 957 PRO A C 1
ATOM 7701 O O . PRO A 1 957 ? -5.274 4.890 -0.904 1.00 87.75 957 PRO A O 1
ATOM 7704 N N . MET A 1 958 ? -3.108 4.407 -1.118 1.00 89.25 958 MET A N 1
ATOM 7705 C CA . MET A 1 958 ? -3.369 2.975 -1.332 1.00 89.25 958 MET A CA 1
ATOM 7706 C C . MET A 1 958 ? -4.052 2.314 -0.124 1.00 89.25 958 MET A C 1
ATOM 7708 O O . MET A 1 958 ? -4.769 1.332 -0.282 1.00 89.25 958 MET A O 1
ATOM 7712 N N . THR A 1 959 ? -3.949 2.895 1.074 1.00 85.38 959 THR A N 1
ATOM 7713 C CA . THR A 1 959 ? -4.748 2.510 2.254 1.00 85.38 959 THR A CA 1
ATOM 7714 C C . THR A 1 959 ? -6.250 2.785 2.083 1.00 85.38 959 THR A C 1
ATOM 7716 O O . THR A 1 959 ? -7.077 2.041 2.613 1.00 85.38 959 THR A O 1
ATOM 7719 N N . VAL A 1 960 ? -6.615 3.818 1.316 1.00 86.75 960 VAL A N 1
ATOM 7720 C CA . VAL A 1 960 ? -7.993 4.141 0.919 1.00 86.75 960 VAL A CA 1
ATOM 7721 C C . VAL A 1 960 ? -8.456 3.238 -0.225 1.00 86.75 960 VAL A C 1
ATOM 7723 O O . VAL A 1 960 ? -9.565 2.719 -0.165 1.00 86.75 960 VAL A O 1
ATOM 7726 N N . VAL A 1 961 ? -7.619 2.964 -1.226 1.00 90.56 961 VAL A N 1
ATOM 7727 C CA . VAL A 1 961 ? -7.978 2.012 -2.295 1.00 90.56 961 VAL A CA 1
ATOM 7728 C C . VAL A 1 961 ? -8.194 0.608 -1.711 1.00 90.56 961 VAL A C 1
ATOM 7730 O O . VAL A 1 961 ? -9.262 0.017 -1.867 1.00 90.56 961 VAL A O 1
ATOM 7733 N N . ASN A 1 962 ? -7.245 0.116 -0.910 1.00 91.31 962 ASN A N 1
ATOM 7734 C CA . ASN A 1 962 ? -7.216 -1.259 -0.398 1.00 91.31 962 ASN A CA 1
ATOM 7735 C C . ASN A 1 962 ? -8.210 -1.548 0.750 1.00 91.31 962 ASN A C 1
ATOM 7737 O O . ASN A 1 962 ? -8.331 -2.709 1.167 1.00 91.31 962 ASN A O 1
ATOM 7741 N N . ARG A 1 963 ? -8.955 -0.538 1.247 1.00 90.94 963 ARG A N 1
ATOM 7742 C CA . ARG A 1 963 ? -10.175 -0.765 2.059 1.00 90.94 963 ARG A CA 1
ATOM 7743 C C . ARG A 1 963 ? -11.401 -1.135 1.211 1.00 90.94 963 ARG A C 1
ATOM 7745 O O . ARG A 1 963 ? -12.390 -1.604 1.779 1.00 90.94 963 ARG A O 1
ATOM 7752 N N . GLY A 1 964 ? -11.322 -0.945 -0.110 1.00 93.12 964 GLY A N 1
ATOM 7753 C CA . GLY A 1 964 ? -12.399 -1.110 -1.086 1.00 93.12 964 GLY A CA 1
ATOM 7754 C C . GLY A 1 964 ? -13.261 0.145 -1.224 1.00 93.12 964 GLY A C 1
ATOM 7755 O O . GLY A 1 964 ? -14.467 0.105 -0.987 1.00 93.12 964 GLY A O 1
ATOM 7756 N N . ASP A 1 965 ? -12.625 1.273 -1.540 1.00 95.69 965 ASP A N 1
ATOM 7757 C CA . ASP A 1 965 ? -13.293 2.522 -1.925 1.00 95.69 965 ASP A CA 1
ATOM 7758 C C . ASP A 1 965 ? -13.689 2.453 -3.414 1.00 95.69 965 ASP A C 1
ATOM 7760 O O . ASP A 1 965 ? -12.890 1.996 -4.228 1.00 95.69 965 ASP A O 1
ATOM 7764 N N . THR A 1 966 ? -14.915 2.843 -3.787 1.00 95.56 966 THR A N 1
ATOM 7765 C CA . THR A 1 966 ? -15.438 2.591 -5.151 1.00 95.56 966 THR A CA 1
ATOM 7766 C C . THR A 1 966 ? -14.940 3.584 -6.204 1.00 95.56 966 THR A C 1
ATOM 7768 O O . THR A 1 966 ? -15.027 3.304 -7.400 1.00 95.56 966 THR A O 1
ATOM 7771 N N . TYR A 1 967 ? -14.359 4.706 -5.771 1.00 97.56 967 TYR A N 1
ATOM 7772 C CA . TYR A 1 967 ? -13.922 5.811 -6.623 1.00 97.56 967 TYR A CA 1
ATOM 7773 C C . TYR A 1 967 ? -13.052 5.402 -7.827 1.00 97.56 967 TYR A C 1
ATOM 7775 O O . TYR A 1 967 ? -13.391 5.822 -8.932 1.00 97.56 967 TYR A O 1
ATOM 7783 N N . PRO A 1 968 ? -12.004 4.554 -7.708 1.00 97.38 968 PRO A N 1
ATOM 7784 C CA . PRO A 1 968 ? -11.166 4.215 -8.861 1.00 97.38 968 PRO A CA 1
ATOM 7785 C C . PRO A 1 968 ? -11.933 3.503 -9.983 1.00 97.38 968 PRO A C 1
ATOM 7787 O O . PRO A 1 968 ? -11.713 3.785 -11.160 1.00 97.38 968 PRO A O 1
ATOM 7790 N N . ALA A 1 969 ? -12.869 2.621 -9.621 1.00 97.31 969 ALA A N 1
ATOM 7791 C CA . ALA A 1 969 ? -13.713 1.904 -10.573 1.00 97.31 969 ALA A CA 1
ATOM 7792 C C . ALA A 1 969 ? -14.781 2.820 -11.193 1.00 97.31 969 ALA A C 1
ATOM 7794 O O . ALA A 1 969 ? -15.057 2.727 -12.387 1.00 97.31 969 ALA A O 1
ATOM 7795 N N . GLU A 1 970 ? -15.353 3.741 -10.411 1.00 98.19 970 GLU A N 1
ATOM 7796 C CA . GLU A 1 970 ? -16.314 4.726 -10.919 1.00 98.19 970 GLU A CA 1
ATOM 7797 C C . GLU A 1 970 ? -15.656 5.746 -11.862 1.00 98.19 970 GLU A C 1
ATOM 7799 O O . GLU A 1 970 ? -16.242 6.072 -12.892 1.00 98.19 970 GLU A O 1
ATOM 7804 N N . VAL A 1 971 ? -14.420 6.181 -11.586 1.00 98.31 971 VAL A N 1
ATOM 7805 C CA . VAL A 1 971 ? -13.632 7.032 -12.500 1.00 98.31 971 VAL A CA 1
ATOM 7806 C C . VAL A 1 971 ? -13.293 6.279 -13.786 1.00 98.31 971 VAL A C 1
ATOM 7808 O O . VAL A 1 971 ? -13.509 6.816 -14.872 1.00 98.31 971 VAL A O 1
ATOM 7811 N N . ALA A 1 972 ? -12.837 5.025 -13.697 1.00 97.62 972 ALA A N 1
ATOM 7812 C CA . ALA A 1 972 ? -12.590 4.194 -14.877 1.00 97.62 972 ALA A CA 1
ATOM 7813 C C . ALA A 1 972 ? -13.862 3.996 -15.729 1.00 97.62 972 ALA A C 1
ATOM 7815 O O . ALA A 1 972 ? -13.796 4.060 -16.957 1.00 97.62 972 ALA A O 1
ATOM 7816 N N . ALA A 1 973 ? -15.030 3.838 -15.094 1.00 98.00 973 ALA A N 1
ATOM 7817 C CA . ALA A 1 973 ? -16.316 3.757 -15.784 1.00 98.00 973 ALA A CA 1
ATOM 7818 C C . ALA A 1 973 ? -16.714 5.081 -16.468 1.00 98.00 973 ALA A C 1
ATOM 7820 O O . ALA A 1 973 ? -17.213 5.045 -17.594 1.00 98.00 973 ALA A O 1
ATOM 7821 N N . THR A 1 974 ? -16.467 6.245 -15.846 1.00 98.31 974 THR A N 1
ATOM 7822 C CA . THR A 1 974 ? -16.640 7.553 -16.509 1.00 98.31 974 THR A CA 1
ATOM 7823 C C . THR A 1 974 ? -15.732 7.664 -17.734 1.00 98.31 974 THR A C 1
ATOM 7825 O O . THR A 1 974 ? -16.218 7.974 -18.819 1.00 98.31 974 THR A O 1
ATOM 7828 N N . VAL A 1 975 ? -14.435 7.365 -17.583 1.00 98.50 975 VAL A N 1
ATOM 7829 C CA . VAL A 1 975 ? -13.444 7.422 -18.672 1.00 98.50 975 VAL A CA 1
ATOM 7830 C C . VAL A 1 975 ? -13.858 6.530 -19.842 1.00 98.50 975 VAL A C 1
ATOM 7832 O O . VAL A 1 975 ? -13.899 7.005 -20.976 1.00 98.50 975 VAL A O 1
ATOM 7835 N N . ASN A 1 976 ? -14.219 5.266 -19.586 1.00 98.25 976 ASN A N 1
ATOM 7836 C CA . ASN A 1 976 ? -14.624 4.353 -20.655 1.00 98.25 976 ASN A CA 1
ATOM 7837 C C . ASN A 1 976 ? -15.857 4.872 -21.400 1.00 98.25 976 ASN A C 1
ATOM 7839 O O . ASN A 1 976 ? -15.860 4.890 -22.623 1.00 98.25 976 ASN A O 1
ATOM 7843 N N . ARG A 1 977 ? -16.867 5.379 -20.681 1.00 98.25 977 ARG A N 1
ATOM 7844 C CA . ARG A 1 977 ? -18.084 5.932 -21.296 1.00 98.25 977 ARG A CA 1
ATOM 7845 C C . ARG A 1 977 ? -17.828 7.195 -22.115 1.00 98.25 977 ARG A C 1
ATOM 7847 O O . ARG A 1 977 ? -18.467 7.377 -23.149 1.00 98.25 977 ARG A O 1
ATOM 7854 N N . VAL A 1 978 ? -16.885 8.043 -21.704 1.00 98.44 978 VAL A N 1
ATOM 7855 C CA . VAL A 1 978 ? -16.438 9.178 -22.529 1.00 98.44 978 VAL A CA 1
ATOM 7856 C C . VAL A 1 978 ? -15.724 8.682 -23.788 1.00 98.44 978 VAL A C 1
ATOM 7858 O O . VAL A 1 978 ? -16.020 9.180 -24.870 1.00 98.44 978 VAL A O 1
ATOM 7861 N N . MET A 1 979 ? -14.866 7.663 -23.700 1.00 98.38 979 MET A N 1
ATOM 7862 C CA . MET A 1 979 ? -14.174 7.120 -24.877 1.00 98.38 979 MET A CA 1
ATOM 7863 C C . MET A 1 979 ? -15.098 6.350 -25.835 1.00 98.38 979 MET A C 1
ATOM 7865 O O . MET A 1 979 ? -14.974 6.539 -27.043 1.00 98.38 979 MET A O 1
ATOM 7869 N N . GLU A 1 980 ? -16.085 5.599 -25.330 1.00 98.12 980 GLU A N 1
ATOM 7870 C CA . GLU A 1 980 ? -17.200 5.047 -26.122 1.00 98.12 980 GLU A CA 1
ATOM 7871 C C . GLU A 1 980 ? -17.908 6.172 -26.905 1.00 98.12 980 GLU A C 1
ATOM 7873 O O . GLU A 1 980 ? -18.092 6.086 -28.118 1.00 98.12 980 GLU A O 1
ATOM 7878 N N . LYS A 1 981 ? -18.243 7.285 -26.233 1.00 97.81 981 LYS A N 1
ATOM 7879 C CA . LYS A 1 981 ? -18.914 8.451 -26.837 1.00 97.81 981 LYS A CA 1
ATOM 7880 C C . LYS A 1 981 ? -18.030 9.235 -27.825 1.00 97.81 981 LYS A C 1
ATOM 7882 O O . LYS A 1 981 ? -18.551 9.904 -28.721 1.00 97.81 981 LYS A O 1
ATOM 7887 N N . LEU A 1 982 ? -16.709 9.138 -27.687 1.00 97.44 982 LEU A N 1
ATOM 7888 C CA . LEU A 1 982 ? -15.703 9.636 -28.633 1.00 97.44 982 LEU A CA 1
ATOM 7889 C C . LEU A 1 982 ? -15.342 8.608 -29.727 1.00 97.44 982 LEU A C 1
ATOM 7891 O O . LEU A 1 982 ? -14.417 8.862 -30.502 1.00 97.44 982 LEU A O 1
ATOM 7895 N N . ASN A 1 983 ? -16.048 7.471 -29.792 1.00 97.38 983 ASN A N 1
ATOM 7896 C CA . ASN A 1 983 ? -15.806 6.348 -30.705 1.00 97.38 983 ASN A CA 1
ATOM 7897 C C . ASN A 1 983 ? -14.341 5.864 -30.710 1.00 97.38 983 ASN A C 1
ATOM 7899 O O . ASN A 1 983 ? -13.794 5.542 -31.760 1.00 97.38 983 ASN A O 1
ATOM 7903 N N . TYR A 1 984 ? -13.683 5.896 -29.545 1.00 97.06 984 TYR A N 1
ATOM 7904 C CA . TYR A 1 984 ? -12.267 5.549 -29.356 1.00 97.06 984 TYR A CA 1
ATOM 7905 C C . TYR A 1 984 ? -11.290 6.241 -30.332 1.00 97.06 984 TYR A C 1
ATOM 7907 O O . TYR A 1 984 ? -10.206 5.731 -30.593 1.00 97.06 984 TYR A O 1
ATOM 7915 N N . SER A 1 985 ? -11.655 7.426 -30.839 1.00 96.06 985 SER A N 1
ATOM 7916 C CA . SER A 1 985 ? -10.931 8.153 -31.900 1.00 96.06 985 SER A CA 1
ATOM 7917 C C . SER A 1 985 ? -9.472 8.513 -31.597 1.00 96.06 985 SER A C 1
ATOM 7919 O O . SER A 1 985 ? -8.738 8.827 -32.523 1.00 96.06 985 SER A O 1
ATOM 7921 N N . HIS A 1 986 ? -9.058 8.492 -30.329 1.00 97.75 986 HIS A N 1
ATOM 7922 C CA . HIS A 1 986 ? -7.717 8.866 -29.882 1.00 97.75 986 HIS A CA 1
ATOM 7923 C C . HIS A 1 986 ? -7.215 7.878 -28.822 1.00 97.75 986 HIS A C 1
ATOM 7925 O O . HIS A 1 986 ? -7.995 7.345 -28.024 1.00 97.75 986 HIS A O 1
ATOM 7931 N N . SER A 1 987 ? -5.897 7.676 -28.758 1.00 97.75 987 SER A N 1
ATOM 7932 C CA . SER A 1 987 ? -5.270 6.922 -27.665 1.00 97.75 987 SER A CA 1
ATOM 7933 C C . SER A 1 987 ? -5.452 7.645 -26.329 1.00 97.75 987 SER A C 1
ATOM 7935 O O . SER A 1 987 ? -5.307 8.862 -26.255 1.00 97.75 987 SER A O 1
ATOM 7937 N N . TYR A 1 988 ? -5.728 6.907 -25.249 1.00 98.38 988 TYR A N 1
ATOM 7938 C CA . TYR A 1 988 ? -5.977 7.508 -23.935 1.00 98.38 988 TYR A CA 1
ATOM 7939 C C . TYR A 1 988 ? -5.365 6.734 -22.764 1.00 98.38 988 TYR A C 1
ATOM 7941 O O . TYR A 1 988 ? -5.093 5.532 -22.859 1.00 98.38 988 TYR A O 1
ATOM 7949 N N . ARG A 1 989 ? -5.184 7.415 -21.627 1.00 98.12 989 ARG A N 1
ATOM 7950 C CA . ARG A 1 989 ? -4.876 6.817 -20.317 1.00 98.12 989 ARG A CA 1
ATOM 7951 C C . ARG A 1 989 ? -5.619 7.541 -19.195 1.00 98.12 989 ARG A C 1
ATOM 7953 O O . ARG A 1 989 ? -5.863 8.741 -19.280 1.00 98.12 989 ARG A O 1
ATOM 7960 N N . LEU A 1 990 ? -5.937 6.798 -18.137 1.00 98.12 990 LEU A N 1
ATOM 7961 C CA . LEU A 1 990 ? -6.328 7.333 -16.833 1.00 98.12 990 LEU A CA 1
ATOM 7962 C C . LEU A 1 990 ? -5.071 7.435 -15.959 1.00 98.12 990 LEU A C 1
ATOM 7964 O O . LEU A 1 990 ? -4.335 6.457 -15.818 1.00 98.12 990 LEU A O 1
ATOM 7968 N N . VAL A 1 991 ? -4.828 8.623 -15.415 1.00 96.50 991 VAL A N 1
ATOM 7969 C CA . VAL A 1 991 ? -3.682 8.987 -14.573 1.00 96.50 991 VAL A CA 1
ATOM 7970 C C . VAL A 1 991 ? -4.172 9.748 -13.338 1.00 96.50 991 VAL A C 1
ATOM 7972 O O . VAL A 1 991 ? -5.303 10.243 -13.317 1.00 96.50 991 VAL A O 1
ATOM 7975 N N . TRP A 1 992 ? -3.342 9.832 -12.297 1.00 94.62 992 TRP A N 1
ATOM 7976 C CA . TRP A 1 992 ? -3.764 10.380 -11.007 1.00 94.62 992 TRP A CA 1
ATOM 7977 C C . TRP A 1 992 ? -2.862 11.519 -10.521 1.00 94.62 992 TRP A C 1
ATOM 7979 O O . TRP A 1 992 ? -1.640 11.418 -10.581 1.00 94.62 992 TRP A O 1
ATOM 7989 N N . GLN A 1 993 ? -3.457 12.595 -10.009 1.00 84.94 993 GLN A N 1
ATOM 7990 C CA . GLN A 1 993 ? -2.756 13.822 -9.597 1.00 84.94 993 GLN A CA 1
ATOM 7991 C C . GLN A 1 993 ? -2.756 14.040 -8.070 1.00 84.94 993 GLN A C 1
ATOM 7993 O O . GLN A 1 993 ? -3.379 13.282 -7.320 1.00 84.94 993 GLN A O 1
ATOM 7998 N N . SER A 1 994 ? -2.058 15.086 -7.615 1.00 71.75 994 SER A N 1
ATOM 7999 C CA . SER A 1 994 ? -2.089 15.611 -6.241 1.00 71.75 994 SER A CA 1
ATOM 8000 C C . SER A 1 994 ? -1.656 14.649 -5.112 1.00 71.75 994 SER A C 1
ATOM 8002 O O . SER A 1 994 ? -2.103 14.780 -3.968 1.00 71.75 994 SER A O 1
ATOM 8004 N N . LYS A 1 995 ? -0.738 13.705 -5.376 1.00 73.94 995 LYS A N 1
ATOM 8005 C CA . LYS A 1 995 ? -0.089 12.872 -4.338 1.00 73.94 995 LYS A CA 1
ATOM 8006 C C . LYS A 1 995 ? 0.598 13.738 -3.277 1.00 73.94 995 LYS A C 1
ATOM 8008 O O . LYS A 1 995 ? 1.554 14.457 -3.565 1.00 73.94 995 LYS A O 1
ATOM 8013 N N . VAL A 1 996 ? 0.169 13.622 -2.014 1.00 63.94 996 VAL A N 1
ATOM 8014 C CA . VAL A 1 996 ? 0.751 14.383 -0.894 1.00 63.94 996 VAL A CA 1
ATOM 8015 C C . VAL A 1 996 ? 1.304 13.497 0.226 1.00 63.94 996 VAL A C 1
ATOM 8017 O O . VAL A 1 996 ? 0.608 12.690 0.837 1.00 63.94 996 VAL A O 1
ATOM 8020 N N . GLY A 1 997 ? 2.575 13.723 0.566 1.00 58.25 997 GLY A N 1
ATOM 8021 C CA . GLY A 1 997 ? 3.279 13.002 1.632 1.00 58.25 997 GLY A CA 1
ATOM 8022 C C . GLY A 1 997 ? 3.940 11.690 1.175 1.00 58.25 997 GLY A C 1
ATOM 8023 O O . GLY A 1 997 ? 3.868 11.338 0.001 1.00 58.25 997 GLY A O 1
ATOM 8024 N N . PRO A 1 998 ? 4.617 10.975 2.095 1.00 57.78 998 PRO A N 1
ATOM 8025 C CA . PRO A 1 998 ? 5.493 9.843 1.771 1.00 57.78 998 PRO A CA 1
ATOM 8026 C C . PRO A 1 998 ? 4.781 8.481 1.691 1.00 57.78 998 PRO A C 1
ATOM 8028 O O . PRO A 1 998 ? 5.445 7.463 1.532 1.00 57.78 998 PRO A O 1
ATOM 8031 N N . GLN A 1 999 ? 3.457 8.434 1.861 1.00 67.12 999 GLN A N 1
ATOM 8032 C CA . GLN A 1 999 ? 2.688 7.193 1.715 1.00 67.12 999 GLN A CA 1
ATOM 8033 C C . GLN A 1 999 ? 2.579 6.782 0.238 1.00 67.12 999 GLN A C 1
ATOM 8035 O O . GLN A 1 999 ? 2.883 7.563 -0.665 1.00 67.12 999 GLN A O 1
ATOM 8040 N N . GLU A 1 1000 ? 2.108 5.564 -0.015 1.00 82.31 1000 GLU A N 1
ATOM 8041 C CA . GLU A 1 1000 ? 1.745 5.126 -1.362 1.00 82.31 1000 GLU A CA 1
ATOM 8042 C C . GLU A 1 1000 ? 0.373 5.667 -1.768 1.00 82.31 1000 GLU A C 1
ATOM 8044 O O . GLU A 1 1000 ? -0.570 5.687 -0.972 1.00 82.31 1000 GLU A O 1
ATOM 8049 N N . TRP A 1 1001 ? 0.267 6.080 -3.027 1.00 88.88 1001 TRP A N 1
ATOM 8050 C CA . TRP A 1 1001 ? -0.920 6.664 -3.647 1.00 88.88 1001 TRP A CA 1
ATOM 8051 C C . TRP A 1 1001 ? -1.169 5.981 -4.993 1.00 88.88 1001 TRP A C 1
ATOM 8053 O O . TRP A 1 1001 ? -0.222 5.529 -5.640 1.00 88.88 1001 TRP A O 1
ATOM 8063 N N . LEU A 1 1002 ? -2.433 5.909 -5.405 1.00 91.62 1002 LEU A N 1
ATOM 8064 C CA . LEU A 1 1002 ? -2.860 5.282 -6.652 1.00 91.62 1002 LEU A CA 1
ATOM 8065 C C . LEU A 1 1002 ? -2.146 5.912 -7.858 1.00 91.62 1002 LEU A C 1
ATOM 8067 O O . LEU A 1 1002 ? -2.134 7.135 -8.002 1.00 91.62 1002 LEU A O 1
ATOM 8071 N N . GLY A 1 1003 ? -1.529 5.075 -8.693 1.00 91.38 1003 GLY A N 1
ATOM 8072 C CA . GLY A 1 1003 ? -0.728 5.485 -9.848 1.00 91.38 1003 GLY A CA 1
ATOM 8073 C C . GLY A 1 1003 ? -1.269 4.962 -11.188 1.00 91.38 1003 GLY A C 1
ATOM 8074 O O . GLY A 1 1003 ? -2.251 4.217 -11.201 1.00 91.38 1003 GLY A O 1
ATOM 8075 N N . PRO A 1 1004 ? -0.640 5.342 -12.316 1.00 94.88 1004 PRO A N 1
ATOM 8076 C CA . PRO A 1 1004 ? 0.550 6.199 -12.413 1.00 94.88 1004 PRO A CA 1
ATOM 8077 C C . PRO A 1 1004 ? 0.244 7.673 -12.095 1.00 94.88 1004 PRO A C 1
ATOM 8079 O O . PRO A 1 1004 ? -0.901 8.110 -12.220 1.00 94.88 1004 PRO A O 1
ATOM 8082 N N . GLN A 1 1005 ? 1.255 8.434 -11.664 1.00 92.31 1005 GLN A N 1
ATOM 8083 C CA . GLN A 1 1005 ? 1.077 9.858 -11.360 1.00 92.31 1005 GLN A CA 1
ATOM 8084 C C . GLN A 1 1005 ? 1.050 10.705 -12.641 1.00 92.31 1005 GLN A C 1
ATOM 8086 O O . GLN A 1 1005 ? 1.742 10.385 -13.610 1.00 92.31 1005 GLN A O 1
ATOM 8091 N N . THR A 1 1006 ? 0.276 11.793 -12.665 1.00 90.06 1006 THR A N 1
ATOM 8092 C CA . THR A 1 1006 ? 0.104 12.646 -13.856 1.00 90.06 1006 THR A CA 1
ATOM 8093 C C . THR A 1 1006 ? 1.425 13.275 -14.318 1.00 90.06 1006 THR A C 1
ATOM 8095 O O . THR A 1 1006 ? 1.749 13.197 -15.502 1.00 90.06 1006 THR A O 1
ATOM 8098 N N . ASN A 1 1007 ? 2.239 13.806 -13.400 1.00 87.69 1007 ASN A N 1
ATOM 8099 C CA . ASN A 1 1007 ? 3.568 14.355 -13.700 1.00 87.69 1007 ASN A CA 1
ATOM 8100 C C . ASN A 1 1007 ? 4.551 13.290 -14.232 1.00 87.69 1007 ASN A C 1
ATOM 8102 O O . ASN A 1 1007 ? 5.150 13.473 -15.291 1.00 87.69 1007 ASN A O 1
ATOM 8106 N N . GLU A 1 1008 ? 4.660 12.149 -13.542 1.00 89.56 1008 GLU A N 1
ATOM 8107 C CA . GLU A 1 1008 ? 5.492 11.004 -13.946 1.00 89.56 1008 GLU A CA 1
ATOM 8108 C C . GLU A 1 1008 ? 5.078 10.478 -15.335 1.00 89.56 1008 GLU A C 1
ATOM 8110 O O . GLU A 1 1008 ? 5.925 10.080 -16.135 1.00 89.56 1008 GLU A O 1
ATOM 8115 N N . SER A 1 1009 ? 3.779 10.534 -15.653 1.00 93.31 1009 SER A N 1
ATOM 8116 C CA . SER A 1 1009 ? 3.226 10.134 -16.953 1.00 93.31 1009 SER A CA 1
ATOM 8117 C C . SER A 1 1009 ? 3.560 11.126 -18.071 1.00 93.31 1009 SER A C 1
ATOM 8119 O O . SER A 1 1009 ? 3.907 10.688 -19.164 1.00 93.31 1009 SER A O 1
ATOM 8121 N N . ILE A 1 1010 ? 3.513 12.442 -17.817 1.00 90.56 1010 ILE A N 1
ATOM 8122 C CA . ILE A 1 1010 ? 3.921 13.475 -18.793 1.00 90.56 1010 ILE A CA 1
ATOM 8123 C C . ILE A 1 1010 ? 5.408 13.313 -19.144 1.00 90.56 1010 ILE A C 1
ATOM 8125 O O . ILE A 1 1010 ? 5.765 13.261 -20.321 1.00 90.56 1010 ILE A O 1
ATOM 8129 N N . GLU A 1 1011 ? 6.273 13.150 -18.137 1.00 89.44 1011 GLU A N 1
ATOM 8130 C CA . GLU A 1 1011 ? 7.688 12.834 -18.365 1.00 89.44 1011 GLU A CA 1
ATOM 8131 C C . GLU A 1 1011 ? 7.881 11.502 -19.106 1.00 89.44 1011 GLU A C 1
ATOM 8133 O O . GLU A 1 1011 ? 8.752 11.389 -19.969 1.00 89.44 1011 GLU A O 1
ATOM 8138 N N . GLY A 1 1012 ? 7.094 10.480 -18.756 1.00 92.50 1012 GLY A N 1
ATOM 8139 C CA . GLY A 1 1012 ? 7.131 9.165 -19.390 1.00 92.50 1012 GLY A CA 1
ATOM 8140 C C . GLY A 1 1012 ? 6.771 9.220 -20.874 1.00 92.50 1012 GLY A C 1
ATOM 8141 O O . GLY A 1 1012 ? 7.466 8.615 -21.689 1.00 92.50 1012 GLY A O 1
ATOM 8142 N N . PHE A 1 1013 ? 5.740 9.980 -21.247 1.00 93.69 1013 PHE A N 1
ATOM 8143 C CA . PHE A 1 1013 ? 5.364 10.182 -22.645 1.00 93.69 1013 PHE A CA 1
ATOM 8144 C C . PHE A 1 1013 ? 6.437 10.948 -23.424 1.00 93.69 1013 PHE A C 1
ATOM 8146 O O . PHE A 1 1013 ? 6.841 10.479 -24.489 1.00 93.69 1013 PHE A O 1
ATOM 8153 N N . ALA A 1 1014 ? 6.993 12.026 -22.857 1.00 89.31 1014 ALA A N 1
ATOM 8154 C CA . ALA A 1 1014 ? 8.087 12.776 -23.478 1.00 89.31 1014 ALA A CA 1
ATOM 8155 C C . ALA A 1 1014 ? 9.307 11.885 -23.785 1.00 89.31 1014 ALA A C 1
ATOM 8157 O O . ALA A 1 1014 ? 9.811 11.875 -24.908 1.00 89.31 1014 ALA A O 1
ATOM 8158 N N . LYS A 1 1015 ? 9.727 11.058 -22.814 1.00 91.56 1015 LYS A N 1
ATOM 8159 C CA . LYS A 1 1015 ? 10.839 10.094 -22.957 1.00 91.56 1015 LYS A CA 1
ATOM 8160 C C . LYS A 1 1015 ? 10.573 9.010 -24.013 1.00 91.56 1015 LYS A C 1
ATOM 8162 O O . LYS A 1 1015 ? 11.521 8.440 -24.541 1.00 91.56 1015 LYS A O 1
ATOM 8167 N N . ASN A 1 1016 ? 9.306 8.752 -24.345 1.00 91.88 1016 ASN A N 1
ATOM 8168 C CA . ASN A 1 1016 ? 8.875 7.846 -25.416 1.00 91.88 1016 ASN A CA 1
ATOM 8169 C C . ASN A 1 1016 ? 8.493 8.589 -26.718 1.00 91.88 1016 ASN A C 1
ATOM 8171 O O . ASN A 1 1016 ? 7.830 8.019 -27.580 1.00 91.88 1016 ASN A O 1
ATOM 8175 N N . ASN A 1 1017 ? 8.914 9.850 -26.881 1.00 90.38 1017 ASN A N 1
ATOM 8176 C CA . ASN A 1 1017 ? 8.638 10.720 -28.035 1.00 90.38 1017 ASN A CA 1
ATOM 8177 C C . ASN A 1 1017 ? 7.152 11.069 -28.279 1.00 90.38 1017 ASN A C 1
ATOM 8179 O O . ASN A 1 1017 ? 6.825 11.679 -29.302 1.00 90.38 1017 ASN A O 1
ATOM 8183 N N . ILE A 1 1018 ? 6.258 10.773 -27.333 1.00 92.50 1018 ILE A N 1
ATOM 8184 C CA . ILE A 1 1018 ? 4.847 11.169 -27.383 1.00 92.50 1018 ILE A CA 1
ATOM 8185 C C . ILE A 1 1018 ? 4.742 12.608 -26.868 1.00 92.50 1018 ILE A C 1
ATOM 8187 O O . ILE A 1 1018 ? 4.916 12.885 -25.684 1.00 92.50 1018 ILE A O 1
ATOM 8191 N N . ASN A 1 1019 ? 4.499 13.531 -27.800 1.00 90.00 1019 ASN A N 1
ATOM 8192 C CA . ASN A 1 1019 ? 4.702 14.971 -27.615 1.00 90.00 1019 ASN A CA 1
ATOM 8193 C C . ASN A 1 1019 ? 3.425 15.823 -27.763 1.00 90.00 1019 ASN A C 1
ATOM 8195 O O . ASN A 1 1019 ? 3.517 17.051 -27.731 1.00 90.00 1019 ASN A O 1
ATOM 8199 N N . ASN A 1 1020 ? 2.264 15.181 -27.928 1.00 94.62 1020 ASN A N 1
ATOM 8200 C CA . ASN A 1 1020 ? 0.955 15.811 -28.106 1.00 94.62 1020 ASN A CA 1
ATOM 8201 C C . ASN A 1 1020 ? -0.007 15.260 -27.037 1.00 94.62 1020 ASN A C 1
ATOM 8203 O O . ASN A 1 1020 ? -0.417 14.103 -27.124 1.00 94.62 1020 ASN A O 1
ATOM 8207 N N . LEU A 1 1021 ? -0.326 16.048 -26.006 1.00 95.94 1021 LEU A N 1
ATOM 8208 C CA . LEU A 1 1021 ? -1.041 15.586 -24.806 1.00 95.94 1021 LEU A CA 1
ATOM 8209 C C . LEU A 1 1021 ? -2.256 16.473 -24.478 1.00 95.94 1021 LEU A C 1
ATOM 8211 O O . LEU A 1 1021 ? -2.123 17.691 -24.348 1.00 95.94 1021 LEU A O 1
ATOM 8215 N N . LEU A 1 1022 ? -3.429 15.867 -24.272 1.00 97.00 1022 LEU A N 1
ATOM 8216 C CA . LEU A 1 1022 ? -4.645 16.554 -23.816 1.00 97.00 1022 LEU A CA 1
ATOM 8217 C C . LEU A 1 1022 ? -5.032 16.101 -22.402 1.00 97.00 1022 LEU A C 1
ATOM 8219 O O . LEU A 1 1022 ? -5.518 14.989 -22.214 1.00 97.00 1022 LEU A O 1
ATOM 8223 N N . LEU A 1 1023 ? -4.845 16.972 -21.410 1.00 95.75 1023 LEU A N 1
ATOM 8224 C CA . LEU A 1 1023 ? -5.223 16.736 -20.014 1.00 95.75 1023 LEU A CA 1
ATOM 8225 C C . LEU A 1 1023 ? -6.728 16.967 -19.803 1.00 95.75 1023 LEU A C 1
ATOM 8227 O O . LEU A 1 1023 ? -7.241 18.037 -20.129 1.00 95.75 1023 LEU A O 1
ATOM 8231 N N . VAL A 1 1024 ? -7.437 16.000 -19.215 1.00 96.69 1024 VAL A N 1
ATOM 8232 C CA . VAL A 1 1024 ? -8.890 16.073 -18.960 1.00 96.69 1024 VAL A CA 1
ATOM 8233 C C . VAL A 1 1024 ? -9.189 15.891 -17.465 1.00 96.69 1024 VAL A C 1
ATOM 8235 O O . VAL A 1 1024 ? -8.952 14.796 -16.953 1.00 96.69 1024 VAL A O 1
ATOM 8238 N N . PRO A 1 1025 ? -9.734 16.896 -16.749 1.00 94.56 1025 PRO A N 1
ATOM 8239 C CA . PRO A 1 1025 ? -10.063 16.784 -15.322 1.00 94.56 1025 PRO A CA 1
ATOM 8240 C C . PRO A 1 1025 ? -11.361 15.978 -15.100 1.00 94.56 1025 PRO A C 1
ATOM 8242 O O . PRO A 1 1025 ? -12.439 16.532 -14.909 1.00 94.56 1025 PRO A O 1
ATOM 8245 N N . ILE A 1 1026 ? -11.274 14.646 -15.148 1.00 95.31 1026 ILE A N 1
ATOM 8246 C CA . ILE A 1 1026 ? -12.443 13.749 -15.289 1.00 95.31 1026 ILE A CA 1
ATOM 8247 C C . ILE A 1 1026 ? -13.261 13.533 -14.002 1.00 95.31 1026 ILE A C 1
ATOM 8249 O O . ILE A 1 1026 ? -14.411 13.091 -14.046 1.00 95.31 1026 ILE A O 1
ATOM 8253 N N . ALA A 1 1027 ? -12.667 13.827 -12.844 1.00 91.00 1027 ALA A N 1
ATOM 8254 C CA . ALA A 1 1027 ? -13.288 13.647 -11.529 1.00 91.00 1027 ALA A CA 1
ATOM 8255 C C . ALA A 1 1027 ? -13.895 14.937 -10.942 1.00 91.00 1027 ALA A C 1
ATOM 8257 O O . ALA A 1 1027 ? -14.304 14.952 -9.780 1.00 91.00 1027 ALA A O 1
ATOM 8258 N N . PHE A 1 1028 ? -13.938 16.020 -11.726 1.00 83.69 1028 PHE A N 1
ATOM 8259 C CA . PHE A 1 1028 ? -14.395 17.336 -11.287 1.00 83.69 1028 PHE A CA 1
ATOM 8260 C C . PHE A 1 1028 ? -15.309 18.005 -12.315 1.00 83.69 1028 PHE A C 1
ATOM 8262 O O . PHE A 1 1028 ? -15.174 17.821 -13.520 1.00 83.69 1028 PHE A O 1
ATOM 8269 N N . THR A 1 1029 ? -16.251 18.801 -11.814 1.00 85.38 1029 THR A N 1
ATOM 8270 C CA . THR A 1 1029 ? -17.287 19.474 -12.609 1.00 85.38 1029 THR A CA 1
ATOM 8271 C C . THR A 1 1029 ? -16.999 20.957 -12.845 1.00 85.38 1029 THR A C 1
ATOM 8273 O O . THR A 1 1029 ? -17.503 21.532 -13.803 1.00 85.38 1029 THR A O 1
ATOM 8276 N N . SER A 1 1030 ? -16.165 21.581 -12.014 1.00 87.06 1030 SER A N 1
ATOM 8277 C CA . SER A 1 1030 ? -15.918 23.027 -12.020 1.00 87.06 1030 SER A CA 1
ATOM 8278 C C . 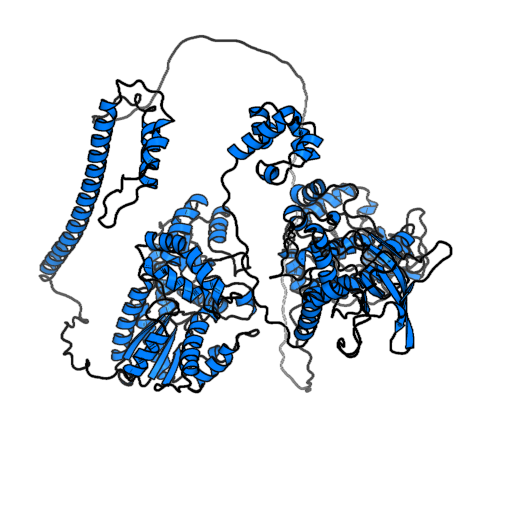SER A 1 1030 ? -14.433 23.326 -11.844 1.00 87.06 1030 SER A C 1
ATOM 8280 O O . SER A 1 1030 ? -13.717 22.550 -11.208 1.00 87.06 1030 SER A O 1
ATOM 8282 N N . ASP A 1 1031 ? -13.958 24.462 -12.354 1.00 81.81 1031 ASP A N 1
ATOM 8283 C CA . ASP A 1 1031 ? -12.584 24.902 -12.093 1.00 81.81 1031 ASP A CA 1
ATOM 8284 C C . ASP A 1 1031 ? -12.336 25.212 -10.605 1.00 81.81 1031 ASP A C 1
ATOM 8286 O O . ASP A 1 1031 ? -13.214 25.678 -9.875 1.00 81.81 1031 ASP A O 1
ATOM 8290 N N . HIS A 1 1032 ? -11.119 24.903 -10.162 1.00 78.19 1032 HIS A N 1
ATOM 8291 C CA . HIS A 1 1032 ? -10.649 24.952 -8.775 1.00 78.19 1032 HIS A CA 1
ATOM 8292 C C . HIS A 1 1032 ? -9.105 25.018 -8.771 1.00 78.19 1032 HIS A C 1
ATOM 8294 O O . HIS A 1 1032 ? -8.489 25.099 -9.836 1.00 78.19 1032 HIS A O 1
ATOM 8300 N N . ILE A 1 1033 ? -8.452 25.037 -7.602 1.00 74.12 1033 ILE A N 1
ATOM 8301 C CA . ILE A 1 1033 ? -6.990 25.236 -7.530 1.00 74.12 1033 ILE A CA 1
ATOM 8302 C C . ILE A 1 1033 ? -6.212 24.114 -8.231 1.00 74.12 1033 ILE A C 1
ATOM 8304 O O . ILE A 1 1033 ? -5.201 24.382 -8.873 1.00 74.12 1033 ILE A O 1
ATOM 8308 N N . GLU A 1 1034 ? -6.708 22.881 -8.217 1.00 73.50 1034 GLU A N 1
ATOM 8309 C CA . GLU A 1 1034 ? -6.025 21.760 -8.864 1.00 73.50 1034 GLU A CA 1
ATOM 8310 C C . GLU A 1 1034 ? -6.204 21.717 -10.398 1.00 73.50 1034 GLU A C 1
ATOM 8312 O O . GLU A 1 1034 ? -5.407 21.067 -11.070 1.00 73.50 1034 GLU A O 1
ATOM 8317 N N . THR A 1 1035 ? -7.147 22.467 -10.995 1.00 73.19 1035 THR A N 1
ATOM 8318 C CA . THR A 1 1035 ? -7.124 22.728 -12.454 1.00 73.19 1035 THR A CA 1
ATOM 8319 C C . THR A 1 1035 ? -6.313 23.973 -12.804 1.00 73.19 1035 THR A C 1
ATOM 8321 O O . THR A 1 1035 ? -5.464 23.914 -13.688 1.00 73.19 1035 THR A O 1
ATOM 8324 N N . LEU A 1 1036 ? -6.536 25.084 -12.095 1.00 77.12 1036 LEU A N 1
ATOM 8325 C CA . LEU A 1 1036 ? -5.966 26.393 -12.438 1.00 77.12 1036 LEU A CA 1
ATOM 8326 C C . LEU A 1 1036 ? -4.505 26.584 -11.996 1.00 77.12 1036 LEU A C 1
ATOM 8328 O O . LEU A 1 1036 ? -3.825 27.454 -12.530 1.00 77.12 1036 LEU A O 1
ATOM 8332 N N . PHE A 1 1037 ? -4.022 25.809 -11.020 1.00 73.19 1037 PHE A N 1
ATOM 8333 C CA . PHE A 1 1037 ? -2.623 25.823 -10.580 1.00 73.19 1037 PHE A CA 1
ATOM 8334 C C . PHE A 1 1037 ? -1.893 24.534 -10.972 1.00 73.19 1037 PHE A C 1
ATOM 8336 O O . PHE A 1 1037 ? -0.882 24.600 -11.663 1.00 73.19 1037 PHE A O 1
ATOM 8343 N N . GLU A 1 1038 ? -2.371 23.362 -10.536 1.00 75.62 1038 GLU A N 1
ATOM 8344 C CA . GLU A 1 1038 ? -1.602 22.114 -10.707 1.00 75.62 1038 GLU A CA 1
ATOM 8345 C C . GLU A 1 1038 ? -1.53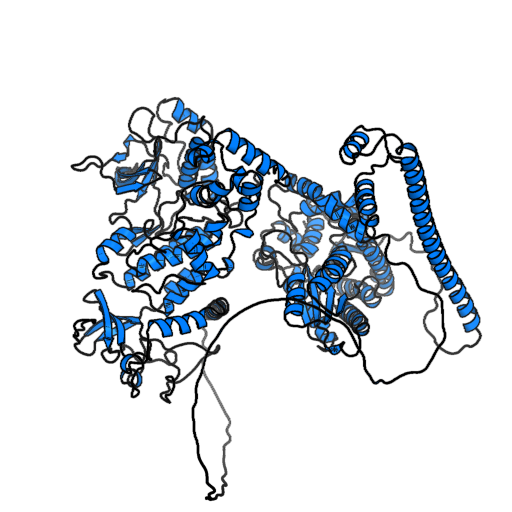9 21.673 -12.181 1.00 75.62 1038 GLU A C 1
ATOM 8347 O O . GLU A 1 1038 ? -0.448 21.439 -12.700 1.00 75.62 1038 GLU A O 1
ATOM 8352 N N . LEU A 1 1039 ? -2.671 21.640 -12.896 1.00 78.12 1039 LEU A N 1
ATOM 8353 C CA . LEU A 1 1039 ? -2.654 21.334 -14.332 1.00 78.12 1039 LEU A CA 1
ATOM 8354 C C . LEU A 1 1039 ? -2.080 22.486 -15.176 1.00 78.12 1039 LEU A C 1
ATOM 8356 O O . LEU A 1 1039 ? -1.158 22.250 -15.954 1.00 78.12 1039 LEU A O 1
ATOM 8360 N N . ASP A 1 1040 ? -2.603 23.709 -15.040 1.00 79.25 1040 ASP A N 1
ATOM 8361 C CA . ASP A 1 1040 ? -2.254 24.813 -15.952 1.00 79.25 1040 ASP A CA 1
ATOM 8362 C C . ASP A 1 1040 ? -0.858 25.418 -15.698 1.00 79.25 1040 ASP A C 1
ATOM 8364 O O . ASP A 1 1040 ? -0.120 25.666 -16.652 1.00 79.25 1040 ASP A O 1
ATOM 8368 N N . LEU A 1 1041 ? -0.453 25.626 -14.438 1.00 74.56 1041 LEU A N 1
ATOM 8369 C CA . LEU A 1 1041 ? 0.839 26.250 -14.117 1.00 74.56 1041 LEU A CA 1
ATOM 8370 C C . LEU A 1 1041 ? 1.941 25.208 -13.876 1.00 74.56 1041 LEU A C 1
ATOM 8372 O O . LEU A 1 1041 ? 2.987 25.266 -14.519 1.00 74.56 1041 LEU A O 1
ATOM 8376 N N . GLU A 1 1042 ? 1.725 24.240 -12.982 1.00 77.38 1042 GLU A N 1
ATOM 8377 C CA . GLU A 1 1042 ? 2.775 23.287 -12.585 1.00 77.38 1042 GLU A CA 1
ATOM 8378 C C . GLU A 1 1042 ? 3.065 22.245 -13.683 1.00 77.38 1042 GLU A C 1
ATOM 8380 O O . GLU A 1 1042 ? 4.232 21.979 -13.983 1.00 77.38 1042 GLU A O 1
ATOM 8385 N N . TYR A 1 1043 ? 2.039 21.687 -14.339 1.00 79.75 1043 TYR A N 1
ATOM 8386 C CA . TYR A 1 1043 ? 2.229 20.658 -15.374 1.00 79.75 1043 TYR A CA 1
ATOM 8387 C C . TYR A 1 1043 ? 2.331 21.221 -16.801 1.00 79.75 1043 TYR A C 1
ATOM 8389 O O . TYR A 1 1043 ? 3.252 20.851 -17.537 1.00 79.75 1043 TYR A O 1
ATOM 8397 N N . ILE A 1 1044 ? 1.422 22.112 -17.209 1.00 78.38 1044 ILE A N 1
ATOM 8398 C CA . ILE A 1 1044 ? 1.431 22.702 -18.556 1.00 78.38 1044 ILE A CA 1
ATOM 8399 C C . ILE A 1 1044 ? 2.550 23.728 -18.702 1.00 78.38 1044 ILE A C 1
ATOM 8401 O O . ILE A 1 1044 ? 3.381 23.565 -19.595 1.00 78.38 1044 ILE A O 1
ATOM 8405 N N . ASP A 1 1045 ? 2.631 24.753 -17.853 1.00 76.75 1045 ASP A N 1
ATOM 8406 C CA . ASP A 1 1045 ? 3.669 25.772 -18.020 1.00 76.75 1045 ASP A CA 1
ATOM 8407 C C . ASP A 1 1045 ? 5.056 25.286 -17.559 1.00 76.75 1045 ASP A C 1
ATOM 8409 O O . ASP A 1 1045 ? 6.035 25.485 -18.283 1.00 76.75 1045 ASP A O 1
ATOM 8413 N N . ASP A 1 1046 ? 5.169 24.641 -16.397 1.00 78.00 1046 ASP A N 1
ATOM 8414 C CA . ASP A 1 1046 ? 6.475 24.409 -15.769 1.00 78.00 1046 ASP A CA 1
ATOM 8415 C C . ASP A 1 1046 ? 7.094 23.031 -16.089 1.00 78.00 1046 ASP A C 1
ATOM 8417 O O . ASP A 1 1046 ? 8.299 22.946 -16.341 1.00 78.00 1046 ASP A O 1
ATOM 8421 N N . LEU A 1 1047 ? 6.314 21.942 -16.107 1.00 77.06 1047 LEU A N 1
ATOM 8422 C CA . LEU A 1 1047 ? 6.824 20.589 -16.391 1.00 77.06 1047 LEU A CA 1
ATOM 8423 C C . LEU A 1 1047 ? 6.997 20.314 -17.891 1.00 77.06 1047 LEU A C 1
ATOM 8425 O O . LEU A 1 1047 ? 8.029 19.774 -18.289 1.00 77.06 1047 LEU A O 1
ATOM 8429 N N . SER A 1 1048 ? 6.031 20.695 -18.735 1.00 75.19 1048 SER A N 1
ATOM 8430 C CA . SER A 1 1048 ? 6.060 20.371 -20.173 1.00 75.19 1048 SER A CA 1
ATOM 8431 C C . SER A 1 1048 ? 7.314 20.912 -20.877 1.00 75.19 1048 SER A C 1
ATOM 8433 O O . SER A 1 1048 ? 7.970 20.179 -21.622 1.00 75.19 1048 SER A O 1
ATOM 8435 N N . LYS A 1 1049 ? 7.720 22.148 -20.542 1.00 78.88 1049 LYS A N 1
ATOM 8436 C CA . LYS A 1 1049 ? 8.927 22.810 -21.061 1.00 78.88 1049 LYS A CA 1
ATOM 8437 C C . LYS A 1 1049 ? 10.221 22.124 -20.614 1.00 78.88 1049 LYS A C 1
ATOM 8439 O O . LYS A 1 1049 ? 11.189 22.117 -21.366 1.00 78.88 1049 LYS A O 1
ATOM 8444 N N . LYS A 1 1050 ? 10.243 21.533 -19.412 1.00 78.50 1050 LYS A N 1
ATOM 8445 C CA . LYS A 1 1050 ? 11.386 20.756 -18.889 1.00 78.50 1050 LYS A CA 1
ATOM 8446 C C . LYS A 1 1050 ? 11.451 19.355 -19.502 1.00 78.50 1050 LYS A C 1
ATOM 8448 O O . LYS A 1 1050 ? 12.541 18.829 -19.691 1.00 78.50 1050 LYS A O 1
ATOM 8453 N N . ALA A 1 1051 ? 10.295 18.766 -19.811 1.00 77.69 1051 ALA A N 1
ATOM 8454 C CA . ALA A 1 1051 ? 10.179 17.447 -20.427 1.00 77.69 1051 ALA A CA 1
ATOM 8455 C C . ALA A 1 1051 ? 10.398 17.461 -21.955 1.00 77.69 1051 ALA A C 1
ATOM 8457 O O . ALA A 1 1051 ? 10.768 16.435 -22.516 1.00 77.69 1051 ALA A O 1
ATOM 8458 N N . GLY A 1 1052 ? 10.190 18.602 -22.624 1.00 81.06 1052 GLY A N 1
ATOM 8459 C CA . GLY A 1 1052 ? 10.326 18.745 -24.081 1.00 81.06 1052 GLY A CA 1
ATOM 8460 C C . GLY A 1 1052 ? 9.045 18.465 -24.879 1.00 81.06 1052 GLY A C 1
ATOM 8461 O O . GLY A 1 1052 ? 9.112 18.320 -26.099 1.00 81.06 1052 GLY A O 1
ATOM 8462 N N . ILE A 1 1053 ? 7.886 18.409 -24.211 1.00 86.50 1053 ILE A N 1
ATOM 8463 C CA . ILE A 1 1053 ? 6.576 18.214 -24.851 1.00 86.50 1053 ILE A CA 1
ATOM 8464 C C . ILE A 1 1053 ? 6.276 19.383 -25.802 1.00 86.50 1053 ILE A C 1
ATOM 8466 O O . ILE A 1 1053 ? 6.397 20.547 -25.422 1.00 86.50 1053 ILE A O 1
ATOM 8470 N N . LYS A 1 1054 ? 5.856 19.074 -27.036 1.00 84.94 1054 LYS A N 1
ATOM 8471 C CA . LYS A 1 1054 ? 5.607 20.075 -28.092 1.00 84.94 1054 LYS A CA 1
ATOM 8472 C C . LYS A 1 1054 ? 4.247 20.754 -27.959 1.00 84.94 1054 LYS A C 1
ATOM 8474 O O . LYS A 1 1054 ? 4.158 21.970 -28.082 1.00 84.94 1054 LYS A O 1
ATOM 8479 N N . ASN A 1 1055 ? 3.196 19.968 -27.727 1.00 89.56 1055 ASN A N 1
ATOM 8480 C CA . ASN A 1 1055 ? 1.826 20.447 -27.586 1.00 89.56 1055 ASN A CA 1
ATOM 8481 C C . ASN A 1 1055 ? 1.201 19.814 -26.340 1.00 89.56 1055 ASN A C 1
ATOM 8483 O O . ASN A 1 1055 ? 0.966 18.607 -26.309 1.00 89.56 1055 ASN A O 1
ATOM 8487 N N . ILE A 1 1056 ? 0.885 20.623 -25.330 1.00 93.06 1056 ILE A N 1
ATOM 8488 C CA . ILE A 1 1056 ? 0.057 20.196 -24.199 1.00 93.06 1056 ILE A CA 1
ATOM 8489 C C . ILE A 1 1056 ? -1.084 21.187 -23.993 1.00 93.06 1056 ILE A C 1
ATOM 8491 O O . ILE A 1 1056 ? -0.893 22.398 -24.113 1.00 93.06 1056 ILE A O 1
ATOM 8495 N N . ARG A 1 1057 ? -2.287 20.673 -23.734 1.00 93.25 1057 ARG A N 1
ATOM 8496 C CA . ARG A 1 1057 ? -3.500 21.474 -23.521 1.00 93.25 1057 ARG A CA 1
ATOM 8497 C C . ARG A 1 1057 ? -4.345 20.860 -22.407 1.00 93.25 1057 ARG A C 1
ATOM 8499 O O . ARG A 1 1057 ? -4.285 19.649 -22.193 1.00 93.25 1057 ARG A O 1
ATOM 8506 N N . ARG A 1 1058 ? -5.153 21.674 -21.722 1.00 94.00 1058 ARG A N 1
ATOM 8507 C CA . ARG A 1 1058 ? -6.173 21.212 -20.769 1.00 94.00 1058 ARG A CA 1
ATOM 8508 C C . ARG A 1 1058 ? -7.564 21.379 -21.375 1.00 94.00 1058 ARG A C 1
ATOM 8510 O O . ARG A 1 1058 ? -7.895 22.441 -21.888 1.00 94.00 1058 ARG A O 1
ATOM 8517 N N . CYS A 1 1059 ? -8.383 20.339 -21.267 1.00 94.12 1059 CYS A N 1
ATOM 8518 C CA . CYS A 1 1059 ? -9.809 20.384 -21.557 1.00 94.12 1059 CYS A CA 1
ATOM 8519 C C . CYS A 1 1059 ? -10.530 21.305 -20.561 1.00 94.12 1059 CYS A C 1
ATOM 8521 O O . CYS A 1 1059 ? -10.360 21.178 -19.346 1.00 94.12 1059 CYS A O 1
ATOM 8523 N N . GLU A 1 1060 ? -11.376 22.196 -21.077 1.00 90.94 1060 GLU A N 1
ATOM 8524 C CA . GLU A 1 1060 ? -12.230 23.071 -20.269 1.00 90.94 1060 GLU A CA 1
ATOM 8525 C C . GLU A 1 1060 ? -13.080 22.252 -19.272 1.00 90.94 1060 GLU A C 1
ATOM 8527 O O . GLU A 1 1060 ? -13.659 21.221 -19.635 1.00 90.94 1060 GLU A O 1
ATOM 8532 N N . SER A 1 1061 ? -13.161 22.712 -18.018 1.00 92.56 1061 SER A N 1
ATOM 8533 C CA . SER A 1 1061 ? -14.040 22.139 -16.984 1.00 92.56 1061 SER A CA 1
ATOM 8534 C C . SER A 1 1061 ? -15.520 22.341 -17.346 1.00 92.56 1061 SER A C 1
ATOM 8536 O O . SER A 1 1061 ? -15.848 23.195 -18.170 1.00 92.56 1061 SER A O 1
ATOM 8538 N N . LEU A 1 1062 ? -16.437 21.564 -16.754 1.00 93.00 1062 LEU A N 1
ATOM 8539 C CA . LEU A 1 1062 ? -17.846 21.586 -17.181 1.00 93.00 1062 LEU A CA 1
ATOM 8540 C C . LEU A 1 1062 ? -18.545 22.916 -16.857 1.00 93.00 1062 LEU A C 1
ATOM 8542 O O . LEU A 1 1062 ? -19.351 23.356 -17.667 1.00 93.00 1062 LEU A O 1
ATOM 8546 N N . ASN A 1 1063 ? -18.203 23.569 -15.739 1.00 92.19 1063 ASN A N 1
ATOM 8547 C CA . ASN A 1 1063 ? -18.553 24.958 -15.403 1.00 92.19 1063 ASN A CA 1
ATOM 8548 C C . ASN A 1 1063 ? -20.036 25.304 -15.697 1.00 92.19 1063 ASN A C 1
ATOM 8550 O O . ASN A 1 1063 ? -20.925 24.841 -14.984 1.00 92.19 1063 ASN A O 1
ATOM 8554 N N . ASP A 1 1064 ? -20.306 26.105 -16.730 1.00 91.06 1064 ASP A N 1
ATOM 8555 C CA . ASP A 1 1064 ? -21.625 26.560 -17.189 1.00 91.06 1064 ASP A CA 1
ATOM 8556 C C . ASP A 1 1064 ? -22.119 25.868 -18.479 1.00 91.06 1064 ASP A C 1
ATOM 8558 O O . ASP A 1 1064 ? -23.080 26.325 -19.102 1.00 91.06 1064 ASP A O 1
ATOM 8562 N N . ASN A 1 1065 ? -21.512 24.741 -18.879 1.00 93.06 1065 ASN A N 1
ATOM 8563 C CA . ASN A 1 1065 ? -21.919 23.966 -20.055 1.00 93.06 1065 ASN A CA 1
ATOM 8564 C C . ASN A 1 1065 ? -23.427 23.617 -19.975 1.00 93.06 1065 ASN A C 1
ATOM 8566 O O . ASN A 1 1065 ? -23.853 22.917 -19.050 1.00 93.06 1065 ASN A O 1
ATOM 8570 N N . PRO A 1 1066 ? -24.262 24.039 -20.947 1.00 93.44 1066 PRO A N 1
ATOM 8571 C CA . PRO A 1 1066 ? -25.719 23.939 -20.836 1.00 93.44 1066 PRO A CA 1
ATOM 8572 C C . PRO A 1 1066 ? -26.240 22.495 -20.831 1.00 93.44 1066 PRO A C 1
ATOM 8574 O O . PRO A 1 1066 ? -27.319 22.233 -20.293 1.00 93.44 1066 PRO A O 1
ATOM 8577 N N . ILE A 1 1067 ? -25.479 21.541 -21.381 1.00 95.06 1067 ILE A N 1
ATOM 8578 C CA . ILE A 1 1067 ? -25.803 20.112 -21.305 1.00 95.06 1067 ILE A CA 1
ATOM 8579 C C . ILE A 1 1067 ? -25.553 19.597 -19.889 1.00 95.06 1067 ILE A C 1
ATOM 8581 O O . ILE A 1 1067 ? -26.384 18.859 -19.363 1.00 95.06 1067 ILE A O 1
ATOM 8585 N N . PHE A 1 1068 ? -24.471 20.034 -19.241 1.00 95.94 1068 PHE A N 1
ATOM 8586 C CA . PHE A 1 1068 ? -24.194 19.712 -17.842 1.00 95.94 1068 PHE A CA 1
ATOM 8587 C C . PHE A 1 1068 ? -25.239 20.327 -16.892 1.00 95.94 1068 PHE A C 1
ATOM 8589 O O . PHE A 1 1068 ? -25.773 19.623 -16.037 1.00 95.94 1068 PHE A O 1
ATOM 8596 N N . LEU A 1 1069 ? -25.631 21.589 -17.100 1.00 95.75 1069 LEU A N 1
ATOM 8597 C CA . LEU A 1 1069 ? -26.694 22.241 -16.318 1.00 95.75 1069 LEU A CA 1
ATOM 8598 C C . LEU A 1 1069 ? -28.036 21.491 -16.429 1.00 95.75 1069 LEU A C 1
ATOM 8600 O O . LEU A 1 1069 ? -28.688 21.212 -15.421 1.00 95.75 1069 LEU A O 1
ATOM 8604 N N . ARG A 1 1070 ? -28.421 21.074 -17.645 1.00 95.88 1070 ARG A N 1
ATOM 8605 C CA . ARG A 1 1070 ? -29.597 20.214 -17.861 1.00 95.88 1070 ARG A CA 1
ATOM 8606 C C . ARG A 1 1070 ? -29.407 18.804 -17.288 1.00 95.88 1070 ARG A C 1
ATOM 8608 O O . ARG A 1 1070 ? -30.376 18.200 -16.834 1.00 95.88 1070 ARG A O 1
ATOM 8615 N N . ALA A 1 1071 ? -28.183 18.276 -17.273 1.00 96.75 1071 ALA A N 1
ATOM 8616 C CA . ALA A 1 1071 ? -27.881 16.976 -16.686 1.00 96.75 1071 ALA A CA 1
ATOM 8617 C C . ALA A 1 1071 ? -28.129 16.961 -15.171 1.00 96.75 1071 ALA A C 1
ATOM 8619 O O . ALA A 1 1071 ? -28.732 16.006 -14.692 1.00 96.75 1071 ALA A O 1
ATOM 8620 N N . LEU A 1 1072 ? -27.736 18.012 -14.441 1.00 97.50 1072 LEU A N 1
ATOM 8621 C CA . LEU A 1 1072 ? -28.006 18.147 -13.002 1.00 97.50 1072 LEU A CA 1
ATOM 8622 C C . LEU A 1 1072 ? -29.515 18.118 -12.701 1.00 97.50 1072 LEU A C 1
ATOM 8624 O O . LEU A 1 1072 ? -29.958 17.355 -11.843 1.00 97.50 1072 LEU A O 1
ATOM 8628 N N . ALA A 1 1073 ? -30.316 18.874 -13.461 1.00 97.62 1073 ALA A N 1
ATOM 8629 C CA . ALA A 1 1073 ? -31.774 18.867 -13.327 1.00 97.62 1073 ALA A CA 1
ATOM 8630 C C . ALA A 1 1073 ? -32.385 17.490 -13.651 1.00 97.62 1073 ALA A C 1
ATOM 8632 O O . ALA A 1 1073 ? -33.206 16.985 -12.888 1.00 97.62 1073 ALA A O 1
ATOM 8633 N N . ASN A 1 1074 ? -31.943 16.833 -14.728 1.00 96.75 1074 ASN A N 1
ATOM 8634 C CA . ASN A 1 1074 ? -32.412 15.488 -15.079 1.00 96.75 1074 ASN A CA 1
ATOM 8635 C C . ASN A 1 1074 ? -32.047 14.440 -14.011 1.00 96.75 1074 ASN A C 1
ATOM 8637 O O . ASN A 1 1074 ? -32.864 13.574 -13.712 1.00 96.75 1074 ASN A O 1
ATOM 8641 N N . ILE A 1 1075 ? -30.855 14.524 -13.408 1.00 97.88 1075 ILE A N 1
ATOM 8642 C CA . ILE A 1 1075 ? -30.426 13.641 -12.310 1.00 97.88 1075 ILE A CA 1
ATOM 8643 C C . ILE A 1 1075 ? -31.367 13.787 -11.104 1.00 97.88 1075 ILE A C 1
ATOM 8645 O O . ILE A 1 1075 ? -31.850 12.782 -10.583 1.00 97.88 1075 ILE A O 1
ATOM 8649 N N . VAL A 1 1076 ? -31.678 15.023 -10.699 1.00 97.56 1076 VAL A N 1
ATOM 8650 C CA . VAL A 1 1076 ? -32.600 15.287 -9.582 1.00 97.56 1076 VAL A CA 1
ATOM 8651 C C . VAL A 1 1076 ? -34.034 14.860 -9.912 1.00 97.56 1076 VAL A C 1
ATOM 8653 O O . VAL A 1 1076 ? -34.675 14.232 -9.070 1.00 97.56 1076 VAL A O 1
ATOM 8656 N N . LYS A 1 1077 ? -34.528 15.115 -11.133 1.00 96.12 1077 LYS A N 1
ATOM 8657 C CA . LYS A 1 1077 ? -35.863 14.661 -11.554 1.00 96.12 1077 LYS A CA 1
ATOM 8658 C C . LYS A 1 1077 ? -35.975 13.134 -11.518 1.00 96.12 1077 LYS A C 1
ATOM 8660 O O . LYS A 1 1077 ? -36.898 12.615 -10.903 1.00 96.12 1077 LYS A O 1
ATOM 8665 N N . ASN A 1 1078 ? -35.016 12.417 -12.105 1.00 96.44 1078 ASN A N 1
ATOM 8666 C CA . ASN A 1 1078 ? -35.031 10.951 -12.148 1.00 96.44 1078 ASN A CA 1
ATOM 8667 C C . ASN A 1 1078 ? -35.025 10.324 -10.740 1.00 96.44 1078 ASN A C 1
ATOM 8669 O O . ASN A 1 1078 ? -35.646 9.286 -10.526 1.00 96.44 1078 ASN A O 1
ATOM 8673 N N . HIS A 1 1079 ? -34.346 10.960 -9.779 1.00 96.75 1079 HIS A N 1
ATOM 8674 C CA . HIS A 1 1079 ? -34.332 10.561 -8.366 1.00 96.75 1079 HIS A CA 1
ATOM 8675 C C . HIS A 1 1079 ? -35.667 10.836 -7.651 1.00 96.75 1079 HIS A C 1
ATOM 8677 O O . HIS A 1 1079 ? -36.131 10.020 -6.857 1.00 96.75 1079 HIS A O 1
ATOM 8683 N N . LEU A 1 1080 ? -36.316 11.963 -7.956 1.00 94.44 1080 LEU A N 1
ATOM 8684 C CA . LEU A 1 1080 ? -37.658 12.279 -7.456 1.00 94.44 1080 LEU A CA 1
ATOM 8685 C C . LEU A 1 1080 ? -38.724 11.328 -8.026 1.00 94.44 1080 LEU A C 1
ATOM 8687 O O . LEU A 1 1080 ? -39.580 10.858 -7.278 1.00 94.44 1080 LEU A O 1
ATOM 8691 N N . ASP A 1 1081 ? -38.647 11.006 -9.320 1.00 94.19 1081 ASP A N 1
ATOM 8692 C CA . ASP A 1 1081 ? -39.554 10.061 -9.980 1.00 94.19 1081 ASP A CA 1
ATOM 8693 C C . ASP A 1 1081 ? -39.371 8.627 -9.438 1.00 94.19 1081 ASP A C 1
ATOM 8695 O O . ASP A 1 1081 ? -40.354 7.937 -9.154 1.00 94.19 1081 ASP A O 1
ATOM 8699 N N . SER A 1 1082 ? -38.123 8.167 -9.261 1.00 92.56 1082 SER A N 1
ATOM 8700 C CA . SER A 1 1082 ? -37.825 6.787 -8.837 1.00 92.56 1082 SER A CA 1
ATOM 8701 C C . SER A 1 1082 ? -38.237 6.476 -7.398 1.00 92.56 1082 SER A C 1
ATOM 8703 O O . SER A 1 1082 ? -38.399 5.306 -7.050 1.00 92.56 1082 SER A O 1
ATOM 8705 N N . ASN A 1 1083 ? -38.392 7.508 -6.561 1.00 87.19 1083 ASN A N 1
ATOM 8706 C CA . ASN A 1 1083 ? -38.601 7.399 -5.116 1.00 87.19 1083 ASN A CA 1
ATOM 8707 C C . ASN A 1 1083 ? -37.494 6.604 -4.379 1.00 87.19 1083 ASN A C 1
ATOM 8709 O O . ASN A 1 1083 ? -37.692 6.184 -3.234 1.00 87.19 1083 ASN A O 1
ATOM 8713 N N . GLU A 1 1084 ? -36.313 6.415 -4.986 1.00 89.81 1084 GLU A N 1
ATOM 8714 C CA . GLU A 1 1084 ? -35.176 5.784 -4.310 1.00 89.81 1084 GLU A CA 1
ATOM 8715 C C . GLU A 1 1084 ? -34.637 6.696 -3.193 1.00 89.81 1084 GLU A C 1
ATOM 8717 O O . GLU A 1 1084 ? -34.366 7.880 -3.376 1.00 89.81 1084 GLU A O 1
ATOM 8722 N N . MET A 1 1085 ? -34.448 6.138 -1.995 1.00 93.19 1085 MET A N 1
ATOM 8723 C CA . MET A 1 1085 ? -33.929 6.904 -0.853 1.00 93.19 1085 MET A CA 1
ATOM 8724 C C . MET A 1 1085 ? -32.417 7.180 -0.974 1.00 93.19 1085 MET A C 1
ATOM 8726 O O . MET A 1 1085 ? -31.927 8.212 -0.512 1.00 93.19 1085 MET A O 1
ATOM 8730 N N . CYS A 1 1086 ? -31.686 6.245 -1.586 1.00 94.69 1086 CYS A N 1
ATOM 8731 C CA . CYS A 1 1086 ? -30.259 6.302 -1.906 1.00 94.69 1086 CYS A CA 1
ATOM 8732 C C . CYS A 1 1086 ? -29.905 5.200 -2.918 1.00 94.69 1086 CYS A C 1
ATOM 8734 O O . CYS A 1 1086 ? -30.649 4.221 -3.031 1.00 94.69 1086 CYS A O 1
ATOM 8736 N N . SER A 1 1087 ? -28.740 5.270 -3.574 1.00 95.75 1087 SER A N 1
ATOM 8737 C CA . SER A 1 1087 ? -28.333 4.204 -4.499 1.00 95.75 1087 SER A CA 1
ATOM 8738 C C . SER A 1 1087 ? -28.128 2.852 -3.800 1.00 95.75 1087 SER A C 1
ATOM 8740 O O . SER A 1 1087 ? -27.755 2.764 -2.623 1.00 95.75 1087 SER A O 1
ATOM 8742 N N . LYS A 1 1088 ? -28.280 1.760 -4.561 1.00 94.62 1088 LYS A N 1
ATOM 8743 C CA . LYS A 1 1088 ? -28.005 0.389 -4.086 1.00 94.62 1088 LYS A CA 1
ATOM 8744 C C . LYS A 1 1088 ? -26.569 0.234 -3.564 1.00 94.62 1088 LYS A C 1
ATOM 8746 O O . LYS A 1 1088 ? -26.364 -0.438 -2.554 1.00 94.62 1088 LYS A O 1
ATOM 8751 N N . GLN A 1 1089 ? -25.595 0.909 -4.180 1.00 95.69 1089 GLN A N 1
ATOM 8752 C CA . GLN A 1 1089 ? -24.199 0.919 -3.723 1.00 95.69 1089 GLN A CA 1
ATOM 8753 C C . GLN A 1 1089 ? -24.016 1.638 -2.379 1.00 95.69 1089 GLN A C 1
ATOM 8755 O O . GLN A 1 1089 ? -23.191 1.207 -1.571 1.00 95.69 1089 GLN A O 1
ATOM 8760 N N . LEU A 1 1090 ? -24.823 2.659 -2.054 1.00 94.62 1090 LEU A N 1
ATOM 8761 C CA . LEU A 1 1090 ? -24.757 3.270 -0.725 1.00 94.62 1090 LEU A CA 1
ATOM 8762 C C . LEU A 1 1090 ? -25.153 2.289 0.386 1.00 94.62 1090 LEU A C 1
ATOM 8764 O O . LEU A 1 1090 ? -24.678 2.454 1.504 1.00 94.62 1090 LEU A O 1
ATOM 8768 N N . SER A 1 1091 ? -25.933 1.239 0.117 1.00 89.62 1091 SER A N 1
ATOM 8769 C CA . SER A 1 1091 ? -26.242 0.225 1.139 1.00 89.62 1091 SER A CA 1
ATOM 8770 C C . SER A 1 1091 ? -25.017 -0.596 1.583 1.00 89.62 1091 SER A C 1
ATOM 8772 O O . SER A 1 1091 ? -24.961 -1.036 2.733 1.00 89.62 1091 SER A O 1
ATOM 8774 N N . LEU A 1 1092 ? -24.005 -0.744 0.719 1.00 92.88 1092 LEU A N 1
ATOM 8775 C CA . LEU A 1 1092 ? -22.793 -1.521 0.971 1.00 92.88 1092 LEU A CA 1
ATOM 8776 C C . LEU A 1 1092 ? -21.719 -0.656 1.657 1.00 92.88 1092 LEU A C 1
ATOM 8778 O O . LEU A 1 1092 ? -21.469 0.490 1.275 1.00 92.88 1092 LEU A O 1
ATOM 8782 N N . ARG A 1 1093 ? -21.061 -1.181 2.698 1.00 91.88 1093 ARG A N 1
ATOM 8783 C CA . ARG A 1 1093 ? -19.830 -0.588 3.258 1.00 91.88 1093 ARG A CA 1
ATOM 8784 C C . ARG A 1 1093 ? -18.620 -1.152 2.513 1.00 91.88 1093 ARG A C 1
ATOM 8786 O O . ARG A 1 1093 ? -18.646 -2.308 2.105 1.00 91.88 1093 ARG A O 1
ATOM 8793 N N . CYS A 1 1094 ? -17.544 -0.371 2.410 1.00 94.88 1094 CYS A N 1
ATOM 8794 C CA . CYS A 1 1094 ? -16.250 -0.871 1.936 1.00 94.88 1094 CYS A CA 1
ATOM 8795 C C . CYS A 1 1094 ? -15.864 -2.153 2.713 1.00 94.88 1094 CYS A C 1
ATOM 8797 O O . CYS A 1 1094 ? -15.989 -2.139 3.943 1.00 94.88 1094 CYS A O 1
ATOM 8799 N N . PRO A 1 1095 ? -15.376 -3.229 2.065 1.00 93.19 1095 PRO A N 1
ATOM 8800 C CA . PRO A 1 1095 ? -15.064 -4.504 2.718 1.00 93.19 1095 PRO A CA 1
ATOM 8801 C C . PRO A 1 1095 ? -14.194 -4.415 3.981 1.00 93.19 1095 PRO A C 1
ATOM 8803 O O . PRO A 1 1095 ? -14.362 -5.223 4.888 1.00 93.19 1095 PRO A O 1
ATOM 8806 N N . LYS A 1 1096 ? -13.302 -3.416 4.088 1.00 91.38 1096 LYS A N 1
ATOM 8807 C CA . LYS A 1 1096 ? -12.493 -3.152 5.298 1.00 91.38 1096 LYS A CA 1
ATOM 8808 C C . LYS A 1 1096 ? -12.825 -1.791 5.939 1.00 91.38 1096 LYS A C 1
ATOM 8810 O O . LYS A 1 1096 ? -11.940 -1.043 6.351 1.00 91.38 1096 LYS A O 1
ATOM 8815 N N . CYS A 1 1097 ? -14.107 -1.417 5.983 1.00 91.00 1097 CYS A N 1
ATOM 8816 C CA . CYS A 1 1097 ? -14.570 -0.140 6.539 1.00 91.00 1097 CYS A CA 1
ATOM 8817 C C . CYS A 1 1097 ? -14.418 -0.074 8.073 1.00 91.0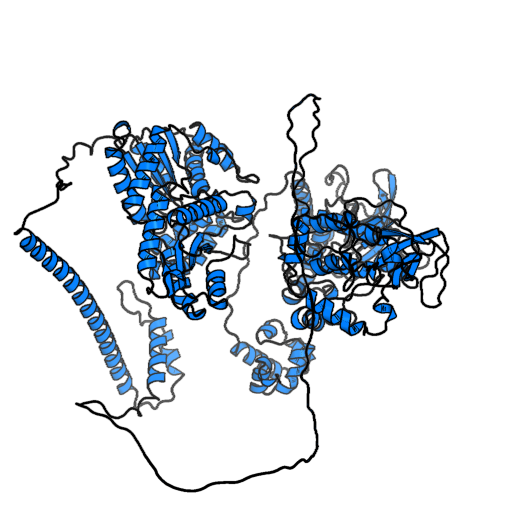0 1097 CYS A C 1
ATOM 8819 O O . CYS A 1 1097 ? -15.300 -0.500 8.819 1.00 91.00 1097 CYS A O 1
ATOM 8821 N N . ILE A 1 1098 ? -13.332 0.543 8.547 1.00 87.06 1098 ILE A N 1
ATOM 8822 C CA . ILE A 1 1098 ? -13.085 0.789 9.981 1.00 87.06 1098 ILE A CA 1
ATOM 8823 C C . ILE A 1 1098 ? -13.865 1.981 10.567 1.00 87.06 1098 ILE A C 1
ATOM 8825 O O . ILE A 1 1098 ? -13.866 2.175 11.779 1.00 87.06 1098 ILE A O 1
ATOM 8829 N N . ASN A 1 1099 ? -14.520 2.803 9.737 1.00 88.06 1099 ASN A N 1
ATOM 8830 C CA . ASN A 1 1099 ? -15.247 3.982 10.210 1.00 88.06 1099 ASN A CA 1
ATOM 8831 C C . ASN A 1 1099 ? -16.628 3.585 10.753 1.00 88.06 1099 ASN A C 1
ATOM 8833 O O . ASN A 1 1099 ? -17.529 3.231 9.986 1.00 88.06 1099 ASN A O 1
ATOM 8837 N N . GLU A 1 1100 ? -16.770 3.655 12.076 1.00 90.00 1100 GLU A N 1
ATOM 8838 C CA . GLU A 1 1100 ? -17.981 3.338 12.843 1.00 90.00 1100 GLU A CA 1
ATOM 8839 C C . GLU A 1 1100 ? -19.207 4.154 12.374 1.00 90.00 1100 GLU A C 1
ATOM 8841 O O . GLU A 1 1100 ? -20.318 3.630 12.366 1.00 90.00 1100 GLU A O 1
ATOM 8846 N N . VAL A 1 1101 ? -19.017 5.396 11.900 1.00 91.69 1101 VAL A N 1
ATOM 8847 C CA . VAL A 1 1101 ? -20.106 6.303 11.471 1.00 91.69 1101 VAL A CA 1
ATOM 8848 C C . VAL A 1 1101 ? -20.759 5.858 10.157 1.00 91.69 1101 VAL A C 1
ATOM 8850 O O . VAL A 1 1101 ? -21.965 6.024 9.972 1.00 91.69 1101 VAL A O 1
ATOM 8853 N N . CYS A 1 1102 ? -19.995 5.227 9.261 1.00 92.56 1102 CYS A N 1
ATOM 8854 C CA . CYS A 1 1102 ? -20.478 4.867 7.927 1.00 92.56 1102 CYS A CA 1
ATOM 8855 C C . CYS A 1 1102 ? -21.549 3.766 7.921 1.00 92.56 1102 CYS A C 1
ATOM 8857 O O . CYS A 1 1102 ? -22.181 3.573 6.891 1.00 92.56 1102 CYS A O 1
ATOM 8859 N N . GLY A 1 1103 ? -21.743 3.016 9.012 1.00 92.62 1103 GLY A N 1
ATOM 8860 C CA . GLY A 1 1103 ? -22.865 2.077 9.140 1.00 92.62 1103 GLY A CA 1
ATOM 8861 C C . GLY A 1 1103 ? -24.181 2.809 9.433 1.00 92.62 1103 GLY A C 1
ATOM 8862 O O . GLY A 1 1103 ? -25.078 2.788 8.591 1.00 92.62 1103 GLY A O 1
ATOM 8863 N N . PRO A 1 1104 ? -24.285 3.509 10.577 1.00 93.81 1104 PRO A N 1
ATOM 8864 C CA . PRO A 1 1104 ? -25.467 4.286 10.939 1.00 93.81 1104 PRO A CA 1
ATOM 8865 C C . PRO A 1 1104 ? -25.861 5.357 9.913 1.00 93.81 1104 PRO A C 1
ATOM 8867 O O . PRO A 1 1104 ? -27.043 5.480 9.624 1.00 93.81 1104 PRO A O 1
ATOM 8870 N N . MET A 1 1105 ? -24.909 6.044 9.264 1.00 94.12 1105 MET A N 1
ATOM 8871 C CA . MET A 1 1105 ? -25.211 6.990 8.173 1.00 94.12 1105 MET A CA 1
ATOM 8872 C C . MET A 1 1105 ? -25.982 6.330 7.010 1.00 94.12 1105 MET A C 1
ATOM 8874 O O . MET A 1 1105 ? -26.941 6.903 6.491 1.00 94.12 1105 MET A O 1
ATOM 8878 N N . LYS A 1 1106 ? -25.634 5.089 6.641 1.00 93.19 1106 LYS A N 1
ATOM 8879 C CA . LYS A 1 1106 ? -26.359 4.317 5.612 1.00 93.19 1106 LYS A CA 1
ATOM 8880 C C . LYS A 1 1106 ? -27.737 3.865 6.108 1.00 93.19 1106 LYS A C 1
ATOM 8882 O O . LYS A 1 1106 ? -28.669 3.771 5.316 1.00 93.19 1106 LYS A O 1
ATOM 8887 N N . GLY A 1 1107 ? -27.883 3.614 7.411 1.00 90.75 1107 GLY A N 1
ATOM 8888 C CA . GLY A 1 1107 ? -29.181 3.393 8.058 1.00 90.75 1107 GLY A CA 1
ATOM 8889 C C . GLY A 1 1107 ? -30.073 4.637 8.014 1.00 90.75 1107 GLY A C 1
ATOM 8890 O O . GLY A 1 1107 ? -31.243 4.533 7.645 1.00 90.75 1107 GLY A O 1
ATOM 8891 N N . PHE A 1 1108 ? -29.504 5.810 8.294 1.00 93.75 1108 PHE A N 1
ATOM 8892 C CA . PHE A 1 1108 ? -30.182 7.104 8.259 1.00 93.75 1108 PHE A CA 1
ATOM 8893 C C . PHE A 1 1108 ? -30.764 7.408 6.881 1.00 93.75 1108 PHE A C 1
ATOM 8895 O O . PHE A 1 1108 ? -31.979 7.539 6.768 1.00 93.75 1108 PHE A O 1
ATOM 8902 N N . PHE A 1 1109 ? -29.964 7.400 5.809 1.00 92.62 1109 PHE A N 1
ATOM 8903 C CA . PHE A 1 1109 ? -30.510 7.668 4.470 1.00 92.62 1109 PHE A CA 1
ATOM 8904 C C . PHE A 1 1109 ? -31.526 6.612 4.002 1.00 92.62 1109 PHE A C 1
ATOM 8906 O O . PHE A 1 1109 ? -32.443 6.945 3.262 1.00 92.62 1109 PHE A O 1
ATOM 8913 N N . ARG A 1 1110 ? -31.451 5.364 4.491 1.00 87.81 1110 ARG A N 1
ATOM 8914 C CA . ARG A 1 1110 ? -32.452 4.319 4.196 1.00 87.81 1110 ARG A CA 1
ATOM 8915 C C . ARG A 1 1110 ? -33.761 4.429 4.989 1.00 87.81 1110 ARG A C 1
ATOM 8917 O O . ARG A 1 1110 ? -34.735 3.806 4.580 1.00 87.81 1110 ARG A O 1
ATOM 8924 N N . THR A 1 1111 ? -33.796 5.129 6.128 1.00 84.94 1111 THR A N 1
ATOM 8925 C CA . THR A 1 1111 ? -34.928 5.051 7.086 1.00 84.94 1111 THR A CA 1
ATOM 8926 C C . THR A 1 1111 ? -35.394 6.383 7.677 1.00 84.94 1111 THR A C 1
ATOM 8928 O O . THR A 1 1111 ? -36.452 6.419 8.299 1.00 84.94 1111 THR A O 1
ATOM 8931 N N . ASN A 1 1112 ? -34.618 7.459 7.509 1.00 81.25 1112 ASN A N 1
ATOM 8932 C CA . ASN A 1 1112 ? -34.758 8.752 8.194 1.00 81.25 1112 ASN A CA 1
ATOM 8933 C C . ASN A 1 1112 ? -34.714 8.677 9.740 1.00 81.25 1112 ASN A C 1
ATOM 8935 O O . ASN A 1 1112 ? -35.209 9.566 10.429 1.00 81.25 1112 ASN A O 1
ATOM 8939 N N . LYS A 1 1113 ? -34.090 7.628 10.298 1.00 73.88 1113 LYS A N 1
ATOM 8940 C CA . LYS A 1 1113 ? -33.886 7.424 11.746 1.00 73.88 1113 LYS A CA 1
ATOM 8941 C C . LYS A 1 1113 ? -32.389 7.447 12.099 1.00 73.88 1113 LYS A C 1
ATOM 8943 O O . LYS A 1 1113 ? -31.551 7.220 11.229 1.00 73.88 1113 LYS A O 1
ATOM 8948 N N . ILE A 1 1114 ? -32.061 7.785 13.350 1.00 57.72 1114 ILE A N 1
ATOM 8949 C CA . ILE A 1 1114 ? -30.705 8.157 13.821 1.00 57.72 1114 ILE A CA 1
ATOM 8950 C C . ILE A 1 1114 ? -29.989 7.000 14.530 1.00 57.72 1114 ILE A C 1
ATOM 8952 O O . ILE A 1 1114 ? -30.677 6.233 15.230 1.00 57.72 1114 ILE A O 1
#

Sequence (1114 aa):
MDFLNNEVYKLLKDIQLEAFCPQITENLQITRLSHFNFVKPKDLEKIGLSKPAIRRLLDAVNKNKKPLLPCRPAPPPPVKSSSLQATNSFQITKMLSTTKFTNLIQKGEESPSTKDLKLNGVSFVINPKDIEILKNKNGEEILGSGNFGVVKKGLWNSPNGTKINVAVKCLHEKNFDLNDPEKRQSILDIINEITCMCGLDHINLIKLYGVVLNGSSNENSIISMITELAPYGSLLKYLHQNREYKKLPLKTLFSYIYQIADGMDYLENKNLIHRDLAARNILLFTQDQVKICDFGMTRNAVNGLYTMTETHKIPCAWYPPESIREKIFSIKTDIWAFGLTVWEIFSFGEHPWPNMTAAEMLQKIEHEKKRLSIPYMCSREFYKILLSCWSNSPNDRPSFKILKSLIKQFKIIEMKAKDNFNDENRLSLIRGDMITIIDGSAEKYWWKGQNNRTLLTGSFPRNLLDAQRRINSDDISLPLKNSFIHTGHMGADSKKNWGHPGKIDEIFLRNPLNPPDLLGDIDEEKVEKNDLESTSASSKSIFDDLIGLFDNPNDIKISHPESSLALISNQQPVSQNLPDYQNQNYFLNKKLMPFDELKIKPTYQNYNYQPGILQTNDYKPQQYSLTNPFLNNNLNSFQNEGVVINNSLNMILTNTNFNKDGQVDISKPKFQNEFSQHNNINSNKKENLDDLLQKVMCDVLNEFKIKYKIRFILISKMSLNLVRISSNIAKSLRSQGAYSTLVSYRFSSTDTNANKKPKTGILMLNLGGPENTNQVYDFLLRLFSDKDLIPLPAQKYLAPFIAKRRTPKIQDQYAQIGGGSPIKKWTELQGEAMVKILDEISPQTAPHKFYVGFRYAEPLTENAIEKMEQDGVENAIAFTQYPQYSCSTTGSSLNAIYRYYKGLNKTPAMKWTTIDRWATHPGLIEAFAQNIKKELEKFPEGVRDDVVIMFSAHSLPMTVVNRGDTYPAEVAATVNRVMEKLNYSHSYRLVWQSKVGPQEWLGPQTNESIEGFAKNNINNLLLVPIAFTSDHIETLFELDLEYIDDLSKKAGIKNIRRCESLNDNPIFLRALANIVKNHLDSNEMCSKQLSLRCPKCINEVCGPMKGFFRTNKI

Foldseek 3Di:
DDCVPQPLLVLCVVLVNNVCVCVCCPVVVCRDLVSCVVADLVNVVVSPDDPVRSVSSVVSSVVPDDDDDDDDDDDDFDDDDDPPQCVVLVVLCVCCVDCVVVVCQVPLDDDDDQPPADDPHARQEAEPVQKAFDADPVGTAWLDADPFATWTWIWGCGPVRDIAIWIKGFGAPVLDDCVDPVSVVSVVLVSQLVSVLVPDDDQAAKHWRHKYADHPPDDGGRIITITHDQPVAFQLVVLLVCQPQQQADLVLLLLLLLSVLVQLLSCVVVQKFQQDQARNQWGHRDSRGIHGHDSSVIDRQPVQKDADPDPDDHPLLLAALCCLPRVITGSLRVLSSSLVRSLCSLQSRDRRPPPDDSVVVCCCCPVVVDDDPDRDQAAPVVVLLSVQSSDNDSVSRDGSVVVSVCSVPDDFAKWFFCAFDDDPQFDTDHHGFIWTFRAQALLDQWTWTAGPVRRGIGTDGLLRTDQPDDDDQVQAADDDDVDPDGDDDDDDDDDDDGHDRSRDDNCSSVPPDDGPNRVPPDPVVVVCVVVVVVVSPDSPVVVVVVVVPDPDDDDDDDDDDDDDDDDDDDDDDDDDDDDDDYDDDDDDDDDDDDDDDDDDDDDDDDDDDDDDDDDDDDDDDDDDDDDDDDDDDDPDDPPPPVVVVVVVVVVVVPDFDADPVGHGDPPDDPVPPVVPPDDDDDDVCPVVVVVVVVVVVVVVVVVVVCVVVVVVVVVVVVVVVVVVVVVVVVVVVVPDDDDDDDDDDDPDDDPPPPPPQFQEEEEEEWQDWWAFLVCQLQLQLLQQLQCQQHNDRVSVPVSNVVSVVCSVVVQVLCVVLPGIWCVVVLVVLLQVLLQVVLCVVPVVNPPYHYFYDHRRYPPHVLVRLVVCVVSQYAAYEAEYQWQFAFCNILVSSLLVVVCNCVVVVHQDSYQAFYARHRLQQPLLLVLLLVLVVVVLVVDDPVCSLLEEEEEEEAKDFVVRVVLPTRRVVSLVNSVVSNCVVVVVSHHYDYAYEDDDDDGHIDGDHPLVVLLVCLVVVSQHYEYEDSRHQADTSCVSRVVVPVVVPPRSVVSVRDHYYYRDHNRVPVSVSVSSNVSVVVCVVVVHLYDPCLLDDRNNDPDPSSNVSSVCSVPSDD

pLDDT: mean 71.23, std 25.95, range [21.0, 98.62]

Organism: NCBI:txid104777

Secondary structure (DSSP, 8-state):
--GGG-HHHHHHHHTT-GGGHHIIIIIS---STTGGGS--HHHHHHTT--HHHHHHHHHHHHHTPPPPPPPPPPPP-PPP--TTTHHHHHHHHHHHTSHHHHHHHHH-PPPPPTTS--BTTB-SEEPGGGEEE-EETTEE-EEEEETTEEEEEEEEE-TTS-EEEEEEEEEPGGG--TTSHHHHHHHHHHHHHHHHHTT---TTBPPEEEEEE--TTSSS-SEEEEEE--TT-BHHHHHHHHTTTT-S-HHHHHHHHHHHHHHHHHHHHHTEE-S--SGGGEEEEETTEEEE--GGG-EE-BTTEEE--S-----GGG--HHHHHH-EEEHHHHHHHHHHHHHHHHTTSPPSSTT--HHHHHIIIIIS---PPPPTT--HHHHHHHHHHT-SSSTTSPPHHHHHHHHHH----EEEE-S-B--TTS--B-TT-EEEEEE--TT-SEEEEEETTT--EEEEEGGGEE--S---TTS--PPPTT---------SS-S-----GGG--HHHHT-SSPPHHHH----HHHHHHHHHHHHTS-TTHHHHHHHTT--------------------------------------------------------------------------------------SS-TTTHHHHHHHHHHHHTT--B-TTS-B---STHHHHHTTSS----GGGSHHHHHHHHHHHHHHHHHHHHHHHHHHHHHHHHHHHHHHHHHHHHHHTTSS-----S----S-----STTSPPSEEEEEEE----SSGGGHHHHHHHHHH-TTT---TTHHHHHHHHHHHHHHHHHHHHHHTTSS-THHHHHHHHHHHHHHHHHHH-TTTPSEEEEEEESSSSSBHHHHHHHHHHHT-SEEEEEES-SS--TTTHHHHHHHHHHHHHHTT---SSEEEEE---TT-HHHHHHHHHHHHHHHTTS-GGGSTT-EEEEEEE--BHHHHTTT-SHHHHHHHHHHHHHHHTTT-S-EEEEEE---SSS-BSSSBHHHHHHHHHHTT--EEEEEETT-SS--HIIIIIIIIIIIIIIHHHHT-SEEEEPPPSTT-HHHHHHHHHHHHHHHHH--SS-GGGGSPPTT---TTHHHHHHHHHHS--

Radius of gyration: 40.6 Å; Cα contacts (8 Å, |Δi|>4): 1461; chains: 1; bounding box: 103×113×115 Å

Mean predicted aligned error: 22.67 Å